Protein 2M35 (pdb70)

Secondary structure (DSSP, 8-state):
---TTT-TTTS-HHHHHHHHHHHHHHT-TTHHHHHHS-HHHHHHHHHHHTT-

Foldseek 3Di:
DDDVVPWVCVVDVVLQVLLVVLCVQVVHPVSSVQCRDDVVSVVVSCVRVVVD

CATH classification: 1.10.60.50

Radius of gyration: 10.36 Å; Cα contacts (8 Å, |Δi|>4): 61; chains: 1; bounding box: 28×26×18 Å

Solvent-accessible surface area: 4054 Å² total; per-residue (Å²): 193,114,100,82,113,76,59,31,8,70,73,67,158,146,25,68,59,12,0,125,36,0,8,124,162,50,60,61,121,104,72,83,63,42,0,29,95,70,60,156,60,17,115,125,3,52,75,85,16,188,145,199

Structure (mmCIF, N/CA/C/O backbone):
data_2M35
#
_entry.id   2M35
#
_cell.length_a   1.000
_cell.length_b   1.000
_cell.length_c   1.000
_cell.angle_alpha   90.00
_cell.angle_beta   90.00
_cell.angle_gamma   90.00
#
_symmetry.space_group_name_H-M   'P 1'
#
loop_
_atom_site.group_PDB
_atom_site.id
_atom_site.type_symbol
_atom_site.label_atom_id
_atom_site.label_alt_id
_atom_site.label_comp_id
_atom_site.label_asym_id
_atom_site.label_entity_id
_atom_site.label_seq_id
_atom_site.pdbx_PDB_ins_code
_atom_site.Cartn_x
_atom_site.Cartn_y
_atom_site.Cartn_z
_atom_site.occupancy
_atom_site.B_iso_or_equiv
_atom_site.auth_seq_id
_atom_site.auth_comp_id
_atom_site.auth_asym_id
_atom_site.auth_atom_id
_atom_site.pdbx_PDB_model_num
ATOM 1 N N . THR A 1 1 ? 0.580 -1.436 -0.656 1.00 54.03 1 THR A N 1
ATOM 2 C CA . THR A 1 1 ? 1.516 -1.716 -1.738 1.00 12.24 1 THR A CA 1
ATOM 3 C C . THR A 1 1 ? 2.855 -1.028 -1.497 1.00 30.41 1 THR A C 1
ATOM 4 O O . THR A 1 1 ? 2.921 0.194 -1.363 1.00 61.35 1 THR A O 1
ATOM 15 N N . ASP A 1 2 ? 3.920 -1.821 -1.443 1.00 50.42 2 ASP A N 1
ATOM 16 C CA . ASP A 1 2 ? 5.259 -1.288 -1.220 1.00 50.43 2 ASP A CA 1
ATOM 17 C C . ASP A 1 2 ? 6.060 -1.271 -2.518 1.00 42.14 2 ASP A C 1
ATOM 18 O O . ASP A 1 2 ? 5.637 -1.835 -3.528 1.00 2.41 2 ASP A O 1
ATOM 27 N N . ASP A 1 3 ? 7.218 -0.620 -2.485 1.00 31.45 3 ASP A N 1
ATOM 28 C CA . ASP A 1 3 ? 8.079 -0.530 -3.658 1.00 72.02 3 ASP A CA 1
ATOM 29 C C . ASP A 1 3 ? 9.472 -1.070 -3.353 1.00 24.22 3 ASP A C 1
ATOM 30 O O . ASP A 1 3 ? 9.773 -1.430 -2.215 1.00 73.22 3 ASP A O 1
ATOM 39 N N . GLU A 1 4 ? 10.318 -1.124 -4.377 1.00 22.20 4 GLU A N 1
ATOM 40 C CA . GLU A 1 4 ? 11.679 -1.623 -4.217 1.00 43.53 4 GLU A CA 1
ATOM 41 C C . GLU A 1 4 ? 12.466 -0.754 -3.240 1.00 14.41 4 GLU A C 1
ATOM 42 O O . GLU A 1 4 ? 13.504 -1.166 -2.723 1.00 33.14 4 GLU A O 1
ATOM 54 N N . SER A 1 5 ? 11.963 0.452 -2.993 1.00 22.13 5 SER A N 1
ATOM 55 C CA . SER A 1 5 ? 12.620 1.382 -2.081 1.00 61.52 5 SER A CA 1
ATOM 56 C C . SER A 1 5 ? 12.682 0.806 -0.670 1.00 24.23 5 SER A C 1
ATOM 57 O O . SER A 1 5 ? 13.454 1.271 0.169 1.00 64.23 5 SER A O 1
ATOM 65 N N . SER A 1 6 ? 11.863 -0.210 -0.415 1.00 3.41 6 SER A N 1
ATOM 66 C CA . SER A 1 6 ? 11.821 -0.848 0.896 1.00 45.53 6 SER A CA 1
ATOM 67 C C . SER A 1 6 ? 12.765 -2.045 0.947 1.00 5.04 6 SER A C 1
ATOM 68 O O . SER A 1 6 ? 13.702 -2.077 1.745 1.00 53.02 6 SER A O 1
ATOM 76 N N . ASN A 1 7 ? 12.511 -3.028 0.090 1.00 21.43 7 ASN A N 1
ATOM 77 C CA . ASN A 1 7 ? 13.337 -4.229 0.038 1.00 62.23 7 ASN A CA 1
ATOM 78 C C . ASN A 1 7 ? 13.025 -5.050 -1.210 1.00 33.24 7 ASN A C 1
ATOM 79 O O . ASN A 1 7 ? 11.934 -5.606 -1.344 1.00 24.11 7 ASN A O 1
ATOM 90 N N . LYS A 1 8 ? 13.989 -5.123 -2.120 1.00 44.34 8 LYS A N 1
ATOM 91 C CA . LYS A 1 8 ? 13.820 -5.877 -3.357 1.00 10.13 8 LYS A CA 1
ATOM 92 C C . LYS A 1 8 ? 13.496 -7.338 -3.063 1.00 25.34 8 LYS A C 1
ATOM 93 O O . LYS A 1 8 ? 12.901 -8.031 -3.888 1.00 33.20 8 LYS A O 1
ATOM 112 N N . CYS A 1 9 ? 13.891 -7.801 -1.881 1.00 44.31 9 CYS A N 1
ATOM 113 C CA . CYS A 1 9 ? 13.643 -9.179 -1.477 1.00 72.20 9 CYS A CA 1
ATOM 114 C C . CYS A 1 9 ? 12.170 -9.390 -1.138 1.00 51.42 9 CYS A C 1
ATOM 115 O O . CYS A 1 9 ? 11.676 -10.517 -1.143 1.00 2.23 9 CYS A O 1
ATOM 122 N N . ALA A 1 10 ? 11.474 -8.296 -0.845 1.00 71.02 10 ALA A N 1
ATOM 123 C CA . ALA A 1 10 ? 10.058 -8.360 -0.506 1.00 54.25 10 ALA A CA 1
ATOM 124 C C . ALA A 1 10 ? 9.188 -8.153 -1.742 1.00 32.41 10 ALA A C 1
ATOM 125 O O . ALA A 1 10 ? 7.974 -8.355 -1.700 1.00 70.35 10 ALA A O 1
ATOM 132 N N . LYS A 1 11 ? 9.816 -7.749 -2.841 1.00 33.21 11 LYS A N 1
ATOM 133 C CA . LYS A 1 11 ? 9.100 -7.516 -4.090 1.00 11.55 11 LYS A CA 1
ATOM 134 C C . LYS A 1 11 ? 8.796 -8.832 -4.797 1.00 72.20 11 LYS A C 1
ATOM 135 O O . LYS A 1 1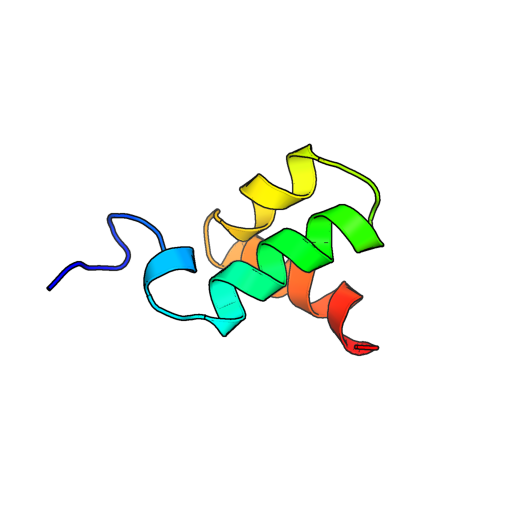1 ? 7.927 -8.896 -5.667 1.00 51.44 11 LYS A O 1
ATOM 154 N N . THR A 1 12 ? 9.516 -9.883 -4.417 1.00 71.20 12 THR A N 1
ATOM 155 C CA . THR A 1 12 ? 9.323 -11.198 -5.015 1.00 32.44 12 THR A CA 1
ATOM 156 C C . THR A 1 12 ? 9.914 -12.294 -4.135 1.00 64.03 12 THR A C 1
ATOM 157 O O . THR A 1 12 ? 10.876 -12.064 -3.402 1.00 21.45 12 THR A O 1
ATOM 168 N N . LYS A 1 13 ? 9.335 -13.487 -4.214 1.00 15.11 13 LYS A N 1
ATOM 169 C CA . LYS A 1 13 ? 9.805 -14.620 -3.427 1.00 22.43 13 LYS A CA 1
ATOM 170 C C . LYS A 1 13 ? 11.189 -15.066 -3.888 1.00 72.55 13 LYS A C 1
ATOM 171 O O . LYS A 1 13 ? 12.079 -15.306 -3.072 1.00 74.01 13 LYS A O 1
ATOM 190 N N . ARG A 1 14 ? 11.363 -15.175 -5.202 1.00 1.54 14 ARG A N 1
ATOM 191 C CA . ARG A 1 14 ? 12.639 -15.591 -5.771 1.00 73.42 14 ARG A CA 1
ATOM 192 C C . ARG A 1 14 ? 13.776 -14.711 -5.261 1.00 54.44 14 ARG A C 1
ATOM 193 O O . ARG A 1 14 ? 14.862 -15.200 -4.952 1.00 43.35 14 ARG A O 1
ATOM 214 N N . ARG A 1 15 ? 13.517 -13.410 -5.177 1.00 0.32 15 ARG A N 1
ATOM 215 C CA . ARG A 1 15 ? 14.519 -12.461 -4.706 1.00 52.35 15 ARG A CA 1
ATOM 216 C C . ARG A 1 15 ? 14.939 -12.779 -3.274 1.00 41.25 15 ARG A C 1
ATOM 217 O O . ARG A 1 15 ? 16.120 -12.716 -2.936 1.00 65.23 15 ARG A O 1
ATOM 238 N N . GLU A 1 16 ? 13.963 -13.119 -2.439 1.00 21.45 16 GLU A N 1
ATOM 239 C CA . GLU A 1 16 ? 14.233 -13.446 -1.043 1.00 53.31 16 GLU A CA 1
ATOM 240 C C . GLU A 1 16 ? 14.996 -14.762 -0.930 1.00 33.42 16 GLU A C 1
ATOM 241 O O . GLU A 1 16 ? 15.842 -14.928 -0.053 1.00 4.32 16 GLU A O 1
ATOM 253 N N . ASN A 1 17 ? 14.688 -15.697 -1.824 1.00 2.51 17 ASN A N 1
ATOM 254 C CA . ASN A 1 17 ? 15.344 -16.999 -1.824 1.00 74.43 17 ASN A CA 1
ATOM 255 C C . ASN A 1 17 ? 16.775 -16.888 -2.340 1.00 60.13 17 ASN A C 1
ATOM 256 O O . ASN A 1 17 ? 17.685 -17.538 -1.825 1.00 75.51 17 ASN A O 1
ATOM 267 N N . VAL A 1 18 ? 16.968 -16.059 -3.361 1.00 54.40 18 VAL A N 1
ATOM 268 C CA . VAL A 1 18 ? 18.288 -15.860 -3.946 1.00 62.12 18 VAL A CA 1
ATOM 269 C C . VAL A 1 18 ? 19.285 -15.372 -2.901 1.00 13.21 18 VAL A C 1
ATOM 270 O O . VAL A 1 18 ? 20.460 -15.739 -2.928 1.00 51.43 18 VAL A O 1
ATOM 283 N N . CYS A 1 19 ? 18.808 -14.542 -1.979 1.00 32.10 19 CYS A N 1
ATOM 284 C CA . CYS A 1 19 ? 19.656 -14.002 -0.923 1.00 72.41 19 CYS A CA 1
ATOM 285 C C . CYS A 1 19 ? 19.956 -15.065 0.130 1.00 12.02 19 CYS A C 1
ATOM 286 O O . CYS A 1 19 ? 21.087 -15.185 0.601 1.00 11.44 19 CYS A O 1
ATOM 293 N N . ARG A 1 20 ? 18.935 -15.834 0.494 1.00 11.04 20 ARG A N 1
ATOM 294 C CA . ARG A 1 20 ? 19.089 -16.886 1.492 1.00 15.22 20 ARG A CA 1
ATOM 295 C C . ARG A 1 20 ? 19.996 -17.998 0.975 1.00 42.24 20 ARG A C 1
ATOM 296 O O . ARG A 1 20 ? 20.902 -18.451 1.675 1.00 52.12 20 ARG A O 1
ATOM 317 N N . VAL A 1 21 ? 19.747 -18.434 -0.256 1.00 54.21 21 VAL A N 1
ATOM 318 C CA . VAL A 1 21 ? 20.541 -19.492 -0.868 1.00 60.11 21 VAL A CA 1
ATOM 319 C C . VAL A 1 21 ? 21.965 -19.022 -1.142 1.00 2.12 21 VAL A C 1
ATOM 320 O O . VAL A 1 21 ? 22.917 -19.797 -1.042 1.00 12.03 21 VAL A O 1
ATOM 333 N N . CYS A 1 22 ? 22.105 -17.747 -1.488 1.00 0.43 22 CYS A N 1
ATOM 334 C CA . CYS A 1 22 ? 23.413 -17.171 -1.776 1.00 50.04 22 CYS A CA 1
ATOM 335 C C . CYS A 1 22 ? 24.336 -17.283 -0.566 1.00 73.11 22 CYS A C 1
ATOM 336 O O . CYS A 1 22 ? 25.493 -17.683 -0.689 1.00 74.12 22 CYS A O 1
ATOM 343 N N . GLY A 1 23 ? 23.814 -16.927 0.604 1.00 41.10 23 GLY A N 1
ATOM 344 C CA . GLY A 1 23 ? 24.604 -16.995 1.820 1.00 51.44 23 GLY A CA 1
ATOM 345 C C . GLY A 1 23 ? 25.021 -18.411 2.162 1.00 63.24 23 GLY A C 1
ATOM 346 O O . GLY A 1 23 ? 26.141 -18.643 2.614 1.00 3.15 23 GLY A O 1
ATOM 350 N N . ASN A 1 24 ? 24.117 -19.361 1.946 1.00 21.20 24 ASN A N 1
ATOM 351 C CA . ASN A 1 24 ? 24.397 -20.763 2.237 1.00 51.31 24 ASN A CA 1
ATOM 352 C C . ASN A 1 24 ? 25.434 -21.323 1.268 1.00 3.45 24 ASN A C 1
ATOM 353 O O . ASN A 1 24 ? 26.379 -21.997 1.677 1.00 25.33 24 ASN A O 1
ATOM 364 N N . ARG A 1 25 ? 25.251 -21.037 -0.017 1.00 31.45 25 ARG A N 1
ATOM 365 C CA . ARG A 1 25 ? 26.170 -21.513 -1.043 1.00 42.34 25 ARG A CA 1
ATOM 366 C C . ARG A 1 25 ? 27.589 -21.020 -0.773 1.00 51.13 25 ARG A C 1
ATOM 367 O O . ARG A 1 25 ? 28.520 -21.815 -0.649 1.00 31.54 25 ARG A O 1
ATOM 388 N N . SER A 1 26 ? 27.746 -19.703 -0.685 1.00 14.01 26 SER A N 1
ATOM 389 C CA . SER A 1 26 ? 29.051 -19.104 -0.434 1.00 40.41 26 SER A CA 1
ATOM 390 C C . SER A 1 26 ? 29.534 -19.425 0.977 1.00 1.40 26 SER A C 1
ATOM 391 O O . SER A 1 26 ? 30.735 -19.464 1.240 1.00 23.21 26 SER A O 1
ATOM 399 N N . GLY A 1 27 ? 28.587 -19.653 1.882 1.00 25.43 27 GLY A N 1
ATOM 400 C CA . GLY A 1 27 ? 28.935 -19.968 3.256 1.00 50.22 27 GLY A CA 1
ATOM 401 C C . GLY A 1 27 ? 29.234 -18.729 4.076 1.00 3.13 27 GLY A C 1
ATOM 402 O O . GLY A 1 27 ? 30.060 -18.764 4.987 1.00 25.41 27 GLY A O 1
ATOM 406 N N . ASN A 1 28 ? 28.562 -17.629 3.752 1.00 72.42 28 ASN A N 1
ATOM 407 C CA . ASN A 1 28 ? 28.762 -16.373 4.464 1.00 10.24 28 ASN A CA 1
ATOM 408 C C . ASN A 1 28 ? 27.425 -15.741 4.839 1.00 32.14 28 ASN A C 1
ATOM 409 O O . ASN A 1 28 ? 26.635 -15.373 3.970 1.00 41.42 28 ASN A O 1
ATOM 420 N N . ASP A 1 29 ? 27.178 -15.619 6.139 1.00 4.10 29 ASP A N 1
ATOM 421 C CA . ASP A 1 29 ? 25.938 -15.030 6.630 1.00 32.10 29 ASP A CA 1
ATOM 422 C C . ASP A 1 29 ? 25.780 -13.598 6.128 1.00 30.22 29 ASP A C 1
ATOM 423 O O . ASP A 1 29 ? 24.673 -13.062 6.093 1.00 41.04 29 ASP A O 1
ATOM 432 N N . GLU A 1 30 ? 26.895 -12.985 5.743 1.00 72.34 30 GLU A N 1
ATOM 433 C CA . GLU A 1 30 ? 26.879 -11.615 5.245 1.00 42.22 30 GLU A CA 1
ATOM 434 C C . GLU A 1 30 ? 26.366 -11.563 3.808 1.00 24.45 30 GLU A C 1
ATOM 435 O O . GLU A 1 30 ? 25.659 -10.632 3.423 1.00 21.03 30 GLU A O 1
ATOM 447 N N . TYR A 1 31 ? 26.729 -12.570 3.021 1.00 15.01 31 TYR A N 1
ATOM 448 C CA . TYR A 1 31 ? 26.308 -12.639 1.627 1.00 43.14 31 TYR A CA 1
ATOM 449 C C . TYR A 1 31 ? 24.796 -12.480 1.505 1.00 72.21 31 TYR A C 1
ATOM 450 O O . TYR A 1 31 ? 24.291 -11.993 0.493 1.00 34.42 31 TYR A O 1
ATOM 468 N N . TYR A 1 32 ? 24.079 -12.894 2.544 1.00 71.23 32 TYR A N 1
ATOM 469 C CA . TYR A 1 32 ? 22.624 -12.800 2.554 1.00 31.42 32 TYR A CA 1
ATOM 470 C C . TYR A 1 32 ? 22.169 -11.366 2.305 1.00 53.24 32 TYR A C 1
ATOM 471 O O . TYR A 1 32 ? 21.297 -11.115 1.473 1.00 73.23 32 TYR A O 1
ATOM 489 N N . SER A 1 33 ? 22.767 -10.427 3.031 1.00 34.25 33 SER A N 1
ATOM 490 C CA . SER A 1 33 ? 22.422 -9.017 2.892 1.00 34.25 33 SER A CA 1
ATOM 491 C C . SER A 1 33 ? 22.928 -8.462 1.565 1.00 60.44 33 SER A C 1
ATOM 492 O O . SER A 1 33 ? 22.328 -7.555 0.990 1.00 12.32 33 SER A O 1
ATOM 500 N N . GLU A 1 34 ? 24.037 -9.016 1.084 1.00 40.34 34 GLU A N 1
ATOM 501 C CA . GLU A 1 34 ? 24.625 -8.576 -0.176 1.00 41.31 34 GLU A CA 1
ATOM 502 C C . GLU A 1 34 ? 23.597 -8.623 -1.302 1.00 54.35 34 GLU A C 1
ATOM 503 O O . GLU A 1 34 ? 23.383 -7.634 -2.005 1.00 73.30 34 GLU A O 1
ATOM 515 N N . CYS A 1 35 ? 22.963 -9.779 -1.469 1.00 13.31 35 CYS A N 1
ATOM 516 C CA . CYS A 1 35 ? 21.957 -9.957 -2.509 1.00 64.25 35 CYS A CA 1
ATOM 517 C C . CYS A 1 35 ? 20.842 -8.925 -2.371 1.00 43.44 35 CYS A C 1
ATOM 518 O O . CYS A 1 35 ? 20.293 -8.450 -3.366 1.00 63.45 35 CYS A O 1
ATOM 525 N N . CYS A 1 36 ? 20.513 -8.580 -1.131 1.00 74.30 36 CYS A N 1
ATOM 526 C CA . CYS A 1 36 ? 19.464 -7.605 -0.861 1.00 13.42 36 CYS A CA 1
ATOM 527 C C . CYS A 1 36 ? 19.887 -6.211 -1.316 1.00 53.04 36 CYS A C 1
ATOM 528 O O . CYS A 1 36 ? 19.067 -5.296 -1.387 1.00 44.42 36 CYS A O 1
ATOM 535 N N . GLU A 1 37 ? 21.171 -6.059 -1.624 1.00 61.40 37 GLU A N 1
ATOM 536 C CA . GLU A 1 37 ? 21.702 -4.778 -2.072 1.00 44.51 37 GLU A CA 1
ATOM 537 C C . GLU A 1 37 ? 21.316 -4.506 -3.523 1.00 52.41 37 GLU A C 1
ATOM 538 O O . GLU A 1 37 ? 20.574 -5.275 -4.134 1.00 20.13 37 GLU A O 1
ATOM 550 N N . SER A 1 38 ? 21.824 -3.405 -4.068 1.00 70.04 38 SER A N 1
ATOM 551 C CA . SER A 1 38 ? 21.529 -3.028 -5.446 1.00 21.22 38 SER A CA 1
ATOM 552 C C . SER A 1 38 ? 21.572 -4.246 -6.363 1.00 71.34 38 SER A C 1
ATOM 553 O O . SER A 1 38 ? 22.248 -5.233 -6.072 1.00 44.14 38 SER A O 1
ATOM 561 N N . ASP A 1 39 ? 20.845 -4.169 -7.472 1.00 71.35 39 ASP A N 1
ATOM 562 C CA . ASP A 1 39 ? 20.800 -5.264 -8.435 1.00 34.44 39 ASP A CA 1
ATOM 563 C C . ASP A 1 39 ? 22.207 -5.727 -8.798 1.00 41.22 39 ASP A C 1
ATOM 564 O O . ASP A 1 39 ? 22.416 -6.883 -9.167 1.00 33.05 39 ASP A O 1
ATOM 573 N N . TYR A 1 40 ? 23.169 -4.817 -8.693 1.00 52.42 40 TYR A N 1
ATOM 574 C CA . TYR A 1 40 ? 24.556 -5.130 -9.014 1.00 61.04 40 TYR A CA 1
ATOM 575 C C . TYR A 1 40 ? 25.001 -6.410 -8.314 1.00 64.45 40 TYR A C 1
ATOM 576 O O . TYR A 1 40 ? 25.679 -7.251 -8.906 1.00 4.31 40 TYR A O 1
ATOM 594 N N . ARG A 1 41 ? 24.614 -6.552 -7.051 1.00 4.51 41 ARG A N 1
ATOM 595 C CA . ARG A 1 41 ? 24.973 -7.728 -6.269 1.00 24.42 41 ARG A CA 1
ATOM 596 C C . ARG A 1 41 ? 23.979 -8.861 -6.504 1.00 33.42 41 ARG A C 1
ATOM 597 O O . ARG A 1 41 ? 24.361 -10.028 -6.595 1.00 65.15 41 ARG A O 1
ATOM 618 N N . TYR A 1 42 ? 22.701 -8.510 -6.600 1.00 4.24 42 TYR A N 1
ATOM 619 C CA . TYR A 1 42 ? 21.651 -9.497 -6.821 1.00 24.02 42 TYR A CA 1
ATOM 620 C C . TYR A 1 42 ? 21.984 -10.388 -8.014 1.00 31.14 42 TYR A C 1
ATOM 621 O O . TYR A 1 42 ? 21.830 -11.608 -7.954 1.00 60.50 42 TYR A O 1
ATOM 639 N N . HIS A 1 43 ? 22.442 -9.769 -9.097 1.00 54.22 43 HIS A N 1
ATOM 640 C CA . HIS A 1 43 ? 22.798 -10.505 -10.305 1.00 51.31 43 HIS A CA 1
ATOM 641 C C . HIS A 1 43 ? 24.057 -11.337 -10.083 1.00 30.24 43 HIS A C 1
ATOM 642 O O . HIS A 1 43 ? 24.219 -12.405 -10.673 1.00 72.30 43 HIS A O 1
ATOM 656 N N . ARG A 1 44 ? 24.946 -10.840 -9.228 1.00 73.54 44 ARG A N 1
ATOM 657 C CA . ARG A 1 44 ? 26.191 -11.538 -8.930 1.00 11.41 44 ARG A CA 1
ATOM 658 C C . ARG A 1 44 ? 25.921 -12.826 -8.159 1.00 21.34 44 ARG A C 1
ATOM 659 O O . ARG A 1 44 ? 26.611 -13.829 -8.343 1.00 63.24 44 ARG A O 1
ATOM 680 N N . CYS A 1 45 ? 24.913 -12.792 -7.293 1.00 43.23 45 CYS A N 1
ATOM 681 C CA . CYS A 1 45 ? 24.552 -13.955 -6.493 1.00 20.43 45 CYS A CA 1
ATOM 682 C C . CYS A 1 45 ? 23.931 -15.044 -7.364 1.00 1.50 45 CYS A C 1
ATOM 683 O O . CYS A 1 45 ? 24.143 -16.235 -7.134 1.00 43.11 45 CYS A O 1
ATOM 690 N N . LEU A 1 46 ? 23.164 -14.626 -8.365 1.00 34.04 46 LEU A N 1
ATOM 691 C CA . LEU A 1 46 ? 22.511 -15.564 -9.272 1.00 24.25 46 LEU A CA 1
ATOM 692 C C . LEU A 1 46 ? 23.539 -16.449 -9.971 1.00 55.53 46 LEU A C 1
ATOM 693 O O . LEU A 1 46 ? 23.263 -17.606 -10.288 1.00 53.35 46 LEU A O 1
ATOM 709 N N . ASP A 1 47 ? 24.724 -15.897 -10.207 1.00 13.21 47 ASP A N 1
ATOM 710 C CA . ASP A 1 47 ? 25.794 -16.636 -10.866 1.00 71.31 47 ASP A CA 1
ATOM 711 C C . ASP A 1 47 ? 26.080 -17.945 -10.136 1.00 1.32 47 ASP A C 1
ATOM 712 O O . ASP A 1 47 ? 26.288 -18.985 -10.762 1.00 1.12 47 ASP A O 1
ATOM 721 N N . LEU A 1 48 ? 26.090 -17.885 -8.809 1.00 22.43 48 LEU A N 1
ATOM 722 C CA . LEU A 1 48 ? 26.352 -19.066 -7.992 1.00 50.41 48 LEU A CA 1
ATOM 723 C C . LEU A 1 48 ? 25.143 -19.995 -7.975 1.00 71.32 48 LEU A C 1
ATOM 724 O O . LEU A 1 48 ? 25.287 -21.218 -7.938 1.00 32.14 48 LEU A O 1
ATOM 740 N N . LEU A 1 49 ? 23.952 -19.408 -8.005 1.00 75.45 49 LEU A N 1
ATOM 741 C CA . LEU A 1 49 ? 22.716 -20.184 -7.996 1.00 60.10 49 LEU A CA 1
ATOM 742 C C . LEU A 1 49 ? 22.431 -20.771 -9.375 1.00 23.33 49 LEU A C 1
ATOM 743 O O . LEU A 1 49 ? 21.459 -21.503 -9.560 1.00 31.44 49 LEU A O 1
ATOM 759 N N . ARG A 1 50 ? 23.287 -20.447 -10.339 1.00 12.14 50 ARG A N 1
ATOM 760 C CA . ARG A 1 50 ? 23.128 -20.943 -11.700 1.00 73.12 50 ARG A CA 1
ATOM 761 C C . ARG A 1 50 ? 22.972 -22.461 -11.711 1.00 62.00 50 ARG A C 1
ATOM 762 O O . ARG A 1 50 ? 22.250 -23.015 -12.538 1.00 53.24 50 ARG A O 1
ATOM 783 N N . ASN A 1 51 ? 23.656 -23.127 -10.786 1.00 62.35 51 ASN A N 1
ATOM 784 C CA . ASN A 1 51 ? 23.595 -24.581 -10.690 1.00 70.33 51 ASN A CA 1
ATOM 785 C C . ASN A 1 51 ? 22.574 -25.015 -9.643 1.00 12.31 51 ASN A C 1
ATOM 786 O O . ASN A 1 51 ? 22.746 -26.037 -8.978 1.00 0.50 51 ASN A O 1
ATOM 797 N N . PHE A 1 52 ? 21.510 -24.231 -9.502 1.00 10.01 52 PHE A N 1
ATOM 798 C CA . PHE A 1 52 ? 20.461 -24.533 -8.535 1.00 54.04 52 PHE A CA 1
ATOM 799 C C . PHE A 1 52 ? 19.986 -25.976 -8.681 1.00 10.10 52 PHE A C 1
ATOM 800 O O . PHE A 1 52 ? 20.215 -26.806 -7.802 1.00 72.13 52 PHE A O 1
ATOM 817 N N . THR A 1 1 ? 1.329 0.000 0.000 1.00 5.00 1 THR A N 2
ATOM 818 C CA . THR A 1 1 ? 2.094 0.000 -1.241 1.00 12.01 1 THR A CA 2
ATOM 819 C C . THR A 1 1 ? 3.541 -0.410 -0.995 1.00 62.52 1 THR A C 2
ATOM 820 O O . THR A 1 1 ? 4.309 0.327 -0.377 1.00 42.24 1 THR A O 2
ATOM 831 N N . ASP A 1 2 ? 3.907 -1.591 -1.483 1.00 3.32 2 ASP A N 2
ATOM 832 C CA . ASP A 1 2 ? 5.264 -2.099 -1.317 1.00 43.45 2 ASP A CA 2
ATOM 833 C C . ASP A 1 2 ? 6.089 -1.866 -2.580 1.00 31.53 2 ASP A C 2
ATOM 834 O O . ASP A 1 2 ? 5.799 -2.430 -3.635 1.00 21.50 2 ASP A O 2
ATOM 843 N N . ASP A 1 3 ? 7.116 -1.032 -2.464 1.00 23.43 3 ASP A N 2
ATOM 844 C CA . ASP A 1 3 ? 7.983 -0.725 -3.595 1.00 63.34 3 ASP A CA 2
ATOM 845 C C . ASP A 1 3 ? 9.408 -1.206 -3.335 1.00 14.21 3 ASP A C 2
ATOM 846 O O . ASP A 1 3 ? 9.762 -1.540 -2.205 1.00 64.53 3 ASP A O 2
ATOM 855 N N . GLU A 1 4 ? 10.218 -1.238 -4.388 1.00 50.23 4 GLU A N 2
ATOM 856 C CA . GLU A 1 4 ? 11.603 -1.679 -4.273 1.00 32.54 4 GLU A CA 2
ATOM 857 C C . GLU A 1 4 ? 12.386 -0.773 -3.327 1.00 72.02 4 GLU A C 2
ATOM 858 O O . GLU A 1 4 ? 13.453 -1.142 -2.838 1.00 23.50 4 GLU A O 2
ATOM 870 N N . SER A 1 5 ? 11.847 0.416 -3.075 1.00 63.23 5 SER A N 2
ATOM 871 C CA . SER A 1 5 ? 12.497 1.378 -2.192 1.00 72.53 5 SER A CA 2
ATOM 872 C C . SER A 1 5 ? 12.577 0.839 -0.767 1.00 63.43 5 SER A C 2
ATOM 873 O O . SER A 1 5 ? 13.323 1.357 0.063 1.00 2.42 5 SER A O 2
ATOM 881 N N . SER A 1 6 ? 11.803 -0.206 -0.492 1.00 22.31 6 SER A N 2
ATOM 882 C CA . SER A 1 6 ? 11.783 -0.814 0.833 1.00 31.53 6 SER A CA 2
ATOM 883 C C . SER A 1 6 ? 12.703 -2.030 0.887 1.00 4.03 6 SER A C 2
ATOM 884 O O . SER A 1 6 ? 13.652 -2.069 1.669 1.00 24.21 6 SER A O 2
ATOM 892 N N . ASN A 1 7 ? 12.415 -3.021 0.050 1.00 55.33 7 ASN A N 2
ATOM 893 C CA . ASN A 1 7 ? 13.215 -4.239 0.002 1.00 42.24 7 ASN A CA 2
ATOM 894 C C . ASN A 1 7 ? 12.875 -5.065 -1.235 1.00 51.12 7 ASN A C 2
ATOM 895 O O . ASN A 1 7 ? 11.758 -5.565 -1.374 1.00 4.12 7 ASN A O 2
ATOM 906 N N . LYS A 1 8 ? 13.845 -5.205 -2.132 1.00 4.32 8 LYS A N 2
ATOM 907 C CA . LYS A 1 8 ? 13.651 -5.971 -3.357 1.00 24.42 8 LYS A CA 2
ATOM 908 C C . LYS A 1 8 ? 13.361 -7.435 -3.042 1.00 63.51 8 LYS A C 2
ATOM 909 O O . LYS A 1 8 ? 12.739 -8.141 -3.837 1.00 45.33 8 LYS A O 2
ATOM 928 N N . CYS A 1 9 ? 13.814 -7.886 -1.877 1.00 62.51 9 CYS A N 2
ATOM 929 C CA . CYS A 1 9 ? 13.603 -9.266 -1.456 1.00 73.22 9 CYS A CA 2
ATOM 930 C C . CYS A 1 9 ? 12.121 -9.541 -1.216 1.00 51.35 9 CYS A C 2
ATOM 931 O O . CYS A 1 9 ? 11.660 -10.675 -1.345 1.00 44.41 9 CYS A O 2
ATOM 938 N N . ALA A 1 10 ? 11.380 -8.494 -0.868 1.00 32.14 10 ALA A N 2
ATOM 939 C CA . ALA A 1 10 ? 9.950 -8.621 -0.612 1.00 64.32 10 ALA A CA 2
ATOM 940 C C . ALA A 1 10 ? 9.142 -8.380 -1.883 1.00 2.04 10 ALA A C 2
ATOM 941 O O . ALA A 1 10 ? 7.947 -8.672 -1.936 1.00 2.23 10 ALA A O 2
ATOM 948 N N . LYS A 1 11 ? 9.801 -7.845 -2.905 1.00 1.44 11 LYS A N 2
ATOM 949 C CA . LYS A 1 11 ? 9.145 -7.564 -4.176 1.00 53.10 11 LYS A CA 2
ATOM 950 C C . LYS A 1 11 ? 8.854 -8.855 -4.935 1.00 12.32 11 LYS A C 2
ATOM 951 O O . LYS A 1 11 ? 8.009 -8.884 -5.830 1.00 60.35 11 LYS A O 2
ATOM 970 N N . THR A 1 12 ? 9.558 -9.922 -4.570 1.00 50.12 12 THR A N 2
ATOM 971 C CA . THR A 1 12 ? 9.375 -11.215 -5.216 1.00 60.51 12 THR A CA 2
ATOM 972 C C . THR A 1 12 ? 9.921 -12.345 -4.350 1.00 10.32 12 THR A C 2
ATOM 973 O O . THR A 1 12 ? 10.860 -12.151 -3.578 1.00 3.32 12 THR A O 2
ATOM 984 N N . LYS A 1 13 ? 9.327 -13.526 -4.483 1.00 4.04 13 LYS A N 2
ATOM 985 C CA . LYS A 1 13 ? 9.755 -14.689 -3.713 1.00 41.55 13 LYS A CA 2
ATOM 986 C C . LYS A 1 13 ? 11.149 -15.138 -4.138 1.00 25.54 13 LYS A C 2
ATOM 987 O O . LYS A 1 13 ? 12.008 -15.406 -3.297 1.00 31.33 13 LYS A O 2
ATOM 1006 N N . ARG A 1 14 ? 11.368 -15.218 -5.446 1.00 43.10 14 ARG A N 2
ATOM 1007 C CA . ARG A 1 14 ? 12.659 -15.635 -5.981 1.00 32.11 14 ARG A CA 2
ATOM 1008 C C . ARG A 1 14 ? 13.782 -14.758 -5.435 1.00 64.54 14 ARG A C 2
ATOM 1009 O O . ARG A 1 14 ? 14.872 -15.246 -5.133 1.00 13.45 14 ARG A O 2
ATOM 1030 N N . ARG A 1 15 ? 13.510 -13.464 -5.314 1.00 14.53 15 ARG A N 2
ATOM 1031 C CA . ARG A 1 15 ? 14.498 -12.519 -4.807 1.00 13.03 15 ARG A CA 2
ATOM 1032 C C . ARG A 1 15 ? 14.890 -12.860 -3.372 1.00 15.21 15 ARG A C 2
ATOM 1033 O O . ARG A 1 15 ? 16.069 -12.844 -3.020 1.00 54.15 15 ARG A O 2
ATOM 1054 N N . GLU A 1 16 ? 13.892 -13.167 -2.549 1.00 21.05 16 GLU A N 2
ATOM 1055 C CA . GLU A 1 16 ? 14.133 -13.510 -1.152 1.00 24.10 16 GLU A CA 2
ATOM 1056 C C . GLU A 1 16 ? 14.879 -14.837 -1.039 1.00 3.54 16 GLU A C 2
ATOM 1057 O O . GLU A 1 16 ? 15.710 -15.019 -0.150 1.00 31.52 16 GLU A O 2
ATOM 1069 N N . ASN A 1 17 ? 14.575 -15.759 -1.946 1.00 4.00 17 ASN A N 2
ATOM 1070 C CA . ASN A 1 17 ? 15.216 -17.069 -1.948 1.00 33.31 17 ASN A CA 2
ATOM 1071 C C . ASN A 1 17 ? 16.665 -16.966 -2.413 1.00 2.23 17 ASN A C 2
ATOM 1072 O O . ASN A 1 17 ? 17.554 -17.614 -1.860 1.00 34.23 17 ASN A O 2
ATOM 1083 N N . VAL A 1 18 ? 16.897 -16.145 -3.432 1.00 72.25 18 VAL A N 2
ATOM 1084 C CA . VAL A 1 18 ? 18.238 -15.955 -3.971 1.00 42.21 18 VAL A CA 2
ATOM 1085 C C . VAL A 1 18 ? 19.200 -15.469 -2.892 1.00 53.24 18 VAL A C 2
ATOM 1086 O O . VAL A 1 18 ? 20.373 -15.844 -2.876 1.00 15.31 18 VAL A O 2
ATOM 1099 N N . CYS A 1 19 ? 18.695 -14.632 -1.992 1.00 25.24 19 CYS A N 2
ATOM 1100 C CA . CYS A 1 19 ? 19.509 -14.094 -0.908 1.00 14.31 19 CYS A CA 2
ATOM 1101 C C . CYS A 1 19 ? 19.764 -15.154 0.159 1.00 32.13 19 CYS A C 2
ATOM 1102 O O . CYS A 1 19 ? 20.877 -15.280 0.670 1.00 32.11 19 CYS A O 2
ATOM 1109 N N . ARG A 1 20 ? 18.725 -15.914 0.491 1.00 61.24 20 ARG A N 2
ATOM 1110 C CA . ARG A 1 20 ? 18.836 -16.963 1.497 1.00 0.12 20 ARG A CA 2
ATOM 1111 C C . ARG A 1 20 ? 19.747 -18.087 1.013 1.00 60.21 20 ARG A C 2
ATOM 1112 O O . ARG A 1 20 ? 20.570 -18.603 1.769 1.00 34.54 20 ARG A O 2
ATOM 1133 N N . VAL A 1 21 ? 19.594 -18.462 -0.253 1.00 71.12 21 VAL A N 2
ATOM 1134 C CA . VAL A 1 21 ? 20.403 -19.524 -0.839 1.00 74.50 21 VAL A CA 2
ATOM 1135 C C . VAL A 1 21 ? 21.831 -19.053 -1.090 1.00 75.23 21 VAL A C 2
ATOM 1136 O O . VAL A 1 21 ? 22.780 -19.831 -0.991 1.00 34.53 21 VAL A O 2
ATOM 1149 N N . CYS A 1 22 ? 21.976 -17.773 -1.416 1.00 65.35 22 CYS A N 2
ATOM 1150 C CA . CYS A 1 22 ? 23.289 -17.196 -1.682 1.00 74.34 22 CYS A CA 2
ATOM 1151 C C . CYS A 1 22 ? 24.201 -17.337 -0.467 1.00 40.24 22 CYS A C 2
ATOM 1152 O O . CYS A 1 22 ? 25.349 -17.763 -0.586 1.00 1.32 22 CYS A O 2
ATOM 1159 N N . GLY A 1 23 ? 23.681 -16.975 0.702 1.00 73.33 23 GLY A N 2
ATOM 1160 C CA . GLY A 1 23 ? 24.461 -17.068 1.922 1.00 62.44 23 GLY A CA 2
ATOM 1161 C C . GLY A 1 23 ? 24.873 -18.492 2.239 1.00 31.23 23 GLY A C 2
ATOM 1162 O O . GLY A 1 23 ? 25.987 -18.735 2.701 1.00 41.30 23 GLY A O 2
ATOM 1166 N N . ASN A 1 24 ? 23.971 -19.436 1.993 1.00 74.52 24 ASN A N 2
ATOM 1167 C CA . ASN A 1 24 ? 24.245 -20.844 2.258 1.00 64.01 24 ASN A CA 2
ATOM 1168 C C . ASN A 1 24 ? 25.296 -21.384 1.292 1.00 33.53 24 ASN A C 2
ATOM 1169 O O . ASN A 1 24 ? 26.234 -22.069 1.700 1.00 44.03 24 ASN A O 2
ATOM 1180 N N . ARG A 1 25 ? 25.131 -21.072 0.011 1.00 15.42 25 ARG A N 2
ATOM 1181 C CA . ARG A 1 25 ? 26.064 -21.526 -1.013 1.00 34.03 25 ARG A CA 2
ATOM 1182 C C . ARG A 1 25 ? 27.476 -21.030 -0.720 1.00 4.54 25 ARG A C 2
ATOM 1183 O O . ARG A 1 25 ? 28.411 -21.822 -0.598 1.00 13.31 25 ARG A O 2
ATOM 1204 N N . SER A 1 26 ? 27.624 -19.713 -0.608 1.00 64.33 26 SER A N 2
ATOM 1205 C CA . SER A 1 26 ? 28.924 -19.111 -0.334 1.00 54.40 26 SER A CA 2
ATOM 1206 C C . SER A 1 26 ? 29.402 -19.466 1.071 1.00 54.24 26 SER A C 2
ATOM 1207 O O . SER A 1 26 ? 30.602 -19.523 1.334 1.00 11.33 26 SER A O 2
ATOM 1215 N N . GLY A 1 27 ? 28.451 -19.704 1.970 1.00 64.22 27 GLY A N 2
ATOM 1216 C CA . GLY A 1 27 ? 28.794 -20.051 3.337 1.00 51.32 27 GLY A CA 2
ATOM 1217 C C . GLY A 1 27 ? 29.085 -18.831 4.189 1.00 61.05 27 GLY A C 2
ATOM 1218 O O . GLY A 1 27 ? 29.908 -18.885 5.101 1.00 21.42 27 GLY A O 2
ATOM 1222 N N . ASN A 1 28 ? 28.409 -17.727 3.889 1.00 42.44 28 ASN A N 2
ATOM 1223 C CA . ASN A 1 28 ? 28.602 -16.487 4.632 1.00 34.04 28 ASN A CA 2
ATOM 1224 C C . ASN A 1 28 ? 27.260 -15.855 4.993 1.00 65.20 28 ASN A C 2
ATOM 1225 O O . ASN A 1 28 ? 26.491 -15.464 4.115 1.00 2.42 28 ASN A O 2
ATOM 1236 N N . ASP A 1 29 ? 26.988 -15.759 6.290 1.00 72.05 29 ASP A N 2
ATOM 1237 C CA . ASP A 1 29 ? 25.741 -15.173 6.767 1.00 34.31 29 ASP A CA 2
ATOM 1238 C C . ASP A 1 29 ? 25.592 -13.737 6.275 1.00 14.24 29 ASP A C 2
ATOM 1239 O O . ASP A 1 29 ? 24.484 -13.204 6.213 1.00 70.51 29 ASP A O 2
ATOM 1248 N N . GLU A 1 30 ? 26.715 -13.116 5.929 1.00 53.30 30 GLU A N 2
ATOM 1249 C CA . GLU A 1 30 ? 26.708 -11.740 5.445 1.00 61.20 30 GLU A CA 2
ATOM 1250 C C . GLU A 1 30 ? 26.239 -11.676 3.994 1.00 30.23 30 GLU A C 2
ATOM 1251 O O . GLU A 1 30 ? 25.536 -10.746 3.598 1.00 3.12 30 GLU A O 2
ATOM 1263 N N . TYR A 1 31 ? 26.633 -12.671 3.207 1.00 0.20 31 TYR A N 2
ATOM 1264 C CA . TYR A 1 31 ? 26.256 -12.727 1.800 1.00 42.24 31 TYR A CA 2
ATOM 1265 C C . TYR A 1 31 ? 24.747 -12.576 1.633 1.00 2.23 31 TYR A C 2
ATOM 1266 O O . TYR A 1 31 ? 24.270 -12.077 0.614 1.00 44.04 31 TYR A O 2
ATOM 1284 N N . TYR A 1 32 ? 24.001 -13.010 2.643 1.00 2.30 32 TYR A N 2
ATOM 1285 C CA . TYR A 1 32 ? 22.546 -12.925 2.610 1.00 71.14 32 TYR A CA 2
ATOM 1286 C C . TYR A 1 32 ? 22.089 -11.490 2.367 1.00 0.10 32 TYR A C 2
ATOM 1287 O O . TYR A 1 32 ? 21.238 -11.233 1.515 1.00 4.12 32 TYR A O 2
ATOM 1305 N N . SER A 1 33 ? 22.661 -10.558 3.122 1.00 5.14 33 SER A N 2
ATOM 1306 C CA . SER A 1 33 ? 22.312 -9.148 2.993 1.00 71.10 33 SER A CA 2
ATOM 1307 C C . SER A 1 33 ? 22.832 -8.578 1.677 1.00 74.24 33 SER A C 2
ATOM 1308 O O . SER A 1 33 ? 22.233 -7.669 1.103 1.00 1.10 33 SER A O 2
ATOM 1316 N N . GLU A 1 34 ? 23.950 -9.120 1.205 1.00 71.43 34 GLU A N 2
ATOM 1317 C CA . GLU A 1 34 ? 24.551 -8.665 -0.043 1.00 61.45 34 GLU A CA 2
ATOM 1318 C C . GLU A 1 34 ? 23.538 -8.711 -1.184 1.00 31.13 34 GLU A C 2
ATOM 1319 O O . GLU A 1 34 ? 23.335 -7.723 -1.890 1.00 5.44 34 GLU A O 2
ATOM 1331 N N . CYS A 1 35 ? 22.904 -9.866 -1.358 1.00 41.12 35 CYS A N 2
ATOM 1332 C CA . CYS A 1 35 ? 21.913 -10.043 -2.412 1.00 53.03 35 CYS A CA 2
ATOM 1333 C C . CYS A 1 35 ? 20.805 -9.000 -2.298 1.00 41.52 35 CYS A C 2
ATOM 1334 O O . CYS A 1 35 ? 20.322 -8.478 -3.304 1.00 31.23 35 CYS A O 2
ATOM 1341 N N . CYS A 1 36 ? 20.408 -8.699 -1.066 1.00 75.23 36 CYS A N 2
ATOM 1342 C CA . CYS A 1 36 ? 19.357 -7.719 -0.819 1.00 4.31 36 CYS A CA 2
ATOM 1343 C C . CYS A 1 36 ? 19.781 -6.334 -1.301 1.00 23.32 36 CYS A C 2
ATOM 1344 O O . CYS A 1 36 ? 18.943 -5.463 -1.530 1.00 2.25 36 CYS A O 2
ATOM 1351 N N . GLU A 1 37 ? 21.088 -6.141 -1.453 1.00 13.14 37 GLU A N 2
ATOM 1352 C CA . GLU A 1 37 ? 21.622 -4.862 -1.907 1.00 23.53 37 GLU A CA 2
ATOM 1353 C C . GLU A 1 37 ? 21.226 -4.591 -3.355 1.00 10.40 37 GLU A C 2
ATOM 1354 O O . GLU A 1 37 ? 20.482 -5.361 -3.961 1.00 73.22 37 GLU A O 2
ATOM 1366 N N . SER A 1 38 ? 21.728 -3.489 -3.903 1.00 5.20 38 SER A N 2
ATOM 1367 C CA . SER A 1 38 ? 21.424 -3.112 -5.278 1.00 40.23 38 SER A CA 2
ATOM 1368 C C . SER A 1 38 ? 21.474 -4.328 -6.199 1.00 3.43 38 SER A C 2
ATOM 1369 O O . SER A 1 38 ? 22.147 -5.316 -5.904 1.00 41.40 38 SER A O 2
ATOM 1377 N N . ASP A 1 39 ? 20.758 -4.247 -7.314 1.00 75.02 39 ASP A N 2
ATOM 1378 C CA . ASP A 1 39 ? 20.720 -5.339 -8.280 1.00 21.55 39 ASP A CA 2
ATOM 1379 C C . ASP A 1 39 ? 22.131 -5.788 -8.647 1.00 71.15 39 ASP A C 2
ATOM 1380 O O . ASP A 1 39 ? 22.348 -6.939 -9.027 1.00 70.03 39 ASP A O 2
ATOM 1389 N N . TYR A 1 40 ? 23.086 -4.872 -8.533 1.00 60.13 40 TYR A N 2
ATOM 1390 C CA . TYR A 1 40 ? 24.476 -5.172 -8.857 1.00 74.22 40 TYR A CA 2
ATOM 1391 C C . TYR A 1 40 ? 24.929 -6.457 -8.172 1.00 24.42 40 TYR A C 2
ATOM 1392 O O . TYR A 1 40 ? 25.603 -7.292 -8.776 1.00 41.03 40 TYR A O 2
ATOM 1410 N N . ARG A 1 41 ? 24.554 -6.609 -6.906 1.00 25.31 41 ARG A N 2
ATOM 1411 C CA . ARG A 1 41 ? 24.923 -7.792 -6.137 1.00 14.34 41 ARG A CA 2
ATOM 1412 C C . ARG A 1 41 ? 23.930 -8.926 -6.374 1.00 54.33 41 ARG A C 2
ATOM 1413 O O . ARG A 1 41 ? 24.310 -10.095 -6.432 1.00 72.43 41 ARG A O 2
ATOM 1434 N N . TYR A 1 42 ? 22.657 -8.571 -6.510 1.00 73.54 42 TYR A N 2
ATOM 1435 C CA . TYR A 1 42 ? 21.609 -9.559 -6.739 1.00 33.24 42 TYR A CA 2
ATOM 1436 C C . TYR A 1 42 ? 21.965 -10.472 -7.908 1.00 43.42 42 TYR A C 2
ATOM 1437 O O . TYR A 1 42 ? 21.846 -11.694 -7.816 1.00 45.21 42 TYR A O 2
ATOM 1455 N N . HIS A 1 43 ? 22.404 -9.868 -9.008 1.00 60.35 43 HIS A N 2
ATOM 1456 C CA . HIS A 1 43 ? 22.780 -10.625 -10.197 1.00 71.32 43 HIS A CA 2
ATOM 1457 C C . HIS A 1 43 ? 24.057 -11.423 -9.952 1.00 44.31 43 HIS A C 2
ATOM 1458 O O . HIS A 1 43 ? 24.254 -12.491 -10.531 1.00 62.21 43 HIS A O 2
ATOM 1472 N N . ARG A 1 44 ? 24.922 -10.896 -9.091 1.00 41.23 44 ARG A N 2
ATOM 1473 C CA . ARG A 1 44 ? 26.181 -11.558 -8.772 1.00 2.45 44 ARG A CA 2
ATOM 1474 C C . ARG A 1 44 ? 25.935 -12.847 -7.993 1.00 4.31 44 ARG A C 2
ATOM 1475 O O . ARG A 1 44 ? 26.680 -13.818 -8.129 1.00 33.23 44 ARG A O 2
ATOM 1496 N N . CYS A 1 45 ? 24.887 -12.848 -7.177 1.00 11.04 45 CYS A N 2
ATOM 1497 C CA . CYS A 1 45 ? 24.543 -14.016 -6.375 1.00 75.01 45 CYS A CA 2
ATOM 1498 C C . CYS A 1 45 ? 23.942 -15.115 -7.246 1.00 74.52 45 CYS A C 2
ATOM 1499 O O . CYS A 1 45 ? 24.134 -16.304 -6.986 1.00 11.01 45 CYS A O 2
ATOM 1506 N N . LEU A 1 46 ? 23.214 -14.711 -8.281 1.00 55.10 46 LEU A N 2
ATOM 1507 C CA . LEU A 1 46 ? 22.584 -15.661 -9.192 1.00 1.12 46 LEU A CA 2
ATOM 1508 C C . LEU A 1 46 ? 23.632 -16.518 -9.894 1.00 61.20 46 LEU A C 2
ATOM 1509 O O . LEU A 1 46 ? 23.383 -17.680 -10.217 1.00 43.11 46 LEU A O 2
ATOM 1525 N N . ASP A 1 47 ? 24.805 -15.938 -10.125 1.00 73.43 47 ASP A N 2
ATOM 1526 C CA . ASP A 1 47 ? 25.892 -16.650 -10.786 1.00 65.23 47 ASP A CA 2
ATOM 1527 C C . ASP A 1 47 ? 26.207 -17.956 -10.062 1.00 52.41 47 ASP A C 2
ATOM 1528 O O . ASP A 1 47 ? 26.483 -18.977 -10.693 1.00 3.12 47 ASP A O 2
ATOM 1537 N N . LEU A 1 48 ? 26.164 -17.915 -8.735 1.00 72.00 48 LEU A N 2
ATOM 1538 C CA . LEU A 1 48 ? 26.445 -19.095 -7.924 1.00 0.50 48 LEU A CA 2
ATOM 1539 C C . LEU A 1 48 ? 25.269 -20.065 -7.948 1.00 73.23 48 LEU A C 2
ATOM 1540 O O . LEU A 1 48 ? 25.455 -21.283 -7.951 1.00 54.11 48 LEU A O 2
ATOM 1556 N N . LEU A 1 49 ? 24.058 -19.519 -7.968 1.00 0.10 49 LEU A N 2
ATOM 1557 C CA . LEU A 1 49 ? 22.850 -20.336 -7.995 1.00 21.33 49 LEU A CA 2
ATOM 1558 C C . LEU A 1 49 ? 22.592 -20.881 -9.396 1.00 52.40 49 LEU A C 2
ATOM 1559 O O . LEU A 1 49 ? 21.637 -21.626 -9.617 1.00 24.21 49 LEU A O 2
ATOM 1575 N N . ARG A 1 50 ? 23.450 -20.505 -10.339 1.00 12.53 50 ARG A N 2
ATOM 1576 C CA . ARG A 1 50 ? 23.315 -20.956 -11.718 1.00 40.35 50 ARG A CA 2
ATOM 1577 C C . ARG A 1 50 ? 23.213 -22.477 -11.786 1.00 3.24 50 ARG A C 2
ATOM 1578 O O . ARG A 1 50 ? 22.415 -23.022 -12.546 1.00 60.22 50 ARG A O 2
ATOM 1599 N N . ASN A 1 51 ? 24.028 -23.155 -10.984 1.00 63.13 51 ASN A N 2
ATOM 1600 C CA . ASN A 1 51 ? 24.031 -24.613 -10.954 1.00 31.24 51 ASN A CA 2
ATOM 1601 C C . ASN A 1 51 ? 23.100 -25.136 -9.864 1.00 14.10 51 ASN A C 2
ATOM 1602 O O . ASN A 1 51 ? 23.192 -26.294 -9.457 1.00 33.14 51 ASN A O 2
ATOM 1613 N N . PHE A 1 52 ? 22.202 -24.274 -9.396 1.00 65.25 52 PHE A N 2
ATOM 1614 C CA . PHE A 1 52 ? 21.254 -24.648 -8.354 1.00 21.22 52 PHE A CA 2
ATOM 1615 C C . PHE A 1 52 ? 19.833 -24.710 -8.907 1.00 45.35 52 PHE A C 2
ATOM 1616 O O . PHE A 1 52 ? 19.539 -24.130 -9.952 1.00 34.01 52 PHE A O 2
ATOM 1633 N N . THR A 1 1 ? 4.514 5.931 -4.762 1.00 1.43 1 THR A N 3
ATOM 1634 C CA . THR A 1 1 ? 4.794 4.871 -3.802 1.00 71.43 1 THR A CA 3
ATOM 1635 C C . THR A 1 1 ? 5.712 3.813 -4.404 1.00 42.11 1 THR A C 3
ATOM 1636 O O . THR A 1 1 ? 5.568 3.443 -5.569 1.00 62.24 1 THR A O 3
ATOM 1647 N N . ASP A 1 2 ? 6.655 3.330 -3.603 1.00 3.11 2 ASP A N 3
ATOM 1648 C CA . ASP A 1 2 ? 7.597 2.313 -4.056 1.00 74.14 2 ASP A CA 3
ATOM 1649 C C . ASP A 1 2 ? 7.610 1.122 -3.104 1.00 30.53 2 ASP A C 3
ATOM 1650 O O . ASP A 1 2 ? 7.798 1.281 -1.898 1.00 23.45 2 ASP A O 3
ATOM 1659 N N . ASP A 1 3 ? 7.408 -0.071 -3.653 1.00 51.12 3 ASP A N 3
ATOM 1660 C CA . ASP A 1 3 ? 7.397 -1.290 -2.853 1.00 13.35 3 ASP A CA 3
ATOM 1661 C C . ASP A 1 3 ? 8.806 -1.853 -2.701 1.00 21.24 3 ASP A C 3
ATOM 1662 O O . ASP A 1 3 ? 9.203 -2.271 -1.614 1.00 22.43 3 ASP A O 3
ATOM 1671 N N . GLU A 1 4 ? 9.556 -1.861 -3.798 1.00 62.52 4 GLU A N 3
ATOM 1672 C CA . GLU A 1 4 ? 10.921 -2.376 -3.786 1.00 53.32 4 GLU A CA 3
ATOM 1673 C C . GLU A 1 4 ? 11.828 -1.491 -2.936 1.00 30.32 4 GLU A C 3
ATOM 1674 O O . GLU A 1 4 ? 12.885 -1.926 -2.479 1.00 44.32 4 GLU A O 3
ATOM 1686 N N . SER A 1 5 ? 11.407 -0.248 -2.728 1.00 14.10 5 SER A N 3
ATOM 1687 C CA . SER A 1 5 ? 12.182 0.700 -1.936 1.00 63.25 5 SER A CA 3
ATOM 1688 C C . SER A 1 5 ? 12.362 0.195 -0.508 1.00 1.51 5 SER A C 3
ATOM 1689 O O . SER A 1 5 ? 13.244 0.655 0.218 1.00 33.10 5 SER A O 3
ATOM 1697 N N . SER A 1 6 ? 11.519 -0.753 -0.111 1.00 43.14 6 SER A N 3
ATOM 1698 C CA . SER A 1 6 ? 11.581 -1.318 1.231 1.00 25.14 6 SER A CA 3
ATOM 1699 C C . SER A 1 6 ? 12.521 -2.519 1.272 1.00 21.42 6 SER A C 3
ATOM 1700 O O . SER A 1 6 ? 13.492 -2.536 2.027 1.00 44.11 6 SER A O 3
ATOM 1708 N N . ASN A 1 7 ? 12.223 -3.524 0.454 1.00 44.40 7 ASN A N 3
ATOM 1709 C CA . ASN A 1 7 ? 13.040 -4.730 0.396 1.00 24.21 7 ASN A CA 3
ATOM 1710 C C . ASN A 1 7 ? 12.679 -5.574 -0.822 1.00 73.24 7 ASN A C 3
ATOM 1711 O O . ASN A 1 7 ? 11.592 -6.150 -0.893 1.00 5.41 7 ASN A O 3
ATOM 1722 N N . LYS A 1 8 ? 13.597 -5.644 -1.780 1.00 73.14 8 LYS A N 3
ATOM 1723 C CA . LYS A 1 8 ? 13.377 -6.419 -2.996 1.00 42.30 8 LYS A CA 3
ATOM 1724 C C . LYS A 1 8 ? 13.144 -7.890 -2.669 1.00 24.21 8 LYS A C 3
ATOM 1725 O O . LYS A 1 8 ? 12.510 -8.615 -3.437 1.00 1.45 8 LYS A O 3
ATOM 1744 N N . CYS A 1 9 ? 13.660 -8.326 -1.524 1.00 41.04 9 CYS A N 3
ATOM 1745 C CA . CYS A 1 9 ? 13.508 -9.711 -1.095 1.00 11.34 9 CYS A CA 3
ATOM 1746 C C . CYS A 1 9 ? 12.047 -10.027 -0.785 1.00 44.21 9 CYS A C 3
ATOM 1747 O O . CYS A 1 9 ? 11.623 -11.180 -0.853 1.00 43.14 9 CYS A O 3
ATOM 1754 N N . ALA A 1 10 ? 11.284 -8.994 -0.445 1.00 14.22 10 ALA A N 3
ATOM 1755 C CA . ALA A 1 10 ? 9.871 -9.160 -0.127 1.00 72.42 10 ALA A CA 3
ATOM 1756 C C . ALA A 1 10 ? 9.003 -8.968 -1.366 1.00 61.13 10 ALA A C 3
ATOM 1757 O O . ALA A 1 10 ? 7.813 -9.283 -1.359 1.00 11.02 10 ALA A O 3
ATOM 1764 N N . LYS A 1 11 ? 9.606 -8.449 -2.430 1.00 41.53 11 LYS A N 3
ATOM 1765 C CA . LYS A 1 11 ? 8.889 -8.214 -3.678 1.00 63.22 11 LYS A CA 3
ATOM 1766 C C . LYS A 1 11 ? 8.594 -9.530 -4.391 1.00 41.13 11 LYS A C 3
ATOM 1767 O O . LYS A 1 11 ? 7.689 -9.609 -5.222 1.00 53.55 11 LYS A O 3
ATOM 1786 N N . THR A 1 12 ? 9.363 -10.563 -4.060 1.00 51.25 12 THR A N 3
ATOM 1787 C CA . THR A 1 12 ? 9.183 -11.875 -4.669 1.00 5.01 12 THR A CA 3
ATOM 1788 C C . THR A 1 12 ? 9.834 -12.966 -3.826 1.00 10.44 12 THR A C 3
ATOM 1789 O O . THR A 1 12 ? 10.802 -12.715 -3.108 1.00 24.44 12 THR A O 3
ATOM 1800 N N . LYS A 1 13 ? 9.297 -14.177 -3.917 1.00 74.31 13 LYS A N 3
ATOM 1801 C CA . LYS A 1 13 ? 9.826 -15.308 -3.164 1.00 74.32 13 LYS A CA 3
ATOM 1802 C C . LYS A 1 13 ? 11.217 -15.689 -3.659 1.00 42.45 13 LYS A C 3
ATOM 1803 O O . LYS A 1 13 ? 12.130 -15.912 -2.864 1.00 11.31 13 LYS A O 3
ATOM 1822 N N . ARG A 1 14 ? 11.372 -15.759 -4.977 1.00 65.15 14 ARG A N 3
ATOM 1823 C CA . ARG A 1 14 ? 12.653 -16.112 -5.578 1.00 42.11 14 ARG A CA 3
ATOM 1824 C C . ARG A 1 14 ? 13.761 -15.189 -5.078 1.00 31.53 14 ARG A C 3
ATOM 1825 O O . ARG A 1 14 ? 14.876 -15.634 -4.804 1.00 50.21 14 ARG A O 3
ATOM 1846 N N . ARG A 1 15 ? 13.446 -13.904 -4.961 1.00 54.32 15 ARG A N 3
ATOM 1847 C CA . ARG A 1 15 ? 14.414 -12.919 -4.496 1.00 3.44 15 ARG A CA 3
ATOM 1848 C C . ARG A 1 15 ? 14.882 -13.243 -3.080 1.00 23.20 15 ARG A C 3
ATOM 1849 O O . ARG A 1 15 ? 16.074 -13.176 -2.780 1.00 14.03 15 ARG A O 3
ATOM 1870 N N . GLU A 1 16 ? 13.936 -13.595 -2.215 1.00 53.42 16 GLU A N 3
ATOM 1871 C CA . GLU A 1 16 ? 14.252 -13.928 -0.831 1.00 50.13 16 GLU A CA 3
ATOM 1872 C C . GLU A 1 16 ? 15.072 -15.212 -0.755 1.00 23.41 16 GLU A C 3
ATOM 1873 O O . GLU A 1 16 ? 15.942 -15.355 0.103 1.00 64.51 16 GLU A O 3
ATOM 1885 N N . ASN A 1 17 ? 14.787 -16.144 -1.659 1.00 20.34 17 ASN A N 3
ATOM 1886 C CA . ASN A 1 17 ? 15.497 -17.418 -1.694 1.00 10.25 17 ASN A CA 3
ATOM 1887 C C . ASN A 1 17 ? 16.915 -17.236 -2.225 1.00 44.51 17 ASN A C 3
ATOM 1888 O O . ASN A 1 17 ? 17.861 -17.845 -1.725 1.00 34.40 17 ASN A O 3
ATOM 1899 N N . VAL A 1 18 ? 17.056 -16.391 -3.242 1.00 64.32 18 VAL A N 3
ATOM 1900 C CA . VAL A 1 18 ? 18.359 -16.127 -3.841 1.00 41.40 18 VAL A CA 3
ATOM 1901 C C . VAL A 1 18 ? 19.345 -15.602 -2.803 1.00 53.20 18 VAL A C 3
ATOM 1902 O O . VAL A 1 18 ? 20.535 -15.914 -2.847 1.00 61.13 18 VAL A O 3
ATOM 1915 N N . CYS A 1 19 ? 18.841 -14.803 -1.868 1.00 44.33 19 CYS A N 3
ATOM 1916 C CA . CYS A 1 19 ? 19.677 -14.233 -0.818 1.00 35.44 19 CYS A CA 3
ATOM 1917 C C . CYS A 1 19 ? 20.042 -15.291 0.220 1.00 60.23 19 CYS A C 3
ATOM 1918 O O . CYS A 1 19 ? 21.183 -15.360 0.676 1.00 45.41 19 CYS A O 3
ATOM 1925 N N . ARG A 1 20 ? 19.065 -16.114 0.587 1.00 2.13 20 ARG A N 3
ATOM 1926 C CA . ARG A 1 20 ? 19.283 -17.168 1.571 1.00 3.50 20 ARG A CA 3
ATOM 1927 C C . ARG A 1 20 ? 20.235 -18.229 1.028 1.00 24.34 20 ARG A C 3
ATOM 1928 O O . ARG A 1 20 ? 21.178 -18.638 1.706 1.00 3.44 20 ARG A O 3
ATOM 1949 N N . VAL A 1 21 ? 19.981 -18.673 -0.199 1.00 25.03 21 VAL A N 3
ATOM 1950 C CA . VAL A 1 21 ? 20.816 -19.687 -0.833 1.00 13.31 21 VAL A CA 3
ATOM 1951 C C . VAL A 1 21 ? 22.216 -19.151 -1.110 1.00 60.31 21 VAL A C 3
ATOM 1952 O O . VAL A 1 21 ? 23.202 -19.884 -1.022 1.00 34.22 21 VAL A O 3
ATOM 1965 N N . CYS A 1 22 ? 22.297 -17.868 -1.445 1.00 62.14 22 CYS A N 3
ATOM 1966 C CA . CYS A 1 22 ? 23.577 -17.233 -1.736 1.00 13.52 22 CYS A CA 3
ATOM 1967 C C . CYS A 1 22 ? 24.504 -17.298 -0.525 1.00 54.43 22 CYS A C 3
ATOM 1968 O O . CYS A 1 22 ? 25.698 -17.559 -0.658 1.00 44.44 22 CYS A O 3
ATOM 1975 N N . GLY A 1 23 ? 23.943 -17.058 0.656 1.00 33.33 23 GLY A N 3
ATOM 1976 C CA . GLY A 1 23 ? 24.732 -17.095 1.873 1.00 5.52 23 GLY A CA 3
ATOM 1977 C C . GLY A 1 23 ? 25.218 -18.491 2.208 1.00 45.23 23 GLY A C 3
ATOM 1978 O O . GLY A 1 23 ? 26.346 -18.670 2.665 1.00 3.41 23 GLY A O 3
ATOM 1982 N N . ASN A 1 24 ? 24.364 -19.483 1.980 1.00 22.34 24 ASN A N 3
ATOM 1983 C CA . ASN A 1 24 ? 24.712 -20.871 2.263 1.00 62.11 24 ASN A CA 3
ATOM 1984 C C . ASN A 1 24 ? 25.781 -21.372 1.296 1.00 52.32 24 ASN A C 3
ATOM 1985 O O . ASN A 1 24 ? 26.758 -21.999 1.705 1.00 74.52 24 ASN A O 3
ATOM 1996 N N . ARG A 1 25 ? 25.588 -21.089 0.012 1.00 40.14 25 ARG A N 3
ATOM 1997 C CA . ARG A 1 25 ? 26.534 -21.511 -1.014 1.00 5.40 25 ARG A CA 3
ATOM 1998 C C . ARG A 1 25 ? 27.906 -20.886 -0.778 1.00 4.32 25 ARG A C 3
ATOM 1999 O O . ARG A 1 25 ? 28.908 -21.591 -0.654 1.00 13.14 25 ARG A O 3
ATOM 2020 N N . SER A 1 26 ? 27.944 -19.558 -0.718 1.00 31.45 26 SER A N 3
ATOM 2021 C CA . SER A 1 26 ? 29.193 -18.838 -0.501 1.00 22.12 26 SER A CA 3
ATOM 2022 C C . SER A 1 26 ? 29.756 -19.131 0.887 1.00 74.42 26 SER A C 3
ATOM 2023 O O . SER A 1 26 ? 30.959 -19.023 1.117 1.00 42.32 26 SER A O 3
ATOM 2031 N N . GLY A 1 27 ? 28.874 -19.504 1.809 1.00 33.35 27 GLY A N 3
ATOM 2032 C CA . GLY A 1 27 ? 29.300 -19.808 3.163 1.00 13.42 27 GLY A CA 3
ATOM 2033 C C . GLY A 1 27 ? 29.574 -18.559 3.978 1.00 65.31 27 GLY A C 3
ATOM 2034 O O . GLY A 1 27 ? 30.443 -18.558 4.850 1.00 55.34 27 GLY A O 3
ATOM 2038 N N . ASN A 1 28 ? 28.834 -17.493 3.692 1.00 33.35 28 ASN A N 3
ATOM 2039 C CA . ASN A 1 28 ? 29.004 -16.232 4.404 1.00 13.41 28 ASN A CA 3
ATOM 2040 C C . ASN A 1 28 ? 27.654 -15.658 4.824 1.00 31.15 28 ASN A C 3
ATOM 2041 O O . ASN A 1 28 ? 26.822 -15.320 3.982 1.00 1.12 28 ASN A O 3
ATOM 2052 N N . ASP A 1 29 ? 27.444 -15.551 6.132 1.00 63.02 29 ASP A N 3
ATOM 2053 C CA . ASP A 1 29 ? 26.196 -15.017 6.665 1.00 44.31 29 ASP A CA 3
ATOM 2054 C C . ASP A 1 29 ? 25.956 -13.596 6.165 1.00 41.24 29 ASP A C 3
ATOM 2055 O O . ASP A 1 29 ? 24.823 -13.116 6.151 1.00 71.43 29 ASP A O 3
ATOM 2064 N N . GLU A 1 30 ? 27.030 -12.928 5.756 1.00 44.02 30 GLU A N 3
ATOM 2065 C CA . GLU A 1 30 ? 26.935 -11.561 5.257 1.00 63.12 30 GLU A CA 3
ATOM 2066 C C . GLU A 1 30 ? 26.395 -11.539 3.830 1.00 61.32 30 GLU A C 3
ATOM 2067 O O . GLU A 1 30 ? 25.631 -10.648 3.457 1.00 23.42 30 GLU A O 3
ATOM 2079 N N . TYR A 1 31 ? 26.798 -12.525 3.036 1.00 32.31 31 TYR A N 3
ATOM 2080 C CA . TYR A 1 31 ? 26.357 -12.619 1.649 1.00 4.53 31 TYR A CA 3
ATOM 2081 C C . TYR A 1 31 ? 24.837 -12.541 1.554 1.00 13.32 31 TYR A C 3
ATOM 2082 O O . TYR A 1 31 ? 24.289 -12.077 0.554 1.00 72.13 31 TYR A O 3
ATOM 2100 N N . TYR A 1 32 ? 24.161 -12.997 2.603 1.00 61.13 32 TYR A N 3
ATOM 2101 C CA . TYR A 1 32 ? 22.704 -12.982 2.638 1.00 15.45 32 TYR A CA 3
ATOM 2102 C C . TYR A 1 32 ? 22.168 -11.572 2.405 1.00 32.22 32 TYR A C 3
ATOM 2103 O O . TYR A 1 32 ? 21.270 -11.364 1.589 1.00 63.41 32 TYR A O 3
ATOM 2121 N N . SER A 1 33 ? 22.726 -10.607 3.128 1.00 1.24 33 SER A N 3
ATOM 2122 C CA . SER A 1 33 ? 22.304 -9.217 3.004 1.00 53.32 33 SER A CA 3
ATOM 2123 C C . SER A 1 33 ? 22.754 -8.630 1.670 1.00 42.53 33 SER A C 3
ATOM 2124 O O . SER A 1 33 ? 22.095 -7.754 1.111 1.00 13.43 33 SER A O 3
ATOM 2132 N N . GLU A 1 34 ? 23.882 -9.119 1.165 1.00 25.44 34 GLU A N 3
ATOM 2133 C CA . GLU A 1 34 ? 24.422 -8.643 -0.103 1.00 0.34 34 GLU A CA 3
ATOM 2134 C C . GLU A 1 34 ? 23.366 -8.709 -1.203 1.00 24.55 34 GLU A C 3
ATOM 2135 O O . GLU A 1 34 ? 23.088 -7.715 -1.873 1.00 44.04 34 GLU A O 3
ATOM 2147 N N . CYS A 1 35 ? 22.782 -9.889 -1.382 1.00 74.13 35 CYS A N 3
ATOM 2148 C CA . CYS A 1 35 ? 21.757 -10.088 -2.401 1.00 25.35 35 CYS A CA 3
ATOM 2149 C C . CYS A 1 35 ? 20.610 -9.098 -2.219 1.00 63.51 35 CYS A C 3
ATOM 2150 O O . CYS A 1 35 ? 20.036 -8.612 -3.193 1.00 54.32 35 CYS A O 3
ATOM 2157 N N . CYS A 1 36 ? 20.282 -8.805 -0.965 1.00 44.13 36 CYS A N 3
ATOM 2158 C CA . CYS A 1 36 ? 19.204 -7.874 -0.654 1.00 45.12 36 CYS A CA 3
ATOM 2159 C C . CYS A 1 36 ? 19.551 -6.464 -1.123 1.00 44.21 36 CYS A C 3
ATOM 2160 O O . CYS A 1 36 ? 18.676 -5.608 -1.249 1.00 31.40 36 CYS A O 3
ATOM 2167 N N . GLU A 1 37 ? 20.835 -6.230 -1.380 1.00 73.51 37 GLU A N 3
ATOM 2168 C CA . GLU A 1 37 ? 21.297 -4.924 -1.834 1.00 71.24 37 GLU A CA 3
ATOM 2169 C C . GLU A 1 37 ? 20.839 -4.653 -3.265 1.00 5.43 37 GLU A C 3
ATOM 2170 O O . GLU A 1 37 ? 20.109 -5.448 -3.856 1.00 13.44 37 GLU A O 3
ATOM 2182 N N . SER A 1 38 ? 21.275 -3.523 -3.815 1.00 33.45 38 SER A N 3
ATOM 2183 C CA . SER A 1 38 ? 20.907 -3.144 -5.174 1.00 1.44 38 SER A CA 3
ATOM 2184 C C . SER A 1 38 ? 20.980 -4.344 -6.112 1.00 23.42 38 SER A C 3
ATOM 2185 O O . SER A 1 38 ? 21.703 -5.307 -5.851 1.00 54.32 38 SER A O 3
ATOM 2193 N N . ASP A 1 39 ? 20.227 -4.280 -7.204 1.00 63.23 39 ASP A N 3
ATOM 2194 C CA . ASP A 1 39 ? 20.206 -5.361 -8.183 1.00 44.12 39 ASP A CA 3
ATOM 2195 C C . ASP A 1 39 ? 21.623 -5.749 -8.594 1.00 63.22 39 ASP A C 3
ATOM 2196 O O . ASP A 1 39 ? 21.876 -6.887 -8.991 1.00 34.23 39 ASP A O 3
ATOM 2205 N N . TYR A 1 40 ? 22.544 -4.796 -8.498 1.00 33.31 40 TYR A N 3
ATOM 2206 C CA . TYR A 1 40 ? 23.935 -5.037 -8.863 1.00 75.50 40 TYR A CA 3
ATOM 2207 C C . TYR A 1 40 ? 24.459 -6.308 -8.200 1.00 43.45 40 TYR A C 3
ATOM 2208 O O . TYR A 1 40 ? 25.151 -7.109 -8.829 1.00 53.14 40 TYR A O 3
ATOM 2226 N N . ARG A 1 41 ? 24.125 -6.484 -6.926 1.00 73.25 41 ARG A N 3
ATOM 2227 C CA . ARG A 1 41 ? 24.562 -7.656 -6.177 1.00 52.11 41 ARG A CA 3
ATOM 2228 C C . ARG A 1 41 ? 23.611 -8.829 -6.399 1.00 1.34 41 ARG A C 3
ATOM 2229 O O . ARG A 1 41 ? 24.040 -9.979 -6.493 1.00 73.04 41 ARG A O 3
ATOM 2250 N N . TYR A 1 42 ? 22.320 -8.529 -6.479 1.00 74.25 42 TYR A N 3
ATOM 2251 C CA . TYR A 1 42 ? 21.308 -9.559 -6.687 1.00 11.53 42 TYR A CA 3
ATOM 2252 C C . TYR A 1 42 ? 21.659 -10.434 -7.886 1.00 11.11 42 TYR A C 3
ATOM 2253 O O . TYR A 1 42 ? 21.579 -11.661 -7.818 1.00 45.14 42 TYR A O 3
ATOM 2271 N N . HIS A 1 43 ? 22.048 -9.794 -8.984 1.00 3.42 43 HIS A N 3
ATOM 2272 C CA . HIS A 1 43 ? 22.413 -10.513 -10.199 1.00 44.53 43 HIS A CA 3
ATOM 2273 C C . HIS A 1 43 ? 23.716 -11.283 -10.004 1.00 40.44 43 HIS A C 3
ATOM 2274 O O . HIS A 1 43 ? 23.915 -12.344 -10.596 1.00 44.31 43 HIS A O 3
ATOM 2288 N N . ARG A 1 44 ? 24.599 -10.741 -9.172 1.00 43.22 44 ARG A N 3
ATOM 2289 C CA . ARG A 1 44 ? 25.883 -11.376 -8.901 1.00 63.04 44 ARG A CA 3
ATOM 2290 C C . ARG A 1 44 ? 25.692 -12.687 -8.144 1.00 4.33 44 ARG A C 3
ATOM 2291 O O . ARG A 1 44 ? 26.423 -13.654 -8.361 1.00 10.13 44 ARG A O 3
ATOM 2312 N N . CYS A 1 45 ? 24.706 -12.711 -7.254 1.00 21.25 45 CYS A N 3
ATOM 2313 C CA . CYS A 1 45 ? 24.419 -13.902 -6.462 1.00 52.44 45 CYS A CA 3
ATOM 2314 C C . CYS A 1 45 ? 23.822 -15.003 -7.334 1.00 0.11 45 CYS A C 3
ATOM 2315 O O . CYS A 1 45 ? 24.061 -16.189 -7.105 1.00 21.41 45 CYS A O 3
ATOM 2322 N N . LEU A 1 46 ? 23.045 -14.602 -8.334 1.00 32.31 46 LEU A N 3
ATOM 2323 C CA . LEU A 1 46 ? 22.413 -15.554 -9.241 1.00 64.41 46 LEU A CA 3
ATOM 2324 C C . LEU A 1 46 ? 23.462 -16.380 -9.980 1.00 52.11 46 LEU A C 3
ATOM 2325 O O . LEU A 1 46 ? 23.230 -17.542 -10.313 1.00 74.10 46 LEU A O 3
ATOM 2341 N N . ASP A 1 47 ? 24.616 -15.772 -10.231 1.00 60.25 47 ASP A N 3
ATOM 2342 C CA . ASP A 1 47 ? 25.702 -16.452 -10.928 1.00 40.21 47 ASP A CA 3
ATOM 2343 C C . ASP A 1 47 ? 26.059 -17.761 -10.232 1.00 21.34 47 ASP A C 3
ATOM 2344 O O . ASP A 1 47 ? 26.305 -18.777 -10.884 1.00 0.22 47 ASP A O 3
ATOM 2353 N N . LEU A 1 48 ? 26.087 -17.731 -8.904 1.00 12.41 48 LEU A N 3
ATOM 2354 C CA . LEU A 1 48 ? 26.415 -18.915 -8.118 1.00 10.01 48 LEU A CA 3
ATOM 2355 C C . LEU A 1 48 ? 25.246 -19.894 -8.095 1.00 32.23 48 LEU A C 3
ATOM 2356 O O . LEU A 1 48 ? 25.441 -21.110 -8.084 1.00 73.52 48 LEU A O 3
ATOM 2372 N N . LEU A 1 49 ? 24.031 -19.357 -8.089 1.00 11.13 49 LEU A N 3
ATOM 2373 C CA . LEU A 1 49 ? 22.829 -20.183 -8.069 1.00 71.23 49 LEU A CA 3
ATOM 2374 C C . LEU A 1 49 ? 22.538 -20.754 -9.454 1.00 21.14 49 LEU A C 3
ATOM 2375 O O . LEU A 1 49 ? 21.594 -21.524 -9.633 1.00 25.34 49 LEU A O 3
ATOM 2391 N N . ARG A 1 50 ? 23.356 -20.373 -10.429 1.00 42.31 50 ARG A N 3
ATOM 2392 C CA . ARG A 1 50 ? 23.187 -20.847 -11.797 1.00 64.41 50 ARG A CA 3
ATOM 2393 C C . ARG A 1 50 ? 23.111 -22.371 -11.838 1.00 51.25 50 ARG A C 3
ATOM 2394 O O . ARG A 1 50 ? 22.390 -22.944 -12.654 1.00 43.14 50 ARG A O 3
ATOM 2415 N N . ASN A 1 51 ? 23.860 -23.020 -10.953 1.00 33.11 51 ASN A N 3
ATOM 2416 C CA . ASN A 1 51 ? 23.877 -24.477 -10.889 1.00 5.00 51 ASN A CA 3
ATOM 2417 C C . ASN A 1 51 ? 22.893 -24.988 -9.841 1.00 3.41 51 ASN A C 3
ATOM 2418 O O . ASN A 1 51 ? 23.116 -26.027 -9.219 1.00 55.31 51 ASN A O 3
ATOM 2429 N N . PHE A 1 52 ? 21.804 -24.250 -9.651 1.00 4.13 52 PHE A N 3
ATOM 2430 C CA . PHE A 1 52 ? 20.786 -24.627 -8.678 1.00 33.31 52 PHE A CA 3
ATOM 2431 C C . PHE A 1 52 ? 19.538 -25.160 -9.376 1.00 52.11 52 PHE A C 3
ATOM 2432 O O . PHE A 1 52 ? 19.173 -24.695 -10.455 1.00 72.33 52 PHE A O 3
ATOM 2449 N N . THR A 1 1 ? 3.178 1.591 -5.514 1.00 34.31 1 THR A N 4
ATOM 2450 C CA . THR A 1 1 ? 4.072 2.062 -6.564 1.00 31.22 1 THR A CA 4
ATOM 2451 C C . THR A 1 1 ? 5.520 2.077 -6.087 1.00 13.21 1 THR A C 4
ATOM 2452 O O . THR A 1 1 ? 6.449 1.988 -6.890 1.00 13.42 1 THR A O 4
ATOM 2463 N N . ASP A 1 2 ? 5.705 2.190 -4.776 1.00 74.22 2 ASP A N 4
ATOM 2464 C CA . ASP A 1 2 ? 7.041 2.215 -4.192 1.00 35.01 2 ASP A CA 4
ATOM 2465 C C . ASP A 1 2 ? 7.184 1.142 -3.117 1.00 52.01 2 ASP A C 4
ATOM 2466 O O . ASP A 1 2 ? 7.200 1.443 -1.923 1.00 42.35 2 ASP A O 4
ATOM 2475 N N . ASP A 1 3 ? 7.286 -0.110 -3.548 1.00 60.25 3 ASP A N 4
ATOM 2476 C CA . ASP A 1 3 ? 7.428 -1.229 -2.623 1.00 52.53 3 ASP A CA 4
ATOM 2477 C C . ASP A 1 3 ? 8.882 -1.683 -2.539 1.00 14.12 3 ASP A C 4
ATOM 2478 O O . ASP A 1 3 ? 9.374 -2.022 -1.463 1.00 51.51 3 ASP A O 4
ATOM 2487 N N . GLU A 1 4 ? 9.562 -1.688 -3.681 1.00 20.32 4 GLU A N 4
ATOM 2488 C CA . GLU A 1 4 ? 10.959 -2.103 -3.735 1.00 71.30 4 GLU A CA 4
ATOM 2489 C C . GLU A 1 4 ? 11.829 -1.198 -2.868 1.00 44.03 4 GLU A C 4
ATOM 2490 O O . GLU A 1 4 ? 12.949 -1.558 -2.506 1.00 3.24 4 GLU A O 4
ATOM 2502 N N . SER A 1 5 ? 11.306 -0.021 -2.541 1.00 1.13 5 SER A N 4
ATOM 2503 C CA . SER A 1 5 ? 12.036 0.939 -1.721 1.00 22.45 5 SER A CA 4
ATOM 2504 C C . SER A 1 5 ? 12.204 0.419 -0.296 1.00 63.30 5 SER A C 4
ATOM 2505 O O . SER A 1 5 ? 12.976 0.968 0.490 1.00 63.21 5 SER A O 4
ATOM 2513 N N . SER A 1 6 ? 11.475 -0.644 0.029 1.00 22.11 6 SER A N 4
ATOM 2514 C CA . SER A 1 6 ? 11.540 -1.237 1.360 1.00 74.12 6 SER A CA 4
ATOM 2515 C C . SER A 1 6 ? 12.474 -2.443 1.373 1.00 43.24 6 SER A C 4
ATOM 2516 O O . SER A 1 6 ? 13.460 -2.470 2.108 1.00 44.54 6 SER A O 4
ATOM 2524 N N . ASN A 1 7 ? 12.156 -3.439 0.553 1.00 73.32 7 ASN A N 4
ATOM 2525 C CA . ASN A 1 7 ? 12.966 -4.649 0.469 1.00 31.13 7 ASN A CA 4
ATOM 2526 C C . ASN A 1 7 ? 12.575 -5.483 -0.747 1.00 43.54 7 ASN A C 4
ATOM 2527 O O . ASN A 1 7 ? 11.455 -5.986 -0.836 1.00 10.51 7 ASN A O 4
ATOM 2538 N N . LYS A 1 8 ? 13.507 -5.625 -1.684 1.00 21.22 8 LYS A N 4
ATOM 2539 C CA . LYS A 1 8 ? 13.263 -6.399 -2.895 1.00 51.03 8 LYS A CA 4
ATOM 2540 C C . LYS A 1 8 ? 13.048 -7.873 -2.566 1.00 12.44 8 LYS A C 4
ATOM 2541 O O . LYS A 1 8 ? 12.395 -8.598 -3.316 1.00 62.54 8 LYS A O 4
ATOM 2560 N N . CYS A 1 9 ? 13.599 -8.309 -1.438 1.00 1.51 9 CYS A N 4
ATOM 2561 C CA . CYS A 1 9 ? 13.467 -9.695 -1.008 1.00 21.23 9 CYS A CA 4
ATOM 2562 C C . CYS A 1 9 ? 12.015 -10.026 -0.676 1.00 53.04 9 CYS A C 4
ATOM 2563 O O . CYS A 1 9 ? 11.605 -11.185 -0.724 1.00 21.40 9 CYS A O 4
ATOM 2570 N N . ALA A 1 10 ? 11.241 -8.999 -0.341 1.00 43.51 10 ALA A N 4
ATOM 2571 C CA . ALA A 1 10 ? 9.835 -9.179 -0.004 1.00 73.13 10 ALA A CA 4
ATOM 2572 C C . ALA A 1 10 ? 8.949 -9.009 -1.234 1.00 65.23 10 ALA A C 4
ATOM 2573 O O . ALA A 1 10 ? 7.770 -9.363 -1.217 1.00 43.04 10 ALA A O 4
ATOM 2580 N N . LYS A 1 11 ? 9.525 -8.465 -2.301 1.00 40.20 11 LYS A N 4
ATOM 2581 C CA . LYS A 1 11 ? 8.789 -8.248 -3.541 1.00 2.20 11 LYS A CA 4
ATOM 2582 C C . LYS A 1 11 ? 8.528 -9.569 -4.257 1.00 30.11 11 LYS A C 4
ATOM 2583 O O . LYS A 1 11 ? 7.611 -9.676 -5.072 1.00 15.54 11 LYS A O 4
ATOM 2602 N N . THR A 1 12 ? 9.340 -10.576 -3.947 1.00 55.41 12 THR A N 4
ATOM 2603 C CA . THR A 1 12 ? 9.196 -11.890 -4.560 1.00 51.24 12 THR A CA 4
ATOM 2604 C C . THR A 1 12 ? 9.897 -12.962 -3.734 1.00 40.21 12 THR A C 4
ATOM 2605 O O . THR A 1 12 ? 10.953 -12.718 -3.149 1.00 73.31 12 THR A O 4
ATOM 2616 N N . LYS A 1 13 ? 9.304 -14.150 -3.690 1.00 63.20 13 LYS A N 4
ATOM 2617 C CA . LYS A 1 13 ? 9.873 -15.262 -2.937 1.00 13.33 13 LYS A CA 4
ATOM 2618 C C . LYS A 1 13 ? 11.256 -15.627 -3.466 1.00 75.44 13 LYS A C 4
ATOM 2619 O O . LYS A 1 13 ? 12.197 -15.812 -2.695 1.00 42.41 13 LYS A O 4
ATOM 2638 N N . ARG A 1 14 ? 11.371 -15.729 -4.787 1.00 34.35 14 ARG A N 4
ATOM 2639 C CA . ARG A 1 14 ? 12.639 -16.072 -5.419 1.00 33.54 14 ARG A CA 4
ATOM 2640 C C . ARG A 1 14 ? 13.761 -15.172 -4.910 1.00 31.30 14 ARG A C 4
ATOM 2641 O O . ARG A 1 14 ? 14.875 -15.633 -4.661 1.00 62.03 14 ARG A O 4
ATOM 2662 N N . ARG A 1 15 ? 13.459 -13.887 -4.758 1.00 72.04 15 ARG A N 4
ATOM 2663 C CA . ARG A 1 15 ? 14.442 -12.922 -4.281 1.00 62.23 15 ARG A CA 4
ATOM 2664 C C . ARG A 1 15 ? 14.906 -13.271 -2.870 1.00 14.10 15 ARG A C 4
ATOM 2665 O O . ARG A 1 15 ? 16.103 -13.288 -2.587 1.00 11.45 15 ARG A O 4
ATOM 2686 N N . GLU A 1 16 ? 13.949 -13.548 -1.990 1.00 14.12 16 GLU A N 4
ATOM 2687 C CA . GLU A 1 16 ? 14.260 -13.895 -0.608 1.00 53.40 16 GLU A CA 4
ATOM 2688 C C . GLU A 1 16 ? 15.029 -15.210 -0.537 1.00 65.33 16 GLU A C 4
ATOM 2689 O O . GLU A 1 16 ? 15.881 -15.397 0.330 1.00 23.24 16 GLU A O 4
ATOM 2701 N N . ASN A 1 17 ? 14.722 -16.119 -1.457 1.00 31.21 17 ASN A N 4
ATOM 2702 C CA . ASN A 1 17 ? 15.383 -17.418 -1.499 1.00 24.31 17 ASN A CA 4
ATOM 2703 C C . ASN A 1 17 ? 16.806 -17.287 -2.034 1.00 22.22 17 ASN A C 4
ATOM 2704 O O . ASN A 1 17 ? 17.738 -17.894 -1.505 1.00 40.05 17 ASN A O 4
ATOM 2715 N N . VAL A 1 18 ? 16.966 -16.490 -3.086 1.00 21.25 18 VAL A N 4
ATOM 2716 C CA . VAL A 1 18 ? 18.275 -16.277 -3.692 1.00 20.45 18 VAL A CA 4
ATOM 2717 C C . VAL A 1 18 ? 19.269 -15.727 -2.674 1.00 73.54 18 VAL A C 4
ATOM 2718 O O . VAL A 1 18 ? 20.449 -16.076 -2.692 1.00 64.51 18 VAL A O 4
ATOM 2731 N N . CYS A 1 19 ? 18.783 -14.865 -1.787 1.00 70.45 19 CYS A N 4
ATOM 2732 C CA . CYS A 1 19 ? 19.627 -14.266 -0.761 1.00 44.13 19 CYS A CA 4
ATOM 2733 C C . CYS A 1 19 ? 19.998 -15.292 0.306 1.00 45.05 19 CYS A C 4
ATOM 2734 O O . CYS A 1 19 ? 21.147 -15.359 0.745 1.00 53.54 19 CYS A O 4
ATOM 2741 N N . ARG A 1 20 ? 19.019 -16.090 0.717 1.00 13.13 20 ARG A N 4
ATOM 2742 C CA . ARG A 1 20 ? 19.241 -17.112 1.733 1.00 45.11 20 ARG A CA 4
ATOM 2743 C C . ARG A 1 20 ? 20.164 -18.208 1.208 1.00 43.10 20 ARG A C 4
ATOM 2744 O O . ARG A 1 20 ? 21.045 -18.687 1.922 1.00 44.01 20 ARG A O 4
ATOM 2765 N N . VAL A 1 21 ? 19.955 -18.601 -0.045 1.00 3.24 21 VAL A N 4
ATOM 2766 C CA . VAL A 1 21 ? 20.768 -19.640 -0.666 1.00 2.42 21 VAL A CA 4
ATOM 2767 C C . VAL A 1 21 ? 22.156 -19.115 -1.016 1.00 62.22 21 VAL A C 4
ATOM 2768 O O . VAL A 1 21 ? 23.141 -19.853 -0.970 1.00 32.23 21 VAL A O 4
ATOM 2781 N N . CYS A 1 22 ? 22.228 -17.836 -1.367 1.00 10.51 22 CYS A N 4
ATOM 2782 C CA . CYS A 1 22 ? 23.495 -17.210 -1.726 1.00 22.44 22 CYS A CA 4
ATOM 2783 C C . CYS A 1 22 ? 24.488 -17.291 -0.570 1.00 21.14 22 CYS A C 4
ATOM 2784 O O . CYS A 1 22 ? 25.688 -17.464 -0.779 1.00 30.02 22 CYS A O 4
ATOM 2791 N N . GLY A 1 23 ? 23.978 -17.165 0.652 1.00 53.32 23 GLY A N 4
ATOM 2792 C CA . GLY A 1 23 ? 24.832 -17.226 1.823 1.00 64.11 23 GLY A CA 4
ATOM 2793 C C . GLY A 1 23 ? 25.327 -18.631 2.107 1.00 54.30 23 GLY A C 4
ATOM 2794 O O . GLY A 1 23 ? 26.473 -18.823 2.510 1.00 12.45 23 GLY A O 4
ATOM 2798 N N . ASN A 1 24 ? 24.459 -19.615 1.897 1.00 31.44 24 ASN A N 4
ATOM 2799 C CA . ASN A 1 24 ? 24.813 -21.010 2.136 1.00 41.11 24 ASN A CA 4
ATOM 2800 C C . ASN A 1 24 ? 25.834 -21.495 1.111 1.00 51.21 24 ASN A C 4
ATOM 2801 O O . ASN A 1 24 ? 26.825 -22.134 1.462 1.00 25.41 24 ASN A O 4
ATOM 2812 N N . ARG A 1 25 ? 25.584 -21.185 -0.157 1.00 71.31 25 ARG A N 4
ATOM 2813 C CA . ARG A 1 25 ? 26.480 -21.590 -1.233 1.00 44.23 25 ARG A CA 4
ATOM 2814 C C . ARG A 1 25 ? 27.878 -21.016 -1.021 1.00 42.22 25 ARG A C 4
ATOM 2815 O O . ARG A 1 25 ? 28.860 -21.755 -0.954 1.00 61.11 25 ARG A O 4
ATOM 2836 N N . SER A 1 26 ? 27.960 -19.693 -0.917 1.00 34.20 26 SER A N 4
ATOM 2837 C CA . SER A 1 26 ? 29.237 -19.019 -0.717 1.00 22.41 26 SER A CA 4
ATOM 2838 C C . SER A 1 26 ? 29.821 -19.356 0.652 1.00 74.20 26 SER A C 4
ATOM 2839 O O . SER A 1 26 ? 31.037 -19.369 0.835 1.00 41.11 26 SER A O 4
ATOM 2847 N N . GLY A 1 27 ? 28.942 -19.629 1.612 1.00 11.10 27 GLY A N 4
ATOM 2848 C CA . GLY A 1 27 ? 29.387 -19.962 2.952 1.00 23.14 27 GLY A CA 4
ATOM 2849 C C . GLY A 1 27 ? 29.674 -18.732 3.791 1.00 72.03 27 GLY A C 4
ATOM 2850 O O . GLY A 1 27 ? 30.554 -18.750 4.650 1.00 42.43 27 GLY A O 4
ATOM 2854 N N . ASN A 1 28 ? 28.929 -17.660 3.540 1.00 61.25 28 ASN A N 4
ATOM 2855 C CA . ASN A 1 28 ? 29.109 -16.415 4.276 1.00 4.45 28 ASN A CA 4
ATOM 2856 C C . ASN A 1 28 ? 27.765 -15.849 4.725 1.00 5.41 28 ASN A C 4
ATOM 2857 O O . ASN A 1 28 ? 26.923 -15.494 3.900 1.00 20.33 28 ASN A O 4
ATOM 2868 N N . ASP A 1 29 ? 27.573 -15.766 6.037 1.00 72.41 29 ASP A N 4
ATOM 2869 C CA . ASP A 1 29 ? 26.332 -15.242 6.596 1.00 3.01 29 ASP A CA 4
ATOM 2870 C C . ASP A 1 29 ? 26.091 -13.808 6.134 1.00 25.13 29 ASP A C 4
ATOM 2871 O O . ASP A 1 29 ? 24.962 -13.321 6.157 1.00 11.30 29 ASP A O 4
ATOM 2880 N N . GLU A 1 30 ? 27.161 -13.139 5.717 1.00 4.50 30 GLU A N 4
ATOM 2881 C CA . GLU A 1 30 ? 27.065 -11.760 5.252 1.00 45.20 30 GLU A CA 4
ATOM 2882 C C . GLU A 1 30 ? 26.496 -11.701 3.837 1.00 22.13 30 GLU A C 4
ATOM 2883 O O . GLU A 1 30 ? 25.735 -10.794 3.500 1.00 44.22 30 GLU A O 4
ATOM 2895 N N . TYR A 1 31 ? 26.871 -12.674 3.015 1.00 72.43 31 TYR A N 4
ATOM 2896 C CA . TYR A 1 31 ? 26.401 -12.733 1.636 1.00 52.23 31 TYR A CA 4
ATOM 2897 C C . TYR A 1 31 ? 24.880 -12.630 1.574 1.00 72.53 31 TYR A C 4
ATOM 2898 O O . TYR A 1 31 ? 24.319 -12.137 0.595 1.00 33.01 31 TYR A O 4
ATOM 2916 N N . TYR A 1 32 ? 24.219 -13.100 2.626 1.00 52.21 32 TYR A N 4
ATOM 2917 C CA . TYR A 1 32 ? 22.763 -13.064 2.692 1.00 14.41 32 TYR A CA 4
ATOM 2918 C C . TYR A 1 32 ? 22.244 -11.641 2.502 1.00 31.52 32 TYR A C 4
ATOM 2919 O O . TYR A 1 32 ? 21.356 -11.396 1.686 1.00 71.43 32 TYR A O 4
ATOM 2937 N N . SER A 1 33 ? 22.806 -10.707 3.263 1.00 73.24 33 SER A N 4
ATOM 2938 C CA . SER A 1 33 ? 22.399 -9.309 3.182 1.00 70.23 33 SER A CA 4
ATOM 2939 C C . SER A 1 33 ? 22.875 -8.680 1.876 1.00 1.41 33 SER A C 4
ATOM 2940 O O . SER A 1 33 ? 22.237 -7.772 1.344 1.00 71.10 33 SER A O 4
ATOM 2948 N N . GLU A 1 34 ? 24.001 -9.169 1.367 1.00 42.05 34 GLU A N 4
ATOM 2949 C CA . GLU A 1 34 ? 24.564 -8.654 0.124 1.00 53.22 34 GLU A CA 4
ATOM 2950 C C . GLU A 1 34 ? 23.541 -8.725 -1.007 1.00 25.40 34 GLU A C 4
ATOM 2951 O O . GLU A 1 34 ? 23.335 -7.754 -1.735 1.00 50.01 34 GLU A O 4
ATOM 2963 N N . CYS A 1 35 ? 22.905 -9.883 -1.148 1.00 74.04 35 CYS A N 4
ATOM 2964 C CA . CYS A 1 35 ? 21.905 -10.084 -2.190 1.00 54.00 35 CYS A CA 4
ATOM 2965 C C . CYS A 1 35 ? 20.766 -9.078 -2.052 1.00 14.10 35 CYS A C 4
ATOM 2966 O O . CYS A 1 35 ? 20.289 -8.523 -3.043 1.00 33.43 35 CYS A O 4
ATOM 2973 N N . CYS A 1 36 ? 20.334 -8.847 -0.817 1.00 3.24 36 CYS A N 4
ATOM 2974 C CA . CYS A 1 36 ? 19.252 -7.908 -0.547 1.00 72.30 36 CYS A CA 4
ATOM 2975 C C . CYS A 1 36 ? 19.613 -6.507 -1.032 1.00 71.34 36 CYS A C 4
ATOM 2976 O O . CYS A 1 36 ? 18.736 -5.681 -1.282 1.00 33.31 36 CYS A O 4
ATOM 2983 N N . GLU A 1 37 ? 20.910 -6.249 -1.164 1.00 3.43 37 GLU A N 4
ATOM 2984 C CA . GLU A 1 37 ? 21.387 -4.948 -1.619 1.00 11.25 37 GLU A CA 4
ATOM 2985 C C . GLU A 1 37 ? 20.927 -4.669 -3.046 1.00 54.54 37 GLU A C 4
ATOM 2986 O O . GLU A 1 37 ? 20.182 -5.453 -3.635 1.00 1.35 37 GLU A O 4
ATOM 2998 N N . SER A 1 38 ? 21.375 -3.545 -3.597 1.00 61.25 38 SER A N 4
ATOM 2999 C CA . SER A 1 38 ? 21.006 -3.159 -4.954 1.00 65.25 38 SER A CA 4
ATOM 3000 C C . SER A 1 38 ? 21.059 -4.360 -5.894 1.00 73.10 38 SER A C 4
ATOM 3001 O O . SER A 1 38 ? 21.772 -5.331 -5.639 1.00 55.02 38 SER A O 4
ATOM 3009 N N . ASP A 1 39 ? 20.299 -4.286 -6.981 1.00 34.11 39 ASP A N 4
ATOM 3010 C CA . ASP A 1 39 ? 20.258 -5.366 -7.960 1.00 51.24 39 ASP A CA 4
ATOM 3011 C C . ASP A 1 39 ? 21.665 -5.744 -8.411 1.00 24.43 39 ASP A C 4
ATOM 3012 O O . ASP A 1 39 ? 21.908 -6.872 -8.840 1.00 63.42 39 ASP A O 4
ATOM 3021 N N . TYR A 1 40 ? 22.588 -4.794 -8.311 1.00 24.44 40 TYR A N 4
ATOM 3022 C CA . TYR A 1 40 ? 23.971 -5.027 -8.711 1.00 0.01 40 TYR A CA 4
ATOM 3023 C C . TYR A 1 40 ? 24.509 -6.312 -8.089 1.00 64.03 40 TYR A C 4
ATOM 3024 O O . TYR A 1 40 ? 25.187 -7.099 -8.751 1.00 52.51 40 TYR A O 4
ATOM 3042 N N . ARG A 1 41 ? 24.202 -6.518 -6.813 1.00 1.02 41 ARG A N 4
ATOM 3043 C CA . ARG A 1 41 ? 24.655 -7.707 -6.100 1.00 54.42 41 ARG A CA 4
ATOM 3044 C C . ARG A 1 41 ? 23.699 -8.874 -6.328 1.00 71.02 41 ARG A C 4
ATOM 3045 O O . ARG A 1 41 ? 24.125 -10.021 -6.466 1.00 43.24 41 ARG A O 4
ATOM 3066 N N . TYR A 1 42 ? 22.405 -8.574 -6.366 1.00 24.13 42 TYR A N 4
ATOM 3067 C CA . TYR A 1 42 ? 21.389 -9.599 -6.574 1.00 10.52 42 TYR A CA 4
ATOM 3068 C C . TYR A 1 42 ? 21.709 -10.442 -7.804 1.00 25.00 42 TYR A C 4
ATOM 3069 O O . TYR A 1 42 ? 21.601 -11.668 -7.776 1.00 73.31 42 TYR A O 4
ATOM 3087 N N . HIS A 1 43 ? 22.106 -9.775 -8.884 1.00 21.45 43 HIS A N 4
ATOM 3088 C CA . HIS A 1 43 ? 22.444 -10.462 -10.125 1.00 24.51 43 HIS A CA 4
ATOM 3089 C C . HIS A 1 43 ? 23.738 -11.257 -9.971 1.00 73.10 43 HIS A C 4
ATOM 3090 O O . HIS A 1 43 ? 23.916 -12.299 -10.601 1.00 72.45 43 HIS A O 4
ATOM 3104 N N . ARG A 1 44 ? 24.637 -10.757 -9.130 1.00 21.31 44 ARG A N 4
ATOM 3105 C CA . ARG A 1 44 ? 25.915 -11.420 -8.895 1.00 55.52 44 ARG A CA 4
ATOM 3106 C C . ARG A 1 44 ? 25.713 -12.750 -8.176 1.00 20.02 44 ARG A C 4
ATOM 3107 O O . ARG A 1 44 ? 26.458 -13.706 -8.395 1.00 2.42 44 ARG A O 4
ATOM 3128 N N . CYS A 1 45 ? 24.701 -12.805 -7.316 1.00 43.40 45 CYS A N 4
ATOM 3129 C CA . CYS A 1 45 ? 24.401 -14.016 -6.563 1.00 64.41 45 CYS A CA 4
ATOM 3130 C C . CYS A 1 45 ? 23.826 -15.096 -7.476 1.00 4.40 45 CYS A C 4
ATOM 3131 O O . CYS A 1 45 ? 24.111 -16.282 -7.309 1.00 20.32 45 CYS A O 4
ATOM 3138 N N . LEU A 1 46 ? 23.016 -14.676 -8.441 1.00 43.24 46 LEU A N 4
ATOM 3139 C CA . LEU A 1 46 ? 22.401 -15.606 -9.382 1.00 53.40 46 LEU A CA 4
ATOM 3140 C C . LEU A 1 46 ? 23.462 -16.407 -10.129 1.00 41.43 46 LEU A C 4
ATOM 3141 O O . LEU A 1 46 ? 23.237 -17.558 -10.502 1.00 71.11 46 LEU A O 4
ATOM 3157 N N . ASP A 1 47 ? 24.619 -15.790 -10.343 1.00 24.42 47 ASP A N 4
ATOM 3158 C CA . ASP A 1 47 ? 25.718 -16.447 -11.043 1.00 35.04 47 ASP A CA 4
ATOM 3159 C C . ASP A 1 47 ? 26.059 -17.782 -10.388 1.00 15.25 47 ASP A C 4
ATOM 3160 O O . ASP A 1 47 ? 26.264 -18.786 -11.070 1.00 62.24 47 ASP A O 4
ATOM 3169 N N . LEU A 1 48 ? 26.118 -17.786 -9.060 1.00 50.54 48 LEU A N 4
ATOM 3170 C CA . LEU A 1 48 ? 26.435 -18.997 -8.312 1.00 43.11 48 LEU A CA 4
ATOM 3171 C C . LEU A 1 48 ? 25.242 -19.947 -8.282 1.00 41.41 48 LEU A C 4
ATOM 3172 O O . LEU A 1 48 ? 25.407 -21.167 -8.238 1.00 52.45 48 LEU A O 4
ATOM 3188 N N . LEU A 1 49 ? 24.041 -19.380 -8.308 1.00 11.02 49 LEU A N 4
ATOM 3189 C CA . LEU A 1 49 ? 22.819 -20.176 -8.286 1.00 33.21 49 LEU A CA 4
ATOM 3190 C C . LEU A 1 49 ? 22.525 -20.762 -9.664 1.00 4.54 49 LEU A C 4
ATOM 3191 O O . LEU A 1 49 ? 21.545 -21.483 -9.846 1.00 53.04 49 LEU A O 4
ATOM 3207 N N . ARG A 1 50 ? 23.383 -20.448 -10.629 1.00 40.50 50 ARG A N 4
ATOM 3208 C CA . ARG A 1 50 ? 23.216 -20.943 -11.990 1.00 24.20 50 ARG A CA 4
ATOM 3209 C C . ARG A 1 50 ? 23.104 -22.465 -12.004 1.00 44.15 50 ARG A C 4
ATOM 3210 O O . ARG A 1 50 ? 22.416 -23.038 -12.847 1.00 75.30 50 ARG A O 4
ATOM 3231 N N . ASN A 1 51 ? 23.787 -23.112 -11.066 1.00 24.31 51 ASN A N 4
ATOM 3232 C CA . ASN A 1 51 ? 23.766 -24.568 -10.971 1.00 55.54 51 ASN A CA 4
ATOM 3233 C C . ASN A 1 51 ? 22.377 -25.067 -10.584 1.00 10.34 51 ASN A C 4
ATOM 3234 O O . ASN A 1 51 ? 22.024 -26.217 -10.843 1.00 23.53 51 ASN A O 4
ATOM 3245 N N . PHE A 1 52 ? 21.592 -24.193 -9.961 1.00 45.25 52 PHE A N 4
ATOM 3246 C CA . PHE A 1 52 ? 20.242 -24.544 -9.537 1.00 63.33 52 PHE A CA 4
ATOM 3247 C C . PHE A 1 52 ? 19.404 -25.012 -10.723 1.00 51.35 52 PHE A C 4
ATOM 3248 O O . PHE A 1 52 ? 19.481 -24.443 -11.812 1.00 75.41 52 PHE A O 4
ATOM 3265 N N . THR A 1 1 ? 7.399 6.387 -6.015 1.00 22.32 1 THR A N 5
ATOM 3266 C CA . THR A 1 1 ? 6.973 4.994 -6.050 1.00 31.51 1 THR A CA 5
ATOM 3267 C C . THR A 1 1 ? 7.688 4.173 -4.983 1.00 33.24 1 THR A C 5
ATOM 3268 O O . THR A 1 1 ? 8.888 3.918 -5.082 1.00 41.31 1 THR A O 5
ATOM 3279 N N . ASP A 1 2 ? 6.943 3.761 -3.963 1.00 20.34 2 ASP A N 5
ATOM 3280 C CA . ASP A 1 2 ? 7.506 2.966 -2.877 1.00 11.42 2 ASP A CA 5
ATOM 3281 C C . ASP A 1 2 ? 7.093 1.503 -3.003 1.00 51.33 2 ASP A C 5
ATOM 3282 O O . ASP A 1 2 ? 5.962 1.137 -2.682 1.00 41.25 2 ASP A O 5
ATOM 3291 N N . ASP A 1 3 ? 8.016 0.672 -3.473 1.00 62.14 3 ASP A N 5
ATOM 3292 C CA . ASP A 1 3 ? 7.748 -0.752 -3.643 1.00 4.44 3 ASP A CA 5
ATOM 3293 C C . ASP A 1 3 ? 8.958 -1.585 -3.232 1.00 4.22 3 ASP A C 5
ATOM 3294 O O . ASP A 1 3 ? 8.973 -2.187 -2.159 1.00 4.33 3 ASP A O 5
ATOM 3303 N N . GLU A 1 4 ? 9.970 -1.615 -4.094 1.00 1.02 4 GLU A N 5
ATOM 3304 C CA . GLU A 1 4 ? 11.183 -2.376 -3.820 1.00 63.33 4 GLU A CA 5
ATOM 3305 C C . GLU A 1 4 ? 12.093 -1.621 -2.856 1.00 24.54 4 GLU A C 5
ATOM 3306 O O . GLU A 1 4 ? 12.955 -2.214 -2.206 1.00 32.01 4 GLU A O 5
ATOM 3318 N N . SER A 1 5 ? 11.896 -0.310 -2.769 1.00 11.13 5 SER A N 5
ATOM 3319 C CA . SER A 1 5 ? 12.701 0.528 -1.887 1.00 70.43 5 SER A CA 5
ATOM 3320 C C . SER A 1 5 ? 12.699 -0.022 -0.464 1.00 54.01 5 SER A C 5
ATOM 3321 O O . SER A 1 5 ? 13.617 0.235 0.314 1.00 64.22 5 SER A O 5
ATOM 3329 N N . SER A 1 6 ? 11.659 -0.780 -0.131 1.00 13.11 6 SER A N 5
ATOM 3330 C CA . SER A 1 6 ? 11.533 -1.363 1.200 1.00 62.44 6 SER A CA 5
ATOM 3331 C C . SER A 1 6 ? 12.351 -2.647 1.309 1.00 1.33 6 SER A C 5
ATOM 3332 O O . SER A 1 6 ? 13.265 -2.745 2.127 1.00 41.02 6 SER A O 5
ATOM 3340 N N . ASN A 1 7 ? 12.014 -3.628 0.479 1.00 63.31 7 ASN A N 5
ATOM 3341 C CA . ASN A 1 7 ? 12.716 -4.907 0.482 1.00 3.40 7 ASN A CA 5
ATOM 3342 C C . ASN A 1 7 ? 12.331 -5.742 -0.735 1.00 43.34 7 ASN A C 5
ATOM 3343 O O . ASN A 1 7 ? 11.214 -6.250 -0.825 1.00 73.52 7 ASN A O 5
ATOM 3354 N N . LYS A 1 8 ? 13.265 -5.879 -1.671 1.00 32.21 8 LYS A N 5
ATOM 3355 C CA . LYS A 1 8 ? 13.026 -6.654 -2.883 1.00 12.31 8 LYS A CA 5
ATOM 3356 C C . LYS A 1 8 ? 12.829 -8.130 -2.555 1.00 21.40 8 LYS A C 5
ATOM 3357 O O . LYS A 1 8 ? 12.193 -8.865 -3.311 1.00 63.41 8 LYS A O 5
ATOM 3376 N N . CYS A 1 9 ? 13.377 -8.558 -1.423 1.00 23.52 9 CYS A N 5
ATOM 3377 C CA . CYS A 1 9 ? 13.262 -9.947 -0.994 1.00 15.13 9 CYS A CA 5
ATOM 3378 C C . CYS A 1 9 ? 11.815 -10.292 -0.653 1.00 33.13 9 CYS A C 5
ATOM 3379 O O . CYS A 1 9 ? 11.411 -11.453 -0.719 1.00 14.53 9 CYS A O 5
ATOM 3386 N N . ALA A 1 10 ? 11.040 -9.276 -0.288 1.00 51.42 10 ALA A N 5
ATOM 3387 C CA . ALA A 1 10 ? 9.638 -9.470 0.061 1.00 62.53 10 ALA A CA 5
ATOM 3388 C C . ALA A 1 10 ? 8.741 -9.312 -1.162 1.00 71.41 10 ALA A C 5
ATOM 3389 O O . ALA A 1 10 ? 7.567 -9.681 -1.135 1.00 75.24 10 ALA A O 5
ATOM 3396 N N . LYS A 1 11 ? 9.301 -8.761 -2.234 1.00 32.24 11 LYS A N 5
ATOM 3397 C CA . LYS A 1 11 ? 8.552 -8.554 -3.468 1.00 22.24 11 LYS A CA 5
ATOM 3398 C C . LYS A 1 11 ? 8.310 -9.878 -4.185 1.00 73.14 11 LYS A C 5
ATOM 3399 O O . LYS A 1 11 ? 7.388 -9.999 -4.994 1.00 4.22 11 LYS A O 5
ATOM 3418 N N . THR A 1 12 ? 9.141 -10.871 -3.884 1.00 45.53 12 THR A N 5
ATOM 3419 C CA . THR A 1 12 ? 9.017 -12.185 -4.500 1.00 61.53 12 THR A CA 5
ATOM 3420 C C . THR A 1 12 ? 9.748 -13.246 -3.685 1.00 44.12 12 THR A C 5
ATOM 3421 O O . THR A 1 12 ? 10.785 -12.973 -3.079 1.00 15.13 12 THR A O 5
ATOM 3432 N N . LYS A 1 13 ? 9.203 -14.458 -3.675 1.00 45.30 13 LYS A N 5
ATOM 3433 C CA . LYS A 1 13 ? 9.805 -15.561 -2.936 1.00 32.31 13 LYS A CA 5
ATOM 3434 C C . LYS A 1 13 ? 11.188 -15.895 -3.486 1.00 75.43 13 LYS A C 5
ATOM 3435 O O . LYS A 1 13 ? 12.142 -16.071 -2.728 1.00 53.14 13 LYS A O 5
ATOM 3454 N N . ARG A 1 14 ? 11.288 -15.980 -4.809 1.00 24.43 14 ARG A N 5
ATOM 3455 C CA . ARG A 1 14 ? 12.555 -16.293 -5.460 1.00 32.11 14 ARG A CA 5
ATOM 3456 C C . ARG A 1 14 ? 13.662 -15.365 -4.969 1.00 22.22 14 ARG A C 5
ATOM 3457 O O . ARG A 1 14 ? 14.790 -15.799 -4.732 1.00 73.14 14 ARG A O 5
ATOM 3478 N N . ARG A 1 15 ? 13.332 -14.087 -4.818 1.00 44.44 15 ARG A N 5
ATOM 3479 C CA . ARG A 1 15 ? 14.299 -13.097 -4.357 1.00 61.45 15 ARG A CA 5
ATOM 3480 C C . ARG A 1 15 ? 14.795 -13.434 -2.954 1.00 74.32 15 ARG A C 5
ATOM 3481 O O . ARG A 1 15 ? 15.994 -13.392 -2.683 1.00 0.42 15 ARG A O 5
ATOM 3502 N N . GLU A 1 16 ? 13.862 -13.768 -2.067 1.00 64.32 16 GLU A N 5
ATOM 3503 C CA . GLU A 1 16 ? 14.205 -14.111 -0.692 1.00 3.21 16 GLU A CA 5
ATOM 3504 C C . GLU A 1 16 ? 15.004 -15.410 -0.638 1.00 32.13 16 GLU A C 5
ATOM 3505 O O . GLU A 1 16 ? 15.865 -15.586 0.223 1.00 43.03 16 GLU A O 5
ATOM 3517 N N . ASN A 1 17 ? 14.710 -16.318 -1.563 1.00 53.52 17 ASN A N 5
ATOM 3518 C CA . ASN A 1 17 ? 15.399 -17.602 -1.621 1.00 13.42 17 ASN A CA 5
ATOM 3519 C C . ASN A 1 17 ? 16.814 -17.435 -2.166 1.00 21.45 17 ASN A C 5
ATOM 3520 O O . ASN A 1 17 ? 17.757 -18.055 -1.673 1.00 2.31 17 ASN A O 5
ATOM 3531 N N . VAL A 1 18 ? 16.955 -16.594 -3.185 1.00 61.32 18 VAL A N 5
ATOM 3532 C CA . VAL A 1 18 ? 18.255 -16.345 -3.796 1.00 41.32 18 VAL A CA 5
ATOM 3533 C C . VAL A 1 18 ? 19.256 -15.830 -2.768 1.00 11.51 18 VAL A C 5
ATOM 3534 O O . VAL A 1 18 ? 20.440 -16.165 -2.815 1.00 34.52 18 VAL A O 5
ATOM 3547 N N . CYS A 1 19 ? 18.773 -15.012 -1.838 1.00 52.15 19 CYS A N 5
ATOM 3548 C CA . CYS A 1 19 ? 19.624 -14.449 -0.797 1.00 70.22 19 CYS A CA 5
ATOM 3549 C C . CYS A 1 19 ? 19.998 -15.511 0.233 1.00 74.31 19 CYS A C 5
ATOM 3550 O O . CYS A 1 19 ? 21.145 -15.587 0.674 1.00 54.23 19 CYS A O 5
ATOM 3557 N N . ARG A 1 20 ? 19.021 -16.330 0.612 1.00 43.44 20 ARG A N 5
ATOM 3558 C CA . ARG A 1 20 ? 19.247 -17.387 1.590 1.00 12.41 20 ARG A CA 5
ATOM 3559 C C . ARG A 1 20 ? 20.177 -18.458 1.028 1.00 2.25 20 ARG A C 5
ATOM 3560 O O . ARG A 1 20 ? 21.038 -18.981 1.737 1.00 53.04 20 ARG A O 5
ATOM 3581 N N . VAL A 1 21 ? 19.998 -18.780 -0.249 1.00 11.33 21 VAL A N 5
ATOM 3582 C CA . VAL A 1 21 ? 20.821 -19.788 -0.906 1.00 1.21 21 VAL A CA 5
ATOM 3583 C C . VAL A 1 21 ? 22.208 -19.241 -1.227 1.00 33.33 21 VAL A C 5
ATOM 3584 O O . VAL A 1 21 ? 23.197 -19.974 -1.204 1.00 33.43 21 VAL A O 5
ATOM 3597 N N . CYS A 1 22 ? 22.273 -17.948 -1.525 1.00 63.24 22 CYS A N 5
ATOM 3598 C CA . CYS A 1 22 ? 23.538 -17.301 -1.851 1.00 65.32 22 CYS A CA 5
ATOM 3599 C C . CYS A 1 22 ? 24.518 -17.404 -0.686 1.00 20.24 22 CYS A C 5
ATOM 3600 O O . CYS A 1 22 ? 25.672 -17.793 -0.863 1.00 34.11 22 CYS A O 5
ATOM 3607 N N . GLY A 1 23 ? 24.049 -17.053 0.508 1.00 55.43 23 GLY A N 5
ATOM 3608 C CA . GLY A 1 23 ? 24.895 -17.112 1.685 1.00 61.41 23 GLY A CA 5
ATOM 3609 C C . GLY A 1 23 ? 25.399 -18.514 1.966 1.00 33.23 23 GLY A C 5
ATOM 3610 O O . GLY A 1 23 ? 26.546 -18.699 2.370 1.00 32.23 23 GLY A O 5
ATOM 3614 N N . ASN A 1 24 ? 24.538 -19.504 1.754 1.00 72.31 24 ASN A N 5
ATOM 3615 C CA . ASN A 1 24 ? 24.901 -20.897 1.990 1.00 43.13 24 ASN A CA 5
ATOM 3616 C C . ASN A 1 24 ? 25.926 -21.373 0.964 1.00 10.33 24 ASN A C 5
ATOM 3617 O O . ASN A 1 24 ? 26.921 -22.007 1.315 1.00 70.55 24 ASN A O 5
ATOM 3628 N N . ARG A 1 25 ? 25.675 -21.061 -0.303 1.00 44.11 25 ARG A N 5
ATOM 3629 C CA . ARG A 1 25 ? 26.575 -21.457 -1.380 1.00 3.14 25 ARG A CA 5
ATOM 3630 C C . ARG A 1 25 ? 27.970 -20.877 -1.163 1.00 50.34 25 ARG A C 5
ATOM 3631 O O . ARG A 1 25 ? 28.956 -21.611 -1.098 1.00 75.32 25 ARG A O 5
ATOM 3652 N N . SER A 1 26 ? 28.045 -19.554 -1.054 1.00 34.14 26 SER A N 5
ATOM 3653 C CA . SER A 1 26 ? 29.319 -18.875 -0.849 1.00 54.32 26 SER A CA 5
ATOM 3654 C C . SER A 1 26 ? 29.908 -19.223 0.514 1.00 34.53 26 SER A C 5
ATOM 3655 O O . SER A 1 26 ? 31.125 -19.279 0.681 1.00 2.33 26 SER A O 5
ATOM 3663 N N . GLY A 1 27 ? 29.033 -19.458 1.488 1.00 74.14 27 GLY A N 5
ATOM 3664 C CA . GLY A 1 27 ? 29.484 -19.798 2.824 1.00 34.44 27 GLY A CA 5
ATOM 3665 C C . GLY A 1 27 ? 29.727 -18.574 3.683 1.00 1.55 27 GLY A C 5
ATOM 3666 O O . GLY A 1 27 ? 30.604 -18.577 4.546 1.00 1.22 27 GLY A O 5
ATOM 3670 N N . ASN A 1 28 ? 28.950 -17.522 3.446 1.00 34.00 28 ASN A N 5
ATOM 3671 C CA . ASN A 1 28 ? 29.087 -16.283 4.204 1.00 71.44 28 ASN A CA 5
ATOM 3672 C C . ASN A 1 28 ? 27.722 -15.759 4.641 1.00 44.04 28 ASN A C 5
ATOM 3673 O O . ASN A 1 28 ? 26.884 -15.412 3.809 1.00 72.12 28 ASN A O 5
ATOM 3684 N N . ASP A 1 29 ? 27.508 -15.704 5.950 1.00 0.34 29 ASP A N 5
ATOM 3685 C CA . ASP A 1 29 ? 26.246 -15.220 6.499 1.00 63.01 29 ASP A CA 5
ATOM 3686 C C . ASP A 1 29 ? 25.975 -13.786 6.055 1.00 2.23 29 ASP A C 5
ATOM 3687 O O . ASP A 1 29 ? 24.834 -13.326 6.074 1.00 70.11 29 ASP A O 5
ATOM 3696 N N . GLU A 1 30 ? 27.032 -13.085 5.658 1.00 5.42 30 GLU A N 5
ATOM 3697 C CA . GLU A 1 30 ? 26.908 -11.702 5.212 1.00 15.00 30 GLU A CA 5
ATOM 3698 C C . GLU A 1 30 ? 26.347 -11.636 3.794 1.00 24.41 30 GLU A C 5
ATOM 3699 O O . GLU A 1 30 ? 25.567 -10.743 3.464 1.00 44.21 30 GLU A O 5
ATOM 3711 N N . TYR A 1 31 ? 26.751 -12.588 2.960 1.00 24.23 31 TYR A N 5
ATOM 3712 C CA . TYR A 1 31 ? 26.293 -12.638 1.577 1.00 1.31 31 TYR A CA 5
ATOM 3713 C C . TYR A 1 31 ? 24.770 -12.575 1.505 1.00 24.41 31 TYR A C 5
ATOM 3714 O O . TYR A 1 31 ? 24.203 -12.083 0.530 1.00 42.04 31 TYR A O 5
ATOM 3732 N N . TYR A 1 32 ? 24.115 -13.078 2.545 1.00 12.24 32 TYR A N 5
ATOM 3733 C CA . TYR A 1 32 ? 22.658 -13.082 2.601 1.00 12.31 32 TYR A CA 5
ATOM 3734 C C . TYR A 1 32 ? 22.102 -11.672 2.425 1.00 40.14 32 TYR A C 5
ATOM 3735 O O . TYR A 1 32 ? 21.190 -11.447 1.629 1.00 62.13 32 TYR A O 5
ATOM 3753 N N . SER A 1 33 ? 22.659 -10.725 3.173 1.00 63.21 33 SER A N 5
ATOM 3754 C CA . SER A 1 33 ? 22.218 -9.337 3.103 1.00 65.03 33 SER A CA 5
ATOM 3755 C C . SER A 1 33 ? 22.639 -8.700 1.782 1.00 52.23 33 SER A C 5
ATOM 3756 O O . SER A 1 33 ? 21.959 -7.814 1.264 1.00 3.04 33 SER A O 5
ATOM 3764 N N . GLU A 1 34 ? 23.764 -9.158 1.242 1.00 21.24 34 GLU A N 5
ATOM 3765 C CA . GLU A 1 34 ? 24.276 -8.632 -0.018 1.00 31.42 34 GLU A CA 5
ATOM 3766 C C . GLU A 1 34 ? 23.224 -8.737 -1.118 1.00 52.22 34 GLU A C 5
ATOM 3767 O O . GLU A 1 34 ? 22.926 -7.758 -1.804 1.00 4.15 34 GLU A O 5
ATOM 3779 N N . CYS A 1 35 ? 22.664 -9.931 -1.282 1.00 42.21 35 CYS A N 5
ATOM 3780 C CA . CYS A 1 35 ? 21.646 -10.166 -2.299 1.00 2.31 35 CYS A CA 5
ATOM 3781 C C . CYS A 1 35 ? 20.461 -9.224 -2.109 1.00 54.25 35 CYS A C 5
ATOM 3782 O O . CYS A 1 35 ? 19.868 -8.751 -3.080 1.00 1.33 35 CYS A O 5
ATOM 3789 N N . CYS A 1 36 ? 20.120 -8.956 -0.853 1.00 40.34 36 CYS A N 5
ATOM 3790 C CA . CYS A 1 36 ? 19.006 -8.071 -0.535 1.00 31.12 36 CYS A CA 5
ATOM 3791 C C . CYS A 1 36 ? 19.301 -6.642 -0.981 1.00 62.02 36 CYS A C 5
ATOM 3792 O O . CYS A 1 36 ? 18.400 -5.808 -1.061 1.00 1.25 36 CYS A O 5
ATOM 3799 N N . GLU A 1 37 ? 20.569 -6.369 -1.272 1.00 3.45 37 GLU A N 5
ATOM 3800 C CA . GLU A 1 37 ? 20.983 -5.041 -1.709 1.00 51.43 37 GLU A CA 5
ATOM 3801 C C . GLU A 1 37 ? 20.509 -4.765 -3.134 1.00 22.25 37 GLU A C 5
ATOM 3802 O O . GLU A 1 37 ? 19.792 -5.570 -3.727 1.0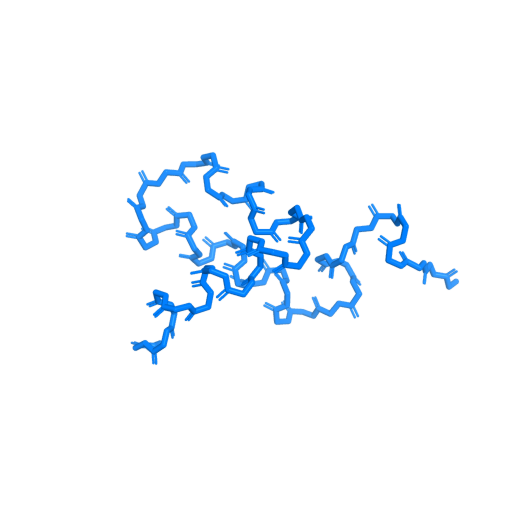0 71.41 37 GLU A O 5
ATOM 3814 N N . SER A 1 38 ? 20.916 -3.621 -3.675 1.00 74.53 38 SER A N 5
ATOM 3815 C CA . SER A 1 38 ? 20.530 -3.237 -5.028 1.00 12.31 38 SER A CA 5
ATOM 3816 C C . SER A 1 38 ? 20.608 -4.430 -5.975 1.00 71.13 38 SER A C 5
ATOM 3817 O O . SER A 1 38 ? 21.362 -5.375 -5.740 1.00 55.14 38 SER A O 5
ATOM 3825 N N . ASP A 1 39 ? 19.824 -4.379 -7.046 1.00 71.14 39 ASP A N 5
ATOM 3826 C CA . ASP A 1 39 ? 19.804 -5.455 -8.031 1.00 51.41 39 ASP A CA 5
ATOM 3827 C C . ASP A 1 39 ? 21.219 -5.814 -8.472 1.00 43.02 39 ASP A C 5
ATOM 3828 O O . ASP A 1 39 ? 21.483 -6.942 -8.891 1.00 15.45 39 ASP A O 5
ATOM 3837 N N . TYR A 1 40 ? 22.126 -4.848 -8.377 1.00 22.13 40 TYR A N 5
ATOM 3838 C CA . TYR A 1 40 ? 23.514 -5.062 -8.769 1.00 42.51 40 TYR A CA 5
ATOM 3839 C C . TYR A 1 40 ? 24.069 -6.334 -8.137 1.00 64.44 40 TYR A C 5
ATOM 3840 O O . TYR A 1 40 ? 24.655 -7.175 -8.820 1.00 73.21 40 TYR A O 5
ATOM 3858 N N . ARG A 1 41 ? 23.880 -6.469 -6.829 1.00 5.32 41 ARG A N 5
ATOM 3859 C CA . ARG A 1 41 ? 24.362 -7.638 -6.103 1.00 42.03 41 ARG A CA 5
ATOM 3860 C C . ARG A 1 41 ? 23.453 -8.840 -6.344 1.00 1.41 41 ARG A C 5
ATOM 3861 O O . ARG A 1 41 ? 23.924 -9.968 -6.486 1.00 32.54 41 ARG A O 5
ATOM 3882 N N . TYR A 1 42 ? 22.149 -8.589 -6.388 1.00 44.11 42 TYR A N 5
ATOM 3883 C CA . TYR A 1 42 ? 21.174 -9.650 -6.608 1.00 61.13 42 TYR A CA 5
ATOM 3884 C C . TYR A 1 42 ? 21.531 -10.471 -7.844 1.00 5.22 42 TYR A C 5
ATOM 3885 O O . TYR A 1 42 ? 21.442 -11.699 -7.835 1.00 51.12 42 TYR A O 5
ATOM 3903 N N . HIS A 1 43 ? 21.938 -9.783 -8.906 1.00 51.40 43 HIS A N 5
ATOM 3904 C CA . HIS A 1 43 ? 22.311 -10.446 -10.150 1.00 72.41 43 HIS A CA 5
ATOM 3905 C C . HIS A 1 43 ? 23.621 -11.211 -9.987 1.00 0.25 43 HIS A C 5
ATOM 3906 O O . HIS A 1 43 ? 23.809 -12.273 -10.579 1.00 61.33 43 HIS A O 5
ATOM 3920 N N . ARG A 1 44 ? 24.524 -10.663 -9.180 1.00 14.54 44 ARG A N 5
ATOM 3921 C CA . ARG A 1 44 ? 25.817 -11.292 -8.940 1.00 54.20 44 ARG A CA 5
ATOM 3922 C C . ARG A 1 44 ? 25.647 -12.622 -8.212 1.00 23.02 44 ARG A C 5
ATOM 3923 O O . ARG A 1 44 ? 26.420 -13.558 -8.419 1.00 31.30 44 ARG A O 5
ATOM 3944 N N . CYS A 1 45 ? 24.632 -12.698 -7.358 1.00 21.11 45 CYS A N 5
ATOM 3945 C CA . CYS A 1 45 ? 24.361 -13.912 -6.598 1.00 31.23 45 CYS A CA 5
ATOM 3946 C C . CYS A 1 45 ? 23.808 -15.009 -7.503 1.00 64.04 45 CYS A C 5
ATOM 3947 O O . CYS A 1 45 ? 24.126 -16.187 -7.335 1.00 63.23 45 CYS A O 5
ATOM 3954 N N . LEU A 1 46 ? 22.980 -14.614 -8.464 1.00 11.14 46 LEU A N 5
ATOM 3955 C CA . LEU A 1 46 ? 22.383 -15.563 -9.397 1.00 54.41 46 LEU A CA 5
ATOM 3956 C C . LEU A 1 46 ? 23.460 -16.340 -10.147 1.00 35.43 46 LEU A C 5
ATOM 3957 O O . LEU A 1 46 ? 23.263 -17.501 -10.507 1.00 65.13 46 LEU A O 5
ATOM 3973 N N . ASP A 1 47 ? 24.597 -15.694 -10.376 1.00 22.01 47 ASP A N 5
ATOM 3974 C CA . ASP A 1 47 ? 25.707 -16.326 -11.080 1.00 2.04 47 ASP A CA 5
ATOM 3975 C C . ASP A 1 47 ? 26.101 -17.638 -10.407 1.00 55.34 47 ASP A C 5
ATOM 3976 O O . ASP A 1 47 ? 26.378 -18.633 -11.078 1.00 52.23 47 ASP A O 5
ATOM 3985 N N . LEU A 1 48 ? 26.124 -17.632 -9.079 1.00 73.12 48 LEU A N 5
ATOM 3986 C CA . LEU A 1 48 ? 26.484 -18.821 -8.315 1.00 62.42 48 LEU A CA 5
ATOM 3987 C C . LEU A 1 48 ? 25.341 -19.831 -8.308 1.00 20.20 48 LEU A C 5
ATOM 3988 O O . LEU A 1 48 ? 25.568 -21.042 -8.314 1.00 13.13 48 LEU A O 5
ATOM 4004 N N . LEU A 1 49 ? 24.112 -19.326 -8.297 1.00 45.15 49 LEU A N 5
ATOM 4005 C CA . LEU A 1 49 ? 22.932 -20.184 -8.292 1.00 45.30 49 LEU A CA 5
ATOM 4006 C C . LEU A 1 49 ? 22.662 -20.746 -9.684 1.00 15.12 49 LEU A C 5
ATOM 4007 O O . LEU A 1 49 ? 21.742 -21.542 -9.874 1.00 54.44 49 LEU A O 5
ATOM 4023 N N . ARG A 1 50 ? 23.470 -20.328 -10.653 1.00 32.43 50 ARG A N 5
ATOM 4024 C CA . ARG A 1 50 ? 23.318 -20.791 -12.027 1.00 31.12 50 ARG A CA 5
ATOM 4025 C C . ARG A 1 50 ? 23.310 -22.316 -12.089 1.00 40.34 50 ARG A C 5
ATOM 4026 O O . ARG A 1 50 ? 22.528 -22.912 -12.828 1.00 34.21 50 ARG A O 5
ATOM 4047 N N . ASN A 1 51 ? 24.187 -22.939 -11.309 1.00 70.44 51 ASN A N 5
ATOM 4048 C CA . ASN A 1 51 ? 24.282 -24.394 -11.277 1.00 72.30 51 ASN A CA 5
ATOM 4049 C C . ASN A 1 51 ? 23.397 -24.973 -10.177 1.00 51.20 51 ASN A C 5
ATOM 4050 O O . ASN A 1 51 ? 23.538 -26.136 -9.799 1.00 62.01 51 ASN A O 5
ATOM 4061 N N . PHE A 1 52 ? 22.484 -24.153 -9.667 1.00 53.24 52 PHE A N 5
ATOM 4062 C CA . PHE A 1 52 ? 21.575 -24.582 -8.610 1.00 65.34 52 PHE A CA 5
ATOM 4063 C C . PHE A 1 52 ? 20.141 -24.664 -9.125 1.00 44.34 52 PHE A C 5
ATOM 4064 O O . PHE A 1 52 ? 19.771 -23.967 -10.070 1.00 34.44 52 PHE A O 5
ATOM 4081 N N . THR A 1 1 ? 4.672 2.043 2.156 1.00 41.25 1 THR A N 6
ATOM 4082 C CA . THR A 1 1 ? 5.046 1.727 0.783 1.00 54.33 1 THR A CA 6
ATOM 4083 C C . THR A 1 1 ? 5.500 0.278 0.656 1.00 21.22 1 THR A C 6
ATOM 4084 O O . THR A 1 1 ? 6.194 -0.244 1.530 1.00 53.34 1 THR A O 6
ATOM 4095 N N . ASP A 1 2 ? 5.106 -0.368 -0.436 1.00 11.31 2 ASP A N 6
ATOM 4096 C CA . ASP A 1 2 ? 5.475 -1.758 -0.677 1.00 53.35 2 ASP A CA 6
ATOM 4097 C C . ASP A 1 2 ? 6.206 -1.902 -2.008 1.00 72.55 2 ASP A C 6
ATOM 4098 O O . ASP A 1 2 ? 6.159 -2.957 -2.643 1.00 13.35 2 ASP A O 6
ATOM 4107 N N . ASP A 1 3 ? 6.880 -0.837 -2.426 1.00 50.21 3 ASP A N 6
ATOM 4108 C CA . ASP A 1 3 ? 7.621 -0.845 -3.682 1.00 3.21 3 ASP A CA 6
ATOM 4109 C C . ASP A 1 3 ? 9.046 -1.348 -3.469 1.00 35.10 3 ASP A C 6
ATOM 4110 O O . ASP A 1 3 ? 9.438 -1.671 -2.349 1.00 22.15 3 ASP A O 6
ATOM 4119 N N . GLU A 1 4 ? 9.813 -1.413 -4.552 1.00 42.44 4 GLU A N 6
ATOM 4120 C CA . GLU A 1 4 ? 11.193 -1.879 -4.483 1.00 42.33 4 GLU A CA 6
ATOM 4121 C C . GLU A 1 4 ? 12.024 -0.984 -3.568 1.00 23.41 4 GLU A C 6
ATOM 4122 O O . GLU A 1 4 ? 13.090 -1.381 -3.096 1.00 12.43 4 GLU A O 6
ATOM 4134 N N . SER A 1 5 ? 11.529 0.224 -3.322 1.00 40.44 5 SER A N 6
ATOM 4135 C CA . SER A 1 5 ? 12.227 1.177 -2.468 1.00 1.45 5 SER A CA 6
ATOM 4136 C C . SER A 1 5 ? 12.316 0.659 -1.035 1.00 55.13 5 SER A C 6
ATOM 4137 O O . SER A 1 5 ? 13.092 1.168 -0.226 1.00 75.53 5 SER A O 6
ATOM 4145 N N . SER A 1 6 ? 11.514 -0.356 -0.730 1.00 22.43 6 SER A N 6
ATOM 4146 C CA . SER A 1 6 ? 11.498 -0.942 0.606 1.00 60.24 6 SER A CA 6
ATOM 4147 C C . SER A 1 6 ? 12.414 -2.161 0.675 1.00 15.33 6 SER A C 6
ATOM 4148 O O . SER A 1 6 ? 13.365 -2.192 1.455 1.00 51.14 6 SER A O 6
ATOM 4156 N N . ASN A 1 7 ? 12.118 -3.163 -0.146 1.00 52.10 7 ASN A N 6
ATOM 4157 C CA . ASN A 1 7 ? 12.913 -4.385 -0.178 1.00 41.11 7 ASN A CA 6
ATOM 4158 C C . ASN A 1 7 ? 12.567 -5.228 -1.402 1.00 13.42 7 ASN A C 6
ATOM 4159 O O . ASN A 1 7 ? 11.469 -5.775 -1.502 1.00 34.41 7 ASN A O 6
ATOM 4170 N N . LYS A 1 8 ? 13.511 -5.328 -2.331 1.00 41.41 8 LYS A N 6
ATOM 4171 C CA . LYS A 1 8 ? 13.308 -6.105 -3.548 1.00 45.41 8 LYS A CA 6
ATOM 4172 C C . LYS A 1 8 ? 13.090 -7.579 -3.223 1.00 4.35 8 LYS A C 6
ATOM 4173 O O . LYS A 1 8 ? 12.473 -8.311 -3.996 1.00 64.34 8 LYS A O 6
ATOM 4192 N N . CYS A 1 9 ? 13.599 -8.007 -2.072 1.00 62.43 9 CYS A N 6
ATOM 4193 C CA . CYS A 1 9 ? 13.460 -9.394 -1.643 1.00 54.32 9 CYS A CA 6
ATOM 4194 C C . CYS A 1 9 ? 11.991 -9.752 -1.432 1.00 25.41 9 CYS A C 6
ATOM 4195 O O . CYS A 1 9 ? 11.592 -10.903 -1.607 1.00 33.13 9 CYS A O 6
ATOM 4202 N N . ALA A 1 10 ? 11.194 -8.759 -1.055 1.00 54.42 10 ALA A N 6
ATOM 4203 C CA . ALA A 1 10 ? 9.770 -8.968 -0.822 1.00 60.23 10 ALA A CA 6
ATOM 4204 C C . ALA A 1 10 ? 8.967 -8.749 -2.100 1.00 13.23 10 ALA A C 6
ATOM 4205 O O . ALA A 1 10 ? 7.805 -9.146 -2.191 1.00 51.00 10 ALA A O 6
ATOM 4212 N N . LYS A 1 11 ? 9.592 -8.113 -3.085 1.00 23.42 11 LYS A N 6
ATOM 4213 C CA . LYS A 1 11 ? 8.937 -7.841 -4.358 1.00 74.03 11 LYS A CA 6
ATOM 4214 C C . LYS A 1 11 ? 8.778 -9.121 -5.173 1.00 43.44 11 LYS A C 6
ATOM 4215 O O . LYS A 1 11 ? 8.021 -9.162 -6.144 1.00 12.14 11 LYS A O 6
ATOM 4234 N N . THR A 1 12 ? 9.497 -10.165 -4.773 1.00 11.12 12 THR A N 6
ATOM 4235 C CA . THR A 1 12 ? 9.436 -11.446 -5.466 1.00 11.43 12 THR A CA 6
ATOM 4236 C C . THR A 1 12 ? 9.942 -12.576 -4.577 1.00 33.20 12 THR A C 6
ATOM 4237 O O . THR A 1 12 ? 10.834 -12.380 -3.752 1.00 44.21 12 THR A O 6
ATOM 4248 N N . LYS A 1 13 ? 9.366 -13.761 -4.750 1.00 64.33 13 LYS A N 6
ATOM 4249 C CA . LYS A 1 13 ? 9.760 -14.925 -3.966 1.00 31.54 13 LYS A CA 6
ATOM 4250 C C . LYS A 1 13 ? 11.180 -15.361 -4.312 1.00 40.34 13 LYS A C 6
ATOM 4251 O O . LYS A 1 13 ? 12.001 -15.595 -3.426 1.00 4.12 13 LYS A O 6
ATOM 4270 N N . ARG A 1 14 ? 11.462 -15.466 -5.607 1.00 5.42 14 ARG A N 6
ATOM 4271 C CA . ARG A 1 14 ? 12.784 -15.872 -6.070 1.00 34.40 14 ARG A CA 6
ATOM 4272 C C . ARG A 1 14 ? 13.863 -14.949 -5.513 1.00 41.21 14 ARG A C 6
ATOM 4273 O O . ARG A 1 14 ? 14.954 -15.396 -5.158 1.00 50.14 14 ARG A O 6
ATOM 4294 N N . ARG A 1 15 ? 13.551 -13.659 -5.440 1.00 61.01 15 ARG A N 6
ATOM 4295 C CA . ARG A 1 15 ? 14.495 -12.672 -4.928 1.00 73.54 15 ARG A CA 6
ATOM 4296 C C . ARG A 1 15 ? 14.867 -12.976 -3.480 1.00 33.10 15 ARG A C 6
ATOM 4297 O O . ARG A 1 15 ? 16.036 -12.912 -3.104 1.00 24.14 15 ARG A O 6
ATOM 4318 N N . GLU A 1 16 ? 13.863 -13.306 -2.673 1.00 52.02 16 GLU A N 6
ATOM 4319 C CA . GLU A 1 16 ? 14.085 -13.618 -1.266 1.00 44.23 16 GLU A CA 6
ATOM 4320 C C . GLU A 1 16 ? 14.880 -14.912 -1.115 1.00 2.41 16 GLU A C 6
ATOM 4321 O O . GLU A 1 16 ? 15.737 -15.027 -0.240 1.00 31.24 16 GLU A O 6
ATOM 4333 N N . ASN A 1 17 ? 14.589 -15.882 -1.975 1.00 34.45 17 ASN A N 6
ATOM 4334 C CA . ASN A 1 17 ? 15.275 -17.169 -1.936 1.00 53.24 17 ASN A CA 6
ATOM 4335 C C . ASN A 1 17 ? 16.718 -17.030 -2.411 1.00 10.21 17 ASN A C 6
ATOM 4336 O O . ASN A 1 17 ? 17.630 -17.633 -1.845 1.00 72.44 17 ASN A O 6
ATOM 4347 N N . VAL A 1 18 ? 16.918 -16.229 -3.453 1.00 60.53 18 VAL A N 6
ATOM 4348 C CA . VAL A 1 18 ? 18.250 -16.009 -4.003 1.00 61.25 18 VAL A CA 6
ATOM 4349 C C . VAL A 1 18 ? 19.199 -15.464 -2.943 1.00 5.53 18 VAL A C 6
ATOM 4350 O O . VAL A 1 18 ? 20.394 -15.762 -2.951 1.00 2.54 18 VAL A O 6
ATOM 4363 N N . CYS A 1 19 ? 18.660 -14.663 -2.030 1.00 3.33 19 CYS A N 6
ATOM 4364 C CA . CYS A 1 19 ? 19.458 -14.074 -0.961 1.00 23.32 19 CYS A CA 6
ATOM 4365 C C . CYS A 1 19 ? 19.808 -15.119 0.095 1.00 64.12 19 CYS A C 6
ATOM 4366 O O . CYS A 1 19 ? 20.942 -15.180 0.571 1.00 42.23 19 CYS A O 6
ATOM 4373 N N . ARG A 1 20 ? 18.827 -15.940 0.456 1.00 41.44 20 ARG A N 6
ATOM 4374 C CA . ARG A 1 20 ? 19.031 -16.981 1.455 1.00 32.21 20 ARG A CA 6
ATOM 4375 C C . ARG A 1 20 ? 19.966 -18.066 0.928 1.00 51.54 20 ARG A C 6
ATOM 4376 O O . ARG A 1 20 ? 20.879 -18.507 1.626 1.00 13.41 20 ARG A O 6
ATOM 4397 N N . VAL A 1 21 ? 19.731 -18.491 -0.310 1.00 25.44 21 VAL A N 6
ATOM 4398 C CA . VAL A 1 21 ? 20.553 -19.523 -0.931 1.00 75.53 21 VAL A CA 6
ATOM 4399 C C . VAL A 1 21 ? 21.966 -19.017 -1.193 1.00 64.14 21 VAL A C 6
ATOM 4400 O O . VAL A 1 21 ? 22.936 -19.769 -1.090 1.00 41.14 21 VAL A O 6
ATOM 4413 N N . CYS A 1 22 ? 22.077 -17.737 -1.533 1.00 21.14 22 CYS A N 6
ATOM 4414 C CA . CYS A 1 22 ? 23.372 -17.128 -1.810 1.00 23.21 22 CYS A CA 6
ATOM 4415 C C . CYS A 1 22 ? 24.286 -17.213 -0.590 1.00 74.13 22 CYS A C 6
ATOM 4416 O O . CYS A 1 22 ? 25.473 -17.510 -0.711 1.00 5.35 22 CYS A O 6
ATOM 4423 N N . GLY A 1 23 ? 23.721 -16.950 0.585 1.00 70.44 23 GLY A N 6
ATOM 4424 C CA . GLY A 1 23 ? 24.498 -17.002 1.809 1.00 30.51 23 GLY A CA 6
ATOM 4425 C C . GLY A 1 23 ? 24.972 -18.405 2.136 1.00 13.31 23 GLY A C 6
ATOM 4426 O O . GLY A 1 23 ? 26.106 -18.598 2.572 1.00 53.01 23 GLY A O 6
ATOM 4430 N N . ASN A 1 24 ? 24.100 -19.386 1.927 1.00 61.03 24 ASN A N 6
ATOM 4431 C CA . ASN A 1 24 ? 24.435 -20.778 2.204 1.00 20.04 24 ASN A CA 6
ATOM 4432 C C . ASN A 1 24 ? 25.477 -21.294 1.217 1.00 70.33 24 ASN A C 6
ATOM 4433 O O . ASN A 1 24 ? 26.452 -21.936 1.607 1.00 64.12 24 ASN A O 6
ATOM 4444 N N . ARG A 1 25 ? 25.263 -21.009 -0.064 1.00 2.14 25 ARG A N 6
ATOM 4445 C CA . ARG A 1 25 ? 26.183 -21.445 -1.107 1.00 40.44 25 ARG A CA 6
ATOM 4446 C C . ARG A 1 25 ? 27.585 -20.894 -0.861 1.00 53.03 25 ARG A C 6
ATOM 4447 O O . ARG A 1 25 ? 28.550 -21.651 -0.754 1.00 53.42 25 ARG A O 6
ATOM 4468 N N . SER A 1 26 ? 27.689 -19.572 -0.774 1.00 15.25 26 SER A N 6
ATOM 4469 C CA . SER A 1 26 ? 28.972 -18.919 -0.545 1.00 24.34 26 SER A CA 6
ATOM 4470 C C . SER A 1 26 ? 29.511 -19.253 0.843 1.00 3.53 26 SER A C 6
ATOM 4471 O O . SER A 1 26 ? 30.721 -19.340 1.047 1.00 3.23 26 SER A O 6
ATOM 4479 N N . GLY A 1 27 ? 28.602 -19.438 1.796 1.00 50.23 27 GLY A N 6
ATOM 4480 C CA . GLY A 1 27 ? 29.004 -19.759 3.153 1.00 71.14 27 GLY A CA 6
ATOM 4481 C C . GLY A 1 27 ? 29.276 -18.522 3.985 1.00 15.12 27 GLY A C 6
ATOM 4482 O O . GLY A 1 27 ? 30.130 -18.537 4.870 1.00 14.35 27 GLY A O 6
ATOM 4486 N N . ASN A 1 28 ? 28.548 -17.447 3.700 1.00 51.13 28 ASN A N 6
ATOM 4487 C CA . ASN A 1 28 ? 28.716 -16.194 4.428 1.00 65.53 28 ASN A CA 6
ATOM 4488 C C . ASN A 1 28 ? 27.364 -15.605 4.816 1.00 1.05 28 ASN A C 6
ATOM 4489 O O . ASN A 1 28 ? 26.559 -15.250 3.955 1.00 23.00 28 ASN A O 6
ATOM 4500 N N . ASP A 1 29 ? 27.122 -15.503 6.119 1.00 73.34 29 ASP A N 6
ATOM 4501 C CA . ASP A 1 29 ? 25.868 -14.955 6.622 1.00 33.24 29 ASP A CA 6
ATOM 4502 C C . ASP A 1 29 ? 25.655 -13.531 6.118 1.00 63.42 29 ASP A C 6
ATOM 4503 O O . ASP A 1 29 ? 24.528 -13.039 6.078 1.00 4.24 29 ASP A O 6
ATOM 4512 N N . GLU A 1 30 ? 26.746 -12.876 5.734 1.00 4.11 30 GLU A N 6
ATOM 4513 C CA . GLU A 1 30 ? 26.679 -11.508 5.234 1.00 14.20 30 GLU A CA 6
ATOM 4514 C C . GLU A 1 30 ? 26.174 -11.479 3.794 1.00 35.23 30 GLU A C 6
ATOM 4515 O O . GLU A 1 30 ? 25.429 -10.580 3.404 1.00 12.31 30 GLU A O 6
ATOM 4527 N N . TYR A 1 31 ? 26.585 -12.469 3.010 1.00 75.12 31 TYR A N 6
ATOM 4528 C CA . TYR A 1 31 ? 26.177 -12.557 1.613 1.00 51.34 31 TYR A CA 6
ATOM 4529 C C . TYR A 1 31 ? 24.660 -12.459 1.480 1.00 2.15 31 TYR A C 6
ATOM 4530 O O . TYR A 1 31 ? 24.143 -11.992 0.465 1.00 32.33 31 TYR A O 6
ATOM 4548 N N . TYR A 1 32 ? 23.953 -12.902 2.514 1.00 3.32 32 TYR A N 6
ATOM 4549 C CA . TYR A 1 32 ? 22.496 -12.867 2.515 1.00 53.44 32 TYR A CA 6
ATOM 4550 C C . TYR A 1 32 ? 21.985 -11.452 2.260 1.00 52.24 32 TYR A C 6
ATOM 4551 O O . TYR A 1 32 ? 21.121 -11.235 1.409 1.00 25.33 32 TYR A O 6
ATOM 4569 N N . SER A 1 33 ? 22.526 -10.492 3.003 1.00 55.53 33 SER A N 6
ATOM 4570 C CA . SER A 1 33 ? 22.123 -9.097 2.861 1.00 64.14 33 SER A CA 6
ATOM 4571 C C . SER A 1 33 ? 22.633 -8.516 1.545 1.00 4.13 33 SER A C 6
ATOM 4572 O O . SER A 1 33 ? 22.009 -7.630 0.963 1.00 0.21 33 SER A O 6
ATOM 4580 N N . GLU A 1 34 ? 23.773 -9.022 1.084 1.00 33.41 34 GLU A N 6
ATOM 4581 C CA . GLU A 1 34 ? 24.367 -8.553 -0.162 1.00 25.12 34 GLU A CA 6
ATOM 4582 C C . GLU A 1 34 ? 23.358 -8.618 -1.305 1.00 24.03 34 GLU A C 6
ATOM 4583 O O . GLU A 1 34 ? 23.149 -7.638 -2.020 1.00 43.30 34 GLU A O 6
ATOM 4595 N N . CYS A 1 35 ? 22.736 -9.780 -1.471 1.00 34.01 35 CYS A N 6
ATOM 4596 C CA . CYS A 1 35 ? 21.749 -9.975 -2.526 1.00 62.45 35 CYS A CA 6
ATOM 4597 C C . CYS A 1 35 ? 20.626 -8.948 -2.419 1.00 5.41 35 CYS A C 6
ATOM 4598 O O . CYS A 1 35 ? 20.130 -8.446 -3.428 1.00 32.10 35 CYS A O 6
ATOM 4605 N N . CYS A 1 36 ? 20.231 -8.638 -1.189 1.00 22.04 36 CYS A N 6
ATOM 4606 C CA . CYS A 1 36 ? 19.168 -7.671 -0.947 1.00 54.42 36 CYS A CA 6
ATOM 4607 C C . CYS A 1 36 ? 19.583 -6.278 -1.414 1.00 33.24 36 CYS A C 6
ATOM 4608 O O . CYS A 1 36 ? 18.745 -5.392 -1.574 1.00 13.43 36 CYS A O 6
ATOM 4615 N N . GLU A 1 37 ? 20.882 -6.095 -1.630 1.00 34.23 37 GLU A N 6
ATOM 4616 C CA . GLU A 1 37 ? 21.407 -4.811 -2.077 1.00 43.21 37 GLU A CA 6
ATOM 4617 C C . GLU A 1 37 ? 21.047 -4.555 -3.538 1.00 3.42 37 GLU A C 6
ATOM 4618 O O . GLU A 1 37 ? 20.326 -5.337 -4.157 1.00 13.43 37 GLU A O 6
ATOM 4630 N N . SER A 1 38 ? 21.555 -3.453 -4.082 1.00 21.31 38 SER A N 6
ATOM 4631 C CA . SER A 1 38 ? 21.284 -3.091 -5.468 1.00 42.40 38 SER A CA 6
ATOM 4632 C C . SER A 1 38 ? 21.363 -4.315 -6.375 1.00 42.32 38 SER A C 6
ATOM 4633 O O . SER A 1 38 ? 22.038 -5.294 -6.057 1.00 74.40 38 SER A O 6
ATOM 4641 N N . ASP A 1 39 ? 20.669 -4.251 -7.506 1.00 44.42 39 ASP A N 6
ATOM 4642 C CA . ASP A 1 39 ? 20.661 -5.353 -8.461 1.00 53.54 39 ASP A CA 6
ATOM 4643 C C . ASP A 1 39 ? 22.083 -5.791 -8.798 1.00 55.01 39 ASP A C 6
ATOM 4644 O O . ASP A 1 39 ? 22.319 -6.946 -9.153 1.00 41.25 39 ASP A O 6
ATOM 4653 N N . TYR A 1 40 ? 23.025 -4.862 -8.685 1.00 51.20 40 TYR A N 6
ATOM 4654 C CA . TYR A 1 40 ? 24.423 -5.151 -8.981 1.00 20.21 40 TYR A CA 6
ATOM 4655 C C . TYR A 1 40 ? 24.881 -6.417 -8.263 1.00 1.12 40 TYR A C 6
ATOM 4656 O O . TYR A 1 40 ? 25.592 -7.245 -8.833 1.00 52.20 40 TYR A O 6
ATOM 4674 N N . ARG A 1 41 ? 24.468 -6.560 -7.008 1.00 11.32 41 ARG A N 6
ATOM 4675 C CA . ARG A 1 41 ? 24.835 -7.723 -6.210 1.00 64.52 41 ARG A CA 6
ATOM 4676 C C . ARG A 1 41 ? 23.872 -8.880 -6.461 1.00 25.42 41 ARG A C 6
ATOM 4677 O O . ARG A 1 41 ? 24.287 -10.035 -6.561 1.00 73.54 41 ARG A O 6
ATOM 4698 N N . TYR A 1 42 ? 22.587 -8.562 -6.560 1.00 13.01 42 TYR A N 6
ATOM 4699 C CA . TYR A 1 42 ? 21.565 -9.575 -6.796 1.00 15.44 42 TYR A CA 6
ATOM 4700 C C . TYR A 1 42 ? 21.923 -10.441 -7.999 1.00 23.10 42 TYR A C 6
ATOM 4701 O O . TYR A 1 42 ? 21.809 -11.666 -7.953 1.00 24.42 42 TYR A O 6
ATOM 4719 N N . HIS A 1 43 ? 22.358 -9.795 -9.076 1.00 63.23 43 HIS A N 6
ATOM 4720 C CA . HIS A 1 43 ? 22.736 -10.506 -10.293 1.00 53.51 43 HIS A CA 6
ATOM 4721 C C . HIS A 1 43 ? 23.997 -11.335 -10.069 1.00 54.11 43 HIS A C 6
ATOM 4722 O O . HIS A 1 43 ? 24.189 -12.373 -10.703 1.00 2.42 43 HIS A O 6
ATOM 4736 N N . ARG A 1 44 ? 24.852 -10.870 -9.165 1.00 1.34 44 ARG A N 6
ATOM 4737 C CA . ARG A 1 44 ? 26.095 -11.567 -8.859 1.00 21.41 44 ARG A CA 6
ATOM 4738 C C . ARG A 1 44 ? 25.818 -12.871 -8.115 1.00 3.41 44 ARG A C 6
ATOM 4739 O O . ARG A 1 44 ? 26.558 -13.845 -8.251 1.00 64.34 44 ARG A O 6
ATOM 4760 N N . CYS A 1 45 ? 24.748 -12.880 -7.327 1.00 62.32 45 CYS A N 6
ATOM 4761 C CA . CYS A 1 45 ? 24.373 -14.062 -6.560 1.00 62.13 45 CYS A CA 6
ATOM 4762 C C . CYS A 1 45 ? 23.768 -15.130 -7.467 1.00 44.25 45 CYS A C 6
ATOM 4763 O O . CYS A 1 45 ? 23.987 -16.326 -7.269 1.00 44.42 45 CYS A O 6
ATOM 4770 N N . LEU A 1 46 ? 23.007 -14.690 -8.463 1.00 51.11 46 LEU A N 6
ATOM 4771 C CA . LEU A 1 46 ? 22.370 -15.607 -9.402 1.00 11.10 46 LEU A CA 6
ATOM 4772 C C . LEU A 1 46 ? 23.409 -16.473 -10.106 1.00 71.45 46 LEU A C 6
ATOM 4773 O O . LEU A 1 46 ? 23.139 -17.623 -10.456 1.00 42.32 46 LEU A O 6
ATOM 4789 N N . ASP A 1 47 ? 24.597 -15.916 -10.310 1.00 3.45 47 ASP A N 6
ATOM 4790 C CA . ASP A 1 47 ? 25.679 -16.638 -10.969 1.00 75.42 47 ASP A CA 6
ATOM 4791 C C . ASP A 1 47 ? 25.957 -17.962 -10.264 1.00 1.13 47 ASP A C 6
ATOM 4792 O O . ASP A 1 47 ? 26.161 -18.991 -10.909 1.00 74.12 47 ASP A O 6
ATOM 4801 N N . LEU A 1 48 ? 25.966 -17.928 -8.936 1.00 20.03 48 LEU A N 6
ATOM 4802 C CA . LEU A 1 48 ? 26.221 -19.125 -8.142 1.00 11.15 48 LEU A CA 6
ATOM 4803 C C . LEU A 1 48 ? 25.005 -20.046 -8.139 1.00 62.14 48 LEU A C 6
ATOM 4804 O O . LEU A 1 48 ? 25.140 -21.270 -8.110 1.00 63.10 48 LEU A O 6
ATOM 4820 N N . LEU A 1 49 ? 23.818 -19.451 -8.173 1.00 2.41 49 LEU A N 6
ATOM 4821 C CA . LEU A 1 49 ? 22.577 -20.218 -8.177 1.00 43.53 49 LEU A CA 6
ATOM 4822 C C . LEU A 1 49 ? 22.302 -20.800 -9.560 1.00 21.11 49 LEU A C 6
ATOM 4823 O O . LEU A 1 49 ? 21.340 -21.544 -9.750 1.00 61.44 49 LEU A O 6
ATOM 4839 N N . ARG A 1 50 ? 23.154 -20.458 -10.521 1.00 1.02 50 ARG A N 6
ATOM 4840 C CA . ARG A 1 50 ? 23.003 -20.948 -11.886 1.00 3.14 50 ARG A CA 6
ATOM 4841 C C . ARG A 1 50 ? 22.912 -22.471 -11.910 1.00 11.14 50 ARG A C 6
ATOM 4842 O O . ARG A 1 50 ? 22.145 -23.044 -12.682 1.00 21.31 50 ARG A O 6
ATOM 4863 N N . ASN A 1 51 ? 23.700 -23.119 -11.058 1.00 62.34 51 ASN A N 6
ATOM 4864 C CA . ASN A 1 51 ? 23.709 -24.576 -10.983 1.00 1.33 51 ASN A CA 6
ATOM 4865 C C . ASN A 1 51 ? 22.820 -25.067 -9.844 1.00 41.32 51 ASN A C 6
ATOM 4866 O O . ASN A 1 51 ? 22.847 -26.244 -9.485 1.00 11.04 51 ASN A O 6
ATOM 4877 N N . PHE A 1 52 ? 22.033 -24.156 -9.281 1.00 34.40 52 PHE A N 6
ATOM 4878 C CA . PHE A 1 52 ? 21.135 -24.496 -8.183 1.00 23.12 52 PHE A CA 6
ATOM 4879 C C . PHE A 1 52 ? 19.682 -24.496 -8.648 1.00 61.42 52 PHE A C 6
ATOM 4880 O O . PHE A 1 52 ? 19.120 -23.447 -8.960 1.00 62.34 52 PHE A O 6
ATOM 4897 N N . THR A 1 1 ? 1.656 1.135 -0.656 1.00 24.04 1 THR A N 7
ATOM 4898 C CA . THR A 1 1 ? 2.164 0.004 -1.422 1.00 30.13 1 THR A CA 7
ATOM 4899 C C . THR A 1 1 ? 3.627 -0.271 -1.093 1.00 33.25 1 THR A C 7
ATOM 4900 O O . THR A 1 1 ? 4.323 0.588 -0.551 1.00 61.40 1 THR A O 7
ATOM 4911 N N . ASP A 1 2 ? 4.087 -1.473 -1.423 1.00 52.32 2 ASP A N 7
ATOM 4912 C CA . ASP A 1 2 ? 5.469 -1.860 -1.164 1.00 75.31 2 ASP A CA 7
ATOM 4913 C C . ASP A 1 2 ? 6.293 -1.825 -2.447 1.00 74.04 2 ASP A C 7
ATOM 4914 O O . ASP A 1 2 ? 6.131 -2.674 -3.324 1.00 53.23 2 ASP A O 7
ATOM 4923 N N . ASP A 1 3 ? 7.175 -0.838 -2.551 1.00 2.45 3 ASP A N 7
ATOM 4924 C CA . ASP A 1 3 ? 8.025 -0.691 -3.727 1.00 31.33 3 ASP A CA 7
ATOM 4925 C C . ASP A 1 3 ? 9.450 -1.146 -3.427 1.00 41.24 3 ASP A C 7
ATOM 4926 O O . ASP A 1 3 ? 9.781 -1.470 -2.288 1.00 2.15 3 ASP A O 7
ATOM 4935 N N . GLU A 1 4 ? 10.288 -1.167 -4.459 1.00 70.52 4 GLU A N 7
ATOM 4936 C CA . GLU A 1 4 ? 11.677 -1.584 -4.306 1.00 31.41 4 GLU A CA 7
ATOM 4937 C C . GLU A 1 4 ? 12.427 -0.643 -3.367 1.00 71.35 4 GLU A C 7
ATOM 4938 O O . GLU A 1 4 ? 13.499 -0.977 -2.863 1.00 70.10 4 GLU A O 7
ATOM 4950 N N . SER A 1 5 ? 11.855 0.535 -3.139 1.00 21.41 5 SER A N 7
ATOM 4951 C CA . SER A 1 5 ? 12.471 1.526 -2.265 1.00 52.51 5 SER A CA 7
ATOM 4952 C C . SER A 1 5 ? 12.564 1.006 -0.834 1.00 4.21 5 SER A C 7
ATOM 4953 O O . SER A 1 5 ? 13.297 1.553 -0.010 1.00 10.04 5 SER A O 7
ATOM 4961 N N . SER A 1 6 ? 11.817 -0.054 -0.546 1.00 74.45 6 SER A N 7
ATOM 4962 C CA . SER A 1 6 ? 11.811 -0.648 0.786 1.00 42.53 6 SER A CA 7
ATOM 4963 C C . SER A 1 6 ? 12.720 -1.872 0.839 1.00 52.11 6 SER A C 7
ATOM 4964 O O . SER A 1 6 ? 13.681 -1.912 1.605 1.00 2.13 6 SER A O 7
ATOM 4972 N N . ASN A 1 7 ? 12.407 -2.869 0.018 1.00 71.30 7 ASN A N 7
ATOM 4973 C CA . ASN A 1 7 ? 13.194 -4.096 -0.029 1.00 61.10 7 ASN A CA 7
ATOM 4974 C C . ASN A 1 7 ? 12.822 -4.935 -1.248 1.00 0.21 7 ASN A C 7
ATOM 4975 O O . ASN A 1 7 ? 11.691 -5.405 -1.370 1.00 72.13 7 ASN A O 7
ATOM 4986 N N . LYS A 1 8 ? 13.782 -5.119 -2.148 1.00 0.01 8 LYS A N 7
ATOM 4987 C CA . LYS A 1 8 ? 13.558 -5.902 -3.357 1.00 71.31 8 LYS A CA 7
ATOM 4988 C C . LYS A 1 8 ? 13.279 -7.363 -3.016 1.00 4.45 8 LYS A C 7
ATOM 4989 O O . LYS A 1 8 ? 12.636 -8.079 -3.783 1.00 41.45 8 LYS A O 7
ATOM 5008 N N . CYS A 1 9 ? 13.766 -7.798 -1.858 1.00 64.14 9 CYS A N 7
ATOM 5009 C CA . CYS A 1 9 ? 13.569 -9.173 -1.414 1.00 44.41 9 CYS A CA 7
ATOM 5010 C C . CYS A 1 9 ? 12.093 -9.452 -1.147 1.00 1.52 9 CYS A C 7
ATOM 5011 O O . CYS A 1 9 ? 11.644 -10.595 -1.218 1.00 23.15 9 CYS A O 7
ATOM 5018 N N . ALA A 1 10 ? 11.344 -8.398 -0.840 1.00 13.21 10 ALA A N 7
ATOM 5019 C CA . ALA A 1 10 ? 9.918 -8.528 -0.564 1.00 63.34 10 ALA A CA 7
ATOM 5020 C C . ALA A 1 10 ? 9.094 -8.324 -1.831 1.00 35.04 10 ALA A C 7
ATOM 5021 O O . ALA A 1 10 ? 7.904 -8.641 -1.867 1.00 43.35 10 ALA A O 7
ATOM 5028 N N . LYS A 1 11 ? 9.732 -7.792 -2.867 1.00 72.15 11 LYS A N 7
ATOM 5029 C CA . LYS A 1 11 ? 9.058 -7.545 -4.137 1.00 20.52 11 LYS A CA 7
ATOM 5030 C C . LYS A 1 11 ? 8.789 -8.854 -4.873 1.00 15.00 11 LYS A C 7
ATOM 5031 O O . LYS A 1 11 ? 7.917 -8.923 -5.741 1.00 4.41 11 LYS A O 7
ATOM 5050 N N . THR A 1 12 ? 9.541 -9.892 -4.520 1.00 75.14 12 THR A N 7
ATOM 5051 C CA . THR A 1 12 ? 9.382 -11.198 -5.147 1.00 65.31 12 THR A CA 7
ATOM 5052 C C . THR A 1 12 ? 9.989 -12.299 -4.284 1.00 74.13 12 THR A C 7
ATOM 5053 O O . THR A 1 12 ? 11.042 -12.115 -3.674 1.00 12.03 12 THR A O 7
ATOM 5064 N N . LYS A 1 13 ? 9.318 -13.445 -4.238 1.00 72.10 13 LYS A N 7
ATOM 5065 C CA . LYS A 1 13 ? 9.791 -14.578 -3.451 1.00 52.14 13 LYS A CA 7
ATOM 5066 C C . LYS A 1 13 ? 11.182 -15.011 -3.903 1.00 10.11 13 LYS A C 7
ATOM 5067 O O . LYS A 1 13 ? 12.073 -15.226 -3.081 1.00 13.13 13 LYS A O 7
ATOM 5086 N N . ARG A 1 14 ? 11.362 -15.135 -5.214 1.00 34.42 14 ARG A N 7
ATOM 5087 C CA . ARG A 1 14 ? 12.645 -15.542 -5.774 1.00 33.21 14 ARG A CA 7
ATOM 5088 C C . ARG A 1 14 ? 13.773 -14.664 -5.241 1.00 63.23 14 ARG A C 7
ATOM 5089 O O . ARG A 1 14 ? 14.865 -15.151 -4.946 1.00 50.30 14 ARG A O 7
ATOM 5110 N N . ARG A 1 15 ? 13.502 -13.369 -5.122 1.00 2.40 15 ARG A N 7
ATOM 5111 C CA . ARG A 1 15 ? 14.495 -12.423 -4.627 1.00 10.31 15 ARG A CA 7
ATOM 5112 C C . ARG A 1 15 ? 14.912 -12.769 -3.201 1.00 22.14 15 ARG A C 7
ATOM 5113 O O . ARG A 1 15 ? 16.100 -12.803 -2.883 1.00 4.53 15 ARG A O 7
ATOM 5134 N N . GLU A 1 16 ? 13.926 -13.025 -2.347 1.00 20.33 16 GLU A N 7
ATOM 5135 C CA . GLU A 1 16 ? 14.192 -13.368 -0.954 1.00 52.44 16 GLU A CA 7
ATOM 5136 C C . GLU A 1 16 ? 14.907 -14.712 -0.851 1.00 52.35 16 GLU A C 7
ATOM 5137 O O . GLU A 1 16 ? 15.740 -14.917 0.030 1.00 70.41 16 GLU A O 7
ATOM 5149 N N . ASN A 1 17 ? 14.574 -15.624 -1.759 1.00 54.42 17 ASN A N 7
ATOM 5150 C CA . ASN A 1 17 ? 15.182 -16.949 -1.771 1.00 5.25 17 ASN A CA 7
ATOM 5151 C C . ASN A 1 17 ? 16.625 -16.880 -2.261 1.00 64.33 17 ASN A C 7
ATOM 5152 O O . ASN A 1 17 ? 17.511 -17.535 -1.711 1.00 44.53 17 ASN A O 7
ATOM 5163 N N . VAL A 1 18 ? 16.854 -16.083 -3.300 1.00 43.00 18 VAL A N 7
ATOM 5164 C CA . VAL A 1 18 ? 18.189 -15.927 -3.864 1.00 45.05 18 VAL A CA 7
ATOM 5165 C C . VAL A 1 18 ? 19.178 -15.438 -2.811 1.00 54.05 18 VAL A C 7
ATOM 5166 O O . VAL A 1 18 ? 20.331 -15.868 -2.779 1.00 32.41 18 VAL A O 7
ATOM 5179 N N . CYS A 1 19 ? 18.718 -14.536 -1.951 1.00 1.04 19 CYS A N 7
ATOM 5180 C CA . CYS A 1 19 ? 19.561 -13.987 -0.895 1.00 34.10 19 CYS A CA 7
ATOM 5181 C C . CYS A 1 19 ? 19.870 -15.046 0.160 1.00 52.32 19 CYS A C 7
ATOM 5182 O O . CYS A 1 19 ? 21.010 -15.178 0.606 1.00 73.14 19 CYS A O 7
ATOM 5189 N N . ARG A 1 20 ? 18.847 -15.797 0.554 1.00 53.21 20 ARG A N 7
ATOM 5190 C CA . ARG A 1 20 ? 19.008 -16.843 1.556 1.00 4.14 20 ARG A CA 7
ATOM 5191 C C . ARG A 1 20 ? 19.934 -17.944 1.049 1.00 63.25 20 ARG A C 7
ATOM 5192 O O . ARG A 1 20 ? 20.897 -18.319 1.719 1.00 53.13 20 ARG A O 7
ATOM 5213 N N . VAL A 1 21 ? 19.636 -18.460 -0.140 1.00 3.40 21 VAL A N 7
ATOM 5214 C CA . VAL A 1 21 ? 20.442 -19.517 -0.738 1.00 73.53 21 VAL A CA 7
ATOM 5215 C C . VAL A 1 21 ? 21.865 -19.041 -1.004 1.00 3.04 21 VAL A C 7
ATOM 5216 O O . VAL A 1 21 ? 22.821 -19.807 -0.881 1.00 24.32 21 VAL A O 7
ATOM 5229 N N . CYS A 1 22 ? 22.000 -17.770 -1.368 1.00 32.13 22 CYS A N 7
ATOM 5230 C CA . CYS A 1 22 ? 23.307 -17.189 -1.651 1.00 33.43 22 CYS A CA 7
ATOM 5231 C C . CYS A 1 22 ? 24.236 -17.328 -0.448 1.00 34.11 22 CYS A C 7
ATOM 5232 O O . CYS A 1 22 ? 25.362 -17.806 -0.572 1.00 62.41 22 CYS A O 7
ATOM 5239 N N . GLY A 1 23 ? 23.753 -16.906 0.717 1.00 4.11 23 GLY A N 7
ATOM 5240 C CA . GLY A 1 23 ? 24.553 -16.991 1.925 1.00 34.45 23 GLY A CA 7
ATOM 5241 C C . GLY A 1 23 ? 24.929 -18.418 2.272 1.00 63.23 23 GLY A C 7
ATOM 5242 O O . GLY A 1 23 ? 26.033 -18.677 2.748 1.00 24.42 23 GLY A O 7
ATOM 5246 N N . ASN A 1 24 ? 24.008 -19.346 2.033 1.00 23.31 24 ASN A N 7
ATOM 5247 C CA . ASN A 1 24 ? 24.249 -20.755 2.325 1.00 12.32 24 ASN A CA 7
ATOM 5248 C C . ASN A 1 24 ? 25.295 -21.336 1.378 1.00 14.34 24 ASN A C 7
ATOM 5249 O O . ASN A 1 24 ? 26.214 -22.034 1.806 1.00 43.41 24 ASN A O 7
ATOM 5260 N N . ARG A 1 25 ? 25.147 -21.042 0.091 1.00 62.14 25 ARG A N 7
ATOM 5261 C CA . ARG A 1 25 ? 26.078 -21.536 -0.917 1.00 2.40 25 ARG A CA 7
ATOM 5262 C C . ARG A 1 25 ? 27.495 -21.045 -0.635 1.00 1.33 25 ARG A C 7
ATOM 5263 O O . ARG A 1 25 ? 28.421 -21.842 -0.488 1.00 23.11 25 ARG A O 7
ATOM 5284 N N . SER A 1 26 ? 27.656 -19.727 -0.561 1.00 32.32 26 SER A N 7
ATOM 5285 C CA . SER A 1 26 ? 28.960 -19.130 -0.301 1.00 2.33 26 SER A CA 7
ATOM 5286 C C . SER A 1 26 ? 29.433 -19.452 1.114 1.00 62.24 26 SER A C 7
ATOM 5287 O O . SER A 1 26 ? 30.632 -19.478 1.388 1.00 20.35 26 SER A O 7
ATOM 5295 N N . GLY A 1 27 ? 28.480 -19.697 2.008 1.00 24.41 27 GLY A N 7
ATOM 5296 C CA . GLY A 1 27 ? 28.818 -20.015 3.383 1.00 1.24 27 GLY A CA 7
ATOM 5297 C C . GLY A 1 27 ? 29.112 -18.778 4.209 1.00 53.34 27 GLY A C 7
ATOM 5298 O O . GLY A 1 27 ? 29.931 -18.815 5.125 1.00 21.23 27 GLY A O 7
ATOM 5302 N N . ASN A 1 28 ? 28.442 -17.677 3.881 1.00 32.35 28 ASN A N 7
ATOM 5303 C CA . ASN A 1 28 ? 28.637 -16.422 4.598 1.00 21.21 28 ASN A CA 7
ATOM 5304 C C . ASN A 1 28 ? 27.297 -15.785 4.954 1.00 43.23 28 ASN A C 7
ATOM 5305 O O . ASN A 1 28 ? 26.521 -15.414 4.073 1.00 62.32 28 ASN A O 7
ATOM 5316 N N . ASP A 1 29 ? 27.033 -15.660 6.250 1.00 45.24 29 ASP A N 7
ATOM 5317 C CA . ASP A 1 29 ? 25.789 -15.066 6.723 1.00 55.44 29 ASP A CA 7
ATOM 5318 C C . ASP A 1 29 ? 25.638 -13.637 6.208 1.00 23.33 29 ASP A C 7
ATOM 5319 O O . ASP A 1 29 ? 24.532 -13.101 6.152 1.00 61.50 29 ASP A O 7
ATOM 5328 N N . GLU A 1 30 ? 26.759 -13.027 5.835 1.00 10.04 30 GLU A N 7
ATOM 5329 C CA . GLU A 1 30 ? 26.751 -11.660 5.328 1.00 70.02 30 GLU A CA 7
ATOM 5330 C C . GLU 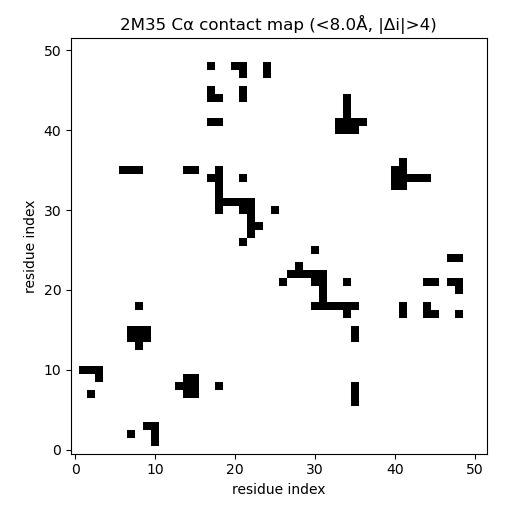A 1 30 ? 26.254 -11.618 3.886 1.00 61.25 30 GLU A C 7
ATOM 5331 O O . GLU A 1 30 ? 25.552 -10.689 3.486 1.00 44.30 30 GLU A O 7
ATOM 5343 N N . TYR A 1 31 ? 26.624 -12.631 3.109 1.00 13.23 31 TYR A N 7
ATOM 5344 C CA . TYR A 1 31 ? 26.219 -12.709 1.711 1.00 72.12 31 TYR A CA 7
ATOM 5345 C C . TYR A 1 31 ? 24.709 -12.544 1.571 1.00 54.13 31 TYR A C 7
ATOM 5346 O O . TYR A 1 31 ? 24.218 -12.058 0.552 1.00 53.43 31 TYR A O 7
ATOM 5364 N N . TYR A 1 32 ? 23.978 -12.952 2.602 1.00 14.10 32 TYR A N 7
ATOM 5365 C CA . TYR A 1 32 ? 22.523 -12.852 2.595 1.00 0.40 32 TYR A CA 7
ATOM 5366 C C . TYR A 1 32 ? 22.077 -11.416 2.337 1.00 42.42 32 TYR A C 7
ATOM 5367 O O . TYR A 1 32 ? 21.231 -11.161 1.480 1.00 32.00 32 TYR A O 7
ATOM 5385 N N . SER A 1 33 ? 22.654 -10.480 3.084 1.00 22.34 33 SER A N 7
ATOM 5386 C CA . SER A 1 33 ? 22.315 -9.069 2.940 1.00 63.40 33 SER A CA 7
ATOM 5387 C C . SER A 1 33 ? 22.837 -8.518 1.617 1.00 62.04 33 SER A C 7
ATOM 5388 O O . SER A 1 33 ? 22.245 -7.610 1.034 1.00 2.03 33 SER A O 7
ATOM 5396 N N . GLU A 1 34 ? 23.950 -9.075 1.149 1.00 41.44 34 GLU A N 7
ATOM 5397 C CA . GLU A 1 34 ? 24.553 -8.638 -0.105 1.00 73.14 34 GLU A CA 7
ATOM 5398 C C . GLU A 1 34 ? 23.532 -8.668 -1.239 1.00 73.42 34 GLU A C 7
ATOM 5399 O O . GLU A 1 34 ? 23.314 -7.666 -1.921 1.00 31.22 34 GLU A O 7
ATOM 5411 N N . CYS A 1 35 ? 22.909 -9.826 -1.436 1.00 13.54 35 CYS A N 7
ATOM 5412 C CA . CYS A 1 35 ? 21.912 -9.989 -2.486 1.00 55.04 35 CYS A CA 7
ATOM 5413 C C . CYS A 1 35 ? 20.815 -8.934 -2.365 1.00 65.20 35 CYS A C 7
ATOM 5414 O O . CYS A 1 35 ? 20.349 -8.389 -3.366 1.00 24.00 35 CYS A O 7
ATOM 5421 N N . CYS A 1 36 ? 20.408 -8.651 -1.132 1.00 65.12 36 CYS A N 7
ATOM 5422 C CA . CYS A 1 36 ? 19.368 -7.662 -0.878 1.00 33.50 36 CYS A CA 7
ATOM 5423 C C . CYS A 1 36 ? 19.791 -6.286 -1.382 1.00 12.53 36 CYS A C 7
ATOM 5424 O O . CYS A 1 36 ? 18.950 -5.440 -1.684 1.00 40.51 36 CYS A O 7
ATOM 5431 N N . GLU A 1 37 ? 21.100 -6.070 -1.469 1.00 13.22 37 GLU A N 7
ATOM 5432 C CA . GLU A 1 37 ? 21.634 -4.796 -1.935 1.00 52.43 37 GLU A CA 7
ATOM 5433 C C . GLU A 1 37 ? 21.220 -4.529 -3.380 1.00 4.53 37 GLU A C 7
ATOM 5434 O O . GLU A 1 37 ? 20.470 -5.301 -3.975 1.00 33.42 37 GLU A O 7
ATOM 5446 N N . SER A 1 38 ? 21.716 -3.428 -3.937 1.00 32.11 38 SER A N 7
ATOM 5447 C CA . SER A 1 38 ? 21.395 -3.056 -5.310 1.00 2.42 38 SER A CA 7
ATOM 5448 C C . SER A 1 38 ? 21.440 -4.273 -6.228 1.00 24.42 38 SER A C 7
ATOM 5449 O O . SER A 1 38 ? 22.116 -5.260 -5.935 1.00 61.14 38 SER A O 7
ATOM 5457 N N . ASP A 1 39 ? 20.716 -4.196 -7.339 1.00 4.22 39 ASP A N 7
ATOM 5458 C CA . ASP A 1 39 ? 20.674 -5.290 -8.302 1.00 35.45 39 ASP A CA 7
ATOM 5459 C C . ASP A 1 39 ? 22.082 -5.738 -8.679 1.00 4.23 39 ASP A C 7
ATOM 5460 O O . ASP A 1 39 ? 22.299 -6.891 -9.052 1.00 4.21 39 ASP A O 7
ATOM 5469 N N . TYR A 1 40 ? 23.036 -4.818 -8.580 1.00 33.22 40 TYR A N 7
ATOM 5470 C CA . TYR A 1 40 ? 24.423 -5.117 -8.914 1.00 3.30 40 TYR A CA 7
ATOM 5471 C C . TYR A 1 40 ? 24.887 -6.395 -8.222 1.00 4.31 40 TYR A C 7
ATOM 5472 O O . TYR A 1 40 ? 25.563 -7.229 -8.824 1.00 22.53 40 TYR A O 7
ATOM 5490 N N . ARG A 1 41 ? 24.519 -6.540 -6.953 1.00 72.14 41 ARG A N 7
ATOM 5491 C CA . ARG A 1 41 ? 24.897 -7.715 -6.178 1.00 30.32 41 ARG A CA 7
ATOM 5492 C C . ARG A 1 41 ? 23.910 -8.857 -6.403 1.00 55.55 41 ARG A C 7
ATOM 5493 O O . ARG A 1 41 ? 24.298 -10.023 -6.468 1.00 73.23 41 ARG A O 7
ATOM 5514 N N . TYR A 1 42 ? 22.632 -8.512 -6.522 1.00 2.32 42 TYR A N 7
ATOM 5515 C CA . TYR A 1 42 ? 21.589 -9.507 -6.737 1.00 73.11 42 TYR A CA 7
ATOM 5516 C C . TYR A 1 42 ? 21.937 -10.416 -7.912 1.00 31.12 42 TYR A C 7
ATOM 5517 O O . TYR A 1 42 ? 21.825 -11.639 -7.820 1.00 62.11 42 TYR A O 7
ATOM 5535 N N . HIS A 1 43 ? 22.361 -9.809 -9.016 1.00 35.20 43 HIS A N 7
ATOM 5536 C CA . HIS A 1 43 ? 22.727 -10.563 -10.210 1.00 1.31 43 HIS A CA 7
ATOM 5537 C C . HIS A 1 43 ? 23.999 -11.372 -9.973 1.00 13.24 43 HIS A C 7
ATOM 5538 O O . HIS A 1 43 ? 24.180 -12.444 -10.549 1.00 62.23 43 HIS A O 7
ATOM 5552 N N . ARG A 1 44 ? 24.876 -10.850 -9.121 1.00 72.31 44 ARG A N 7
ATOM 5553 C CA . ARG A 1 44 ? 26.131 -11.523 -8.810 1.00 21.25 44 ARG A CA 7
ATOM 5554 C C . ARG A 1 44 ? 25.878 -12.817 -8.042 1.00 21.34 44 ARG A C 7
ATOM 5555 O O . ARG A 1 44 ? 26.594 -13.804 -8.214 1.00 23.13 44 ARG A O 7
ATOM 5576 N N . CYS A 1 45 ? 24.855 -12.806 -7.193 1.00 43.44 45 CYS A N 7
ATOM 5577 C CA . CYS A 1 45 ? 24.508 -13.977 -6.398 1.00 15.31 45 CYS A CA 7
ATOM 5578 C C . CYS A 1 45 ? 23.910 -15.073 -7.276 1.00 3.22 45 CYS A C 7
ATOM 5579 O O . CYS A 1 45 ? 24.133 -16.261 -7.041 1.00 73.55 45 CYS A O 7
ATOM 5586 N N . LEU A 1 46 ? 23.152 -14.665 -8.287 1.00 74.11 46 LEU A N 7
ATOM 5587 C CA . LEU A 1 46 ? 22.522 -15.612 -9.201 1.00 50.33 46 LEU A CA 7
ATOM 5588 C C . LEU A 1 46 ? 23.569 -16.475 -9.898 1.00 42.51 46 LEU A C 7
ATOM 5589 O O . LEU A 1 46 ? 23.316 -17.635 -10.223 1.00 12.30 46 LEU A O 7
ATOM 5605 N N . ASP A 1 47 ? 24.746 -15.901 -10.123 1.00 22.13 47 ASP A N 7
ATOM 5606 C CA . ASP A 1 47 ? 25.834 -16.619 -10.778 1.00 13.41 47 ASP A CA 7
ATOM 5607 C C . ASP A 1 47 ? 26.136 -17.927 -10.054 1.00 13.35 47 ASP A C 7
ATOM 5608 O O . ASP A 1 47 ? 26.372 -18.958 -10.684 1.00 40.05 47 ASP A O 7
ATOM 5617 N N . LEU A 1 48 ? 26.127 -17.877 -8.726 1.00 64.41 48 LEU A N 7
ATOM 5618 C CA . LEU A 1 48 ? 26.402 -19.059 -7.915 1.00 15.51 48 LEU A CA 7
ATOM 5619 C C . LEU A 1 48 ? 25.203 -20.001 -7.903 1.00 74.55 48 LEU A C 7
ATOM 5620 O O . LEU A 1 48 ? 25.360 -21.223 -7.863 1.00 51.51 48 LEU A O 7
ATOM 5636 N N . LEU A 1 49 ? 24.005 -19.428 -7.941 1.00 41.23 49 LEU A N 7
ATOM 5637 C CA . LEU A 1 49 ? 22.778 -20.217 -7.938 1.00 22.03 49 LEU A CA 7
ATOM 5638 C C . LEU A 1 49 ? 22.506 -20.806 -9.318 1.00 55.01 49 LEU A C 7
ATOM 5639 O O . LEU A 1 49 ? 21.539 -21.544 -9.509 1.00 20.20 49 LEU A O 7
ATOM 5655 N N . ARG A 1 50 ? 23.365 -20.476 -10.277 1.00 12.02 50 ARG A N 7
ATOM 5656 C CA . ARG A 1 50 ? 23.217 -20.973 -11.639 1.00 61.03 50 ARG A CA 7
ATOM 5657 C C . ARG A 1 50 ? 23.126 -22.496 -11.656 1.00 24.14 50 ARG A C 7
ATOM 5658 O O . ARG A 1 50 ? 22.337 -23.073 -12.402 1.00 54.30 50 ARG A O 7
ATOM 5679 N N . ASN A 1 51 ? 23.941 -23.141 -10.827 1.00 64.22 51 ASN A N 7
ATOM 5680 C CA . ASN A 1 51 ? 23.954 -24.597 -10.747 1.00 70.42 51 ASN A CA 7
ATOM 5681 C C . ASN A 1 51 ? 22.969 -25.093 -9.692 1.00 45.32 51 ASN A C 7
ATOM 5682 O O . ASN A 1 51 ? 22.988 -26.263 -9.311 1.00 61.43 51 ASN A O 7
ATOM 5693 N N . PHE A 1 52 ? 22.110 -24.194 -9.224 1.00 40.44 52 PHE A N 7
ATOM 5694 C CA . PHE A 1 52 ? 21.118 -24.539 -8.213 1.00 53.41 52 PHE A CA 7
ATOM 5695 C C . PHE A 1 52 ? 19.703 -24.377 -8.762 1.00 21.02 52 PHE A C 7
ATOM 5696 O O . PHE A 1 52 ? 19.238 -23.260 -8.987 1.00 23.30 52 PHE A O 7
ATOM 5713 N N . THR A 1 1 ? 1.042 0.103 0.320 1.00 75.22 1 THR A N 8
ATOM 5714 C CA . THR A 1 1 ? 1.821 0.342 -0.888 1.00 73.55 1 THR A CA 8
ATOM 5715 C C . THR A 1 1 ? 3.274 -0.076 -0.697 1.00 21.31 1 THR A C 8
ATOM 5716 O O . THR A 1 1 ? 4.005 0.527 0.089 1.00 41.23 1 THR A O 8
ATOM 5727 N N . ASP A 1 2 ? 3.687 -1.111 -1.420 1.00 23.43 2 ASP A N 8
ATOM 5728 C CA . ASP A 1 2 ? 5.055 -1.609 -1.330 1.00 62.05 2 ASP A CA 8
ATOM 5729 C C . ASP A 1 2 ? 5.814 -1.348 -2.628 1.00 1.02 2 ASP A C 8
ATOM 5730 O O . ASP A 1 2 ? 5.275 -1.526 -3.720 1.00 43.13 2 ASP A O 8
ATOM 5739 N N . ASP A 1 3 ? 7.067 -0.924 -2.499 1.00 75.34 3 ASP A N 8
ATOM 5740 C CA . ASP A 1 3 ? 7.900 -0.638 -3.661 1.00 70.44 3 ASP A CA 8
ATOM 5741 C C . ASP A 1 3 ? 9.334 -1.105 -3.430 1.00 73.50 3 ASP A C 8
ATOM 5742 O O . ASP A 1 3 ? 9.717 -1.427 -2.306 1.00 63.51 3 ASP A O 8
ATOM 5751 N N . GLU A 1 4 ? 10.120 -1.140 -4.502 1.00 33.34 4 GLU A N 8
ATOM 5752 C CA . GLU A 1 4 ? 11.510 -1.570 -4.414 1.00 63.14 4 GLU A CA 8
ATOM 5753 C C . GLU A 1 4 ? 12.308 -0.648 -3.497 1.00 23.01 4 GLU A C 8
ATOM 5754 O O . GLU A 1 4 ? 13.390 -1.004 -3.029 1.00 35.50 4 GLU A O 8
ATOM 5766 N N . SER A 1 5 ? 11.767 0.539 -3.245 1.00 12.40 5 SER A N 8
ATOM 5767 C CA . SER A 1 5 ? 12.429 1.515 -2.387 1.00 43.25 5 SER A CA 8
ATOM 5768 C C . SER A 1 5 ? 12.532 0.999 -0.955 1.00 53.14 5 SER A C 8
ATOM 5769 O O . SER A 1 5 ? 13.282 1.538 -0.142 1.00 21.21 5 SER A O 8
ATOM 5777 N N . SER A 1 6 ? 11.771 -0.049 -0.655 1.00 1.20 6 SER A N 8
ATOM 5778 C CA . SER A 1 6 ? 11.772 -0.637 0.679 1.00 2.45 6 SER A CA 8
ATOM 5779 C C . SER A 1 6 ? 12.689 -1.855 0.736 1.00 73.14 6 SER A C 8
ATOM 5780 O O . SER A 1 6 ? 13.650 -1.887 1.502 1.00 21.33 6 SER A O 8
ATOM 5788 N N . ASN A 1 7 ? 12.382 -2.856 -0.083 1.00 63.31 7 ASN A N 8
ATOM 5789 C CA . ASN A 1 7 ? 13.177 -4.078 -0.127 1.00 63.22 7 ASN A CA 8
ATOM 5790 C C . ASN A 1 7 ? 12.815 -4.919 -1.347 1.00 71.24 7 ASN A C 8
ATOM 5791 O O . ASN A 1 7 ? 11.692 -5.410 -1.466 1.00 50.01 7 ASN A O 8
ATOM 5802 N N . LYS A 1 8 ? 13.774 -5.082 -2.253 1.00 32.34 8 LYS A N 8
ATOM 5803 C CA . LYS A 1 8 ? 13.558 -5.865 -3.464 1.00 23.24 8 LYS A CA 8
ATOM 5804 C C . LYS A 1 8 ? 13.280 -7.326 -3.125 1.00 23.23 8 LYS A C 8
ATOM 5805 O O . LYS A 1 8 ? 12.644 -8.043 -3.898 1.00 24.43 8 LYS A O 8
ATOM 5824 N N . CYS A 1 9 ? 13.759 -7.761 -1.964 1.00 23.10 9 CYS A N 8
ATOM 5825 C CA . CYS A 1 9 ? 13.562 -9.136 -1.522 1.00 32.14 9 CYS A CA 8
ATOM 5826 C C . CYS A 1 9 ? 12.083 -9.422 -1.279 1.00 33.14 9 CYS A C 8
ATOM 5827 O O . CYS A 1 9 ? 11.635 -10.563 -1.387 1.00 73.11 9 CYS A O 8
ATOM 5834 N N . ALA A 1 10 ? 11.330 -8.377 -0.950 1.00 30.44 10 ALA A N 8
ATOM 5835 C CA . ALA A 1 10 ? 9.902 -8.515 -0.694 1.00 33.44 10 ALA A CA 8
ATOM 5836 C C . ALA A 1 10 ? 9.091 -8.288 -1.965 1.00 45.32 10 ALA A C 8
ATOM 5837 O O . ALA A 1 10 ? 7.902 -8.601 -2.021 1.00 22.32 10 ALA A O 8
ATOM 5844 N N . LYS A 1 11 ? 9.742 -7.739 -2.986 1.00 24.54 11 LYS A N 8
ATOM 5845 C CA . LYS A 1 11 ? 9.083 -7.470 -4.258 1.00 3.31 11 LYS A CA 8
ATOM 5846 C C . LYS A 1 11 ? 8.820 -8.765 -5.020 1.00 1.33 11 LYS A C 8
ATOM 5847 O O . LYS A 1 11 ? 8.009 -8.799 -5.946 1.00 31.23 11 LYS A O 8
ATOM 5866 N N . THR A 1 12 ? 9.510 -9.830 -4.623 1.00 40.15 12 THR A N 8
ATOM 5867 C CA . THR A 1 12 ? 9.351 -11.127 -5.268 1.00 74.15 12 THR A CA 8
ATOM 5868 C C . THR A 1 12 ? 9.870 -12.251 -4.379 1.00 42.22 12 THR A C 8
ATOM 5869 O O . THR A 1 12 ? 10.792 -12.054 -3.587 1.00 62.43 12 THR A O 8
ATOM 5880 N N . LYS A 1 13 ? 9.273 -13.430 -4.515 1.00 25.32 13 LYS A N 8
ATOM 5881 C CA . LYS A 1 13 ? 9.677 -14.588 -3.725 1.00 51.31 13 LYS A CA 8
ATOM 5882 C C . LYS A 1 13 ? 11.077 -15.050 -4.114 1.00 64.30 13 LYS A C 8
ATOM 5883 O O . LYS A 1 13 ? 11.936 -15.251 -3.255 1.00 0.42 13 LYS A O 8
ATOM 5902 N N . ARG A 1 14 ? 11.301 -15.217 -5.413 1.00 42.34 14 ARG A N 8
ATOM 5903 C CA . ARG A 1 14 ? 12.598 -15.655 -5.915 1.00 72.34 14 ARG A CA 8
ATOM 5904 C C . ARG A 1 14 ? 13.715 -14.754 -5.397 1.00 54.35 14 ARG A C 8
ATOM 5905 O O . ARG A 1 14 ? 14.814 -15.220 -5.098 1.00 72.10 14 ARG A O 8
ATOM 5926 N N . ARG A 1 15 ? 13.425 -13.461 -5.295 1.00 52.32 15 ARG A N 8
ATOM 5927 C CA . ARG A 1 15 ? 14.405 -12.494 -4.815 1.00 53.34 15 ARG A CA 8
ATOM 5928 C C . ARG A 1 15 ? 14.827 -12.812 -3.384 1.00 64.43 15 ARG A C 8
ATOM 5929 O O . ARG A 1 15 ? 16.017 -12.846 -3.072 1.00 20.31 15 ARG A O 8
ATOM 5950 N N . GLU A 1 16 ? 13.844 -13.045 -2.520 1.00 43.41 16 GLU A N 8
ATOM 5951 C CA . GLU A 1 16 ? 14.115 -13.359 -1.122 1.00 44.02 16 GLU A CA 8
ATOM 5952 C C . GLU A 1 16 ? 14.841 -14.696 -0.996 1.00 14.30 16 GLU A C 8
ATOM 5953 O O . GLU A 1 16 ? 15.693 -14.872 -0.126 1.00 52.43 16 GLU A O 8
ATOM 5965 N N . ASN A 1 17 ? 14.495 -15.635 -1.871 1.00 12.24 17 ASN A N 8
ATOM 5966 C CA . ASN A 1 17 ? 15.111 -16.956 -1.857 1.00 24.31 17 ASN A CA 8
ATOM 5967 C C . ASN A 1 17 ? 16.556 -16.888 -2.344 1.00 54.22 17 ASN A C 8
ATOM 5968 O O . ASN A 1 17 ? 17.445 -17.521 -1.775 1.00 51.11 17 ASN A O 8
ATOM 5979 N N . VAL A 1 18 ? 16.782 -16.114 -3.401 1.00 74.33 18 VAL A N 8
ATOM 5980 C CA . VAL A 1 18 ? 18.118 -15.961 -3.965 1.00 34.02 18 VAL A CA 8
ATOM 5981 C C . VAL A 1 18 ? 19.099 -15.442 -2.920 1.00 34.15 18 VAL A C 8
ATOM 5982 O O . VAL A 1 18 ? 20.273 -15.812 -2.916 1.00 60.42 18 VAL A O 8
ATOM 5995 N N . CYS A 1 19 ? 18.609 -14.582 -2.032 1.00 64.43 19 CYS A N 8
ATOM 5996 C CA . CYS A 1 19 ? 19.442 -14.011 -0.981 1.00 31.34 19 CYS A CA 8
ATOM 5997 C C . CYS A 1 19 ? 19.725 -15.042 0.109 1.00 44.24 19 CYS A C 8
ATOM 5998 O O . CYS A 1 19 ? 20.854 -15.160 0.587 1.00 74.32 19 CYS A O 8
ATOM 6005 N N . ARG A 1 20 ? 18.694 -15.785 0.495 1.00 15.24 20 ARG A N 8
ATOM 6006 C CA . ARG A 1 20 ? 18.831 -16.804 1.528 1.00 31.43 20 ARG A CA 8
ATOM 6007 C C . ARG A 1 20 ? 19.718 -17.949 1.048 1.00 71.23 20 ARG A C 8
ATOM 6008 O O . ARG A 1 20 ? 20.568 -18.443 1.788 1.00 3.24 20 ARG A O 8
ATOM 6029 N N . VAL A 1 21 ? 19.513 -18.367 -0.197 1.00 61.25 21 VAL A N 8
ATOM 6030 C CA . VAL A 1 21 ? 20.294 -19.453 -0.778 1.00 21.14 21 VAL A CA 8
ATOM 6031 C C . VAL A 1 21 ? 21.724 -19.009 -1.065 1.00 20.23 21 VAL A C 8
ATOM 6032 O O . VAL A 1 21 ? 22.664 -19.797 -0.957 1.00 21.24 21 VAL A O 8
ATOM 6045 N N . CYS A 1 22 ? 21.882 -17.742 -1.431 1.00 11.30 22 CYS A N 8
ATOM 6046 C CA . CYS A 1 22 ? 23.197 -17.191 -1.734 1.00 42.11 22 CYS A CA 8
ATOM 6047 C C . CYS A 1 22 ? 24.119 -17.285 -0.522 1.00 20.23 22 CYS A C 8
ATOM 6048 O O . CYS A 1 22 ? 25.230 -17.806 -0.612 1.00 41.43 22 CYS A O 8
ATOM 6055 N N . GLY A 1 23 ? 23.648 -16.778 0.614 1.00 44.33 23 GLY A N 8
ATOM 6056 C CA . GLY A 1 23 ? 24.442 -16.815 1.828 1.00 43.40 23 GLY A CA 8
ATOM 6057 C C . GLY A 1 23 ? 24.847 -18.224 2.213 1.00 3.44 23 GLY A C 8
ATOM 6058 O O . GLY A 1 23 ? 25.970 -18.453 2.662 1.00 75.11 23 GLY A O 8
ATOM 6062 N N . ASN A 1 24 ? 23.930 -19.170 2.040 1.00 41.33 24 ASN A N 8
ATOM 6063 C CA . ASN A 1 24 ? 24.197 -20.564 2.375 1.00 41.31 24 ASN A CA 8
ATOM 6064 C C . ASN A 1 24 ? 25.216 -21.169 1.414 1.00 3.42 24 ASN A C 8
ATOM 6065 O O . ASN A 1 24 ? 26.159 -21.839 1.835 1.00 62.22 24 ASN A O 8
ATOM 6076 N N . ARG A 1 25 ? 25.020 -20.926 0.122 1.00 20.23 25 ARG A N 8
ATOM 6077 C CA . ARG A 1 25 ? 25.921 -21.447 -0.898 1.00 63.24 25 ARG A CA 8
ATOM 6078 C C . ARG A 1 25 ? 27.359 -21.015 -0.626 1.00 21.01 25 ARG A C 8
ATOM 6079 O O . ARG A 1 25 ? 28.258 -21.849 -0.514 1.00 13.34 25 ARG A O 8
ATOM 6100 N N . SER A 1 26 ? 27.569 -19.707 -0.521 1.00 54.44 26 SER A N 8
ATOM 6101 C CA . SER A 1 26 ? 28.898 -19.163 -0.267 1.00 34.24 26 SER A CA 8
ATOM 6102 C C . SER A 1 26 ? 29.360 -19.499 1.148 1.00 13.01 26 SER A C 8
ATOM 6103 O O . SER A 1 26 ? 30.557 -19.553 1.426 1.00 51.12 26 SER A O 8
ATOM 6111 N N . GLY A 1 27 ? 28.399 -19.724 2.040 1.00 65.10 27 GLY A N 8
ATOM 6112 C CA . GLY A 1 27 ? 28.727 -20.052 3.415 1.00 15.34 27 GLY A CA 8
ATOM 6113 C C . GLY A 1 27 ? 29.003 -18.820 4.255 1.00 61.13 27 GLY A C 8
ATOM 6114 O O . GLY A 1 27 ? 29.666 -18.901 5.288 1.00 42.04 27 GLY A O 8
ATOM 6118 N N . ASN A 1 28 ? 28.495 -17.676 3.809 1.00 53.20 28 ASN A N 8
ATOM 6119 C CA . ASN A 1 28 ? 28.693 -16.421 4.525 1.00 33.04 28 ASN A CA 8
ATOM 6120 C C . ASN A 1 28 ? 27.354 -15.780 4.880 1.00 44.24 28 ASN A C 8
ATOM 6121 O O . ASN A 1 28 ? 26.577 -15.414 3.998 1.00 40.21 28 ASN A O 8
ATOM 6132 N N . ASP A 1 29 ? 27.093 -15.647 6.175 1.00 0.42 29 ASP A N 8
ATOM 6133 C CA . ASP A 1 29 ? 25.850 -15.048 6.647 1.00 73.01 29 ASP A CA 8
ATOM 6134 C C . ASP A 1 29 ? 25.698 -13.624 6.121 1.00 61.35 29 ASP A C 8
ATOM 6135 O O . ASP A 1 29 ? 24.591 -13.092 6.054 1.00 33.13 29 ASP A O 8
ATOM 6144 N N . GLU A 1 30 ? 26.819 -13.014 5.749 1.00 51.33 30 GLU A N 8
ATOM 6145 C CA . GLU A 1 30 ? 26.810 -11.651 5.230 1.00 13.23 30 GLU A CA 8
ATOM 6146 C C . GLU A 1 30 ? 26.329 -11.623 3.782 1.00 0.32 30 GLU A C 8
ATOM 6147 O O . GLU A 1 30 ? 25.624 -10.702 3.369 1.00 73.24 30 GLU A O 8
ATOM 6159 N N . TYR A 1 31 ? 26.716 -12.637 3.017 1.00 64.00 31 TYR A N 8
ATOM 6160 C CA . TYR A 1 31 ? 26.328 -12.728 1.614 1.00 22.05 31 TYR A CA 8
ATOM 6161 C C . TYR A 1 31 ? 24.819 -12.574 1.456 1.00 52.42 31 TYR A C 8
ATOM 6162 O O . TYR A 1 31 ? 24.337 -12.092 0.430 1.00 11.44 31 TYR A O 8
ATOM 6180 N N . TYR A 1 32 ? 24.078 -12.986 2.479 1.00 40.45 32 TYR A N 8
ATOM 6181 C CA . TYR A 1 32 ? 22.623 -12.895 2.454 1.00 70.53 32 TYR A CA 8
ATOM 6182 C C . TYR A 1 32 ? 22.170 -11.461 2.200 1.00 3.24 32 TYR A C 8
ATOM 6183 O O . TYR A 1 32 ? 21.349 -11.203 1.320 1.00 30.24 32 TYR A O 8
ATOM 6201 N N . SER A 1 33 ? 22.713 -10.530 2.978 1.00 1.25 33 SER A N 8
ATOM 6202 C CA . SER A 1 33 ? 22.364 -9.121 2.842 1.00 51.40 33 SER A CA 8
ATOM 6203 C C . SER A 1 33 ? 22.878 -8.559 1.520 1.00 63.10 33 SER A C 8
ATOM 6204 O O . SER A 1 33 ? 22.279 -7.651 0.945 1.00 62.34 33 SER A O 8
ATOM 6212 N N . GLU A 1 34 ? 23.993 -9.107 1.045 1.00 12.32 34 GLU A N 8
ATOM 6213 C CA . GLU A 1 34 ? 24.589 -8.660 -0.208 1.00 53.14 34 GLU A CA 8
ATOM 6214 C C . GLU A 1 34 ? 23.569 -8.708 -1.343 1.00 23.10 34 GLU A C 8
ATOM 6215 O O . GLU A 1 34 ? 23.401 -7.739 -2.083 1.00 51.52 34 GLU A O 8
ATOM 6227 N N . CYS A 1 35 ? 22.892 -9.844 -1.474 1.00 11.31 35 CYS A N 8
ATOM 6228 C CA . CYS A 1 35 ? 21.890 -10.021 -2.518 1.00 13.13 35 CYS A CA 8
ATOM 6229 C C . CYS A 1 35 ? 20.806 -8.951 -2.419 1.00 20.14 35 CYS A C 8
ATOM 6230 O O . CYS A 1 35 ? 20.374 -8.394 -3.428 1.00 40.21 35 CYS A O 8
ATOM 6237 N N . CYS A 1 36 ? 20.371 -8.669 -1.195 1.00 61.01 36 CYS A N 8
ATOM 6238 C CA . CYS A 1 36 ? 19.338 -7.667 -0.962 1.00 43.12 36 CYS A CA 8
ATOM 6239 C C . CYS A 1 36 ? 19.777 -6.302 -1.484 1.00 44.22 36 CYS A C 8
ATOM 6240 O O . CYS A 1 36 ? 18.946 -5.451 -1.801 1.00 24.25 36 CYS A O 8
ATOM 6247 N N . GLU A 1 37 ? 21.089 -6.101 -1.571 1.00 73.41 37 GLU A N 8
ATOM 6248 C CA . GLU A 1 37 ? 21.638 -4.840 -2.054 1.00 14.30 37 GLU A CA 8
ATOM 6249 C C . GLU A 1 37 ? 21.209 -4.576 -3.495 1.00 1.14 37 GLU A C 8
ATOM 6250 O O . GLU A 1 37 ? 20.424 -5.331 -4.068 1.00 64.23 37 GLU A O 8
ATOM 6262 N N . SER A 1 38 ? 21.730 -3.498 -4.073 1.00 32.32 38 SER A N 8
ATOM 6263 C CA . SER A 1 38 ? 21.398 -3.131 -5.445 1.00 25.43 38 SER A CA 8
ATOM 6264 C C . SER A 1 38 ? 21.372 -4.363 -6.345 1.00 41.31 38 SER A C 8
ATOM 6265 O O . SER A 1 38 ? 22.035 -5.362 -6.068 1.00 63.31 38 SER A O 8
ATOM 6273 N N . ASP A 1 39 ? 20.601 -4.282 -7.424 1.00 30.42 39 ASP A N 8
ATOM 6274 C CA . ASP A 1 39 ? 20.488 -5.389 -8.367 1.00 13.11 39 ASP A CA 8
ATOM 6275 C C . ASP A 1 39 ? 21.867 -5.887 -8.789 1.00 14.32 39 ASP A C 8
ATOM 6276 O O . ASP A 1 39 ? 22.030 -7.047 -9.166 1.00 61.22 39 ASP A O 8
ATOM 6285 N N . TYR A 1 40 ? 22.855 -5.002 -8.723 1.00 52.53 40 TYR A N 8
ATOM 6286 C CA . TYR A 1 40 ? 24.219 -5.350 -9.102 1.00 1.31 40 TYR A CA 8
ATOM 6287 C C . TYR A 1 40 ? 24.659 -6.644 -8.425 1.00 32.30 40 TYR A C 8
ATOM 6288 O O . TYR A 1 40 ? 25.167 -7.557 -9.076 1.00 43.14 40 TYR A O 8
ATOM 6306 N N . ARG A 1 41 ? 24.458 -6.716 -7.113 1.00 61.12 41 ARG A N 8
ATOM 6307 C CA . ARG A 1 41 ? 24.834 -7.898 -6.346 1.00 53.23 41 ARG A CA 8
ATOM 6308 C C . ARG A 1 41 ? 23.824 -9.023 -6.552 1.00 60.13 41 ARG A C 8
ATOM 6309 O O . ARG A 1 41 ? 24.192 -10.196 -6.623 1.00 1.03 41 ARG A O 8
ATOM 6330 N N . TYR A 1 42 ? 22.550 -8.658 -6.648 1.00 5.15 42 TYR A N 8
ATOM 6331 C CA . TYR A 1 42 ? 21.487 -9.637 -6.842 1.00 43.53 42 TYR A CA 8
ATOM 6332 C C . TYR A 1 42 ? 21.801 -10.554 -8.020 1.00 32.52 42 TYR A C 8
ATOM 6333 O O . TYR A 1 42 ? 21.631 -11.771 -7.936 1.00 63.40 42 TYR A O 8
ATOM 6351 N N . HIS A 1 43 ? 22.260 -9.962 -9.118 1.00 30.13 43 HIS A N 8
ATOM 6352 C CA . HIS A 1 43 ? 22.599 -10.725 -10.313 1.00 62.44 43 HIS A CA 8
ATOM 6353 C C . HIS A 1 43 ? 23.858 -11.557 -10.088 1.00 21.31 43 HIS A C 8
ATOM 6354 O O . HIS A 1 43 ? 23.978 -12.671 -10.599 1.00 52.33 43 HIS A O 8
ATOM 6368 N N . ARG A 1 44 ? 24.794 -11.009 -9.320 1.00 42.02 44 ARG A N 8
ATOM 6369 C CA . ARG A 1 44 ? 26.045 -11.700 -9.029 1.00 53.31 44 ARG A CA 8
ATOM 6370 C C . ARG A 1 44 ? 25.790 -12.967 -8.218 1.00 51.20 44 ARG A C 8
ATOM 6371 O O . ARG A 1 44 ? 26.501 -13.962 -8.361 1.00 73.03 44 ARG A O 8
ATOM 6392 N N . CYS A 1 45 ? 24.771 -12.923 -7.366 1.00 4.44 45 CYS A N 8
ATOM 6393 C CA . CYS A 1 45 ? 24.422 -14.065 -6.531 1.00 24.55 45 CYS A CA 8
ATOM 6394 C C . CYS A 1 45 ? 23.817 -15.187 -7.369 1.00 73.22 45 CYS A C 8
ATOM 6395 O O . CYS A 1 45 ? 24.054 -16.368 -7.111 1.00 63.13 45 CYS A O 8
ATOM 6402 N N . LEU A 1 46 ? 23.034 -14.810 -8.374 1.00 33.21 46 LEU A N 8
ATOM 6403 C CA . LEU A 1 46 ? 22.393 -15.784 -9.252 1.00 5.32 46 LEU A CA 8
ATOM 6404 C C . LEU A 1 46 ? 23.432 -16.668 -9.934 1.00 25.24 46 LEU A C 8
ATOM 6405 O O . LEU A 1 46 ? 23.176 -17.839 -10.217 1.00 2.44 46 LEU A O 8
ATOM 6421 N N . ASP A 1 47 ? 24.606 -16.102 -10.192 1.00 53.45 47 ASP A N 8
ATOM 6422 C CA . ASP A 1 47 ? 25.685 -16.839 -10.838 1.00 23.41 47 ASP A CA 8
ATOM 6423 C C . ASP A 1 47 ? 26.001 -18.121 -10.073 1.00 2.33 47 ASP A C 8
ATOM 6424 O O . ASP A 1 47 ? 26.236 -19.172 -10.670 1.00 51.25 47 ASP A O 8
ATOM 6433 N N . LEU A 1 48 ? 26.006 -18.026 -8.748 1.00 24.24 48 LEU A N 8
ATOM 6434 C CA . LEU A 1 48 ? 26.295 -19.178 -7.900 1.00 14.44 48 LEU A CA 8
ATOM 6435 C C . LEU A 1 48 ? 25.105 -20.131 -7.853 1.00 61.34 48 LEU A C 8
ATOM 6436 O O . LEU A 1 48 ? 25.274 -21.350 -7.789 1.00 45.35 48 LEU A O 8
ATOM 6452 N N . LEU A 1 49 ? 23.902 -19.570 -7.888 1.00 53.33 49 LEU A N 8
ATOM 6453 C CA . LEU A 1 49 ? 22.683 -20.370 -7.853 1.00 34.12 49 LEU A CA 8
ATOM 6454 C C . LEU A 1 49 ? 22.404 -20.998 -9.215 1.00 33.04 49 LEU A C 8
ATOM 6455 O O . LEU A 1 49 ? 21.453 -21.764 -9.373 1.00 30.00 49 LEU A O 8
ATOM 6471 N N . ARG A 1 50 ? 23.240 -20.670 -10.194 1.00 72.11 50 ARG A N 8
ATOM 6472 C CA . ARG A 1 50 ? 23.084 -21.203 -11.542 1.00 52.33 50 ARG A CA 8
ATOM 6473 C C . ARG A 1 50 ? 22.987 -22.725 -11.517 1.00 60.44 50 ARG A C 8
ATOM 6474 O O . ARG A 1 50 ? 22.205 -23.319 -12.258 1.00 71.51 50 ARG A O 8
ATOM 6495 N N . ASN A 1 51 ? 23.788 -23.350 -10.660 1.00 60.23 51 ASN A N 8
ATOM 6496 C CA . ASN A 1 51 ? 23.793 -24.804 -10.540 1.00 4.44 51 ASN A CA 8
ATOM 6497 C C . ASN A 1 51 ? 22.880 -25.259 -9.405 1.00 45.42 51 ASN A C 8
ATOM 6498 O O . ASN A 1 51 ? 23.095 -26.312 -8.806 1.00 23.34 51 ASN A O 8
ATOM 6509 N N . PHE A 1 52 ? 21.860 -24.457 -9.116 1.00 64.33 52 PHE A N 8
ATOM 6510 C CA . PHE A 1 52 ? 20.914 -24.777 -8.054 1.00 2.03 52 PHE A CA 8
ATOM 6511 C C . PHE A 1 52 ? 19.479 -24.716 -8.567 1.00 54.31 52 PHE A C 8
ATOM 6512 O O . PHE A 1 52 ? 19.205 -24.109 -9.602 1.00 70.20 52 PHE A O 8
ATOM 6529 N N . THR A 1 1 ? 3.792 3.798 -5.040 1.00 73.31 1 THR A N 9
ATOM 6530 C CA . THR A 1 1 ? 4.935 4.039 -5.912 1.00 34.43 1 THR A CA 9
ATOM 6531 C C . THR A 1 1 ? 6.197 3.392 -5.354 1.00 4.21 1 THR A C 9
ATOM 6532 O O . THR A 1 1 ? 7.109 3.040 -6.103 1.00 74.50 1 THR A O 9
ATOM 6543 N N . ASP A 1 2 ? 6.245 3.239 -4.035 1.00 50.22 2 ASP A N 9
ATOM 6544 C CA . ASP A 1 2 ? 7.396 2.633 -3.377 1.00 24.02 2 ASP A CA 9
ATOM 6545 C C . ASP A 1 2 ? 7.092 1.197 -2.963 1.00 34.25 2 ASP A C 9
ATOM 6546 O O . ASP A 1 2 ? 6.184 0.949 -2.168 1.00 61.44 2 ASP A O 9
ATOM 6555 N N . ASP A 1 3 ? 7.855 0.255 -3.506 1.00 53.23 3 ASP A N 9
ATOM 6556 C CA . ASP A 1 3 ? 7.666 -1.157 -3.193 1.00 44.34 3 ASP A CA 9
ATOM 6557 C C . ASP A 1 3 ? 9.003 -1.832 -2.902 1.00 42.34 3 ASP A C 9
ATOM 6558 O O . ASP A 1 3 ? 9.186 -2.437 -1.847 1.00 22.21 3 ASP A O 9
ATOM 6567 N N . GLU A 1 4 ? 9.933 -1.723 -3.846 1.00 60.43 4 GLU A N 9
ATOM 6568 C CA . GLU A 1 4 ? 11.252 -2.325 -3.691 1.00 30.51 4 GLU A CA 9
ATOM 6569 C C . GLU A 1 4 ? 12.104 -1.524 -2.710 1.00 73.24 4 GLU A C 9
ATOM 6570 O O . GLU A 1 4 ? 13.063 -2.042 -2.138 1.00 52.31 4 GLU A O 9
ATOM 6582 N N . SER A 1 5 ? 11.746 -0.258 -2.523 1.00 0.13 5 SER A N 9
ATOM 6583 C CA . SER A 1 5 ? 12.479 0.617 -1.615 1.00 62.03 5 SER A CA 9
ATOM 6584 C C . SER A 1 5 ? 12.499 0.041 -0.203 1.00 23.32 5 SER A C 9
ATOM 6585 O O . SER A 1 5 ? 13.361 0.383 0.607 1.00 63.43 5 SER A O 9
ATOM 6593 N N . SER A 1 6 ? 11.543 -0.836 0.085 1.00 31.24 6 SER A N 9
ATOM 6594 C CA . SER A 1 6 ? 11.447 -1.458 1.401 1.00 62.11 6 SER A CA 9
ATOM 6595 C C . SER A 1 6 ? 12.309 -2.715 1.471 1.00 33.24 6 SER A C 9
ATOM 6596 O O . SER A 1 6 ? 13.238 -2.800 2.273 1.00 41.30 6 SER A O 9
ATOM 6604 N N . ASN A 1 7 ? 11.992 -3.690 0.626 1.00 71.34 7 ASN A N 9
ATOM 6605 C CA . ASN A 1 7 ? 12.736 -4.944 0.591 1.00 31.24 7 ASN A CA 9
ATOM 6606 C C . ASN A 1 7 ? 12.364 -5.764 -0.641 1.00 5.32 7 ASN A C 9
ATOM 6607 O O . ASN A 1 7 ? 11.256 -6.290 -0.739 1.00 53.35 7 ASN A O 9
ATOM 6618 N N . LYS A 1 8 ? 13.300 -5.868 -1.579 1.00 33.42 8 LYS A N 9
ATOM 6619 C CA . LYS A 1 8 ? 13.073 -6.625 -2.804 1.00 64.04 8 LYS A CA 9
ATOM 6620 C C . LYS A 1 8 ? 12.899 -8.110 -2.503 1.00 31.02 8 LYS A C 9
ATOM 6621 O O . LYS A 1 8 ? 12.273 -8.841 -3.271 1.00 52.33 8 LYS A O 9
ATOM 6640 N N . CYS A 1 9 ? 13.455 -8.550 -1.379 1.00 71.21 9 CYS A N 9
ATOM 6641 C CA . CYS A 1 9 ? 13.360 -9.948 -0.975 1.00 2.32 9 CYS A CA 9
ATOM 6642 C C . CYS A 1 9 ? 11.920 -10.319 -0.634 1.00 53.03 9 CYS A C 9
ATOM 6643 O O . CYS A 1 9 ? 11.548 -11.492 -0.660 1.00 14.30 9 CYS A O 9
ATOM 6650 N N . ALA A 1 10 ? 11.114 -9.311 -0.316 1.00 22.00 10 ALA A N 9
ATOM 6651 C CA . ALA A 1 10 ? 9.715 -9.531 0.027 1.00 13.32 10 ALA A CA 9
ATOM 6652 C C . ALA A 1 10 ? 8.823 -9.414 -1.204 1.00 53.21 10 ALA A C 9
ATOM 6653 O O . ALA A 1 10 ? 7.660 -9.817 -1.182 1.00 34.12 10 ALA A O 9
ATOM 6660 N N . LYS A 1 11 ? 9.374 -8.859 -2.278 1.00 2.31 11 LYS A N 9
ATOM 6661 C CA . LYS A 1 11 ? 8.629 -8.689 -3.520 1.00 5.41 11 LYS A CA 9
ATOM 6662 C C . LYS A 1 11 ? 8.418 -10.029 -4.216 1.00 23.54 11 LYS A C 9
ATOM 6663 O O . LYS A 1 11 ? 7.504 -10.184 -5.026 1.00 51.51 11 LYS A O 9
ATOM 6682 N N . THR A 1 12 ? 9.269 -10.999 -3.893 1.00 41.03 12 THR A N 9
ATOM 6683 C CA . THR A 1 12 ? 9.175 -12.327 -4.487 1.00 3.31 12 THR A CA 9
ATOM 6684 C C . THR A 1 12 ? 9.921 -13.358 -3.648 1.00 3.10 12 THR A C 9
ATOM 6685 O O . THR A 1 12 ? 10.963 -13.061 -3.062 1.00 72.31 12 THR A O 9
ATOM 6696 N N . LYS A 1 13 ? 9.383 -14.571 -3.594 1.00 72.42 13 LYS A N 9
ATOM 6697 C CA . LYS A 1 13 ? 9.998 -15.649 -2.828 1.00 41.14 13 LYS A CA 9
ATOM 6698 C C . LYS A 1 13 ? 11.390 -15.970 -3.363 1.00 71.53 13 LYS A C 9
ATOM 6699 O O . LYS A 1 13 ? 12.342 -16.114 -2.596 1.00 41.41 13 LYS A O 9
ATOM 6718 N N . ARG A 1 14 ? 11.501 -16.081 -4.683 1.00 33.30 14 ARG A N 9
ATOM 6719 C CA . ARG A 1 14 ? 12.776 -16.386 -5.320 1.00 5.43 14 ARG A CA 9
ATOM 6720 C C . ARG A 1 14 ? 13.866 -15.431 -4.838 1.00 74.44 14 ARG A C 9
ATOM 6721 O O . ARG A 1 14 ? 15.001 -15.841 -4.597 1.00 43.15 14 ARG A O 9
ATOM 6742 N N . ARG A 1 15 ? 13.511 -14.158 -4.701 1.00 41.12 15 ARG A N 9
ATOM 6743 C CA . ARG A 1 15 ? 14.458 -13.145 -4.251 1.00 23.45 15 ARG A CA 9
ATOM 6744 C C . ARG A 1 15 ? 14.955 -13.455 -2.841 1.00 50.52 15 ARG A C 9
ATOM 6745 O O . ARG A 1 15 ? 16.153 -13.391 -2.568 1.00 30.23 15 ARG A O 9
ATOM 6766 N N . GLU A 1 16 ? 14.025 -13.788 -1.951 1.00 62.25 16 GLU A N 9
ATOM 6767 C CA . GLU A 1 16 ? 14.369 -14.105 -0.570 1.00 64.45 16 GLU A CA 9
ATOM 6768 C C . GLU A 1 16 ? 15.183 -15.394 -0.495 1.00 31.32 16 GLU A C 9
ATOM 6769 O O . GLU A 1 16 ? 16.053 -15.542 0.362 1.00 32.04 16 GLU A O 9
ATOM 6781 N N . ASN A 1 17 ? 14.892 -16.325 -1.398 1.00 50.44 17 ASN A N 9
ATOM 6782 C CA . ASN A 1 17 ? 15.595 -17.602 -1.434 1.00 1.21 17 ASN A CA 9
ATOM 6783 C C . ASN A 1 17 ? 17.010 -17.429 -1.978 1.00 51.01 17 ASN A C 9
ATOM 6784 O O . ASN A 1 17 ? 17.959 -18.029 -1.473 1.00 13.13 17 ASN A O 9
ATOM 6795 N N . VAL A 1 18 ? 17.144 -16.604 -3.012 1.00 32.12 18 VAL A N 9
ATOM 6796 C CA . VAL A 1 18 ? 18.442 -16.350 -3.624 1.00 65.31 18 VAL A CA 9
ATOM 6797 C C . VAL A 1 18 ? 19.434 -15.803 -2.603 1.00 53.03 18 VAL A C 9
ATOM 6798 O O . VAL A 1 18 ? 20.624 -16.115 -2.648 1.00 41.24 18 VAL A O 9
ATOM 6811 N N . CYS A 1 19 ? 18.935 -14.985 -1.682 1.00 62.04 19 CYS A N 9
ATOM 6812 C CA . CYS A 1 19 ? 19.776 -14.393 -0.649 1.00 30.11 19 CYS A CA 9
ATOM 6813 C C . CYS A 1 19 ? 20.159 -15.432 0.401 1.00 4.33 19 CYS A C 9
ATOM 6814 O O . CYS A 1 19 ? 21.287 -15.442 0.896 1.00 72.40 19 CYS A O 9
ATOM 6821 N N . ARG A 1 20 ? 19.214 -16.303 0.736 1.00 32.43 20 ARG A N 9
ATOM 6822 C CA . ARG A 1 20 ? 19.452 -17.345 1.728 1.00 73.31 20 ARG A CA 9
ATOM 6823 C C . ARG A 1 20 ? 20.403 -18.407 1.184 1.00 42.24 20 ARG A C 9
ATOM 6824 O O . ARG A 1 20 ? 21.292 -18.881 1.892 1.00 53.04 20 ARG A O 9
ATOM 6845 N N . VAL A 1 21 ? 20.210 -18.776 -0.079 1.00 2.22 21 VAL A N 9
ATOM 6846 C CA . VAL A 1 21 ? 21.051 -19.781 -0.719 1.00 0.54 21 VAL A CA 9
ATOM 6847 C C . VAL A 1 21 ? 22.429 -19.216 -1.047 1.00 74.11 21 VAL A C 9
ATOM 6848 O O . VAL A 1 21 ? 23.430 -19.932 -1.012 1.00 73.21 21 VAL A O 9
ATOM 6861 N N . CYS A 1 22 ? 22.473 -17.927 -1.366 1.00 51.11 22 CYS A N 9
ATOM 6862 C CA . CYS A 1 22 ? 23.727 -17.264 -1.701 1.00 65.23 22 CYS A CA 9
ATOM 6863 C C . CYS A 1 22 ? 24.706 -17.330 -0.532 1.00 43.44 22 CYS A C 9
ATOM 6864 O O . CYS A 1 22 ? 25.892 -17.602 -0.716 1.00 51.12 22 CYS A O 9
ATOM 6871 N N . GLY A 1 23 ? 24.200 -17.078 0.671 1.00 2.32 23 GLY A N 9
ATOM 6872 C CA . GLY A 1 23 ? 25.043 -17.113 1.852 1.00 14.13 23 GLY A CA 9
ATOM 6873 C C . GLY A 1 23 ? 25.554 -18.507 2.158 1.00 3.41 23 GLY A C 9
ATOM 6874 O O . GLY A 1 23 ? 26.699 -18.677 2.574 1.00 3.04 23 GLY A O 9
ATOM 6878 N N . ASN A 1 24 ? 24.703 -19.506 1.953 1.00 71.23 24 ASN A N 9
ATOM 6879 C CA . ASN A 1 24 ? 25.075 -20.892 2.212 1.00 72.45 24 ASN A CA 9
ATOM 6880 C C . ASN A 1 24 ? 26.113 -21.375 1.202 1.00 14.35 24 ASN A C 9
ATOM 6881 O O . ASN A 1 24 ? 27.107 -22.001 1.570 1.00 13.23 24 ASN A O 9
ATOM 6892 N N . ARG A 1 25 ? 25.874 -21.078 -0.071 1.00 21.11 25 ARG A N 9
ATOM 6893 C CA . ARG A 1 25 ? 26.787 -21.482 -1.133 1.00 44.33 25 ARG A CA 9
ATOM 6894 C C . ARG A 1 25 ? 28.164 -20.853 -0.935 1.00 74.11 25 ARG A C 9
ATOM 6895 O O . ARG A 1 25 ? 29.171 -21.555 -0.845 1.00 74.20 25 ARG A O 9
ATOM 6916 N N . SER A 1 26 ? 28.198 -19.526 -0.869 1.00 23.02 26 SER A N 9
ATOM 6917 C CA . SER A 1 26 ? 29.451 -18.802 -0.686 1.00 30.31 26 SER A CA 9
ATOM 6918 C C . SER A 1 26 ? 30.051 -19.094 0.686 1.00 2.52 26 SER A C 9
ATOM 6919 O O . SER A 1 26 ? 31.268 -19.052 0.866 1.00 74.34 26 SER A O 9
ATOM 6927 N N . GLY A 1 27 ? 29.187 -19.388 1.653 1.00 61.31 27 GLY A N 9
ATOM 6928 C CA . GLY A 1 27 ? 29.649 -19.682 2.997 1.00 63.02 27 GLY A CA 9
ATOM 6929 C C . GLY A 1 27 ? 29.897 -18.428 3.812 1.00 61.23 27 GLY A C 9
ATOM 6930 O O . GLY A 1 27 ? 30.780 -18.401 4.668 1.00 50.10 27 GLY A O 9
ATOM 6934 N N . ASN A 1 28 ? 29.117 -17.386 3.544 1.00 73.22 28 ASN A N 9
ATOM 6935 C CA . ASN A 1 28 ? 29.258 -16.122 4.257 1.00 34.24 28 ASN A CA 9
ATOM 6936 C C . ASN A 1 28 ? 27.899 -15.603 4.718 1.00 31.21 28 ASN A C 9
ATOM 6937 O O . ASN A 1 28 ? 27.031 -15.294 3.901 1.00 64.20 28 ASN A O 9
ATOM 6948 N N . ASP A 1 29 ? 27.722 -15.510 6.031 1.00 12.43 29 ASP A N 9
ATOM 6949 C CA . ASP A 1 29 ? 26.470 -15.026 6.602 1.00 74.45 29 ASP A CA 9
ATOM 6950 C C . ASP A 1 29 ? 26.172 -13.605 6.134 1.00 5.01 29 ASP A C 9
ATOM 6951 O O . ASP A 1 29 ? 25.025 -13.162 6.157 1.00 51.32 29 ASP A O 9
ATOM 6960 N N . GLU A 1 30 ? 27.215 -12.896 5.712 1.00 31.10 30 GLU A N 9
ATOM 6961 C CA . GLU A 1 30 ? 27.065 -11.524 5.241 1.00 34.14 30 GLU A CA 9
ATOM 6962 C C . GLU A 1 30 ? 26.487 -11.494 3.829 1.00 5.40 30 GLU A C 9
ATOM 6963 O O . GLU A 1 30 ? 25.692 -10.617 3.491 1.00 74.22 30 GLU A O 9
ATOM 6975 N N . TYR A 1 31 ? 26.895 -12.456 3.009 1.00 11.11 31 TYR A N 9
ATOM 6976 C CA . TYR A 1 31 ? 26.422 -12.538 1.632 1.00 35.45 31 TYR A CA 9
ATOM 6977 C C . TYR A 1 31 ? 24.897 -12.497 1.577 1.00 24.21 31 TYR A C 9
ATOM 6978 O O . TYR A 1 31 ? 24.313 -12.031 0.599 1.00 73.32 31 TYR A O 9
ATOM 6996 N N . TYR A 1 32 ? 24.260 -12.987 2.635 1.00 64.45 32 TYR A N 9
ATOM 6997 C CA . TYR A 1 32 ? 22.804 -13.009 2.707 1.00 23.03 32 TYR A CA 9
ATOM 6998 C C . TYR A 1 32 ? 22.228 -11.610 2.512 1.00 42.11 32 TYR A C 9
ATOM 6999 O O . TYR A 1 32 ? 21.312 -11.409 1.715 1.00 61.45 32 TYR A O 9
ATOM 7017 N N . SER A 1 33 ? 22.773 -10.645 3.246 1.00 50.01 33 SER A N 9
ATOM 7018 C CA . SER A 1 33 ? 22.312 -9.264 3.157 1.00 64.31 33 SER A CA 9
ATOM 7019 C C . SER A 1 33 ? 22.729 -8.637 1.830 1.00 20.10 33 SER A C 9
ATOM 7020 O O . SER A 1 33 ? 22.039 -7.768 1.299 1.00 52.20 33 SER A O 9
ATOM 7028 N N . GLU A 1 34 ? 23.863 -9.085 1.301 1.00 63.40 34 GLU A N 9
ATOM 7029 C CA . GLU A 1 34 ? 24.373 -8.568 0.037 1.00 53.54 34 GLU A CA 9
ATOM 7030 C C . GLU A 1 34 ? 23.324 -8.694 -1.065 1.00 65.01 34 GLU A C 9
ATOM 7031 O O . GLU A 1 34 ? 23.017 -7.725 -1.760 1.00 2.23 34 GLU A O 9
ATOM 7043 N N . CYS A 1 35 ? 22.779 -9.896 -1.219 1.00 42.15 35 CYS A N 9
ATOM 7044 C CA . CYS A 1 35 ? 21.766 -10.152 -2.236 1.00 43.34 35 CYS A CA 9
ATOM 7045 C C . CYS A 1 35 ? 20.573 -9.217 -2.063 1.00 12.24 35 CYS A C 9
ATOM 7046 O O . CYS A 1 35 ? 19.975 -8.766 -3.041 1.00 25.14 35 CYS A O 9
ATOM 7053 N N . CYS A 1 36 ? 20.231 -8.929 -0.811 1.00 71.22 36 CYS A N 9
ATOM 7054 C CA . CYS A 1 36 ? 19.109 -8.049 -0.507 1.00 45.34 36 CYS A CA 9
ATOM 7055 C C . CYS A 1 36 ? 19.401 -6.621 -0.960 1.00 52.15 36 CYS A C 9
ATOM 7056 O O . CYS A 1 36 ? 18.500 -5.786 -1.029 1.00 51.52 36 CYS A O 9
ATOM 7063 N N . GLU A 1 37 ? 20.665 -6.350 -1.268 1.00 43.14 37 GLU A N 9
ATOM 7064 C CA . GLU A 1 37 ? 21.075 -5.023 -1.714 1.00 72.32 37 GLU A CA 9
ATOM 7065 C C . GLU A 1 37 ? 20.622 -4.767 -3.149 1.00 34.53 37 GLU A C 9
ATOM 7066 O O . GLU A 1 37 ? 19.927 -5.589 -3.748 1.00 5.15 37 GLU A O 9
ATOM 7078 N N . SER A 1 38 ? 21.019 -3.622 -3.693 1.00 42.03 38 SER A N 9
ATOM 7079 C CA . SER A 1 38 ? 20.651 -3.255 -5.056 1.00 11.24 38 SER A CA 9
ATOM 7080 C C . SER A 1 38 ? 20.771 -4.453 -5.992 1.00 51.15 38 SER A C 9
ATOM 7081 O O . SER A 1 38 ? 21.531 -5.386 -5.731 1.00 13.30 38 SER A O 9
ATOM 7089 N N . ASP A 1 39 ? 20.016 -4.420 -7.085 1.00 15.34 39 ASP A N 9
ATOM 7090 C CA . ASP A 1 39 ? 20.037 -5.502 -8.062 1.00 52.43 39 ASP A CA 9
ATOM 7091 C C . ASP A 1 39 ? 21.468 -5.834 -8.474 1.00 14.11 39 ASP A C 9
ATOM 7092 O O . ASP A 1 39 ? 21.764 -6.960 -8.873 1.00 73.50 39 ASP A O 9
ATOM 7101 N N . TYR A 1 40 ? 22.350 -4.846 -8.375 1.00 65.53 40 TYR A N 9
ATOM 7102 C CA . TYR A 1 40 ? 23.750 -5.033 -8.741 1.00 13.13 40 TYR A CA 9
ATOM 7103 C C . TYR A 1 40 ? 24.323 -6.283 -8.081 1.00 60.53 40 TYR A C 9
ATOM 7104 O O . TYR A 1 40 ? 25.049 -7.053 -8.710 1.00 63.14 40 TYR A O 9
ATOM 7122 N N . ARG A 1 41 ? 23.990 -6.479 -6.810 1.00 23.25 41 ARG A N 9
ATOM 7123 C CA . ARG A 1 41 ? 24.472 -7.635 -6.063 1.00 73.42 41 ARG A CA 9
ATOM 7124 C C . ARG A 1 41 ? 23.569 -8.844 -6.292 1.00 31.24 41 ARG A C 9
ATOM 7125 O O . ARG A 1 41 ? 24.045 -9.973 -6.415 1.00 1.04 41 ARG A O 9
ATOM 7146 N N . TYR A 1 42 ? 22.264 -8.600 -6.347 1.00 5.34 42 TYR A N 9
ATOM 7147 C CA . TYR A 1 42 ? 21.295 -9.668 -6.557 1.00 72.11 42 TYR A CA 9
ATOM 7148 C C . TYR A 1 42 ? 21.664 -10.507 -7.777 1.00 4.31 42 TYR A C 9
ATOM 7149 O O . TYR A 1 42 ? 21.625 -11.737 -7.734 1.00 44.23 42 TYR A O 9
ATOM 7167 N N . HIS A 1 43 ? 22.024 -9.832 -8.864 1.00 50.41 43 HIS A N 9
ATOM 7168 C CA . HIS A 1 43 ? 22.402 -10.513 -10.097 1.00 24.21 43 HIS A CA 9
ATOM 7169 C C . HIS A 1 43 ? 23.732 -11.243 -9.928 1.00 74.01 43 HIS A C 9
ATOM 7170 O O . HIS A 1 43 ? 23.973 -12.268 -10.566 1.00 44.32 43 HIS A O 9
ATOM 7184 N N . ARG A 1 44 ? 24.590 -10.708 -9.066 1.00 14.12 44 ARG A N 9
ATOM 7185 C CA . ARG A 1 44 ? 25.895 -11.307 -8.815 1.00 72.31 44 ARG A CA 9
ATOM 7186 C C . ARG A 1 44 ? 25.750 -12.641 -8.088 1.00 71.24 44 ARG A C 9
ATOM 7187 O O . ARG A 1 44 ? 26.545 -13.560 -8.290 1.00 55.03 44 ARG A O 9
ATOM 7208 N N . CYS A 1 45 ? 24.731 -12.740 -7.242 1.00 33.14 45 CYS A N 9
ATOM 7209 C CA . CYS A 1 45 ? 24.481 -13.960 -6.484 1.00 22.24 45 CYS A CA 9
ATOM 7210 C C . CYS A 1 45 ? 23.930 -15.059 -7.388 1.00 24.24 45 CYS A C 9
ATOM 7211 O O . CYS A 1 45 ? 24.245 -16.237 -7.214 1.00 20.42 45 CYS A O 9
ATOM 7218 N N . LEU A 1 46 ? 23.107 -14.666 -8.353 1.00 40.20 46 LEU A N 9
ATOM 7219 C CA . LEU A 1 46 ? 22.512 -15.617 -9.286 1.00 12.34 46 LEU A CA 9
ATOM 7220 C C . LEU A 1 46 ? 23.590 -16.381 -10.046 1.00 65.32 46 LEU A C 9
ATOM 7221 O O . LEU A 1 46 ? 23.402 -17.542 -10.411 1.00 24.11 46 LEU A O 9
ATOM 7237 N N . ASP A 1 47 ? 24.721 -15.724 -10.280 1.00 52.21 47 ASP A N 9
ATOM 7238 C CA . ASP A 1 47 ? 25.832 -16.343 -10.994 1.00 54.53 47 ASP A CA 9
ATOM 7239 C C . ASP A 1 47 ? 26.233 -17.660 -10.338 1.00 41.11 47 ASP A C 9
ATOM 7240 O O . ASP A 1 47 ? 26.458 -18.662 -11.019 1.00 3.53 47 ASP A O 9
ATOM 7249 N N . LEU A 1 48 ? 26.322 -17.652 -9.013 1.00 11.33 48 LEU A N 9
ATOM 7250 C CA . LEU A 1 48 ? 26.697 -18.846 -8.264 1.00 5.13 48 LEU A CA 9
ATOM 7251 C C . LEU A 1 48 ? 25.539 -19.836 -8.201 1.00 61.33 48 LEU A C 9
ATOM 7252 O O . LEU A 1 48 ? 25.747 -21.049 -8.146 1.00 64.11 48 LEU A O 9
ATOM 7268 N N . LEU A 1 49 ? 24.318 -19.312 -8.213 1.00 25.44 49 LEU A N 9
ATOM 7269 C CA . LEU A 1 49 ? 23.126 -20.151 -8.160 1.00 14.52 49 LEU A CA 9
ATOM 7270 C C . LEU A 1 49 ? 22.819 -20.749 -9.529 1.00 43.20 49 LEU A C 9
ATOM 7271 O O . LEU A 1 49 ? 21.833 -21.466 -9.697 1.00 63.43 49 LEU A O 9
ATOM 7287 N N . ARG A 1 50 ? 23.672 -20.450 -10.504 1.00 30.13 50 ARG A N 9
ATOM 7288 C CA . ARG A 1 50 ? 23.493 -20.959 -11.858 1.00 60.20 50 ARG A CA 9
ATOM 7289 C C . ARG A 1 50 ? 23.441 -22.484 -11.863 1.00 62.21 50 ARG A C 9
ATOM 7290 O O . ARG A 1 50 ? 22.913 -23.094 -12.792 1.00 13.13 50 ARG A O 9
ATOM 7311 N N . ASN A 1 51 ? 23.994 -23.093 -10.819 1.00 63.54 51 ASN A N 9
ATOM 7312 C CA . ASN A 1 51 ? 24.012 -24.547 -10.704 1.00 62.21 51 ASN A CA 9
ATOM 7313 C C . ASN A 1 51 ? 22.667 -25.070 -10.210 1.00 72.32 51 ASN A C 9
ATOM 7314 O O . ASN A 1 51 ? 22.473 -26.277 -10.065 1.00 23.53 51 ASN A O 9
ATOM 7325 N N . PHE A 1 52 ? 21.739 -24.153 -9.955 1.00 24.44 52 PHE A N 9
ATOM 7326 C CA . PHE A 1 52 ? 20.412 -24.521 -9.477 1.00 33.53 52 PHE A CA 9
ATOM 7327 C C . PHE A 1 52 ? 19.670 -25.354 -10.518 1.00 63.33 52 PHE A C 9
ATOM 7328 O O . PHE A 1 52 ? 20.203 -25.644 -11.589 1.00 21.12 52 PHE A O 9
ATOM 7345 N N . THR A 1 1 ? 5.930 -0.172 -7.414 1.00 35.25 1 THR A N 10
ATOM 7346 C CA . THR A 1 1 ? 6.798 0.961 -7.706 1.00 53.30 1 THR A CA 10
ATOM 7347 C C . THR A 1 1 ? 7.220 1.675 -6.427 1.00 24.51 1 THR A C 10
ATOM 7348 O O . THR A 1 1 ? 8.265 2.325 -6.384 1.00 20.34 1 THR A O 10
ATOM 7359 N N . ASP A 1 2 ? 6.403 1.548 -5.387 1.00 44.21 2 ASP A N 10
ATOM 7360 C CA . ASP A 1 2 ? 6.694 2.180 -4.105 1.00 61.21 2 ASP A CA 10
ATOM 7361 C C . ASP A 1 2 ? 6.803 1.136 -2.998 1.00 14.45 2 ASP A C 10
ATOM 7362 O O . ASP A 1 2 ? 6.431 1.392 -1.852 1.00 74.31 2 ASP A O 10
ATOM 7371 N N . ASP A 1 3 ? 7.313 -0.039 -3.347 1.00 42.02 3 ASP A N 10
ATOM 7372 C CA . ASP A 1 3 ? 7.471 -1.122 -2.383 1.00 13.52 3 ASP A CA 10
ATOM 7373 C C . ASP A 1 3 ? 8.930 -1.556 -2.288 1.00 32.53 3 ASP A C 10
ATOM 7374 O O . ASP A 1 3 ? 9.407 -1.931 -1.217 1.00 14.21 3 ASP A O 10
ATOM 7383 N N . GLU A 1 4 ? 9.632 -1.505 -3.415 1.00 62.02 4 GLU A N 10
ATOM 7384 C CA . GLU A 1 4 ? 11.036 -1.896 -3.458 1.00 44.21 4 GLU A CA 10
ATOM 7385 C C . GLU A 1 4 ? 11.874 -1.016 -2.535 1.00 24.23 4 GLU A C 10
ATOM 7386 O O . GLU A 1 4 ? 12.992 -1.375 -2.164 1.00 20.02 4 GLU A O 10
ATOM 7398 N N . SER A 1 5 ? 11.326 0.138 -2.168 1.00 61.30 5 SER A N 10
ATOM 7399 C CA . SER A 1 5 ? 12.024 1.071 -1.292 1.00 11.42 5 SER A CA 10
ATOM 7400 C C . SER A 1 5 ? 12.186 0.486 0.108 1.00 74.44 5 SER A C 10
ATOM 7401 O O . SER A 1 5 ? 12.943 1.006 0.927 1.00 62.24 5 SER A O 10
ATOM 7409 N N . SER A 1 6 ? 11.467 -0.601 0.374 1.00 4.43 6 SER A N 10
ATOM 7410 C CA . SER A 1 6 ? 11.527 -1.256 1.675 1.00 23.24 6 SER A CA 10
ATOM 7411 C C . SER A 1 6 ? 12.479 -2.448 1.640 1.00 3.10 6 SER A C 10
ATOM 7412 O O . SER A 1 6 ? 13.464 -2.492 2.376 1.00 13.34 6 SER A O 10
ATOM 7420 N N . ASN A 1 7 ? 12.177 -3.413 0.778 1.00 62.13 7 ASN A N 10
ATOM 7421 C CA . ASN A 1 7 ? 13.005 -4.607 0.646 1.00 40.44 7 ASN A CA 10
ATOM 7422 C C . ASN A 1 7 ? 12.629 -5.394 -0.606 1.00 52.31 7 ASN A C 10
ATOM 7423 O O . ASN A 1 7 ? 11.515 -5.905 -0.720 1.00 54.13 7 ASN A O 10
ATOM 7434 N N . LYS A 1 8 ? 13.566 -5.488 -1.543 1.00 41.41 8 LYS A N 10
ATOM 7435 C CA . LYS A 1 8 ? 13.336 -6.214 -2.786 1.00 53.44 8 LYS A CA 10
ATOM 7436 C C . LYS A 1 8 ? 13.111 -7.698 -2.516 1.00 41.11 8 LYS A C 10
ATOM 7437 O O . LYS A 1 8 ? 12.470 -8.393 -3.305 1.00 63.11 8 LYS A O 10
ATOM 7456 N N . CYS A 1 9 ? 13.641 -8.177 -1.396 1.00 20.51 9 CYS A N 10
ATOM 7457 C CA . CYS A 1 9 ? 13.498 -9.579 -1.020 1.00 52.14 9 CYS A CA 10
ATOM 7458 C C . CYS A 1 9 ? 12.038 -9.919 -0.735 1.00 72.11 9 CYS A C 10
ATOM 7459 O O . CYS A 1 9 ? 11.624 -11.072 -0.853 1.00 21.12 9 CYS A O 10
ATOM 7466 N N . ALA A 1 10 ? 11.263 -8.907 -0.360 1.00 14.02 10 ALA A N 10
ATOM 7467 C CA . ALA A 1 10 ? 9.849 -9.098 -0.060 1.00 40.20 10 ALA A CA 10
ATOM 7468 C C . ALA A 1 10 ? 8.989 -8.859 -1.296 1.00 54.41 10 ALA A C 10
ATOM 7469 O O . ALA A 1 10 ? 7.807 -9.204 -1.319 1.00 50.23 10 ALA A O 10
ATOM 7476 N N . LYS A 1 11 ? 9.588 -8.265 -2.323 1.00 11.14 11 LYS A N 10
ATOM 7477 C CA . LYS A 1 11 ? 8.877 -7.979 -3.563 1.00 64.54 11 LYS A CA 10
ATOM 7478 C C . LYS A 1 11 ? 8.623 -9.260 -4.352 1.00 34.34 11 LYS A C 10
ATOM 7479 O O . LYS A 1 11 ? 7.772 -9.296 -5.241 1.00 53.01 11 LYS A O 10
ATOM 7498 N N . THR A 1 12 ? 9.365 -10.312 -4.019 1.00 34.22 12 THR A N 10
ATOM 7499 C CA . THR A 1 12 ? 9.219 -11.595 -4.695 1.00 52.00 12 THR A CA 10
ATOM 7500 C C . THR A 1 12 ? 9.813 -12.726 -3.863 1.00 44.43 12 THR A C 10
ATOM 7501 O O . THR A 1 12 ? 10.757 -12.519 -3.100 1.00 65.34 12 THR A O 10
ATOM 7512 N N . LYS A 1 13 ? 9.256 -13.922 -4.015 1.00 72.03 13 LYS A N 10
ATOM 7513 C CA . LYS A 1 13 ? 9.732 -15.088 -3.280 1.00 12.41 13 LYS A CA 10
ATOM 7514 C C . LYS A 1 13 ? 11.133 -15.483 -3.735 1.00 31.21 13 LYS A C 10
ATOM 7515 O O . LYS A 1 13 ? 12.020 -15.716 -2.913 1.00 51.35 13 LYS A O 10
ATOM 7534 N N . ARG A 1 14 ? 11.325 -15.556 -5.048 1.00 21.21 14 ARG A N 10
ATOM 7535 C CA . ARG A 1 14 ? 12.619 -15.923 -5.611 1.00 73.24 14 ARG A CA 10
ATOM 7536 C C . ARG A 1 14 ? 13.720 -15.007 -5.087 1.00 0.42 14 ARG A C 10
ATOM 7537 O O . ARG A 1 14 ? 14.838 -15.450 -4.825 1.00 21.32 14 ARG A O 10
ATOM 7558 N N . ARG A 1 15 ? 13.396 -13.727 -4.937 1.00 11.53 15 ARG A N 10
ATOM 7559 C CA . ARG A 1 15 ? 14.358 -12.747 -4.445 1.00 72.44 15 ARG A CA 10
ATOM 7560 C C . ARG A 1 15 ? 14.825 -13.104 -3.037 1.00 40.51 15 ARG A C 10
ATOM 7561 O O . ARG A 1 15 ? 16.018 -13.062 -2.740 1.00 65.44 15 ARG A O 10
ATOM 7582 N N . GLU A 1 16 ? 13.875 -13.452 -2.175 1.00 25.25 16 GLU A N 10
ATOM 7583 C CA . GLU A 1 16 ? 14.191 -13.814 -0.798 1.00 14.15 16 GLU A CA 10
ATOM 7584 C C . GLU A 1 16 ? 14.971 -15.124 -0.744 1.00 72.32 16 GLU A C 10
ATOM 7585 O O . GLU A 1 16 ? 15.855 -15.299 0.093 1.00 42.41 16 GLU A O 10
ATOM 7597 N N . ASN A 1 17 ? 14.635 -16.043 -1.644 1.00 61.01 17 ASN A N 10
ATOM 7598 C CA . ASN A 1 17 ? 15.303 -17.338 -1.699 1.00 72.55 17 ASN A CA 10
ATOM 7599 C C . ASN A 1 17 ? 16.727 -17.194 -2.228 1.00 74.52 17 ASN A C 10
ATOM 7600 O O . ASN A 1 17 ? 17.655 -17.827 -1.724 1.00 13.00 17 ASN A O 10
ATOM 7611 N N . VAL A 1 18 ? 16.892 -16.357 -3.247 1.00 72.35 18 VAL A N 10
ATOM 7612 C CA . VAL A 1 18 ? 18.202 -16.128 -3.844 1.00 63.21 18 VAL A CA 10
ATOM 7613 C C . VAL A 1 18 ? 19.199 -15.627 -2.805 1.00 21.40 18 VAL A C 10
ATOM 7614 O O . VAL A 1 18 ? 20.384 -15.961 -2.853 1.00 55.15 18 VAL A O 10
ATOM 7627 N N . CYS A 1 19 ? 18.712 -14.825 -1.865 1.00 1.24 19 CYS A N 10
ATOM 7628 C CA . CYS A 1 19 ? 19.559 -14.277 -0.812 1.00 43.13 19 CYS A CA 10
ATOM 7629 C C . CYS A 1 19 ? 19.905 -15.346 0.220 1.00 34.31 19 CYS A C 10
ATOM 7630 O O . CYS A 1 19 ? 21.046 -15.443 0.670 1.00 23.24 19 CYS A O 10
ATOM 7637 N N . ARG A 1 20 ? 18.910 -16.147 0.590 1.00 43.30 20 ARG A N 10
ATOM 7638 C CA . ARG A 1 20 ? 19.108 -17.208 1.569 1.00 21.34 20 ARG A CA 10
ATOM 7639 C C . ARG A 1 20 ? 20.023 -18.296 1.015 1.00 61.22 20 ARG A C 10
ATOM 7640 O O . ARG A 1 20 ? 20.924 -18.775 1.704 1.00 72.43 20 ARG A O 10
ATOM 7661 N N . VAL A 1 21 ? 19.785 -18.682 -0.235 1.00 22.02 21 VAL A N 10
ATOM 7662 C CA . VAL A 1 21 ? 20.588 -19.713 -0.883 1.00 13.34 21 VAL A CA 10
ATOM 7663 C C . VAL A 1 21 ? 21.994 -19.206 -1.183 1.00 71.33 21 VAL A C 10
ATOM 7664 O O . VAL A 1 21 ? 22.963 -19.964 -1.130 1.00 41.13 21 VAL A O 10
ATOM 7677 N N . CYS A 1 22 ? 22.098 -17.920 -1.499 1.00 5.20 22 CYS A N 10
ATOM 7678 C CA . CYS A 1 22 ? 23.386 -17.310 -1.809 1.00 20.15 22 CYS A CA 10
ATOM 7679 C C . CYS A 1 22 ? 24.344 -17.433 -0.627 1.00 41.12 22 CYS A C 10
ATOM 7680 O O . CYS A 1 22 ? 25.501 -17.820 -0.790 1.00 14.32 22 CYS A O 10
ATOM 7687 N N . GLY A 1 23 ? 23.853 -17.101 0.563 1.00 2.41 23 GLY A N 10
ATOM 7688 C CA . GLY A 1 23 ? 24.678 -17.180 1.754 1.00 21.44 23 GLY A CA 10
ATOM 7689 C C . GLY A 1 23 ? 25.158 -18.591 2.034 1.00 40.22 23 GLY A C 10
ATOM 7690 O O . GLY A 1 23 ? 26.304 -18.796 2.430 1.00 22.34 23 GLY A O 10
ATOM 7694 N N . ASN A 1 24 ? 24.278 -19.565 1.828 1.00 20.40 24 ASN A N 10
ATOM 7695 C CA . ASN A 1 24 ? 24.618 -20.964 2.063 1.00 72.12 24 ASN A CA 10
ATOM 7696 C C . ASN A 1 24 ? 25.628 -21.459 1.032 1.00 2.23 24 ASN A C 10
ATOM 7697 O O . ASN A 1 24 ? 26.613 -22.112 1.377 1.00 33.44 24 ASN A O 10
ATOM 7708 N N . ARG A 1 25 ? 25.377 -21.142 -0.234 1.00 3.12 25 ARG A N 10
ATOM 7709 C CA . ARG A 1 25 ? 26.264 -21.554 -1.315 1.00 23.42 25 ARG A CA 10
ATOM 7710 C C . ARG A 1 25 ? 27.679 -21.030 -1.087 1.00 22.50 25 ARG A C 10
ATOM 7711 O O . ARG A 1 25 ? 28.636 -21.803 -1.032 1.00 4.53 25 ARG A O 10
ATOM 7732 N N . SER A 1 26 ? 27.803 -19.714 -0.956 1.00 42.40 26 SER A N 10
ATOM 7733 C CA . SER A 1 26 ? 29.101 -19.086 -0.739 1.00 3.24 26 SER A CA 10
ATOM 7734 C C . SER A 1 26 ? 29.653 -19.442 0.638 1.00 23.23 26 SER A C 10
ATOM 7735 O O . SER A 1 26 ? 30.866 -19.475 0.844 1.00 13.01 26 SER A O 10
ATOM 7743 N N . GLY A 1 27 ? 28.752 -19.709 1.579 1.00 5.34 27 GLY A N 10
ATOM 7744 C CA . GLY A 1 27 ? 29.167 -20.059 2.925 1.00 21.03 27 GLY A CA 10
ATOM 7745 C C . GLY A 1 27 ? 29.472 -18.840 3.774 1.00 74.42 27 GLY A C 10
ATOM 7746 O O . GLY A 1 27 ? 30.336 -18.885 4.648 1.00 34.14 27 GLY A O 10
ATOM 7750 N N . ASN A 1 28 ? 28.761 -17.748 3.514 1.00 51.31 28 ASN A N 10
ATOM 7751 C CA . ASN A 1 28 ? 28.962 -16.510 4.259 1.00 35.33 28 ASN A CA 10
ATOM 7752 C C . ASN A 1 28 ? 27.626 -15.920 4.703 1.00 44.13 28 ASN A C 10
ATOM 7753 O O . ASN A 1 28 ? 26.798 -15.540 3.875 1.00 44.14 28 ASN A O 10
ATOM 7764 N N . ASP A 1 29 ? 27.425 -15.846 6.014 1.00 40.44 29 ASP A N 10
ATOM 7765 C CA . ASP A 1 29 ? 26.192 -15.300 6.568 1.00 55.10 29 ASP A CA 10
ATOM 7766 C C . ASP A 1 29 ? 25.976 -13.863 6.103 1.00 75.35 29 ASP A C 10
ATOM 7767 O O . ASP A 1 29 ? 24.851 -13.363 6.104 1.00 62.30 29 ASP A O 10
ATOM 7776 N N . GLU A 1 30 ? 27.061 -13.205 5.706 1.00 34.41 30 GLU A N 10
ATOM 7777 C CA . GLU A 1 30 ? 26.989 -11.826 5.240 1.00 12.41 30 GLU A CA 10
ATOM 7778 C C . GLU A 1 30 ? 26.442 -11.760 3.817 1.00 44.32 30 GLU A C 10
ATOM 7779 O O . GLU A 1 30 ? 25.691 -10.848 3.470 1.00 3.32 30 GLU A O 10
ATOM 7791 N N . TYR A 1 31 ? 26.826 -12.732 2.997 1.00 75.00 31 TYR A N 10
ATOM 7792 C CA . TYR A 1 31 ? 26.377 -12.784 1.610 1.00 2.35 31 TYR A CA 10
ATOM 7793 C C . TYR A 1 31 ? 24.858 -12.677 1.525 1.00 73.31 31 TYR A C 10
ATOM 7794 O O . TYR A 1 31 ? 24.313 -12.180 0.539 1.00 43.21 31 TYR A O 10
ATOM 7812 N N . TYR A 1 32 ? 24.179 -13.148 2.565 1.00 0.33 32 TYR A N 10
ATOM 7813 C CA . TYR A 1 32 ? 22.722 -13.108 2.609 1.00 41.13 32 TYR A CA 10
ATOM 7814 C C . TYR A 1 32 ? 22.210 -11.684 2.413 1.00 70.25 32 TYR A C 10
ATOM 7815 O O . TYR A 1 32 ? 21.315 -11.440 1.603 1.00 64.41 32 TYR A O 10
ATOM 7833 N N . SER A 1 33 ? 22.785 -10.747 3.160 1.00 71.33 33 SER A N 10
ATOM 7834 C CA . SER A 1 33 ? 22.386 -9.348 3.072 1.00 53.44 33 SER A CA 10
ATOM 7835 C C . SER A 1 33 ? 22.834 -8.737 1.747 1.00 30.21 33 SER A C 10
ATOM 7836 O O . SER A 1 33 ? 22.184 -7.838 1.215 1.00 1.00 33 SER A O 10
ATOM 7844 N N . GLU A 1 34 ? 23.949 -9.234 1.221 1.00 5.33 34 GLU A N 10
ATOM 7845 C CA . GLU A 1 34 ? 24.485 -8.737 -0.040 1.00 45.25 34 GLU A CA 10
ATOM 7846 C C . GLU A 1 34 ? 23.426 -8.782 -1.137 1.00 73.54 34 GLU A C 10
ATOM 7847 O O . GLU A 1 34 ? 23.156 -7.779 -1.798 1.00 51.01 34 GLU A O 10
ATOM 7859 N N . CYS A 1 35 ? 22.828 -9.954 -1.326 1.00 62.32 35 CYS A N 10
ATOM 7860 C CA . CYS A 1 35 ? 21.799 -10.133 -2.343 1.00 32.42 35 CYS A CA 10
ATOM 7861 C C . CYS A 1 35 ? 20.668 -9.126 -2.156 1.00 2.34 35 CYS A C 10
ATOM 7862 O O . CYS A 1 35 ? 20.129 -8.593 -3.126 1.00 63.02 35 CYS A O 10
ATOM 7869 N N . CYS A 1 36 ? 20.314 -8.869 -0.901 1.00 0.31 36 CYS A N 10
ATOM 7870 C CA . CYS A 1 36 ? 19.248 -7.926 -0.585 1.00 1.24 36 CYS A CA 10
ATOM 7871 C C . CYS A 1 36 ? 19.611 -6.518 -1.050 1.00 21.53 36 CYS A C 10
ATOM 7872 O O . CYS A 1 36 ? 18.737 -5.675 -1.248 1.00 60.52 36 CYS A O 10
ATOM 7879 N N . GLU A 1 37 ? 20.906 -6.274 -1.221 1.00 44.55 37 GLU A N 10
ATOM 7880 C CA . GLU A 1 37 ? 21.384 -4.968 -1.663 1.00 24.53 37 GLU A CA 10
ATOM 7881 C C . GLU A 1 37 ? 20.917 -4.670 -3.084 1.00 54.21 37 GLU A C 10
ATOM 7882 O O . GLU A 1 37 ? 20.168 -5.445 -3.678 1.00 70.35 37 GLU A O 10
ATOM 7894 N N . SER A 1 38 ? 21.363 -3.540 -3.623 1.00 2.54 38 SER A N 10
ATOM 7895 C CA . SER A 1 38 ? 20.987 -3.135 -4.972 1.00 64.12 38 SER A CA 10
ATOM 7896 C C . SER A 1 38 ? 21.030 -4.324 -5.927 1.00 62.04 38 SER A C 10
ATOM 7897 O O . SER A 1 38 ? 21.746 -5.298 -5.692 1.00 40.34 38 SER A O 10
ATOM 7905 N N . ASP A 1 39 ? 20.259 -4.237 -7.005 1.00 54.22 39 ASP A N 10
ATOM 7906 C CA . ASP A 1 39 ? 20.208 -5.304 -7.998 1.00 30.03 39 ASP A CA 10
ATOM 7907 C C . ASP A 1 39 ? 21.613 -5.701 -8.440 1.00 73.54 39 ASP A C 10
ATOM 7908 O O . ASP A 1 39 ? 21.846 -6.837 -8.856 1.00 14.12 39 ASP A O 10
ATOM 7917 N N . TYR A 1 40 ? 22.545 -4.759 -8.350 1.00 34.32 40 TYR A N 10
ATOM 7918 C CA . TYR A 1 40 ? 23.926 -5.010 -8.744 1.00 53.13 40 TYR A CA 10
ATOM 7919 C C . TYR A 1 40 ? 24.450 -6.294 -8.108 1.00 54.21 40 TYR A C 10
ATOM 7920 O O . TYR A 1 40 ? 25.129 -7.089 -8.758 1.00 32.25 40 TYR A O 10
ATOM 7938 N N . ARG A 1 41 ? 24.128 -6.489 -6.833 1.00 41.44 41 ARG A N 10
ATOM 7939 C CA . ARG A 1 41 ? 24.566 -7.675 -6.108 1.00 11.12 41 ARG A CA 10
ATOM 7940 C C . ARG A 1 41 ? 23.604 -8.837 -6.336 1.00 22.43 41 ARG A C 10
ATOM 7941 O O . ARG A 1 41 ? 24.024 -9.988 -6.463 1.00 10.10 41 ARG A O 10
ATOM 7962 N N . TYR A 1 42 ? 22.313 -8.529 -6.386 1.00 21.14 42 TYR A N 10
ATOM 7963 C CA . TYR A 1 42 ? 21.292 -9.548 -6.595 1.00 75.11 42 TYR A CA 10
ATOM 7964 C C . TYR A 1 42 ? 21.616 -10.401 -7.818 1.00 34.34 42 TYR A C 10
ATOM 7965 O O . TYR A 1 42 ? 21.534 -11.629 -7.772 1.00 24.23 42 TYR A O 10
ATOM 7983 N N . HIS A 1 43 ? 21.984 -9.741 -8.911 1.00 21.10 43 HIS A N 10
ATOM 7984 C CA . HIS A 1 43 ? 22.322 -10.438 -10.147 1.00 44.31 43 HIS A CA 10
ATOM 7985 C C . HIS A 1 43 ? 23.620 -11.225 -9.989 1.00 74.23 43 HIS A C 10
ATOM 7986 O O . HIS A 1 43 ? 23.802 -12.270 -10.614 1.00 22.42 43 HIS A O 10
ATOM 8000 N N . ARG A 1 44 ? 24.517 -10.716 -9.152 1.00 21.22 44 ARG A N 10
ATOM 8001 C CA . ARG A 1 44 ? 25.798 -11.371 -8.914 1.00 12.00 44 ARG A CA 10
ATOM 8002 C C . ARG A 1 44 ? 25.604 -12.693 -8.177 1.00 40.01 44 ARG A C 10
ATOM 8003 O O . ARG A 1 44 ? 26.310 -13.669 -8.434 1.00 51.31 44 ARG A O 10
ATOM 8024 N N . CYS A 1 45 ? 24.643 -12.718 -7.260 1.00 1.44 45 CYS A N 10
ATOM 8025 C CA . CYS A 1 45 ? 24.356 -13.918 -6.484 1.00 62.31 45 CYS A CA 10
ATOM 8026 C C . CYS A 1 45 ? 23.744 -15.002 -7.367 1.00 32.35 45 CYS A C 10
ATOM 8027 O O . CYS A 1 45 ? 24.009 -16.191 -7.183 1.00 62.13 45 CYS A O 10
ATOM 8034 N N . LEU A 1 46 ? 22.924 -14.584 -8.324 1.00 74.11 46 LEU A N 10
ATOM 8035 C CA . LEU A 1 46 ? 22.273 -15.519 -9.236 1.00 50.52 46 LEU A CA 10
ATOM 8036 C C . LEU A 1 46 ? 23.305 -16.343 -9.999 1.00 41.20 46 LEU A C 10
ATOM 8037 O O . LEU A 1 46 ? 23.061 -17.500 -10.340 1.00 74.15 46 LEU A O 10
ATOM 8053 N N . ASP A 1 47 ? 24.459 -15.740 -10.261 1.00 44.20 47 ASP A N 10
ATOM 8054 C CA . ASP A 1 47 ? 25.531 -16.419 -10.980 1.00 52.05 47 ASP A CA 10
ATOM 8055 C C . ASP A 1 47 ? 25.895 -17.734 -10.299 1.00 35.33 47 ASP A C 10
ATOM 8056 O O . ASP A 1 47 ? 26.131 -18.745 -10.962 1.00 31.12 47 ASP A O 10
ATOM 8065 N N . LEU A 1 48 ? 25.939 -17.714 -8.971 1.00 72.02 48 LEU A N 10
ATOM 8066 C CA . LEU A 1 48 ? 26.275 -18.905 -8.199 1.00 11.14 48 LEU A CA 10
ATOM 8067 C C . LEU A 1 48 ? 25.106 -19.884 -8.170 1.00 55.25 48 LEU A C 10
ATOM 8068 O O . LEU A 1 48 ? 25.300 -21.100 -8.180 1.00 73.22 48 LEU A O 10
ATOM 8084 N N . LEU A 1 49 ? 23.891 -19.346 -8.138 1.00 3.03 49 LEU A N 10
ATOM 8085 C CA . LEU A 1 49 ? 22.689 -20.172 -8.111 1.00 1.12 49 LEU A CA 10
ATOM 8086 C C . LEU A 1 49 ? 22.380 -20.730 -9.497 1.00 5.44 49 LEU A C 10
ATOM 8087 O O . LEU A 1 49 ? 21.443 -21.508 -9.668 1.00 75.33 49 LEU A O 10
ATOM 8103 N N . ARG A 1 50 ? 23.177 -20.327 -10.482 1.00 31.45 50 ARG A N 10
ATOM 8104 C CA . ARG A 1 50 ? 22.989 -20.788 -11.852 1.00 44.31 50 ARG A CA 10
ATOM 8105 C C . ARG A 1 50 ? 22.925 -22.311 -11.910 1.00 31.11 50 ARG A C 10
ATOM 8106 O O . ARG A 1 50 ? 22.130 -22.881 -12.657 1.00 2.45 50 ARG A O 10
ATOM 8127 N N . ASN A 1 51 ? 23.768 -22.964 -11.117 1.00 33.54 51 ASN A N 10
ATOM 8128 C CA . ASN A 1 51 ? 23.807 -24.422 -11.078 1.00 42.23 51 ASN A CA 10
ATOM 8129 C C . ASN A 1 51 ? 22.948 -24.960 -9.938 1.00 3.42 51 ASN A C 10
ATOM 8130 O O . ASN A 1 51 ? 23.215 -26.034 -9.399 1.00 11.13 51 ASN A O 10
ATOM 8141 N N . PHE A 1 52 ? 21.916 -24.205 -9.576 1.00 32.44 52 PHE A N 10
ATOM 8142 C CA . PHE A 1 52 ? 21.017 -24.605 -8.499 1.00 62.51 52 PHE A CA 10
ATOM 8143 C C . PHE A 1 52 ? 19.562 -24.545 -8.954 1.00 41.43 52 PHE A C 10
ATOM 8144 O O . PHE A 1 52 ? 19.271 -24.153 -10.084 1.00 1.54 52 PHE A O 10
ATOM 8161 N N . THR A 1 1 ? 2.131 1.179 -0.074 1.00 35.23 1 THR A N 11
ATOM 8162 C CA . THR A 1 1 ? 3.045 1.397 -1.187 1.00 52.44 1 THR A CA 11
ATOM 8163 C C . THR A 1 1 ? 4.220 0.428 -1.132 1.00 42.31 1 THR A C 11
ATOM 8164 O O . THR A 1 1 ? 5.353 0.826 -0.859 1.00 12.21 1 THR A O 11
ATOM 8175 N N . ASP A 1 2 ? 3.944 -0.845 -1.394 1.00 2.53 2 ASP A N 11
ATOM 8176 C CA . ASP A 1 2 ? 4.980 -1.871 -1.375 1.00 40.14 2 ASP A CA 11
ATOM 8177 C C . ASP A 1 2 ? 5.852 -1.785 -2.624 1.00 42.11 2 ASP A C 11
ATOM 8178 O O . ASP A 1 2 ? 5.571 -2.429 -3.635 1.00 42.32 2 ASP A O 11
ATOM 8187 N N . ASP A 1 3 ? 6.910 -0.985 -2.546 1.00 61.35 3 ASP A N 11
ATOM 8188 C CA . ASP A 1 3 ? 7.824 -0.815 -3.670 1.00 53.33 3 ASP A CA 11
ATOM 8189 C C . ASP A 1 3 ? 9.165 -1.484 -3.387 1.00 11.14 3 ASP A C 11
ATOM 8190 O O . ASP A 1 3 ? 9.358 -2.085 -2.331 1.00 34.44 3 ASP A O 11
ATOM 8199 N N . GLU A 1 4 ? 10.088 -1.375 -4.337 1.00 73.23 4 GLU A N 11
ATOM 8200 C CA . GLU A 1 4 ? 11.410 -1.972 -4.189 1.00 50.13 4 GLU A CA 11
ATOM 8201 C C . GLU A 1 4 ? 12.292 -1.122 -3.279 1.00 52.32 4 GLU A C 11
ATOM 8202 O O . GLU A 1 4 ? 13.275 -1.607 -2.720 1.00 43.03 4 GLU A O 11
ATOM 8214 N N . SER A 1 5 ? 11.932 0.150 -3.136 1.00 61.13 5 SER A N 11
ATOM 8215 C CA . SER A 1 5 ? 12.692 1.070 -2.298 1.00 63.41 5 SER A CA 11
ATOM 8216 C C . SER A 1 5 ? 12.802 0.540 -0.871 1.00 52.24 5 SER A C 11
ATOM 8217 O O . SER A 1 5 ? 13.711 0.909 -0.129 1.00 4.33 5 SER A O 11
ATOM 8225 N N . SER A 1 6 ? 11.868 -0.327 -0.496 1.00 34.35 6 SER A N 11
ATOM 8226 C CA . SER A 1 6 ? 11.856 -0.906 0.843 1.00 14.41 6 SER A CA 11
ATOM 8227 C C . SER A 1 6 ? 12.748 -2.141 0.909 1.00 21.21 6 SER A C 11
ATOM 8228 O O . SER A 1 6 ? 13.705 -2.189 1.681 1.00 14.32 6 SER A O 11
ATOM 8236 N N . ASN A 1 7 ? 12.427 -3.140 0.093 1.00 52.32 7 ASN A N 11
ATOM 8237 C CA . ASN A 1 7 ? 13.198 -4.377 0.058 1.00 44.20 7 ASN A CA 11
ATOM 8238 C C . ASN A 1 7 ? 12.826 -5.216 -1.160 1.00 71.14 7 ASN A C 11
ATOM 8239 O O . ASN A 1 7 ? 11.729 -5.771 -1.234 1.00 65.34 7 ASN A O 11
ATOM 8250 N N . LYS A 1 8 ? 13.746 -5.305 -2.115 1.00 4.05 8 LYS A N 11
ATOM 8251 C CA . LYS A 1 8 ? 13.517 -6.078 -3.330 1.00 4.34 8 LYS A CA 11
ATOM 8252 C C . LYS A 1 8 ? 13.263 -7.545 -3.001 1.00 72.33 8 LYS A C 11
ATOM 8253 O O . LYS A 1 8 ? 12.628 -8.264 -3.774 1.00 41.11 8 LYS A O 11
ATOM 8272 N N . CYS A 1 9 ? 13.760 -7.984 -1.850 1.00 23.30 9 CYS A N 11
ATOM 8273 C CA . CYS A 1 9 ? 13.586 -9.366 -1.418 1.00 41.23 9 CYS A CA 11
ATOM 8274 C C . CYS A 1 9 ? 12.118 -9.664 -1.129 1.00 72.30 9 CYS A C 11
ATOM 8275 O O . CYS A 1 9 ? 11.678 -10.810 -1.215 1.00 22.51 9 CYS A O 11
ATOM 8282 N N . ALA A 1 10 ? 11.365 -8.624 -0.786 1.00 73.33 10 ALA A N 11
ATOM 8283 C CA . ALA A 1 10 ? 9.946 -8.774 -0.487 1.00 21.13 10 ALA A CA 11
ATOM 8284 C C . ALA A 1 10 ? 9.097 -8.585 -1.739 1.00 45.45 10 ALA A C 11
ATOM 8285 O O . ALA A 1 10 ? 7.899 -8.867 -1.739 1.00 1.31 10 ALA A O 11
ATOM 8292 N N . LYS A 1 11 ? 9.726 -8.104 -2.807 1.00 70.30 11 LYS A N 11
ATOM 8293 C CA . LYS A 1 11 ? 9.030 -7.877 -4.068 1.00 35.13 11 LYS A CA 11
ATOM 8294 C C . LYS A 1 11 ? 8.707 -9.199 -4.757 1.00 45.13 11 LYS A C 11
ATOM 8295 O O . LYS A 1 11 ? 7.801 -9.274 -5.588 1.00 2.21 11 LYS A O 11
ATOM 8314 N N . THR A 1 12 ? 9.454 -10.241 -4.407 1.00 65.51 12 THR A N 11
ATOM 8315 C CA . THR A 1 12 ? 9.248 -11.560 -4.992 1.00 23.41 12 THR A CA 11
ATOM 8316 C C . THR A 1 12 ? 9.878 -12.649 -4.130 1.00 13.42 12 THR A C 11
ATOM 8317 O O . THR A 1 12 ? 10.822 -12.394 -3.382 1.00 20.42 12 THR A O 11
ATOM 8328 N N . LYS A 1 13 ? 9.350 -13.863 -4.239 1.00 55.11 13 LYS A N 11
ATOM 8329 C CA . LYS A 1 13 ? 9.861 -14.992 -3.471 1.00 75.11 13 LYS A CA 11
ATOM 8330 C C . LYS A 1 13 ? 11.271 -15.361 -3.920 1.00 31.45 13 LYS A C 11
ATOM 8331 O O . LYS A 1 13 ? 12.172 -15.522 -3.096 1.00 41.42 13 LYS A O 11
ATOM 8350 N N . ARG A 1 14 ? 11.455 -15.493 -5.229 1.00 61.51 14 ARG A N 11
ATOM 8351 C CA . ARG A 1 14 ? 12.756 -15.843 -5.786 1.00 61.42 14 ARG A CA 11
ATOM 8352 C C . ARG A 1 14 ? 13.844 -14.918 -5.250 1.00 1.15 14 ARG A C 11
ATOM 8353 O O . ARG A 1 14 ? 14.928 -15.368 -4.879 1.00 5.10 14 ARG A O 11
ATOM 8374 N N . ARG A 1 15 ? 13.547 -13.623 -5.212 1.00 34.25 15 ARG A N 11
ATOM 8375 C CA . ARG A 1 15 ? 14.500 -12.634 -4.722 1.00 74.31 15 ARG A CA 11
ATOM 8376 C C . ARG A 1 15 ? 14.916 -12.944 -3.287 1.00 62.43 15 ARG A C 11
ATOM 8377 O O . ARG A 1 15 ? 16.096 -12.874 -2.945 1.00 61.41 15 ARG A O 11
ATOM 8398 N N . GLU A 1 16 ? 13.939 -13.286 -2.453 1.00 71.34 16 GLU A N 11
ATOM 8399 C CA . GLU A 1 16 ? 14.205 -13.605 -1.056 1.00 30.43 16 GLU A CA 11
ATOM 8400 C C . GLU A 1 16 ? 14.957 -14.927 -0.933 1.00 64.31 16 GLU A C 11
ATOM 8401 O O . GLU A 1 16 ? 15.784 -15.102 -0.039 1.00 62.32 16 GLU A O 11
ATOM 8413 N N . ASN A 1 17 ? 14.663 -15.855 -1.838 1.00 61.02 17 ASN A N 11
ATOM 8414 C CA . ASN A 1 17 ? 15.310 -17.162 -1.831 1.00 44.15 17 ASN A CA 11
ATOM 8415 C C . ASN A 1 17 ? 16.748 -17.059 -2.331 1.00 23.41 17 ASN A C 11
ATOM 8416 O O . ASN A 1 17 ? 17.643 -17.737 -1.824 1.00 73.04 17 ASN A O 11
ATOM 8427 N N . VAL A 1 18 ? 16.963 -16.207 -3.328 1.00 5.33 18 VAL A N 11
ATOM 8428 C CA . VAL A 1 18 ? 18.293 -16.013 -3.895 1.00 74.50 18 VAL A CA 11
ATOM 8429 C C . VAL A 1 18 ? 19.275 -15.522 -2.838 1.00 22.10 18 VAL A C 11
ATOM 8430 O O . VAL A 1 18 ? 20.446 -15.905 -2.836 1.00 75.15 18 VAL A O 11
ATOM 8443 N N . CYS A 1 19 ? 18.792 -14.672 -1.939 1.00 11.43 19 CYS A N 11
ATOM 8444 C CA . CYS A 1 19 ? 19.627 -14.127 -0.875 1.00 15.41 19 CYS A CA 11
ATOM 8445 C C . CYS A 1 19 ? 19.896 -15.178 0.198 1.00 52.01 19 CYS A C 11
ATOM 8446 O O . CYS A 1 19 ? 21.015 -15.297 0.698 1.00 74.34 19 CYS A O 11
ATOM 8453 N N . ARG A 1 20 ? 18.863 -15.938 0.546 1.00 13.23 20 ARG A N 11
ATOM 8454 C CA . ARG A 1 20 ? 18.987 -16.978 1.560 1.00 60.41 20 ARG A CA 11
ATOM 8455 C C . ARG A 1 20 ? 19.879 -18.114 1.067 1.00 40.13 20 ARG A C 11
ATOM 8456 O O . ARG A 1 20 ? 20.709 -18.634 1.812 1.00 4.12 20 ARG A O 11
ATOM 8477 N N . VAL A 1 21 ? 19.701 -18.494 -0.194 1.00 71.45 21 VAL A N 11
ATOM 8478 C CA . VAL A 1 21 ? 20.489 -19.568 -0.788 1.00 5.32 21 VAL A CA 11
ATOM 8479 C C . VAL A 1 21 ? 21.918 -19.112 -1.064 1.00 30.24 21 VAL A C 11
ATOM 8480 O O . VAL A 1 21 ? 22.861 -19.899 -0.972 1.00 51.03 21 VAL A O 11
ATOM 8493 N N . CYS A 1 22 ? 22.071 -17.836 -1.401 1.00 65.23 22 CYS A N 11
ATOM 8494 C CA . CYS A 1 22 ? 23.385 -17.274 -1.691 1.00 0.02 22 CYS A CA 11
ATOM 8495 C C . CYS A 1 22 ? 24.297 -17.367 -0.471 1.00 64.11 22 CYS A C 11
ATOM 8496 O O . CYS A 1 22 ? 25.480 -17.685 -0.590 1.00 72.50 22 CYS A O 11
ATOM 8503 N N . GLY A 1 23 ? 23.738 -17.087 0.702 1.00 3.13 23 GLY A N 11
ATOM 8504 C CA . GLY A 1 23 ? 24.515 -17.145 1.927 1.00 40.32 23 GLY A CA 11
ATOM 8505 C C . GLY A 1 23 ? 24.962 -18.553 2.264 1.00 34.41 23 GLY A C 11
ATOM 8506 O O . GLY A 1 23 ? 26.082 -18.762 2.727 1.00 20.13 23 GLY A O 11
ATOM 8510 N N . ASN A 1 24 ? 24.082 -19.523 2.033 1.00 41.31 24 ASN A N 11
ATOM 8511 C CA . ASN A 1 24 ? 24.391 -20.919 2.318 1.00 63.23 24 ASN A CA 11
ATOM 8512 C C . ASN A 1 24 ? 25.447 -21.450 1.352 1.00 33.45 24 ASN A C 11
ATOM 8513 O O . ASN A 1 24 ? 26.405 -22.105 1.763 1.00 0.04 24 ASN A O 11
ATOM 8524 N N . ARG A 1 25 ? 25.264 -21.164 0.068 1.00 54.52 25 ARG A N 11
ATOM 8525 C CA . ARG A 1 25 ? 26.199 -21.613 -0.956 1.00 42.42 25 ARG A CA 11
ATOM 8526 C C . ARG A 1 25 ? 27.601 -21.073 -0.686 1.00 72.13 25 ARG A C 11
ATOM 8527 O O . ARG A 1 25 ? 28.557 -21.838 -0.559 1.00 1.43 25 ARG A O 11
ATOM 8548 N N . SER A 1 26 ? 27.714 -19.752 -0.601 1.00 44.51 26 SER A N 11
ATOM 8549 C CA . SER A 1 26 ? 28.999 -19.109 -0.351 1.00 24.32 26 SER A CA 11
ATOM 8550 C C . SER A 1 26 ? 29.510 -19.442 1.048 1.00 70.43 26 SER A C 11
ATOM 8551 O O . SER A 1 26 ? 30.716 -19.533 1.276 1.00 54.35 26 SER A O 11
ATOM 8559 N N . GLY A 1 27 ? 28.582 -19.624 1.982 1.00 33.22 27 GLY A N 11
ATOM 8560 C CA . GLY A 1 27 ? 28.956 -19.945 3.347 1.00 30.11 27 GLY A CA 11
ATOM 8561 C C . GLY A 1 27 ? 29.242 -18.709 4.176 1.00 43.42 27 GLY A C 11
ATOM 8562 O O . GLY A 1 27 ? 30.081 -18.737 5.076 1.00 53.14 27 GLY A O 11
ATOM 8566 N N . ASN A 1 28 ? 28.545 -17.619 3.871 1.00 72.13 28 ASN A N 11
ATOM 8567 C CA . ASN A 1 28 ? 28.730 -16.366 4.593 1.00 43.31 28 ASN A CA 11
ATOM 8568 C C . ASN A 1 28 ? 27.386 -15.744 4.958 1.00 74.03 28 ASN A C 11
ATOM 8569 O O . ASN A 1 28 ? 26.603 -15.375 4.082 1.00 34.51 28 ASN A O 11
ATOM 8580 N N . ASP A 1 29 ? 27.125 -15.630 6.255 1.00 24.34 29 ASP A N 11
ATOM 8581 C CA . ASP A 1 29 ? 25.876 -15.052 6.737 1.00 44.31 29 ASP A CA 11
ATOM 8582 C C . ASP A 1 29 ? 25.709 -13.622 6.231 1.00 23.21 29 ASP A C 11
ATOM 8583 O O . ASP A 1 29 ? 24.597 -13.097 6.184 1.00 65.13 29 ASP A O 11
ATOM 8592 N N . GLU A 1 30 ? 26.822 -12.999 5.856 1.00 53.34 30 GLU A N 11
ATOM 8593 C CA . GLU A 1 30 ? 26.797 -11.629 5.355 1.00 24.24 30 GLU A CA 11
ATOM 8594 C C . GLU A 1 30 ? 26.298 -11.585 3.914 1.00 64.20 30 GLU A C 11
ATOM 8595 O O . GLU A 1 30 ? 25.583 -10.663 3.521 1.00 24.10 30 GLU A O 11
ATOM 8607 N N . TYR A 1 31 ? 26.681 -12.588 3.131 1.00 1.31 31 TYR A N 11
ATOM 8608 C CA . TYR A 1 31 ? 26.276 -12.663 1.732 1.00 12.15 31 TYR A CA 11
ATOM 8609 C C . TYR A 1 31 ? 24.763 -12.520 1.595 1.00 21.42 31 TYR A C 11
ATOM 8610 O O . TYR A 1 31 ? 24.263 -12.036 0.579 1.00 22.54 31 TYR A O 11
ATOM 8628 N N . TYR A 1 32 ? 24.040 -12.945 2.625 1.00 12.24 32 TYR A N 11
ATOM 8629 C CA . TYR A 1 32 ? 22.584 -12.867 2.621 1.00 52.02 32 TYR A CA 11
ATOM 8630 C C . TYR A 1 32 ? 22.116 -11.437 2.370 1.00 15.22 32 TYR A C 11
ATOM 8631 O O . TYR A 1 32 ? 21.249 -11.194 1.531 1.00 51.54 32 TYR A O 11
ATOM 8649 N N . SER A 1 33 ? 22.696 -10.494 3.105 1.00 44.41 33 SER A N 11
ATOM 8650 C CA . SER A 1 33 ? 22.338 -9.087 2.966 1.00 75.11 33 SER A CA 11
ATOM 8651 C C . SER A 1 33 ? 22.844 -8.526 1.641 1.00 53.34 33 SER A C 11
ATOM 8652 O O . SER A 1 33 ? 22.236 -7.624 1.065 1.00 43.05 33 SER A O 11
ATOM 8660 N N . GLU A 1 34 ? 23.961 -9.067 1.164 1.00 54.30 34 GLU A N 11
ATOM 8661 C CA . GLU A 1 34 ? 24.549 -8.619 -0.093 1.00 23.32 34 GLU A CA 11
ATOM 8662 C C . GLU A 1 34 ? 23.529 -8.687 -1.226 1.00 4.01 34 GLU A C 11
ATOM 8663 O O . GLU A 1 34 ? 23.303 -7.704 -1.933 1.00 23.25 34 GLU A O 11
ATOM 8675 N N . CYS A 1 35 ? 22.917 -9.854 -1.394 1.00 33.15 35 CYS A N 11
ATOM 8676 C CA . CYS A 1 35 ? 21.922 -10.053 -2.440 1.00 53.44 35 CYS A CA 11
ATOM 8677 C C . CYS A 1 35 ? 20.787 -9.040 -2.312 1.00 5.31 35 CYS A C 11
ATOM 8678 O O . CYS A 1 35 ? 20.235 -8.579 -3.311 1.00 45.15 35 CYS A O 11
ATOM 8685 N N . CYS A 1 36 ? 20.445 -8.697 -1.074 1.00 70.35 36 CYS A N 11
ATOM 8686 C CA . CYS A 1 36 ? 19.377 -7.740 -0.813 1.00 42.33 36 CYS A CA 11
ATOM 8687 C C . CYS A 1 36 ? 19.776 -6.341 -1.276 1.00 34.11 36 CYS A C 11
ATOM 8688 O O . CYS A 1 36 ? 18.938 -5.445 -1.366 1.00 55.23 36 CYS A O 11
ATOM 8695 N N . GLU A 1 37 ? 21.060 -6.164 -1.567 1.00 45.15 37 GLU A N 11
ATOM 8696 C CA . GLU A 1 37 ? 21.570 -4.875 -2.020 1.00 54.41 37 GLU A CA 11
ATOM 8697 C C . GLU A 1 37 ? 21.171 -4.611 -3.469 1.00 52.52 37 GLU A C 11
ATOM 8698 O O . GLU A 1 37 ? 20.441 -5.394 -4.076 1.00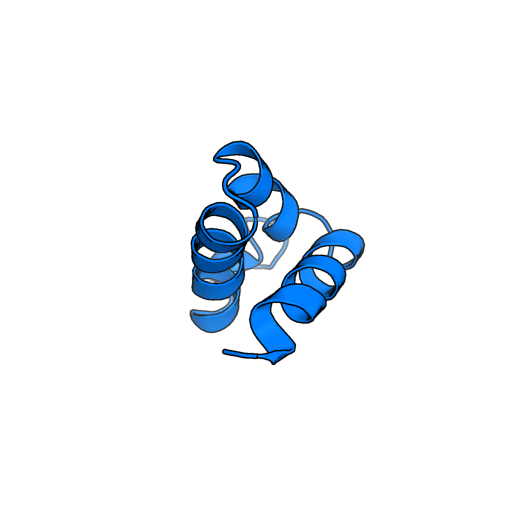 71.31 37 GLU A O 11
ATOM 8710 N N . SER A 1 38 ? 21.655 -3.501 -4.017 1.00 40.42 38 SER A N 11
ATOM 8711 C CA . SER A 1 38 ? 21.346 -3.130 -5.393 1.00 42.23 38 SER A CA 11
ATOM 8712 C C . SER A 1 38 ? 21.413 -4.346 -6.312 1.00 24.23 38 SER A C 11
ATOM 8713 O O . SER A 1 38 ? 22.107 -5.321 -6.020 1.00 14.23 38 SER A O 11
ATOM 8721 N N . ASP A 1 39 ? 20.688 -4.281 -7.423 1.00 21.22 39 ASP A N 11
ATOM 8722 C CA . ASP A 1 39 ? 20.665 -5.376 -8.386 1.00 30.01 39 ASP A CA 11
ATOM 8723 C C . ASP A 1 39 ? 22.082 -5.813 -8.746 1.00 55.44 39 ASP A C 11
ATOM 8724 O O . ASP A 1 39 ? 22.312 -6.965 -9.115 1.00 1.34 39 ASP A O 11
ATOM 8733 N N . TYR A 1 40 ? 23.026 -4.885 -8.639 1.00 41.12 40 TYR A N 11
ATOM 8734 C CA . TYR A 1 40 ? 24.420 -5.173 -8.957 1.00 53.23 40 TYR A CA 11
ATOM 8735 C C . TYR A 1 40 ? 24.888 -6.444 -8.255 1.00 14.54 40 TYR A C 11
ATOM 8736 O O . TYR A 1 40 ? 25.582 -7.272 -8.844 1.00 34.32 40 TYR A O 11
ATOM 8754 N N . ARG A 1 41 ? 24.502 -6.590 -6.991 1.00 53.53 41 ARG A N 11
ATOM 8755 C CA . ARG A 1 41 ? 24.881 -7.758 -6.207 1.00 23.23 41 ARG A CA 11
ATOM 8756 C C . ARG A 1 41 ? 23.909 -8.910 -6.442 1.00 34.22 41 ARG A C 11
ATOM 8757 O O . ARG A 1 41 ? 24.313 -10.070 -6.527 1.00 1.02 41 ARG A O 11
ATOM 8778 N N . TYR A 1 42 ? 22.626 -8.582 -6.545 1.00 74.33 42 TYR A N 11
ATOM 8779 C CA . TYR A 1 42 ? 21.595 -9.589 -6.767 1.00 71.45 42 TYR A CA 11
ATOM 8780 C C . TYR A 1 42 ? 21.950 -10.479 -7.955 1.00 34.20 42 TYR A C 11
ATOM 8781 O O . TYR A 1 42 ? 21.823 -11.702 -7.889 1.00 60.41 42 TYR A O 11
ATOM 8799 N N . HIS A 1 43 ? 22.395 -9.856 -9.041 1.00 3.50 43 HIS A N 11
ATOM 8800 C CA . HIS A 1 43 ? 22.770 -10.590 -10.244 1.00 43.44 43 HIS A CA 11
ATOM 8801 C C . HIS A 1 43 ? 24.045 -11.396 -10.014 1.00 12.02 43 HIS A C 11
ATOM 8802 O O . HIS A 1 43 ? 24.237 -12.455 -10.611 1.00 31.42 43 HIS A O 11
ATOM 8816 N N . ARG A 1 44 ? 24.912 -10.887 -9.145 1.00 44.14 44 ARG A N 11
ATOM 8817 C CA . ARG A 1 44 ? 26.169 -11.559 -8.838 1.00 2.21 44 ARG A CA 11
ATOM 8818 C C . ARG A 1 44 ? 25.919 -12.865 -8.090 1.00 74.11 44 ARG A C 11
ATOM 8819 O O . ARG A 1 44 ? 26.637 -13.848 -8.277 1.00 11.40 44 ARG A O 11
ATOM 8840 N N . CYS A 1 45 ? 24.895 -12.869 -7.242 1.00 43.54 45 CYS A N 11
ATOM 8841 C CA . CYS A 1 45 ? 24.550 -14.052 -6.465 1.00 74.52 45 CYS A CA 11
ATOM 8842 C C . CYS A 1 45 ? 23.955 -15.136 -7.360 1.00 63.21 45 CYS A C 11
ATOM 8843 O O . CYS A 1 45 ? 24.187 -16.327 -7.149 1.00 31.50 45 CYS A O 11
ATOM 8850 N N . LEU A 1 46 ? 23.189 -14.715 -8.360 1.00 35.22 46 LEU A N 11
ATOM 8851 C CA . LEU A 1 46 ? 22.561 -15.649 -9.288 1.00 54.02 46 LEU A CA 11
ATOM 8852 C C . LEU A 1 46 ? 23.609 -16.503 -9.994 1.00 51.11 46 LEU A C 11
ATOM 8853 O O . LEU A 1 46 ? 23.356 -17.659 -10.334 1.00 2.12 46 LEU A O 11
ATOM 8869 N N . ASP A 1 47 ? 24.786 -15.927 -10.210 1.00 2.53 47 ASP A N 11
ATOM 8870 C CA . ASP A 1 47 ? 25.875 -16.636 -10.872 1.00 52.41 47 ASP A CA 11
ATOM 8871 C C . ASP A 1 47 ? 26.177 -17.952 -10.162 1.00 44.34 47 ASP A C 11
ATOM 8872 O O . ASP A 1 47 ? 26.400 -18.979 -10.805 1.00 13.03 47 ASP A O 11
ATOM 8881 N N . LEU A 1 48 ? 26.185 -17.913 -8.835 1.00 24.54 48 LEU A N 11
ATOM 8882 C CA . LEU A 1 48 ? 26.462 -19.103 -8.037 1.00 10.04 48 LEU A CA 11
ATOM 8883 C C . LEU A 1 48 ? 25.258 -20.039 -8.019 1.00 72.13 48 LEU A C 11
ATOM 8884 O O . LEU A 1 48 ? 25.408 -21.261 -7.975 1.00 42.12 48 LEU A O 11
ATOM 8900 N N . LEU A 1 49 ? 24.063 -19.459 -8.056 1.00 44.23 49 LEU A N 11
ATOM 8901 C CA . LEU A 1 49 ? 22.832 -20.241 -8.047 1.00 61.03 49 LEU A CA 11
ATOM 8902 C C . LEU A 1 49 ? 22.555 -20.837 -9.424 1.00 4.12 49 LEU A C 11
ATOM 8903 O O . LEU A 1 49 ? 21.591 -21.580 -9.607 1.00 62.10 49 LEU A O 11
ATOM 8919 N N . ARG A 1 50 ? 23.409 -20.507 -10.388 1.00 33.40 50 ARG A N 11
ATOM 8920 C CA . ARG A 1 50 ? 23.257 -21.011 -11.748 1.00 13.23 50 ARG A CA 11
ATOM 8921 C C . ARG A 1 50 ? 23.173 -22.534 -11.757 1.00 64.43 50 ARG A C 11
ATOM 8922 O O . ARG A 1 50 ? 22.386 -23.118 -12.501 1.00 63.00 50 ARG A O 11
ATOM 8943 N N . ASN A 1 51 ? 23.991 -23.172 -10.926 1.00 45.21 51 ASN A N 11
ATOM 8944 C CA . ASN A 1 51 ? 24.011 -24.628 -10.840 1.00 1.44 51 ASN A CA 11
ATOM 8945 C C . ASN A 1 51 ? 23.035 -25.123 -9.776 1.00 42.55 51 ASN A C 11
ATOM 8946 O O . ASN A 1 51 ? 23.066 -26.290 -9.386 1.00 13.44 51 ASN A O 11
ATOM 8957 N N . PHE A 1 52 ? 22.170 -24.227 -9.313 1.00 34.11 52 PHE A N 11
ATOM 8958 C CA . PHE A 1 52 ? 21.184 -24.572 -8.295 1.00 23.13 52 PHE A CA 11
ATOM 8959 C C . PHE A 1 52 ? 19.782 -24.629 -8.892 1.00 55.14 52 PHE A C 11
ATOM 8960 O O . PHE A 1 52 ? 19.207 -25.706 -9.051 1.00 45.51 52 PHE A O 11
ATOM 8977 N N . THR A 1 1 ? 6.598 2.035 -7.044 1.00 20.34 1 THR A N 12
ATOM 8978 C CA . THR A 1 1 ? 7.798 2.853 -6.928 1.00 3.23 1 THR A CA 12
ATOM 8979 C C . THR A 1 1 ? 8.361 2.806 -5.512 1.00 1.42 1 THR A C 12
ATOM 8980 O O . THR A 1 1 ? 9.563 2.975 -5.305 1.00 40.14 1 THR A O 12
ATOM 8991 N N . ASP A 1 2 ? 7.486 2.576 -4.540 1.00 34.34 2 ASP A N 12
ATOM 8992 C CA . ASP A 1 2 ? 7.896 2.505 -3.142 1.00 60.21 2 ASP A CA 12
ATOM 8993 C C . ASP A 1 2 ? 7.705 1.095 -2.590 1.00 50.45 2 ASP A C 12
ATOM 8994 O O . ASP A 1 2 ? 7.563 0.905 -1.382 1.00 62.25 2 ASP A O 12
ATOM 9003 N N . ASP A 1 3 ? 7.701 0.112 -3.483 1.00 63.23 3 ASP A N 12
ATOM 9004 C CA . ASP A 1 3 ? 7.528 -1.281 -3.086 1.00 55.42 3 ASP A CA 12
ATOM 9005 C C . ASP A 1 3 ? 8.877 -1.952 -2.853 1.00 5.31 3 ASP A C 12
ATOM 9006 O O . ASP A 1 3 ? 9.105 -2.563 -1.809 1.00 51.52 3 ASP A O 12
ATOM 9015 N N . GLU A 1 4 ? 9.768 -1.834 -3.832 1.00 44.05 4 GLU A N 12
ATOM 9016 C CA . GLU A 1 4 ? 11.095 -2.431 -3.734 1.00 31.45 4 GLU A CA 12
ATOM 9017 C C . GLU A 1 4 ? 12.012 -1.578 -2.862 1.00 62.20 4 GLU A C 12
ATOM 9018 O O . GLU A 1 4 ? 13.010 -2.065 -2.330 1.00 51.12 4 GLU A O 12
ATOM 9030 N N . SER A 1 5 ? 11.667 -0.302 -2.721 1.00 74.53 5 SER A N 12
ATOM 9031 C CA . SER A 1 5 ? 12.460 0.620 -1.918 1.00 44.44 5 SER A CA 12
ATOM 9032 C C . SER A 1 5 ? 12.593 0.117 -0.484 1.00 53.22 5 SER A C 12
ATOM 9033 O O . SER A 1 5 ? 13.515 0.499 0.237 1.00 72.34 5 SER A O 12
ATOM 9041 N N . SER A 1 6 ? 11.664 -0.742 -0.077 1.00 51.01 6 SER A N 12
ATOM 9042 C CA . SER A 1 6 ? 11.673 -1.295 1.272 1.00 62.41 6 SER A CA 12
ATOM 90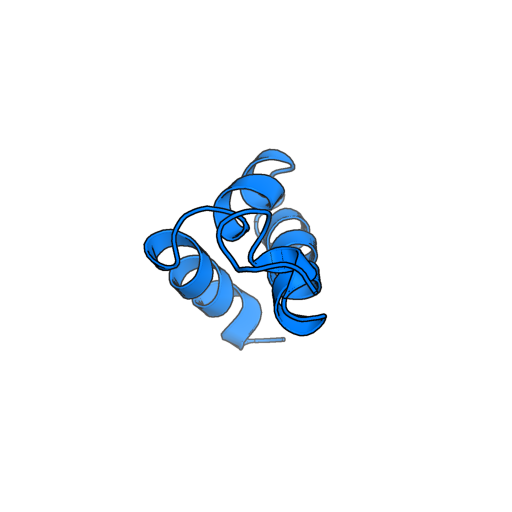43 C C . SER A 1 6 ? 12.572 -2.526 1.348 1.00 32.00 6 SER A C 12
ATOM 9044 O O . SER A 1 6 ? 13.529 -2.562 2.120 1.00 32.22 6 SER A O 12
ATOM 9052 N N . ASN A 1 7 ? 12.255 -3.533 0.540 1.00 4.13 7 ASN A N 12
ATOM 9053 C CA . ASN A 1 7 ? 13.033 -4.766 0.516 1.00 61.44 7 ASN A CA 12
ATOM 9054 C C . ASN A 1 7 ? 12.664 -5.618 -0.695 1.00 41.03 7 ASN A C 12
ATOM 9055 O O . ASN A 1 7 ? 11.576 -6.191 -0.758 1.00 10.43 7 ASN A O 12
ATOM 9066 N N . LYS A 1 8 ? 13.578 -5.698 -1.656 1.00 43.43 8 LYS A N 12
ATOM 9067 C CA . LYS A 1 8 ? 13.352 -6.480 -2.865 1.00 72.35 8 LYS A CA 12
ATOM 9068 C C . LYS A 1 8 ? 13.105 -7.947 -2.526 1.00 41.21 8 LYS A C 12
ATOM 9069 O O . LYS A 1 8 ? 12.454 -8.668 -3.282 1.00 33.40 8 LYS A O 12
ATOM 9088 N N . CYS A 1 9 ? 13.628 -8.381 -1.384 1.00 61.35 9 CYS A N 12
ATOM 9089 C CA . CYS A 1 9 ? 13.464 -9.761 -0.944 1.00 21.31 9 CYS A CA 12
ATOM 9090 C C . CYS A 1 9 ? 12.001 -10.062 -0.630 1.00 42.14 9 CYS A C 12
ATOM 9091 O O . CYS A 1 9 ? 11.564 -11.210 -0.702 1.00 12.15 9 CYS A O 12
ATOM 9098 N N . ALA A 1 10 ? 11.250 -9.022 -0.284 1.00 3.34 10 ALA A N 12
ATOM 9099 C CA . ALA A 1 10 ? 9.837 -9.173 0.038 1.00 31.44 10 ALA A CA 12
ATOM 9100 C C . ALA A 1 10 ? 8.970 -9.007 -1.205 1.00 14.12 10 ALA A C 12
ATOM 9101 O O . ALA A 1 10 ? 7.770 -9.282 -1.179 1.00 71.33 10 ALA A O 12
ATOM 9108 N N . LYS A 1 11 ? 9.584 -8.554 -2.292 1.00 53.34 11 LYS A N 12
ATOM 9109 C CA . LYS A 1 11 ? 8.869 -8.350 -3.547 1.00 34.43 11 LYS A CA 12
ATOM 9110 C C . LYS A 1 11 ? 8.545 -9.685 -4.211 1.00 13.12 11 LYS A C 12
ATOM 9111 O O . LYS A 1 11 ? 7.623 -9.780 -5.022 1.00 50.50 11 LYS A O 12
ATOM 9130 N N . THR A 1 12 ? 9.308 -10.716 -3.861 1.00 13.24 12 THR A N 12
ATOM 9131 C CA . THR A 1 12 ? 9.102 -12.045 -4.422 1.00 54.32 12 THR A CA 12
ATOM 9132 C C . THR A 1 12 ? 9.779 -13.112 -3.571 1.00 22.50 12 THR A C 12
ATOM 9133 O O . THR A 1 12 ? 10.735 -12.831 -2.847 1.00 54.23 12 THR A O 12
ATOM 9144 N N . LYS A 1 13 ? 9.280 -14.340 -3.662 1.00 74.32 13 LYS A N 12
ATOM 9145 C CA . LYS A 1 13 ? 9.838 -15.452 -2.902 1.00 74.40 13 LYS A CA 12
ATOM 9146 C C . LYS A 1 13 ? 11.247 -15.785 -3.380 1.00 24.00 13 LYS A C 12
ATOM 9147 O O . LYS A 1 13 ? 12.171 -15.915 -2.576 1.00 73.32 13 LYS A O 12
ATOM 9166 N N . ARG A 1 14 ? 11.406 -15.920 -4.693 1.00 11.24 14 ARG A N 12
ATOM 9167 C CA . ARG A 1 14 ? 12.703 -16.237 -5.277 1.00 5.12 14 ARG A CA 12
ATOM 9168 C C . ARG A 1 14 ? 13.776 -15.274 -4.775 1.00 54.00 14 ARG A C 12
ATOM 9169 O O . ARG A 1 14 ? 14.889 -15.685 -4.448 1.00 11.14 14 ARG A O 12
ATOM 9190 N N . ARG A 1 15 ? 13.432 -13.991 -4.718 1.00 71.41 15 ARG A N 12
ATOM 9191 C CA . ARG A 1 15 ? 14.365 -12.970 -4.258 1.00 60.12 15 ARG A CA 12
ATOM 9192 C C . ARG A 1 15 ? 14.825 -13.257 -2.832 1.00 0.42 15 ARG A C 12
ATOM 9193 O O . ARG A 1 15 ? 16.009 -13.139 -2.516 1.00 75.13 15 ARG A O 12
ATOM 9214 N N . GLU A 1 16 ? 13.881 -13.632 -1.975 1.00 35.30 16 GLU A N 12
ATOM 9215 C CA . GLU A 1 16 ? 14.190 -13.934 -0.582 1.00 53.03 16 GLU A CA 12
ATOM 9216 C C . GLU A 1 16 ? 14.985 -15.231 -0.470 1.00 64.32 16 GLU A C 12
ATOM 9217 O O . GLU A 1 16 ? 15.844 -15.372 0.399 1.00 4.41 16 GLU A O 12
ATOM 9229 N N . ASN A 1 17 ? 14.692 -16.177 -1.357 1.00 32.13 17 ASN A N 12
ATOM 9230 C CA . ASN A 1 17 ? 15.378 -17.464 -1.357 1.00 45.33 17 ASN A CA 12
ATOM 9231 C C . ASN A 1 17 ? 16.801 -17.321 -1.890 1.00 51.01 17 ASN A C 12
ATOM 9232 O O . ASN A 1 17 ? 17.730 -17.956 -1.390 1.00 14.53 17 ASN A O 12
ATOM 9243 N N . VAL A 1 18 ? 16.964 -16.482 -2.909 1.00 21.53 18 VAL A N 12
ATOM 9244 C CA . VAL A 1 18 ? 18.273 -16.254 -3.509 1.00 21.41 18 VAL A CA 12
ATOM 9245 C C . VAL A 1 18 ? 19.258 -15.701 -2.485 1.00 40.54 18 VAL A C 12
ATOM 9246 O O . VAL A 1 18 ? 20.439 -16.048 -2.493 1.00 23.01 18 VAL A O 12
ATOM 9259 N N . CYS A 1 19 ? 18.764 -14.837 -1.605 1.00 2.15 19 CYS A N 12
ATOM 9260 C CA . CYS A 1 19 ? 19.600 -14.234 -0.573 1.00 53.33 19 CYS A CA 12
ATOM 9261 C C . CYS A 1 19 ? 19.965 -15.257 0.498 1.00 23.01 19 CYS A C 12
ATOM 9262 O O . CYS A 1 19 ? 21.087 -15.266 1.005 1.00 21.22 19 CYS A O 12
ATOM 9269 N N . ARG A 1 20 ? 19.011 -16.117 0.837 1.00 34.20 20 ARG A N 12
ATOM 9270 C CA . ARG A 1 20 ? 19.231 -17.144 1.848 1.00 3.03 20 ARG A CA 12
ATOM 9271 C C . ARG A 1 20 ? 20.153 -18.239 1.319 1.00 35.20 20 ARG A C 12
ATOM 9272 O O . ARG A 1 20 ? 21.012 -18.745 2.041 1.00 12.02 20 ARG A O 12
ATOM 9293 N N . VAL A 1 21 ? 19.967 -18.601 0.054 1.00 72.44 21 VAL A N 12
ATOM 9294 C CA . VAL A 1 21 ? 20.781 -19.636 -0.573 1.00 0.11 21 VAL A CA 12
ATOM 9295 C C . VAL A 1 21 ? 22.168 -19.108 -0.922 1.00 53.52 21 VAL A C 12
ATOM 9296 O O . VAL A 1 21 ? 23.153 -19.845 -0.883 1.00 3.34 21 VAL A O 12
ATOM 9309 N N . CYS A 1 22 ? 22.237 -17.825 -1.264 1.00 65.41 22 CYS A N 12
ATOM 9310 C CA . CYS A 1 22 ? 23.503 -17.196 -1.621 1.00 23.33 22 CYS A CA 12
ATOM 9311 C C . CYS A 1 22 ? 24.501 -17.290 -0.470 1.00 32.33 22 CYS A C 12
ATOM 9312 O O . CYS A 1 22 ? 25.662 -17.645 -0.668 1.00 0.10 22 CYS A O 12
ATOM 9319 N N . GLY A 1 23 ? 24.038 -16.970 0.735 1.00 40.10 23 GLY A N 12
ATOM 9320 C CA . GLY A 1 23 ? 24.902 -17.025 1.900 1.00 14.40 23 GLY A CA 12
ATOM 9321 C C . GLY A 1 23 ? 25.382 -18.431 2.200 1.00 10.41 23 GLY A C 12
ATOM 9322 O O . GLY A 1 23 ? 26.523 -18.628 2.616 1.00 72.33 23 GLY A O 12
ATOM 9326 N N . ASN A 1 24 ? 24.508 -19.410 1.991 1.00 63.14 24 ASN A N 12
ATOM 9327 C CA . ASN A 1 24 ? 24.849 -20.805 2.244 1.00 62.31 24 ASN A CA 12
ATOM 9328 C C . ASN A 1 24 ? 25.876 -21.307 1.233 1.00 50.41 24 ASN A C 12
ATOM 9329 O O . ASN A 1 24 ? 26.859 -21.950 1.599 1.00 65.31 24 ASN A O 12
ATOM 9340 N N . ARG A 1 25 ? 25.640 -21.006 -0.040 1.00 62.31 25 ARG A N 12
ATOM 9341 C CA . ARG A 1 25 ? 26.544 -21.427 -1.104 1.00 52.32 25 ARG A CA 12
ATOM 9342 C C . ARG A 1 25 ? 27.934 -20.832 -0.903 1.00 45.43 25 ARG A C 12
ATOM 9343 O O . ARG A 1 25 ? 28.925 -21.558 -0.818 1.00 12.34 25 ARG A O 12
ATOM 9364 N N . SER A 1 26 ? 28.000 -19.506 -0.829 1.00 64.15 26 SER A N 12
ATOM 9365 C CA . SER A 1 26 ? 29.270 -18.813 -0.643 1.00 73.11 26 SER A CA 12
ATOM 9366 C C . SER A 1 26 ? 29.864 -19.128 0.726 1.00 5.32 26 SER A C 12
ATOM 9367 O O . SER A 1 26 ? 31.082 -19.113 0.905 1.00 14.11 26 SER A O 12
ATOM 9375 N N . GLY A 1 27 ? 28.995 -19.413 1.691 1.00 50.40 27 GLY A N 12
ATOM 9376 C CA . GLY A 1 27 ? 29.452 -19.727 3.032 1.00 13.32 27 GLY A CA 12
ATOM 9377 C C . GLY A 1 27 ? 29.729 -18.485 3.856 1.00 13.10 27 GLY A C 12
ATOM 9378 O O . GLY A 1 27 ? 30.615 -18.483 4.709 1.00 33.14 27 GLY A O 12
ATOM 9382 N N . ASN A 1 28 ? 28.970 -17.425 3.599 1.00 54.40 28 ASN A N 12
ATOM 9383 C CA . ASN A 1 28 ? 29.140 -16.169 4.322 1.00 34.51 28 ASN A CA 12
ATOM 9384 C C . ASN A 1 28 ? 27.791 -15.609 4.763 1.00 11.12 28 ASN A C 12
ATOM 9385 O O . ASN A 1 28 ? 26.948 -15.267 3.934 1.00 72.23 28 ASN A O 12
ATOM 9396 N N . ASP A 1 29 ? 27.595 -15.517 6.074 1.00 71.01 29 ASP A N 12
ATOM 9397 C CA . ASP A 1 29 ? 26.350 -14.996 6.626 1.00 33.31 29 ASP A CA 12
ATOM 9398 C C . ASP A 1 29 ? 26.096 -13.571 6.145 1.00 73.33 29 ASP A C 12
ATOM 9399 O O . ASP A 1 29 ? 24.962 -13.094 6.162 1.00 51.33 29 ASP A O 12
ATOM 9408 N N . GLU A 1 30 ? 27.159 -12.898 5.717 1.00 3.12 30 GLU A N 12
ATOM 9409 C CA . GLU A 1 30 ? 27.051 -11.527 5.233 1.00 14.32 30 GLU A CA 12
ATOM 9410 C C . GLU A 1 30 ? 26.456 -11.491 3.828 1.00 34.24 30 GLU A C 12
ATOM 9411 O O . GLU A 1 30 ? 25.683 -10.593 3.492 1.00 21.23 30 GLU A O 12
ATOM 9423 N N . TYR A 1 31 ? 26.821 -12.474 3.013 1.00 42.44 31 TYR A N 12
ATOM 9424 C CA . TYR A 1 31 ? 26.327 -12.554 1.643 1.00 13.13 31 TYR A CA 12
ATOM 9425 C C . TYR A 1 31 ? 24.804 -12.464 1.608 1.00 41.12 31 TYR A C 12
ATOM 9426 O O . TYR A 1 31 ? 24.222 -11.986 0.634 1.00 74.10 31 TYR A O 12
ATOM 9444 N N . TYR A 1 32 ? 24.166 -12.926 2.677 1.00 31.20 32 TYR A N 12
ATOM 9445 C CA . TYR A 1 32 ? 22.711 -12.900 2.769 1.00 30.32 32 TYR A CA 12
ATOM 9446 C C . TYR A 1 32 ? 22.178 -11.485 2.572 1.00 13.41 32 TYR A C 12
ATOM 9447 O O . TYR A 1 32 ? 21.260 -11.259 1.784 1.00 74.23 32 TYR A O 12
ATOM 9465 N N . SER A 1 33 ? 22.761 -10.534 3.294 1.00 2.45 33 SER A N 12
ATOM 9466 C CA . SER A 1 33 ? 22.344 -9.139 3.203 1.00 71.44 33 SER A CA 12
ATOM 9467 C C . SER A 1 33 ? 22.764 -8.533 1.867 1.00 70.51 33 SER A C 12
ATOM 9468 O O . SER A 1 33 ? 22.095 -7.647 1.338 1.00 14.42 33 SER A O 12
ATOM 9476 N N . GLU A 1 34 ? 23.878 -9.020 1.328 1.00 55.23 34 GLU A N 12
ATOM 9477 C CA . GLU A 1 34 ? 24.388 -8.526 0.054 1.00 12.31 34 GLU A CA 12
ATOM 9478 C C . GLU A 1 34 ? 23.323 -8.627 -1.035 1.00 3.04 34 GLU A C 12
ATOM 9479 O O . GLU A 1 34 ? 23.023 -7.648 -1.718 1.00 51.21 34 GLU A O 12
ATOM 9491 N N . CYS A 1 35 ? 22.756 -9.819 -1.190 1.00 44.45 35 CYS A N 12
ATOM 9492 C CA . CYS A 1 35 ? 21.726 -10.050 -2.196 1.00 24.42 35 CYS A CA 12
ATOM 9493 C C . CYS A 1 35 ? 20.557 -9.089 -2.008 1.00 14.33 35 CYS A C 12
ATOM 9494 O O . CYS A 1 35 ? 19.946 -8.639 -2.978 1.00 1.21 35 CYS A O 12
ATOM 9501 N N . CYS A 1 36 ? 20.250 -8.777 -0.753 1.00 33.41 36 CYS A N 12
ATOM 9502 C CA . CYS A 1 36 ? 19.154 -7.870 -0.436 1.00 11.33 36 CYS A CA 12
ATOM 9503 C C . CYS A 1 36 ? 19.475 -6.449 -0.891 1.00 60.11 36 CYS A C 12
ATOM 9504 O O . CYS A 1 36 ? 18.596 -5.589 -0.939 1.00 64.11 36 CYS A O 12
ATOM 9511 N N . GLU A 1 37 ? 20.740 -6.212 -1.224 1.00 70.24 37 GLU A N 12
ATOM 9512 C CA . GLU A 1 37 ? 21.177 -4.896 -1.675 1.00 53.03 37 GLU A CA 12
ATOM 9513 C C . GLU A 1 37 ? 20.713 -4.629 -3.104 1.00 40.14 37 GLU A C 12
ATOM 9514 O O . GLU A 1 37 ? 19.994 -5.434 -3.696 1.00 32.14 37 GLU A O 12
ATOM 9526 N N . SER A 1 38 ? 21.130 -3.492 -3.653 1.00 31.22 38 SER A N 12
ATOM 9527 C CA . SER A 1 38 ? 20.754 -3.116 -5.011 1.00 4.24 38 SER A CA 12
ATOM 9528 C C . SER A 1 38 ? 20.841 -4.315 -5.950 1.00 51.43 38 SER A C 12
ATOM 9529 O O . SER A 1 38 ? 21.578 -5.267 -5.694 1.00 1.43 38 SER A O 12
ATOM 9537 N N . ASP A 1 39 ? 20.082 -4.260 -7.039 1.00 63.35 39 ASP A N 12
ATOM 9538 C CA . ASP A 1 39 ? 20.073 -5.340 -8.019 1.00 73.33 39 ASP A CA 12
ATOM 9539 C C . ASP A 1 39 ? 21.493 -5.709 -8.436 1.00 3.41 39 ASP A C 12
ATOM 9540 O O . ASP A 1 39 ? 21.760 -6.843 -8.834 1.00 51.21 39 ASP A O 12
ATOM 9549 N N . TYR A 1 40 ? 22.401 -4.743 -8.342 1.00 73.14 40 TYR A N 12
ATOM 9550 C CA . TYR A 1 40 ? 23.793 -4.965 -8.713 1.00 4.41 40 TYR A CA 12
ATOM 9551 C C . TYR A 1 40 ? 24.338 -6.228 -8.054 1.00 60.31 40 TYR A C 12
ATOM 9552 O O . TYR A 1 40 ? 25.045 -7.015 -8.684 1.00 74.24 40 TYR A O 12
ATOM 9570 N N . ARG A 1 41 ? 24.003 -6.416 -6.782 1.00 2.43 41 ARG A N 12
ATOM 9571 C CA . ARG A 1 41 ? 24.458 -7.583 -6.036 1.00 3.32 41 ARG A CA 12
ATOM 9572 C C . ARG A 1 41 ? 23.525 -8.769 -6.260 1.00 64.14 41 ARG A C 12
ATOM 9573 O O . ARG A 1 41 ? 23.973 -9.910 -6.379 1.00 31.00 41 ARG A O 12
ATOM 9594 N N . TYR A 1 42 ? 22.228 -8.492 -6.317 1.00 54.11 42 TYR A N 12
ATOM 9595 C CA . TYR A 1 42 ? 21.231 -9.536 -6.524 1.00 63.22 42 TYR A CA 12
ATOM 9596 C C . TYR A 1 42 ? 21.579 -10.387 -7.742 1.00 21.12 42 TYR A C 12
ATOM 9597 O O . TYR A 1 42 ? 21.514 -11.616 -7.694 1.00 42.02 42 TYR A O 12
ATOM 9615 N N . HIS A 1 43 ? 21.949 -9.724 -8.833 1.00 25.12 43 HIS A N 12
ATOM 9616 C CA . HIS A 1 43 ? 22.309 -10.418 -10.064 1.00 65.30 43 HIS A CA 12
ATOM 9617 C C . HIS A 1 43 ? 23.620 -11.181 -9.894 1.00 72.23 43 HIS A C 12
ATOM 9618 O O . HIS A 1 43 ? 23.831 -12.218 -10.524 1.00 5.05 43 HIS A O 12
ATOM 9632 N N . ARG A 1 44 ? 24.496 -10.661 -9.041 1.00 52.42 44 ARG A N 12
ATOM 9633 C CA . ARG A 1 44 ? 25.786 -11.292 -8.791 1.00 10.33 44 ARG A CA 12
ATOM 9634 C C . ARG A 1 44 ? 25.609 -12.621 -8.063 1.00 12.04 44 ARG A C 12
ATOM 9635 O O . ARG A 1 44 ? 26.365 -13.568 -8.283 1.00 53.42 44 ARG A O 12
ATOM 9656 N N . CYS A 1 45 ? 24.606 -12.684 -7.194 1.00 35.54 45 CYS A N 12
ATOM 9657 C CA . CYS A 1 45 ? 24.329 -13.896 -6.432 1.00 33.23 45 CYS A CA 12
ATOM 9658 C C . CYS A 1 45 ? 23.738 -14.980 -7.329 1.00 64.12 45 CYS A C 12
ATOM 9659 O O . CYS A 1 45 ? 24.012 -16.168 -7.150 1.00 2.53 45 CYS A O 12
ATOM 9666 N N . LEU A 1 46 ? 22.928 -14.563 -8.295 1.00 74.34 46 LEU A N 12
ATOM 9667 C CA . LEU A 1 46 ? 22.298 -15.498 -9.222 1.00 42.22 46 LEU A CA 12
ATOM 9668 C C . LEU A 1 46 ? 23.349 -16.300 -9.984 1.00 55.31 46 LEU A C 12
ATOM 9669 O O . LEU A 1 46 ? 23.121 -17.455 -10.344 1.00 41.35 46 LEU A O 12
ATOM 9685 N N . ASP A 1 47 ? 24.499 -15.680 -10.224 1.00 31.31 47 ASP A N 12
ATOM 9686 C CA . ASP A 1 47 ? 25.586 -16.337 -10.940 1.00 23.40 47 ASP A CA 12
ATOM 9687 C C . ASP A 1 47 ? 25.953 -17.661 -10.276 1.00 35.01 47 ASP A C 12
ATOM 9688 O O . ASP A 1 47 ? 26.176 -18.666 -10.952 1.00 22.10 47 ASP A O 12
ATOM 9697 N N . LEU A 1 48 ? 26.013 -17.654 -8.949 1.00 22.31 48 LEU A N 12
ATOM 9698 C CA . LEU A 1 48 ? 26.354 -18.854 -8.193 1.00 34.45 48 LEU A CA 12
ATOM 9699 C C . LEU A 1 48 ? 25.179 -19.827 -8.157 1.00 63.34 48 LEU A C 12
ATOM 9700 O O . LEU A 1 48 ? 25.368 -21.044 -8.145 1.00 32.51 48 LEU A O 12
ATOM 9716 N N . LEU A 1 49 ? 23.967 -19.283 -8.144 1.00 25.33 49 LEU A N 12
ATOM 9717 C CA . LEU A 1 49 ? 22.761 -20.103 -8.113 1.00 22.13 49 LEU A CA 12
ATOM 9718 C C . LEU A 1 49 ? 22.457 -20.677 -9.493 1.00 22.12 49 LEU A C 12
ATOM 9719 O O . LEU A 1 49 ? 21.509 -21.444 -9.662 1.00 21.01 49 LEU A O 12
ATOM 9735 N N . ARG A 1 50 ? 23.269 -20.302 -10.476 1.00 22.21 50 ARG A N 12
ATOM 9736 C CA . ARG A 1 50 ? 23.088 -20.781 -11.841 1.00 53.51 50 ARG A CA 12
ATOM 9737 C C . ARG A 1 50 ? 22.963 -22.301 -11.872 1.00 54.14 50 ARG A C 12
ATOM 9738 O O . ARG A 1 50 ? 22.219 -22.856 -12.680 1.00 15.23 50 ARG A O 12
ATOM 9759 N N . ASN A 1 51 ? 23.697 -22.968 -10.988 1.00 32.21 51 ASN A N 12
ATOM 9760 C CA . ASN A 1 51 ? 23.669 -24.425 -10.915 1.00 11.40 51 ASN A CA 12
ATOM 9761 C C . ASN A 1 51 ? 23.005 -24.892 -9.623 1.00 54.15 51 ASN A C 12
ATOM 9762 O O . ASN A 1 51 ? 23.165 -26.041 -9.211 1.00 13.22 51 ASN A O 12
ATOM 9773 N N . PHE A 1 52 ? 22.258 -23.994 -8.990 1.00 0.41 52 PHE A N 12
ATOM 9774 C CA . PHE A 1 52 ? 21.569 -24.313 -7.745 1.00 22.11 52 PHE A CA 12
ATOM 9775 C C . PHE A 1 52 ? 20.672 -25.535 -7.918 1.00 53.01 52 PHE A C 12
ATOM 9776 O O . PHE A 1 52 ? 20.355 -25.931 -9.039 1.00 43.53 52 PHE A O 12
ATOM 9793 N N . THR A 1 1 ? 1.575 -2.206 -0.423 1.00 33.43 1 THR A N 13
ATOM 9794 C CA . THR A 1 1 ? 2.224 -1.063 -1.052 1.00 21.40 1 THR A CA 13
ATOM 9795 C C . THR A 1 1 ? 3.683 -0.954 -0.622 1.00 74.53 1 THR A C 13
ATOM 9796 O O . THR A 1 1 ? 4.044 -0.078 0.163 1.00 24.33 1 THR A O 13
ATOM 9807 N N . ASP A 1 2 ? 4.516 -1.849 -1.142 1.00 40.34 2 ASP A N 13
ATOM 9808 C CA . ASP A 1 2 ? 5.937 -1.852 -0.814 1.00 12.44 2 ASP A CA 13
ATOM 9809 C C . ASP A 1 2 ? 6.786 -1.992 -2.073 1.00 52.42 2 ASP A C 13
ATOM 9810 O O . ASP A 1 2 ? 7.083 -3.102 -2.513 1.00 73.44 2 ASP A O 13
ATOM 9819 N N . ASP A 1 3 ? 7.172 -0.858 -2.649 1.00 21.51 3 ASP A N 13
ATOM 9820 C CA . ASP A 1 3 ? 7.987 -0.854 -3.858 1.00 60.33 3 ASP A CA 13
ATOM 9821 C C . ASP A 1 3 ? 9.417 -1.287 -3.551 1.00 44.22 3 ASP A C 13
ATOM 9822 O O . ASP A 1 3 ? 9.752 -1.586 -2.406 1.00 24.33 3 ASP A O 13
ATOM 9831 N N . GLU A 1 4 ? 10.255 -1.318 -4.583 1.00 4.42 4 GLU A N 13
ATOM 9832 C CA . GLU A 1 4 ? 11.649 -1.716 -4.422 1.00 50.43 4 GLU A CA 13
ATOM 9833 C C . GLU A 1 4 ? 12.385 -0.756 -3.491 1.00 70.42 4 GLU A C 13
ATOM 9834 O O . GLU A 1 4 ? 13.456 -1.075 -2.974 1.00 73.24 4 GLU A O 13
ATOM 9846 N N . SER A 1 5 ? 11.803 0.420 -3.283 1.00 14.13 5 SER A N 13
ATOM 9847 C CA . SER A 1 5 ? 12.404 1.428 -2.418 1.00 3.22 5 SER A CA 13
ATOM 9848 C C . SER A 1 5 ? 12.509 0.921 -0.983 1.00 30.51 5 SER A C 13
ATOM 9849 O O . SER A 1 5 ? 13.245 1.477 -0.168 1.00 64.51 5 SER A O 13
ATOM 9857 N N . SER A 1 6 ? 11.766 -0.140 -0.681 1.00 43.24 6 SER A N 13
ATOM 9858 C CA . SER A 1 6 ? 11.772 -0.721 0.656 1.00 75.52 6 SER A CA 13
ATOM 9859 C C . SER A 1 6 ? 12.691 -1.937 0.716 1.00 65.12 6 SER A C 13
ATOM 9860 O O . SER A 1 6 ? 13.653 -1.964 1.482 1.00 1.04 6 SER A O 13
ATOM 9868 N N . ASN A 1 7 ? 12.388 -2.942 -0.100 1.00 12.14 7 ASN A N 13
ATOM 9869 C CA . ASN A 1 7 ? 13.186 -4.162 -0.140 1.00 3.42 7 ASN A CA 13
ATOM 9870 C C . ASN A 1 7 ? 12.827 -5.007 -1.358 1.00 22.01 7 ASN A C 13
ATOM 9871 O O . ASN A 1 7 ? 11.703 -5.494 -1.480 1.00 40.03 7 ASN A O 13
ATOM 9882 N N . LYS A 1 8 ? 13.790 -5.178 -2.257 1.00 63.12 8 LYS A N 13
ATOM 9883 C CA . LYS A 1 8 ? 13.578 -5.966 -3.466 1.00 2.04 8 LYS A CA 13
ATOM 9884 C C . LYS A 1 8 ? 13.301 -7.426 -3.122 1.00 14.24 8 LYS A C 13
ATOM 9885 O O . LYS A 1 8 ? 12.667 -8.147 -3.893 1.00 50.52 8 LYS A O 13
ATOM 9904 N N . CYS A 1 9 ? 13.778 -7.856 -1.958 1.00 55.22 9 CYS A N 13
ATOM 9905 C CA . CYS A 1 9 ? 13.580 -9.229 -1.511 1.00 21.21 9 CYS A CA 13
ATOM 9906 C C . CYS A 1 9 ? 12.103 -9.509 -1.249 1.00 60.12 9 CYS A C 13
ATOM 9907 O O . CYS A 1 9 ? 11.657 -10.654 -1.314 1.00 73.04 9 CYS A O 13
ATOM 9914 N N . ALA A 1 10 ? 11.350 -8.455 -0.953 1.00 42.31 10 ALA A N 13
ATOM 9915 C CA . ALA A 1 10 ? 9.924 -8.586 -0.684 1.00 33.11 10 ALA A CA 13
ATOM 9916 C C . ALA A 1 10 ? 9.106 -8.408 -1.959 1.00 32.43 10 ALA A C 13
ATOM 9917 O O . ALA A 1 10 ? 7.915 -8.719 -1.993 1.00 52.41 10 ALA A O 13
ATOM 9924 N N . LYS A 1 11 ? 9.752 -7.907 -3.006 1.00 1.45 11 LYS A N 13
ATOM 9925 C CA . LYS A 1 11 ? 9.086 -7.688 -4.284 1.00 14.43 11 LYS A CA 13
ATOM 9926 C C . LYS A 1 11 ? 8.813 -9.012 -4.989 1.00 35.31 11 LYS A C 13
ATOM 9927 O O . LYS A 1 11 ? 7.933 -9.102 -5.846 1.00 51.13 11 LYS A O 13
ATOM 9946 N N . THR A 1 12 ? 9.571 -10.041 -4.622 1.00 1.52 12 THR A N 13
ATOM 9947 C CA . THR A 1 12 ? 9.411 -11.360 -5.219 1.00 34.32 12 THR A CA 13
ATOM 9948 C C . THR A 1 12 ? 10.034 -12.440 -4.341 1.00 73.15 12 THR A C 13
ATOM 9949 O O . THR A 1 12 ? 11.092 -12.237 -3.747 1.00 24.34 12 THR A O 13
ATOM 9960 N N . LYS A 1 13 ? 9.371 -13.589 -4.265 1.00 70.23 13 LYS A N 13
ATOM 9961 C CA . LYS A 1 13 ? 9.860 -14.703 -3.462 1.00 23.30 13 LYS A CA 13
ATOM 9962 C C . LYS A 1 13 ? 11.248 -15.138 -3.923 1.00 32.23 13 LYS A C 13
ATOM 9963 O O . LYS A 1 13 ? 12.148 -15.339 -3.107 1.00 61.34 13 LYS A O 13
ATOM 9982 N N . ARG A 1 14 ? 11.414 -15.280 -5.234 1.00 14.03 14 ARG A N 13
ATOM 9983 C CA . ARG A 1 14 ? 12.692 -15.691 -5.802 1.00 52.52 14 ARG A CA 13
ATOM 9984 C C . ARG A 1 14 ? 13.826 -14.813 -5.281 1.00 12.32 14 ARG A C 13
ATOM 9985 O O . ARG A 1 14 ? 14.909 -15.304 -4.964 1.00 21.20 14 ARG A O 13
ATOM 10006 N N . ARG A 1 15 ? 13.569 -13.512 -5.195 1.00 55.42 15 ARG A N 13
ATOM 10007 C CA . ARG A 1 15 ? 14.568 -12.565 -4.714 1.00 72.32 15 ARG A CA 13
ATOM 10008 C C . ARG A 1 15 ? 14.968 -12.881 -3.276 1.00 33.01 15 ARG A C 13
ATOM 10009 O O . ARG A 1 15 ? 16.152 -12.904 -2.942 1.00 52.11 15 ARG A O 13
ATOM 10030 N N . GLU A 1 16 ? 13.971 -13.123 -2.430 1.00 24.04 16 GLU A N 13
ATOM 10031 C CA . GLU A 1 16 ? 14.220 -13.436 -1.027 1.00 42.22 16 GLU A CA 13
ATOM 10032 C C . GLU A 1 16 ? 14.932 -14.779 -0.887 1.00 53.52 16 GLU A C 13
ATOM 10033 O O . GLU A 1 16 ? 15.742 -14.972 0.018 1.00 40.01 16 GLU A O 13
ATOM 10045 N N . ASN A 1 17 ? 14.621 -15.703 -1.790 1.00 62.03 17 ASN A N 13
ATOM 10046 C CA . ASN A 1 17 ? 15.229 -17.028 -1.767 1.00 64.45 17 ASN A CA 13
ATOM 10047 C C . ASN A 1 17 ? 16.675 -16.972 -2.251 1.00 4.35 17 ASN A C 13
ATOM 10048 O O . ASN A 1 17 ? 17.558 -17.611 -1.678 1.00 2.42 17 ASN A O 13
ATOM 10059 N N . VAL A 1 18 ? 16.911 -16.202 -3.308 1.00 54.42 18 VAL A N 13
ATOM 10060 C CA . VAL A 1 18 ? 18.249 -16.059 -3.868 1.00 23.51 18 VAL A CA 13
ATOM 10061 C C . VAL A 1 18 ? 19.230 -15.540 -2.822 1.00 71.43 18 VAL A C 13
ATOM 10062 O O . VAL A 1 18 ? 20.398 -15.930 -2.803 1.00 32.24 18 VAL A O 13
ATOM 10075 N N . CYS A 1 19 ? 18.747 -14.659 -1.953 1.00 45.52 19 CYS A N 13
ATOM 10076 C CA . CYS A 1 19 ? 19.580 -14.085 -0.903 1.00 44.32 19 CYS A CA 13
ATOM 10077 C C . CYS A 1 19 ? 19.842 -15.104 0.201 1.00 24.44 19 CYS A C 13
ATOM 10078 O O . CYS A 1 19 ? 20.958 -15.210 0.711 1.00 0.32 19 CYS A O 13
ATOM 10085 N N . ARG A 1 20 ? 18.807 -15.853 0.566 1.00 74.24 20 ARG A N 13
ATOM 10086 C CA . ARG A 1 20 ? 18.924 -16.864 1.610 1.00 41.30 20 ARG A CA 13
ATOM 10087 C C . ARG A 1 20 ? 19.801 -18.024 1.148 1.00 51.13 20 ARG A C 13
ATOM 10088 O O . ARG A 1 20 ? 20.542 -18.609 1.938 1.00 51.02 20 ARG A O 13
ATOM 10109 N N . VAL A 1 21 ? 19.711 -18.352 -0.137 1.00 53.33 21 VAL A N 13
ATOM 10110 C CA . VAL A 1 21 ? 20.496 -19.441 -0.705 1.00 73.23 21 VAL A CA 13
ATOM 10111 C C . VAL A 1 21 ? 21.951 -19.029 -0.895 1.00 42.00 21 VAL A C 13
ATOM 10112 O O . VAL A 1 21 ? 22.862 -19.848 -0.765 1.00 52.33 21 VAL A O 13
ATOM 10125 N N . CYS A 1 22 ? 22.164 -17.754 -1.203 1.00 11.14 22 CYS A N 13
ATOM 10126 C CA . CYS A 1 22 ? 23.509 -17.231 -1.411 1.00 32.15 22 CYS A CA 13
ATOM 10127 C C . CYS A 1 22 ? 24.398 -17.523 -0.205 1.00 42.42 22 CYS A C 13
ATOM 10128 O O . CYS A 1 22 ? 25.514 -18.021 -0.349 1.00 53.15 22 CYS A O 13
ATOM 10135 N N . GLY A 1 23 ? 23.895 -17.208 0.985 1.00 51.13 23 GLY A N 13
ATOM 10136 C CA . GLY A 1 23 ? 24.656 -17.443 2.198 1.00 60.13 23 GLY A CA 13
ATOM 10137 C C . GLY A 1 23 ? 24.904 -18.917 2.450 1.00 30.01 23 GLY A C 13
ATOM 10138 O O . GLY A 1 23 ? 25.954 -19.297 2.966 1.00 61.00 23 GLY A O 13
ATOM 10142 N N . ASN A 1 24 ? 23.934 -19.749 2.087 1.00 74.42 24 ASN A N 13
ATOM 10143 C CA . ASN A 1 24 ? 24.051 -21.190 2.279 1.00 72.30 24 ASN A CA 13
ATOM 10144 C C . ASN A 1 24 ? 25.092 -21.782 1.334 1.00 71.32 24 ASN A C 13
ATOM 10145 O O . ASN A 1 24 ? 25.844 -22.683 1.707 1.00 15.14 24 ASN A O 13
ATOM 10156 N N . ARG A 1 25 ? 25.130 -21.269 0.108 1.00 21.53 25 ARG A N 13
ATOM 10157 C CA . ARG A 1 25 ? 26.078 -21.747 -0.891 1.00 22.43 25 ARG A CA 13
ATOM 10158 C C . ARG A 1 2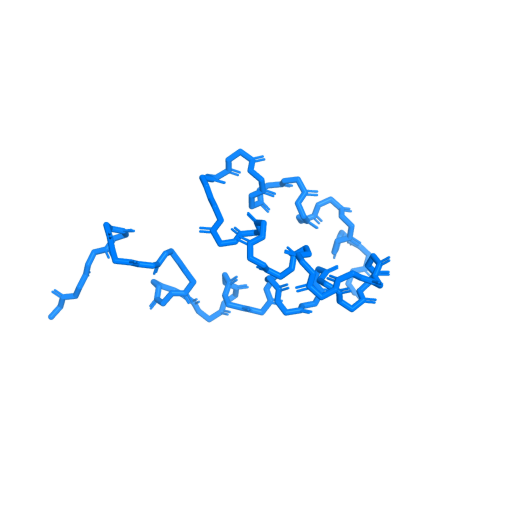5 ? 27.467 -21.166 -0.644 1.00 42.21 25 ARG A C 13
ATOM 10159 O O . ARG A 1 25 ? 28.439 -21.903 -0.475 1.00 15.34 25 ARG A O 13
ATOM 10180 N N . SER A 1 26 ? 27.553 -19.839 -0.626 1.00 61.51 26 SER A N 13
ATOM 10181 C CA . SER A 1 26 ? 28.824 -19.159 -0.405 1.00 15.33 26 SER A CA 13
ATOM 10182 C C . SER A 1 26 ? 29.345 -19.426 1.004 1.00 71.21 26 SER A C 13
ATOM 10183 O O . SER A 1 26 ? 30.544 -19.335 1.262 1.00 43.41 26 SER A O 13
ATOM 10191 N N . GLY A 1 27 ? 28.433 -19.758 1.913 1.00 51.40 27 GLY A N 13
ATOM 10192 C CA . GLY A 1 27 ? 28.819 -20.033 3.285 1.00 74.44 27 GLY A CA 13
ATOM 10193 C C . GLY A 1 27 ? 29.152 -18.773 4.057 1.00 5.15 27 GLY A C 13
ATOM 10194 O O . GLY A 1 27 ? 30.005 -18.788 4.944 1.00 31.34 27 GLY A O 13
ATOM 10198 N N . ASN A 1 28 ? 28.480 -17.678 3.719 1.00 11.43 28 ASN A N 13
ATOM 10199 C CA . ASN A 1 28 ? 28.712 -16.402 4.387 1.00 54.33 28 ASN A CA 13
ATOM 10200 C C . ASN A 1 28 ? 27.396 -15.782 4.847 1.00 52.31 28 ASN A C 13
ATOM 10201 O O . ASN A 1 28 ? 26.532 -15.457 4.032 1.00 71.41 28 ASN A O 13
ATOM 10212 N N . ASP A 1 29 ? 27.251 -15.619 6.157 1.00 22.54 29 ASP A N 13
ATOM 10213 C CA . ASP A 1 29 ? 26.042 -15.037 6.727 1.00 53.42 29 ASP A CA 13
ATOM 10214 C C . ASP A 1 29 ? 25.836 -13.611 6.223 1.00 21.51 29 ASP A C 13
ATOM 10215 O O . ASP A 1 29 ? 24.711 -13.116 6.178 1.00 12.23 29 ASP A O 13
ATOM 10224 N N . GLU A 1 30 ? 26.931 -12.959 5.846 1.00 1.53 30 GLU A N 13
ATOM 10225 C CA . GLU A 1 30 ? 26.870 -11.590 5.348 1.00 52.42 30 GLU A CA 13
ATOM 10226 C C . GLU A 1 30 ? 26.370 -11.557 3.906 1.00 22.33 30 GLU A C 13
ATOM 10227 O O . GLU A 1 30 ? 25.650 -10.642 3.508 1.00 40.42 30 GLU A O 13
ATOM 10239 N N . TYR A 1 31 ? 26.758 -12.563 3.129 1.00 2.55 31 TYR A N 13
ATOM 10240 C CA . TYR A 1 31 ? 26.353 -12.649 1.732 1.00 40.45 31 TYR A CA 13
ATOM 10241 C C . TYR A 1 31 ? 24.840 -12.514 1.594 1.00 54.13 31 TYR A C 13
ATOM 10242 O O . TYR A 1 31 ? 24.337 -12.038 0.575 1.00 4.55 31 TYR A O 13
ATOM 10260 N N . TYR A 1 32 ? 24.118 -12.937 2.626 1.00 4.51 32 TYR A N 13
ATOM 10261 C CA . TYR A 1 32 ? 22.662 -12.866 2.621 1.00 1.52 32 TYR A CA 13
ATOM 10262 C C . TYR A 1 32 ? 22.187 -11.436 2.378 1.00 61.31 32 TYR A C 13
ATOM 10263 O O . TYR A 1 32 ? 21.335 -11.190 1.524 1.00 31.25 32 TYR A O 13
ATOM 10281 N N . SER A 1 33 ? 22.746 -10.497 3.135 1.00 70.15 33 SER A N 13
ATOM 10282 C CA . SER A 1 33 ? 22.378 -9.092 3.005 1.00 45.14 33 SER A CA 13
ATOM 10283 C C . SER A 1 33 ? 22.912 -8.509 1.699 1.00 21.35 33 SER A C 13
ATOM 10284 O O . SER A 1 33 ? 22.311 -7.605 1.120 1.00 22.31 33 SER A O 13
ATOM 10292 N N . GLU A 1 34 ? 24.045 -9.035 1.244 1.00 40.34 34 GLU A N 13
ATOM 10293 C CA . GLU A 1 34 ? 24.660 -8.566 0.007 1.00 25.25 34 GLU A CA 13
ATOM 10294 C C . GLU A 1 34 ? 23.675 -8.646 -1.155 1.00 63.21 34 GLU A C 13
ATOM 10295 O O . GLU A 1 34 ? 23.504 -7.685 -1.906 1.00 63.42 34 GLU A O 13
ATOM 10307 N N . CYS A 1 35 ? 23.030 -9.799 -1.298 1.00 12.13 35 CYS A N 13
ATOM 10308 C CA . CYS A 1 35 ? 22.062 -10.007 -2.368 1.00 44.13 35 CYS A CA 13
ATOM 10309 C C . CYS A 1 35 ? 20.943 -8.972 -2.298 1.00 73.42 35 CYS A C 13
ATOM 10310 O O . CYS A 1 35 ? 20.518 -8.431 -3.319 1.00 50.32 35 CYS A O 13
ATOM 10317 N N . CYS A 1 36 ? 20.469 -8.703 -1.086 1.00 50.24 36 CYS A N 13
ATOM 10318 C CA . CYS A 1 36 ? 19.399 -7.734 -0.881 1.00 70.12 36 CYS A CA 13
ATOM 10319 C C . CYS A 1 36 ? 19.805 -6.357 -1.399 1.00 21.21 36 CYS A C 13
ATOM 10320 O O . CYS A 1 36 ? 18.955 -5.542 -1.754 1.00 12.31 36 CYS A O 13
ATOM 10327 N N . GLU A 1 37 ? 21.110 -6.107 -1.439 1.00 21.24 37 GLU A N 13
ATOM 10328 C CA . GLU A 1 37 ? 21.628 -4.829 -1.912 1.00 63.24 37 GLU A CA 13
ATOM 10329 C C . GLU A 1 37 ? 21.218 -4.579 -3.361 1.00 11.13 37 GLU A C 13
ATOM 10330 O O . GLU A 1 37 ? 20.475 -5.363 -3.951 1.00 63.30 37 GLU A O 13
ATOM 10342 N N . SER A 1 38 ? 21.706 -3.480 -3.927 1.00 4.15 38 SER A N 13
ATOM 10343 C CA . SER A 1 38 ? 21.388 -3.123 -5.304 1.00 15.21 38 SER A CA 13
ATOM 10344 C C . SER A 1 38 ? 21.436 -4.350 -6.209 1.00 21.45 38 SER A C 13
ATOM 10345 O O . SER A 1 38 ? 22.129 -5.325 -5.915 1.00 11.34 38 SER A O 13
ATOM 10353 N N . ASP A 1 39 ? 20.695 -4.295 -7.310 1.00 23.32 39 ASP A N 13
ATOM 10354 C CA . ASP A 1 39 ? 20.653 -5.401 -8.259 1.00 65.43 39 ASP A CA 13
ATOM 10355 C C . ASP A 1 39 ? 22.062 -5.824 -8.664 1.00 24.04 39 ASP A C 13
ATOM 10356 O O . ASP A 1 39 ? 22.290 -6.969 -9.055 1.00 33.11 39 ASP A O 13
ATOM 10365 N N . TYR A 1 40 ? 23.004 -4.892 -8.568 1.00 23.34 40 TYR A N 13
ATOM 10366 C CA . TYR A 1 40 ? 24.390 -5.167 -8.927 1.00 25.03 40 TYR A CA 13
ATOM 10367 C C . TYR A 1 40 ? 24.884 -6.445 -8.255 1.00 43.21 40 TYR A C 13
ATOM 10368 O O . TYR A 1 40 ? 25.555 -7.267 -8.878 1.00 65.43 40 TYR A O 13
ATOM 10386 N N . ARG A 1 41 ? 24.546 -6.604 -6.980 1.00 2.33 41 ARG A N 13
ATOM 10387 C CA . ARG A 1 41 ? 24.955 -7.780 -6.222 1.00 32.21 41 ARG A CA 13
ATOM 10388 C C . ARG A 1 41 ? 23.977 -8.932 -6.436 1.00 52.41 41 ARG A C 13
ATOM 10389 O O . ARG A 1 41 ? 24.376 -10.094 -6.504 1.00 21.43 41 ARG A O 13
ATOM 10410 N N . TYR A 1 42 ? 22.695 -8.600 -6.541 1.00 72.05 42 TYR A N 13
ATOM 10411 C CA . TYR A 1 42 ? 21.659 -9.606 -6.745 1.00 23.20 42 TYR A CA 13
ATOM 10412 C C . TYR A 1 42 ? 22.004 -10.512 -7.923 1.00 60.21 42 TYR A C 13
ATOM 10413 O O . TYR A 1 42 ? 21.879 -11.734 -7.839 1.00 72.41 42 TYR A O 13
ATOM 10431 N N . HIS A 1 43 ? 22.440 -9.903 -9.022 1.00 32.54 43 HIS A N 13
ATOM 10432 C CA . HIS A 1 43 ? 22.805 -10.654 -10.218 1.00 35.01 43 HIS A CA 13
ATOM 10433 C C . HIS A 1 43 ? 24.067 -11.476 -9.979 1.00 63.43 43 HIS A C 13
ATOM 10434 O O . HIS A 1 43 ? 24.207 -12.583 -10.501 1.00 13.22 43 HIS A O 13
ATOM 10448 N N . ARG A 1 44 ? 24.984 -10.928 -9.189 1.00 44.22 44 ARG A N 13
ATOM 10449 C CA . ARG A 1 44 ? 26.236 -11.610 -8.884 1.00 2.24 44 ARG A CA 13
ATOM 10450 C C . ARG A 1 44 ? 25.978 -12.900 -8.111 1.00 11.12 44 ARG A C 13
ATOM 10451 O O . ARG A 1 44 ? 26.745 -13.858 -8.207 1.00 71.34 44 ARG A O 13
ATOM 10472 N N . CYS A 1 45 ? 24.893 -12.917 -7.344 1.00 1.35 45 CYS A N 13
ATOM 10473 C CA . CYS A 1 45 ? 24.533 -14.087 -6.553 1.00 22.51 45 CYS A CA 13
ATOM 10474 C C . CYS A 1 45 ? 23.938 -15.179 -7.438 1.00 25.44 45 CYS A C 13
ATOM 10475 O O . CYS A 1 45 ? 24.166 -16.369 -7.212 1.00 52.13 45 CYS A O 13
ATOM 10482 N N . LEU A 1 46 ? 23.176 -14.767 -8.445 1.00 23.35 46 LEU A N 13
ATOM 10483 C CA . LEU A 1 46 ? 22.549 -15.710 -9.364 1.00 54.44 46 LEU A CA 13
ATOM 10484 C C . LEU A 1 46 ? 23.597 -16.573 -10.059 1.00 51.54 46 LEU A C 13
ATOM 10485 O O . LEU A 1 46 ? 23.342 -17.731 -10.390 1.00 52.43 46 LEU A O 13
ATOM 10501 N N . ASP A 1 47 ? 24.777 -16.002 -10.276 1.00 13.45 47 ASP A N 13
ATOM 10502 C CA . ASP A 1 47 ? 25.865 -16.720 -10.928 1.00 44.51 47 ASP A CA 13
ATOM 10503 C C . ASP A 1 47 ? 26.160 -18.032 -10.208 1.00 10.54 47 ASP A C 13
ATOM 10504 O O . ASP A 1 47 ? 26.392 -19.062 -10.842 1.00 1.25 47 ASP A O 13
ATOM 10513 N N . LEU A 1 48 ? 26.150 -17.987 -8.880 1.00 10.50 48 LEU A N 13
ATOM 10514 C CA . LEU A 1 48 ? 26.417 -19.172 -8.072 1.00 41.43 48 LEU A CA 13
ATOM 10515 C C . LEU A 1 48 ? 25.218 -20.114 -8.076 1.00 30.45 48 LEU A C 13
ATOM 10516 O O . LEU A 1 48 ? 25.375 -21.336 -8.046 1.00 12.24 48 LEU A O 13
ATOM 10532 N N . LEU A 1 49 ? 24.021 -19.540 -8.114 1.00 72.11 49 LEU A N 13
ATOM 10533 C CA . LEU A 1 49 ? 22.794 -20.329 -8.124 1.00 33.11 49 LEU A CA 13
ATOM 10534 C C . LEU A 1 49 ? 22.529 -20.907 -9.510 1.00 51.15 49 LEU A C 13
ATOM 10535 O O . LEU A 1 49 ? 21.562 -21.642 -9.713 1.00 41.53 49 LEU A O 13
ATOM 10551 N N . ARG A 1 50 ? 23.395 -20.572 -10.461 1.00 2.51 50 ARG A N 13
ATOM 10552 C CA . ARG A 1 50 ? 23.255 -21.058 -11.828 1.00 44.22 50 ARG A CA 13
ATOM 10553 C C . ARG A 1 50 ? 23.119 -22.577 -11.853 1.00 74.44 50 ARG A C 13
ATOM 10554 O O . ARG A 1 50 ? 22.313 -23.125 -12.604 1.00 71.44 50 ARG A O 13
ATOM 10575 N N . ASN A 1 51 ? 23.912 -23.252 -11.028 1.00 2.45 51 ASN A N 13
ATOM 10576 C CA . ASN A 1 51 ? 23.880 -24.708 -10.956 1.00 4.11 51 ASN A CA 13
ATOM 10577 C C . ASN A 1 51 ? 22.981 -25.177 -9.816 1.00 61.13 51 ASN A C 13
ATOM 10578 O O . ASN A 1 51 ? 22.985 -26.353 -9.451 1.00 44.05 51 ASN A O 13
ATOM 10589 N N . PHE A 1 52 ? 22.210 -24.250 -9.258 1.00 41.32 52 PHE A N 13
ATOM 10590 C CA . PHE A 1 52 ? 21.305 -24.568 -8.160 1.00 3.53 52 PHE A CA 13
ATOM 10591 C C . PHE A 1 52 ? 20.054 -25.275 -8.673 1.00 24.03 52 PHE A C 13
ATOM 10592 O O . PHE A 1 52 ? 19.523 -24.930 -9.727 1.00 51.52 52 PHE A O 13
ATOM 10609 N N . THR A 1 1 ? 11.674 -0.470 -8.982 1.00 44.55 1 THR A N 14
ATOM 10610 C CA . THR A 1 1 ? 11.125 0.822 -8.589 1.00 75.42 1 THR A CA 14
ATOM 10611 C C . THR A 1 1 ? 9.664 0.693 -8.173 1.00 13.22 1 THR A C 14
ATOM 10612 O O . THR A 1 1 ? 8.841 1.553 -8.487 1.00 51.34 1 THR A O 14
ATOM 10623 N N . ASP A 1 2 ? 9.348 -0.385 -7.464 1.00 2.35 2 ASP A N 14
ATOM 10624 C CA . ASP A 1 2 ? 7.986 -0.625 -7.002 1.00 53.42 2 ASP A CA 14
ATOM 10625 C C . ASP A 1 2 ? 7.966 -0.953 -5.513 1.00 24.14 2 ASP A C 14
ATOM 10626 O O . ASP A 1 2 ? 7.855 -2.116 -5.125 1.00 23.33 2 ASP A O 14
ATOM 10635 N N . ASP A 1 3 ? 8.076 0.079 -4.683 1.00 62.41 3 ASP A N 14
ATOM 10636 C CA . ASP A 1 3 ? 8.071 -0.100 -3.236 1.00 23.03 3 ASP A CA 14
ATOM 10637 C C . ASP A 1 3 ? 9.286 -0.905 -2.783 1.00 50.45 3 ASP A C 14
ATOM 10638 O O . ASP A 1 3 ? 9.344 -1.371 -1.646 1.00 61.35 3 ASP A O 14
ATOM 10647 N N . GLU A 1 4 ? 10.253 -1.063 -3.682 1.00 53.11 4 GLU A N 14
ATOM 10648 C CA . GLU A 1 4 ? 11.465 -1.813 -3.375 1.00 11.00 4 GLU A CA 14
ATOM 10649 C C . GLU A 1 4 ? 12.301 -1.089 -2.323 1.00 71.14 4 GLU A C 14
ATOM 10650 O O . GLU A 1 4 ? 13.193 -1.677 -1.712 1.00 42.41 4 GLU A O 14
ATOM 10662 N N . SER A 1 5 ? 12.005 0.191 -2.119 1.00 62.41 5 SER A N 14
ATOM 10663 C CA . SER A 1 5 ? 12.732 0.997 -1.145 1.00 73.02 5 SER A CA 14
ATOM 10664 C C . SER A 1 5 ? 12.676 0.358 0.239 1.00 61.41 5 SER A C 14
ATOM 10665 O O . SER A 1 5 ? 13.516 0.632 1.096 1.00 63.13 5 SER A O 14
ATOM 10673 N N . SER A 1 6 ? 11.680 -0.496 0.450 1.00 73.53 6 SER A N 14
ATOM 10674 C CA . SER A 1 6 ? 11.511 -1.173 1.731 1.00 53.25 6 SER A CA 14
ATOM 10675 C C . SER A 1 6 ? 12.333 -2.457 1.779 1.00 30.03 6 SER A C 14
ATOM 10676 O O . SER A 1 6 ? 13.232 -2.600 2.606 1.00 5.23 6 SER A O 14
ATOM 10684 N N . ASN A 1 7 ? 12.016 -3.389 0.886 1.00 25.13 7 ASN A N 14
ATOM 10685 C CA . ASN A 1 7 ? 12.725 -4.663 0.827 1.00 52.41 7 ASN A CA 14
ATOM 10686 C C . ASN A 1 7 ? 12.334 -5.445 -0.423 1.00 52.23 7 ASN A C 14
ATOM 10687 O O . ASN A 1 7 ? 11.205 -5.922 -0.543 1.00 42.12 7 ASN A O 14
ATOM 10698 N N . LYS A 1 8 ? 13.275 -5.573 -1.353 1.00 12.04 8 LYS A N 14
ATOM 10699 C CA . LYS A 1 8 ? 13.031 -6.299 -2.594 1.00 3.44 8 LYS A CA 14
ATOM 10700 C C . LYS A 1 8 ? 12.812 -7.783 -2.322 1.00 31.43 8 LYS A C 14
ATOM 10701 O O . LYS A 1 8 ? 12.169 -8.480 -3.107 1.00 61.54 8 LYS A O 14
ATOM 10720 N N . CYS A 1 9 ? 13.348 -8.261 -1.204 1.00 24.11 9 CYS A N 14
ATOM 10721 C CA . CYS A 1 9 ? 13.211 -9.663 -0.827 1.00 53.32 9 CYS A CA 14
ATOM 10722 C C . CYS A 1 9 ? 11.767 -9.986 -0.454 1.00 31.31 9 CYS A C 14
ATOM 10723 O O . CYS A 1 9 ? 11.327 -11.130 -0.568 1.00 0.03 9 CYS A O 14
ATOM 10730 N N . ALA A 1 10 ? 11.035 -8.971 -0.008 1.00 40.41 10 ALA A N 14
ATOM 10731 C CA . ALA A 1 10 ? 9.641 -9.146 0.380 1.00 51.23 10 ALA A CA 14
ATOM 10732 C C . ALA A 1 10 ? 8.714 -8.992 -0.821 1.00 74.01 10 ALA A C 14
ATOM 10733 O O . ALA A 1 10 ? 7.538 -9.352 -0.761 1.00 71.41 10 ALA A O 14
ATOM 10740 N N . LYS A 1 11 ? 9.249 -8.454 -1.911 1.00 44.24 11 LYS A N 14
ATOM 10741 C CA . LYS A 1 11 ? 8.471 -8.252 -3.128 1.00 32.35 11 LYS A CA 14
ATOM 10742 C C . LYS A 1 11 ? 8.198 -9.581 -3.826 1.00 2.15 11 LYS A C 14
ATOM 10743 O O . LYS A 1 11 ? 7.253 -9.702 -4.606 1.00 20.34 11 LYS A O 14
ATOM 10762 N N . THR A 1 12 ? 9.031 -10.577 -3.539 1.00 44.44 12 THR A N 14
ATOM 10763 C CA . THR A 1 12 ? 8.880 -11.896 -4.139 1.00 60.21 12 THR A CA 14
ATOM 10764 C C . THR A 1 12 ? 9.625 -12.955 -3.334 1.00 13.21 12 THR A C 14
ATOM 10765 O O . THR A 1 12 ? 10.662 -12.676 -2.731 1.00 74.33 12 THR A O 14
ATOM 10776 N N . LYS A 1 13 ? 9.090 -14.171 -3.328 1.00 23.31 13 LYS A N 14
ATOM 10777 C CA . LYS A 1 13 ? 9.705 -15.274 -2.598 1.00 51.12 13 LYS A CA 14
ATOM 10778 C C . LYS A 1 13 ? 11.071 -15.618 -3.182 1.00 61.54 13 LYS A C 14
ATOM 10779 O O . LYS A 1 13 ? 12.043 -15.797 -2.449 1.00 23.15 13 LYS A O 14
ATOM 10798 N N . ARG A 1 14 ? 11.138 -15.709 -4.507 1.00 13.33 14 ARG A N 14
ATOM 10799 C CA . ARG A 1 14 ? 12.385 -16.031 -5.189 1.00 21.42 14 ARG A CA 14
ATOM 10800 C C . ARG A 1 14 ? 13.513 -15.117 -4.720 1.00 24.42 14 ARG A C 14
ATOM 10801 O O . ARG A 1 14 ? 14.632 -15.570 -4.478 1.00 24.13 14 ARG A O 14
ATOM 10822 N N . ARG A 1 15 ? 13.211 -13.829 -4.595 1.00 21.35 15 ARG A N 14
ATOM 10823 C CA . ARG A 1 15 ? 14.200 -12.852 -4.157 1.00 11.45 15 ARG A CA 14
ATOM 10824 C C . ARG A 1 15 ? 14.719 -13.190 -2.762 1.00 60.53 15 ARG A C 14
ATOM 10825 O O . ARG A 1 15 ? 15.924 -13.160 -2.514 1.00 52.33 15 ARG A O 14
ATOM 10846 N N . GLU A 1 16 ? 13.801 -13.513 -1.857 1.00 12.14 16 GLU A N 14
ATOM 10847 C CA . GLU A 1 16 ? 14.167 -13.856 -0.487 1.00 53.04 16 GLU A CA 14
ATOM 10848 C C . GLU A 1 16 ? 14.951 -15.165 -0.445 1.00 54.44 16 GLU A C 14
ATOM 10849 O O . GLU A 1 16 ? 15.834 -15.345 0.392 1.00 14.40 16 GLU A O 14
ATOM 10861 N N . ASN A 1 17 ? 14.620 -16.075 -1.355 1.00 72.22 17 ASN A N 14
ATOM 10862 C CA . ASN A 1 17 ? 15.291 -17.368 -1.422 1.00 64.00 17 ASN A CA 14
ATOM 10863 C C . ASN A 1 17 ? 16.692 -17.224 -2.010 1.00 11.22 17 ASN A C 14
ATOM 10864 O O . ASN A 1 17 ? 17.640 -17.855 -1.544 1.00 65.30 17 ASN A O 14
ATOM 10875 N N . VAL A 1 18 ? 16.814 -16.387 -3.036 1.00 31.52 18 VAL A N 14
ATOM 10876 C CA . VAL A 1 18 ? 18.098 -16.158 -3.687 1.00 23.33 18 VAL A CA 14
ATOM 10877 C C . VAL A 1 18 ? 19.139 -15.661 -2.689 1.00 53.25 18 VAL A C 14
ATOM 10878 O O . VAL A 1 18 ? 20.320 -15.993 -2.790 1.00 60.50 18 VAL A O 14
ATOM 10891 N N . CYS A 1 19 ? 18.692 -14.862 -1.726 1.00 42.01 19 CYS A N 14
ATOM 10892 C CA . CY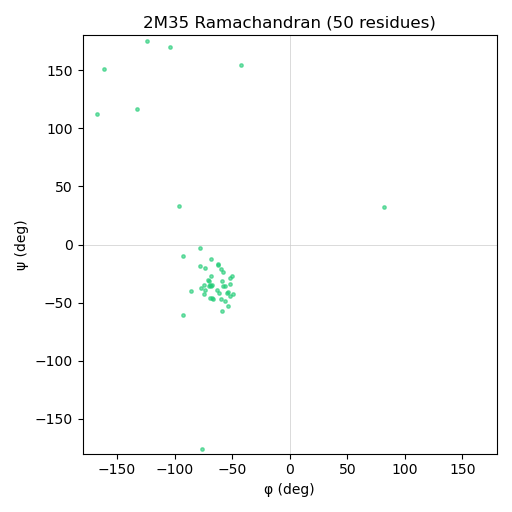S A 1 19 ? 19.584 -14.318 -0.709 1.00 54.50 19 CYS A CA 14
ATOM 10893 C C . CYS A 1 19 ? 19.979 -15.392 0.300 1.00 73.23 19 CYS A C 14
ATOM 10894 O O . CYS A 1 19 ? 21.140 -15.487 0.698 1.00 34.14 19 CYS A O 14
ATOM 10901 N N . ARG A 1 20 ? 19.005 -16.199 0.708 1.00 71.31 20 ARG A N 14
ATOM 10902 C CA . ARG A 1 20 ? 19.250 -17.267 1.670 1.00 2.54 20 ARG A CA 14
ATOM 10903 C C . ARG A 1 20 ? 20.155 -18.340 1.073 1.00 75.53 20 ARG A C 14
ATOM 10904 O O . ARG A 1 20 ? 21.048 -18.858 1.743 1.00 43.12 20 ARG A O 14
ATOM 10925 N N . VAL A 1 21 ? 19.915 -18.671 -0.192 1.00 64.34 21 VAL A N 14
ATOM 10926 C CA . VAL A 1 21 ? 20.708 -19.683 -0.881 1.00 1.01 21 VAL A CA 14
ATOM 10927 C C . VAL A 1 21 ? 22.098 -19.156 -1.219 1.00 51.33 21 VAL A C 14
ATOM 10928 O O . VAL A 1 21 ? 23.075 -19.905 -1.218 1.00 5.42 21 VAL A O 14
ATOM 10941 N N . CYS A 1 22 ? 22.179 -17.861 -1.509 1.00 24.42 22 CYS A N 14
ATOM 10942 C CA . CYS A 1 22 ? 23.449 -17.232 -1.849 1.00 45.14 22 CYS A CA 14
ATOM 10943 C C . CYS A 1 22 ? 24.436 -17.335 -0.690 1.00 11.13 22 CYS A C 14
ATOM 10944 O O . CYS A 1 22 ? 25.605 -17.664 -0.883 1.00 64.10 22 CYS A O 14
ATOM 10951 N N . GLY A 1 23 ? 23.954 -17.051 0.517 1.00 44.13 23 GLY A N 14
ATOM 10952 C CA . GLY A 1 23 ? 24.806 -17.117 1.690 1.00 61.31 23 GLY A CA 14
ATOM 10953 C C . GLY A 1 23 ? 25.294 -18.524 1.973 1.00 30.22 23 GLY A C 14
ATOM 10954 O O . GLY A 1 23 ? 26.436 -18.721 2.386 1.00 42.24 23 GLY A O 14
ATOM 10958 N N . ASN A 1 24 ? 24.425 -19.506 1.753 1.00 2.31 24 ASN A N 14
ATOM 10959 C CA . ASN A 1 24 ? 24.773 -20.902 1.990 1.00 65.02 24 ASN A CA 14
ATOM 10960 C C . ASN A 1 24 ? 25.800 -21.387 0.970 1.00 34.13 24 ASN A C 14
ATOM 10961 O O . ASN A 1 24 ? 26.787 -22.031 1.326 1.00 12.11 24 ASN A O 14
ATOM 10972 N N . ARG A 1 25 ? 25.559 -21.073 -0.298 1.00 62.05 25 ARG A N 14
ATOM 10973 C CA . ARG A 1 25 ? 26.462 -21.477 -1.370 1.00 34.12 25 ARG A CA 14
ATOM 10974 C C . ARG A 1 25 ? 27.863 -20.920 -1.139 1.00 43.22 25 ARG A C 14
ATOM 10975 O O . ARG A 1 25 ? 28.837 -21.670 -1.070 1.00 33.03 25 ARG A O 14
ATOM 10996 N N . SER A 1 26 ? 27.958 -19.599 -1.022 1.00 35.22 26 SER A N 14
ATOM 10997 C CA . SER A 1 26 ? 29.240 -18.941 -0.803 1.00 42.24 26 SER A CA 14
ATOM 10998 C C . SER A 1 26 ? 29.817 -19.312 0.559 1.00 35.44 26 SER A C 14
ATOM 10999 O O . SER A 1 26 ? 31.028 -19.455 0.715 1.00 24.35 26 SER A O 14
ATOM 11007 N N . GLY A 1 27 ? 28.937 -19.467 1.545 1.00 61.43 27 GLY A N 14
ATOM 11008 C CA . GLY A 1 27 ? 29.376 -19.821 2.882 1.00 1.20 27 GLY A CA 14
ATOM 11009 C C . GLY A 1 27 ? 29.610 -18.604 3.756 1.00 73.41 27 GLY A C 14
ATOM 11010 O O . GLY A 1 27 ? 30.299 -18.685 4.772 1.00 52.13 27 GLY A O 14
ATOM 11014 N N . ASN A 1 28 ? 29.035 -17.473 3.359 1.00 63.40 28 ASN A N 14
ATOM 11015 C CA . ASN A 1 28 ? 29.187 -16.234 4.112 1.00 14.05 28 ASN A CA 14
ATOM 11016 C C . ASN A 1 28 ? 27.831 -15.712 4.580 1.00 61.44 28 ASN A C 14
ATOM 11017 O O . ASN A 1 28 ? 26.968 -15.381 3.766 1.00 30.55 28 ASN A O 14
ATOM 11028 N N . ASP A 1 29 ? 27.652 -15.642 5.894 1.00 52.40 29 ASP A N 14
ATOM 11029 C CA . ASP A 1 29 ? 26.402 -15.159 6.470 1.00 2.33 29 ASP A CA 14
ATOM 11030 C C . ASP A 1 29 ? 26.115 -13.729 6.024 1.00 54.34 29 ASP A C 14
ATOM 11031 O O . ASP A 1 29 ? 24.973 -13.271 6.072 1.00 23.42 29 ASP A O 14
ATOM 11040 N N . GLU A 1 30 ? 27.158 -13.028 5.590 1.00 21.30 30 GLU A N 14
ATOM 11041 C CA . GLU A 1 30 ? 27.017 -11.650 5.137 1.00 54.51 30 GLU A CA 14
ATOM 11042 C C . GLU A 1 30 ? 26.415 -11.596 3.736 1.00 72.44 30 GLU A C 14
ATOM 11043 O O . GLU A 1 30 ? 25.626 -10.705 3.420 1.00 21.04 30 GLU A O 14
ATOM 11055 N N . TYR A 1 31 ? 26.793 -12.556 2.899 1.00 20.41 31 TYR A N 14
ATOM 11056 C CA . TYR A 1 31 ? 26.294 -12.618 1.531 1.00 72.14 31 TYR A CA 14
ATOM 11057 C C . TYR A 1 31 ? 24.770 -12.549 1.503 1.00 70.51 31 TYR A C 14
ATOM 11058 O O . TYR A 1 31 ? 24.177 -12.058 0.542 1.00 34.25 31 TYR A O 14
ATOM 11076 N N . TYR A 1 32 ? 24.143 -13.045 2.564 1.00 71.11 32 TYR A N 14
ATOM 11077 C CA . TYR A 1 32 ? 22.688 -13.042 2.662 1.00 21.42 32 TYR A CA 14
ATOM 11078 C C . TYR A 1 32 ? 22.134 -11.630 2.503 1.00 71.15 32 TYR A C 14
ATOM 11079 O O . TYR A 1 32 ? 21.210 -11.398 1.722 1.00 23.05 32 TYR A O 14
ATOM 11097 N N . SER A 1 33 ? 22.706 -10.689 3.247 1.00 34.34 33 SER A N 14
ATOM 11098 C CA . SER A 1 33 ? 22.268 -9.299 3.192 1.00 31.51 33 SER A CA 14
ATOM 11099 C C . SER A 1 33 ? 22.679 -8.653 1.873 1.00 53.42 33 SER A C 14
ATOM 11100 O O . SER A 1 33 ? 21.997 -7.761 1.369 1.00 43.24 33 SER A O 14
ATOM 11108 N N . GLU A 1 34 ? 23.798 -9.110 1.320 1.00 1.31 34 GLU A N 14
ATOM 11109 C CA . GLU A 1 34 ? 24.301 -8.575 0.060 1.00 75.11 34 GLU A CA 14
ATOM 11110 C C . GLU A 1 34 ? 23.235 -8.659 -1.030 1.00 4.43 34 GLU A C 14
ATOM 11111 O O . GLU A 1 34 ? 22.947 -7.673 -1.709 1.00 2.31 34 GLU A O 14
ATOM 11123 N N . CYS A 1 35 ? 22.654 -9.843 -1.191 1.00 43.43 35 CYS A N 14
ATOM 11124 C CA . CYS A 1 35 ? 21.622 -10.057 -2.198 1.00 61.31 35 CYS A CA 14
ATOM 11125 C C . CYS A 1 35 ? 20.452 -9.099 -1.991 1.00 25.31 35 CYS A C 14
ATOM 11126 O O . CYS A 1 35 ? 19.858 -8.610 -2.952 1.00 64.02 35 CYS A O 14
ATOM 11133 N N . CYS A 1 36 ? 20.127 -8.835 -0.730 1.00 23.52 36 CYS A N 14
ATOM 11134 C CA . CYS A 1 36 ? 19.030 -7.937 -0.395 1.00 15.34 36 CYS A CA 14
ATOM 11135 C C . CYS A 1 36 ? 19.345 -6.508 -0.827 1.00 50.32 36 CYS A C 14
ATOM 11136 O O . CYS A 1 36 ? 18.462 -5.651 -0.865 1.00 61.53 36 CYS A O 14
ATOM 11143 N N . GLU A 1 37 ? 20.610 -6.259 -1.152 1.00 72.24 37 GLU A N 14
ATOM 11144 C CA . GLU A 1 37 ? 21.041 -4.934 -1.582 1.00 24.24 37 GLU A CA 14
ATOM 11145 C C . GLU A 1 37 ? 20.578 -4.646 -3.007 1.00 34.04 37 GLU A C 14
ATOM 11146 O O . GLU A 1 37 ? 19.861 -5.444 -3.611 1.00 14.34 37 GLU A O 14
ATOM 11158 N N . SER A 1 38 ? 20.992 -3.500 -3.537 1.00 51.11 38 SER A N 14
ATOM 11159 C CA . SER A 1 38 ? 20.616 -3.103 -4.889 1.00 70.31 38 SER A CA 14
ATOM 11160 C C . SER A 1 38 ? 20.699 -4.289 -5.846 1.00 11.22 38 SER A C 14
ATOM 11161 O O . SER A 1 38 ? 21.444 -5.240 -5.610 1.00 44.22 38 SER A O 14
ATOM 11169 N N . ASP A 1 39 ? 19.928 -4.224 -6.926 1.00 31.23 39 ASP A N 14
ATOM 11170 C CA . ASP A 1 39 ? 19.914 -5.291 -7.920 1.00 33.01 39 ASP A CA 14
ATOM 11171 C C . ASP A 1 39 ? 21.331 -5.642 -8.361 1.00 43.41 39 ASP A C 14
ATOM 11172 O O . ASP A 1 39 ? 21.598 -6.763 -8.794 1.00 41.23 39 ASP A O 14
ATOM 11181 N N . TYR A 1 40 ? 22.236 -4.676 -8.249 1.00 1.40 40 TYR A N 14
ATOM 11182 C CA . TYR A 1 40 ? 23.626 -4.881 -8.640 1.00 12.24 40 TYR A CA 14
ATOM 11183 C C . TYR A 1 40 ? 24.182 -6.160 -8.022 1.00 1.15 40 TYR A C 14
ATOM 11184 O O . TYR A 1 40 ? 24.872 -6.934 -8.685 1.00 60.11 40 TYR A O 14
ATOM 11202 N N . ARG A 1 41 ? 23.876 -6.375 -6.746 1.00 41.32 41 ARG A N 14
ATOM 11203 C CA . ARG A 1 41 ? 24.345 -7.559 -6.037 1.00 1.00 41 ARG A CA 14
ATOM 11204 C C . ARG A 1 41 ? 23.407 -8.740 -6.270 1.00 41.35 41 ARG A C 14
ATOM 11205 O O . ARG A 1 41 ? 23.851 -9.880 -6.411 1.00 13.40 41 ARG A O 14
ATOM 11226 N N . TYR A 1 42 ? 22.110 -8.459 -6.310 1.00 55.41 42 TYR A N 14
ATOM 11227 C CA . TYR A 1 42 ? 21.109 -9.497 -6.523 1.00 73.25 42 TYR A CA 14
ATOM 11228 C C . TYR A 1 42 ? 21.444 -10.332 -7.756 1.00 53.30 42 TYR A C 14
ATOM 11229 O O . TYR A 1 42 ? 21.362 -11.560 -7.730 1.00 21.14 42 TYR A O 14
ATOM 11247 N N . HIS A 1 43 ? 21.822 -9.655 -8.836 1.00 11.12 43 HIS A N 14
ATOM 11248 C CA . HIS A 1 43 ? 22.171 -10.333 -10.079 1.00 41.53 43 HIS A CA 14
ATOM 11249 C C . HIS A 1 43 ? 23.484 -11.096 -9.932 1.00 0.30 43 HIS A C 14
ATOM 11250 O O . HIS A 1 43 ? 23.685 -12.132 -10.565 1.00 32.53 43 HIS A O 14
ATOM 11264 N N . ARG A 1 44 ? 24.375 -10.575 -9.094 1.00 35.31 44 ARG A N 14
ATOM 11265 C CA . ARG A 1 44 ? 25.669 -11.207 -8.865 1.00 53.44 44 ARG A CA 14
ATOM 11266 C C . ARG A 1 44 ? 25.503 -12.542 -8.147 1.00 34.42 44 ARG A C 14
ATOM 11267 O O . ARG A 1 44 ? 26.281 -13.473 -8.357 1.00 33.44 44 ARG A O 14
ATOM 11288 N N . CYS A 1 45 ? 24.484 -12.629 -7.298 1.00 71.10 45 CYS A N 14
ATOM 11289 C CA . CYS A 1 45 ? 24.215 -13.849 -6.547 1.00 63.51 45 CYS A CA 14
ATOM 11290 C C . CYS A 1 45 ? 23.642 -14.932 -7.456 1.00 73.53 45 CYS A C 14
ATOM 11291 O O . CYS A 1 45 ? 23.956 -16.114 -7.308 1.00 32.25 45 CYS A O 14
ATOM 11298 N N . LEU A 1 46 ? 22.800 -14.521 -8.398 1.00 35.52 46 LEU A N 14
ATOM 11299 C CA . LEU A 1 46 ? 22.182 -15.456 -9.332 1.00 55.24 46 LEU A CA 14
ATOM 11300 C C . LEU A 1 46 ? 23.241 -16.231 -10.108 1.00 65.03 46 LEU A C 14
ATOM 11301 O O . LEU A 1 46 ? 23.032 -17.386 -10.480 1.00 24.14 46 LEU A O 14
ATOM 11317 N N . ASP A 1 47 ? 24.380 -15.589 -10.348 1.00 15.02 47 ASP A N 14
ATOM 11318 C CA . ASP A 1 47 ? 25.474 -16.219 -11.077 1.00 22.24 47 ASP A CA 14
ATOM 11319 C C . ASP A 1 47 ? 25.869 -17.542 -10.427 1.00 41.11 47 ASP A C 14
ATOM 11320 O O . ASP A 1 47 ? 26.119 -18.533 -11.114 1.00 63.03 47 ASP A O 14
ATOM 11329 N N . LEU A 1 48 ? 25.924 -17.550 -9.100 1.00 1.02 48 LEU A N 14
ATOM 11330 C CA . LEU A 1 48 ? 26.290 -18.751 -8.357 1.00 12.24 48 LEU A CA 14
ATOM 11331 C C . LEU A 1 48 ? 25.136 -19.749 -8.332 1.00 43.35 48 LEU A C 14
ATOM 11332 O O . LEU A 1 48 ? 25.350 -20.962 -8.342 1.00 3.30 48 LEU A O 14
ATOM 11348 N N . LEU A 1 49 ? 23.913 -19.231 -8.303 1.00 44.44 49 LEU A N 14
ATOM 11349 C CA . LEU A 1 49 ? 22.725 -20.076 -8.281 1.00 33.05 49 LEU A CA 14
ATOM 11350 C C . LEU A 1 49 ? 22.422 -20.628 -9.670 1.00 23.01 49 LEU A C 14
ATOM 11351 O O . LEU A 1 49 ? 21.482 -21.402 -9.850 1.00 22.31 49 LEU A O 14
ATOM 11367 N N . ARG A 1 50 ? 23.227 -20.226 -10.649 1.00 34.04 50 ARG A N 14
ATOM 11368 C CA . ARG A 1 50 ? 23.046 -20.681 -12.022 1.00 34.32 50 ARG A CA 14
ATOM 11369 C C . ARG A 1 50 ? 23.038 -22.206 -12.093 1.00 12.53 50 ARG A C 14
ATOM 11370 O O . ARG A 1 50 ? 22.256 -22.798 -12.835 1.00 33.14 50 ARG A O 14
ATOM 11391 N N . ASN A 1 51 ? 23.915 -22.833 -11.316 1.00 35.43 51 ASN A N 14
ATOM 11392 C CA . ASN A 1 51 ? 24.009 -24.288 -11.291 1.00 64.52 51 ASN A CA 14
ATOM 11393 C C . ASN A 1 51 ? 23.041 -24.880 -10.272 1.00 14.34 51 ASN A C 14
ATOM 11394 O O . ASN A 1 51 ? 23.056 -26.083 -10.009 1.00 50.44 51 ASN A O 14
ATOM 11405 N N . PHE A 1 52 ? 22.198 -24.026 -9.700 1.00 1.32 52 PHE A N 14
ATOM 11406 C CA . PHE A 1 52 ? 21.222 -24.463 -8.708 1.00 40.25 52 PHE A CA 14
ATOM 11407 C C . PHE A 1 52 ? 19.807 -24.406 -9.277 1.00 10.14 52 PHE A C 14
ATOM 11408 O O . PHE A 1 52 ? 19.469 -23.499 -10.036 1.00 40.21 52 PHE A O 14
ATOM 11425 N N . THR A 1 1 ? 1.458 1.408 -1.937 1.00 13.04 1 THR A N 15
ATOM 11426 C CA . THR A 1 1 ? 2.538 2.357 -1.702 1.00 45.21 1 THR A CA 15
ATOM 11427 C C . THR A 1 1 ? 3.853 1.636 -1.427 1.00 42.52 1 THR A C 15
ATOM 11428 O O . THR A 1 1 ? 4.741 2.175 -0.766 1.00 41.30 1 THR A O 15
ATOM 11439 N N . ASP A 1 2 ? 3.972 0.416 -1.939 1.00 52.30 2 ASP A N 15
ATOM 11440 C CA . ASP A 1 2 ? 5.180 -0.378 -1.750 1.00 20.10 2 ASP A CA 15
ATOM 11441 C C . ASP A 1 2 ? 6.007 -0.423 -3.031 1.00 50.31 2 ASP A C 15
ATOM 11442 O O . ASP A 1 2 ? 5.465 -0.354 -4.134 1.00 51.33 2 ASP A O 15
ATOM 11451 N N . ASP A 1 3 ? 7.321 -0.537 -2.877 1.00 24.41 3 ASP A N 15
ATOM 11452 C CA . ASP A 1 3 ? 8.224 -0.591 -4.021 1.00 73.13 3 ASP A CA 15
ATOM 11453 C C . ASP A 1 3 ? 9.512 -1.326 -3.664 1.00 11.34 3 ASP A C 15
ATOM 11454 O O . ASP A 1 3 ? 9.689 -1.770 -2.530 1.00 61.40 3 ASP A O 15
ATOM 11463 N N . GLU A 1 4 ? 10.407 -1.449 -4.639 1.00 20.54 4 GLU A N 15
ATOM 11464 C CA . GLU A 1 4 ? 11.678 -2.132 -4.426 1.00 31.11 4 GLU A CA 15
ATOM 11465 C C . GLU A 1 4 ? 12.592 -1.311 -3.521 1.00 51.21 4 GLU A C 15
ATOM 11466 O O . GLU A 1 4 ? 13.517 -1.843 -2.908 1.00 45.24 4 GLU A O 15
ATOM 11478 N N . SER A 1 5 ? 12.325 -0.011 -3.443 1.00 41.04 5 SER A N 15
ATOM 11479 C CA . SER A 1 5 ? 13.125 0.886 -2.618 1.00 24.44 5 SER A CA 15
ATOM 11480 C C . SER A 1 5 ? 13.163 0.403 -1.171 1.00 31.13 5 SER A C 15
ATOM 11481 O O . SER A 1 5 ? 14.086 0.723 -0.422 1.00 12.23 5 SER A O 15
ATOM 11489 N N . SER A 1 6 ? 12.153 -0.370 -0.785 1.00 15.31 6 SER A N 15
ATOM 11490 C CA . SER A 1 6 ? 12.067 -0.894 0.573 1.00 74.20 6 SER A CA 15
ATOM 11491 C C . SER A 1 6 ? 12.889 -2.171 0.715 1.00 23.21 6 SER A C 15
ATOM 11492 O O . SER A 1 6 ? 13.820 -2.237 1.517 1.00 13.12 6 SER A O 15
ATOM 11500 N N . ASN A 1 7 ? 12.538 -3.184 -0.070 1.00 61.33 7 ASN A N 15
ATOM 11501 C CA . ASN A 1 7 ? 13.243 -4.461 -0.033 1.00 12.45 7 ASN A CA 15
ATOM 11502 C C . ASN A 1 7 ? 12.857 -5.331 -1.225 1.00 12.41 7 ASN A C 15
ATOM 11503 O O . ASN A 1 7 ? 11.745 -5.855 -1.291 1.00 53.01 7 ASN A O 15
ATOM 11514 N N . LYS A 1 8 ? 13.783 -5.480 -2.165 1.00 62.55 8 LYS A N 15
ATOM 11515 C CA . LYS A 1 8 ? 13.543 -6.288 -3.355 1.00 75.23 8 LYS A CA 15
ATOM 11516 C C . LYS A 1 8 ? 13.242 -7.736 -2.979 1.00 3.52 8 LYS A C 15
ATOM 11517 O O . LYS A 1 8 ? 12.586 -8.459 -3.728 1.00 64.55 8 LYS A O 15
ATOM 11536 N N . CYS A 1 9 ? 13.725 -8.151 -1.813 1.00 21.13 9 CYS A N 15
ATOM 11537 C CA . CYS A 1 9 ? 13.508 -9.511 -1.336 1.00 30.54 9 CYS A CA 15
ATOM 11538 C C . CYS A 1 9 ? 12.025 -9.769 -1.083 1.00 3.05 9 CYS A C 15
ATOM 11539 O O . CYS A 1 9 ? 11.556 -10.902 -1.182 1.00 32.11 9 CYS A O 15
ATOM 11546 N N . ALA A 1 10 ? 11.294 -8.709 -0.755 1.00 52.22 10 ALA A N 15
ATOM 11547 C CA . ALA A 1 10 ? 9.865 -8.819 -0.490 1.00 73.02 10 ALA A CA 15
ATOM 11548 C C . ALA A 1 10 ? 9.052 -8.598 -1.761 1.00 60.35 10 ALA A C 15
ATOM 11549 O O . ALA A 1 10 ? 7.860 -8.904 -1.810 1.00 64.02 10 ALA A O 15
ATOM 11556 N N . LYS A 1 11 ? 9.703 -8.065 -2.789 1.00 44.24 11 LYS A N 15
ATOM 11557 C CA . LYS A 1 11 ? 9.042 -7.803 -4.062 1.00 61.02 11 LYS A CA 15
ATOM 11558 C C . LYS A 1 11 ? 8.771 -9.103 -4.812 1.00 33.41 11 LYS A C 15
ATOM 11559 O O . LYS A 1 11 ? 7.936 -9.149 -5.717 1.00 2.35 11 LYS A O 15
ATOM 11578 N N . THR A 1 12 ? 9.480 -10.161 -4.429 1.00 74.03 12 THR A N 15
ATOM 11579 C CA . THR A 1 12 ? 9.315 -11.462 -5.065 1.00 32.22 12 THR A CA 15
ATOM 11580 C C . THR A 1 12 ? 9.868 -12.578 -4.185 1.00 42.44 12 THR A C 15
ATOM 11581 O O . THR A 1 12 ? 10.795 -12.364 -3.403 1.00 71.34 12 THR A O 15
ATOM 11592 N N . LYS A 1 13 ? 9.295 -13.769 -4.318 1.00 41.04 13 LYS A N 15
ATOM 11593 C CA . LYS A 1 13 ? 9.732 -14.920 -3.537 1.00 71.24 13 LYS A CA 15
ATOM 11594 C C . LYS A 1 13 ? 11.138 -15.350 -3.942 1.00 24.00 13 LYS A C 15
ATOM 11595 O O . LYS A 1 13 ? 12.002 -15.561 -3.090 1.00 42.44 13 LYS A O 15
ATOM 11614 N N . ARG A 1 14 ? 11.361 -15.477 -5.246 1.00 4.10 14 ARG A N 15
ATOM 11615 C CA . ARG A 1 14 ? 12.663 -15.881 -5.763 1.00 23.34 14 ARG A CA 15
ATOM 11616 C C . ARG A 1 14 ? 13.766 -14.970 -5.232 1.00 11.23 14 ARG A C 15
ATOM 11617 O O . ARG A 1 14 ? 14.868 -15.425 -4.926 1.00 62.35 14 ARG A O 15
ATOM 11638 N N . ARG A 1 15 ? 13.461 -13.681 -5.125 1.00 54.30 15 ARG A N 15
ATOM 11639 C CA . ARG A 1 15 ? 14.426 -12.705 -4.633 1.00 31.21 15 ARG A CA 15
ATOM 11640 C C . ARG A 1 15 ? 14.848 -13.031 -3.203 1.00 70.53 15 ARG A C 15
ATOM 11641 O O . ARG A 1 15 ? 16.034 -13.007 -2.876 1.00 12.43 15 ARG A O 15
ATOM 11662 N N . GLU A 1 16 ? 13.869 -13.336 -2.358 1.00 33.35 16 GLU A N 15
ATOM 11663 C CA . GLU A 1 16 ? 14.140 -13.666 -0.963 1.00 54.11 16 GLU A CA 15
ATOM 11664 C C . GLU A 1 16 ? 14.897 -14.986 -0.853 1.00 71.23 16 GLU A C 15
ATOM 11665 O O . GLU A 1 16 ? 15.754 -15.152 0.013 1.00 3.32 16 GLU A O 15
ATOM 11677 N N . ASN A 1 17 ? 14.572 -15.923 -1.739 1.00 25.05 17 ASN A N 15
ATOM 11678 C CA . ASN A 1 17 ? 15.221 -17.229 -1.741 1.00 33.50 17 ASN A CA 15
ATOM 11679 C C . ASN A 1 17 ? 16.660 -17.122 -2.236 1.00 11.33 17 ASN A C 15
ATOM 11680 O O . ASN A 1 17 ? 17.565 -17.752 -1.689 1.00 32.33 17 ASN A O 15
ATOM 11691 N N . VAL A 1 18 ? 16.864 -16.317 -3.274 1.00 63.52 18 VAL A N 15
ATOM 11692 C CA . VAL A 1 18 ? 18.193 -16.125 -3.842 1.00 63.02 18 VAL A CA 15
ATOM 11693 C C . VAL A 1 18 ? 19.170 -15.608 -2.792 1.00 22.30 18 VAL A C 15
ATOM 11694 O O . VAL A 1 18 ? 20.352 -15.956 -2.803 1.00 15.33 18 VAL A O 15
ATOM 11707 N N . CYS A 1 19 ? 18.670 -14.776 -1.885 1.00 34.42 19 CYS A N 15
ATOM 11708 C CA . CYS A 1 19 ? 19.497 -14.211 -0.826 1.00 41.42 19 CYS A CA 15
ATOM 11709 C C . CYS A 1 19 ? 19.803 -15.256 0.242 1.00 23.13 19 CYS A C 15
ATOM 11710 O O . CYS A 1 19 ? 20.932 -15.355 0.723 1.00 64.00 19 CYS A O 15
ATOM 11717 N N . ARG A 1 20 ? 18.790 -16.034 0.609 1.00 50.12 20 ARG A N 15
ATOM 11718 C CA . ARG A 1 20 ? 18.950 -17.071 1.621 1.00 61.23 20 ARG A CA 15
ATOM 11719 C C . ARG A 1 20 ? 19.849 -18.194 1.111 1.00 52.02 20 ARG A C 15
ATOM 11720 O O . ARG A 1 20 ? 20.679 -18.723 1.850 1.00 72.30 20 ARG A O 15
ATOM 11741 N N . VAL A 1 21 ? 19.677 -18.553 -0.158 1.00 11.05 21 VAL A N 15
ATOM 11742 C CA . VAL A 1 21 ? 20.472 -19.612 -0.767 1.00 23.22 21 VAL A CA 15
ATOM 11743 C C . VAL A 1 21 ? 21.889 -19.134 -1.063 1.00 25.35 21 VAL A C 15
ATOM 11744 O O . VAL A 1 21 ? 22.845 -19.908 -0.993 1.00 73.43 21 VAL A O 15
ATOM 11757 N N . CYS A 1 22 ? 22.019 -17.854 -1.392 1.00 44.42 22 CYS A N 15
ATOM 11758 C CA . CYS A 1 22 ? 23.320 -17.271 -1.699 1.00 11.41 22 CYS A CA 15
ATOM 11759 C C . CYS A 1 22 ? 24.261 -17.381 -0.503 1.00 2.12 22 CYS A C 15
ATOM 11760 O O . CYS A 1 22 ? 25.403 -17.818 -0.636 1.00 63.15 22 CYS A O 15
ATOM 11767 N N . GLY A 1 23 ? 23.772 -16.981 0.667 1.00 21.02 23 GLY A N 15
ATOM 11768 C CA . GLY A 1 23 ? 24.582 -17.043 1.870 1.00 52.11 23 GLY A CA 15
ATOM 11769 C C . GLY A 1 23 ? 25.028 -18.454 2.196 1.00 22.23 23 GLY A C 15
ATOM 11770 O O . GLY A 1 23 ? 26.162 -18.671 2.622 1.00 40.14 23 GLY A O 15
ATOM 11774 N N . ASN A 1 24 ? 24.133 -19.417 1.998 1.00 4.15 24 ASN A N 15
ATOM 11775 C CA . ASN A 1 24 ? 24.441 -20.815 2.277 1.00 33.11 24 ASN A CA 15
ATOM 11776 C C . ASN A 1 24 ? 25.464 -21.356 1.282 1.00 15.25 24 ASN A C 15
ATOM 11777 O O . ASN A 1 24 ? 26.428 -22.018 1.666 1.00 33.14 24 ASN A O 15
ATOM 11788 N N . ARG A 1 25 ? 25.246 -21.068 0.003 1.00 21.33 25 ARG A N 15
ATOM 11789 C CA . ARG A 1 25 ? 26.148 -21.526 -1.047 1.00 2.14 25 ARG A CA 15
ATOM 11790 C C . ARG A 1 25 ? 27.568 -21.025 -0.800 1.00 23.02 25 ARG A C 15
ATOM 11791 O O . ARG A 1 25 ? 28.508 -21.815 -0.704 1.00 51.55 25 ARG A O 15
ATOM 11812 N N . SER A 1 26 ? 27.716 -19.708 -0.698 1.00 24.11 26 SER A N 15
ATOM 11813 C CA . SER A 1 26 ? 29.022 -19.101 -0.467 1.00 21.34 26 SER A CA 15
ATOM 11814 C C . SER A 1 26 ? 29.529 -19.421 0.937 1.00 54.53 26 SER A C 15
ATOM 11815 O O . SER A 1 26 ? 30.733 -19.434 1.186 1.00 62.52 26 SER A O 15
ATOM 11823 N N . GLY A 1 27 ? 28.598 -19.677 1.851 1.00 12.31 27 GLY A N 15
ATOM 11824 C CA . GLY A 1 27 ? 28.968 -19.992 3.218 1.00 21.23 27 GLY A CA 15
ATOM 11825 C C . GLY A 1 27 ? 29.260 -18.753 4.041 1.00 51.33 27 GLY A C 15
ATOM 11826 O O . GLY A 1 27 ? 30.096 -18.781 4.942 1.00 2.24 27 GLY A O 15
ATOM 11830 N N . ASN A 1 28 ? 28.570 -17.661 3.728 1.00 55.11 28 ASN A N 15
ATOM 11831 C CA . ASN A 1 28 ? 28.761 -16.405 4.443 1.00 12.55 28 ASN A CA 15
ATOM 11832 C C . ASN A 1 28 ? 27.420 -15.796 4.842 1.00 52.33 28 ASN A C 15
ATOM 11833 O O . ASN A 1 28 ? 26.610 -15.438 3.986 1.00 43.30 28 ASN A O 15
ATOM 11844 N N . ASP A 1 29 ? 27.192 -15.681 6.145 1.00 23.25 29 ASP A N 15
ATOM 11845 C CA . ASP A 1 29 ? 25.950 -15.114 6.658 1.00 24.10 29 ASP A CA 15
ATOM 11846 C C . ASP A 1 29 ? 25.759 -13.685 6.160 1.00 42.11 29 ASP A C 15
ATOM 11847 O O . ASP A 1 29 ? 24.642 -13.169 6.141 1.00 44.11 29 ASP A O 15
ATOM 11856 N N . GLU A 1 30 ? 26.857 -13.052 5.759 1.00 41.44 30 GLU A N 15
ATOM 11857 C CA . GLU A 1 30 ? 26.809 -11.681 5.262 1.00 23.34 30 GLU A CA 15
ATOM 11858 C C . GLU A 1 30 ? 26.278 -11.639 3.833 1.00 55.43 30 GLU A C 15
ATOM 11859 O O . GLU A 1 30 ? 25.551 -10.719 3.456 1.00 13.34 30 GLU A O 15
ATOM 11871 N N . TYR A 1 31 ? 26.646 -12.640 3.041 1.00 53.41 31 TYR A N 15
ATOM 11872 C CA . TYR A 1 31 ? 26.209 -12.716 1.652 1.00 51.31 31 TYR A CA 15
ATOM 11873 C C . TYR A 1 31 ? 24.693 -12.578 1.549 1.00 30.11 31 TYR A C 15
ATOM 11874 O O . TYR A 1 31 ? 24.169 -12.091 0.547 1.00 11.53 31 TYR A O 15
ATOM 11892 N N . TYR A 1 32 ? 23.994 -13.011 2.593 1.00 44.32 32 TYR A N 15
ATOM 11893 C CA . TYR A 1 32 ? 22.538 -12.938 2.621 1.00 24.20 32 TYR A CA 15
ATOM 11894 C C . TYR A 1 32 ? 22.060 -11.508 2.393 1.00 14.45 32 TYR A C 15
ATOM 11895 O O . TYR A 1 32 ? 21.181 -11.259 1.568 1.00 34.15 32 TYR A O 15
ATOM 11913 N N . SER A 1 33 ? 22.646 -10.570 3.131 1.00 35.14 33 SER A N 15
ATOM 11914 C CA . SER A 1 33 ? 22.278 -9.164 3.014 1.00 51.13 33 SER A CA 15
ATOM 11915 C C . SER A 1 33 ? 22.760 -8.586 1.687 1.00 41.42 33 SER A C 15
ATOM 11916 O O . SER A 1 33 ? 22.137 -7.683 1.129 1.00 62.24 33 SER A O 15
ATOM 11924 N N . GLU A 1 34 ? 23.874 -9.113 1.189 1.00 41.24 34 GLU A N 15
ATOM 11925 C CA . GLU A 1 34 ? 24.441 -8.648 -0.072 1.00 72.41 34 GLU A CA 15
ATOM 11926 C C . GLU A 1 34 ? 23.407 -8.719 -1.192 1.00 72.22 34 GLU A C 15
ATOM 11927 O O . GLU A 1 34 ? 23.159 -7.733 -1.888 1.00 25.55 34 GLU A O 15
ATOM 11939 N N . CYS A 1 35 ? 22.806 -9.892 -1.362 1.00 21.35 35 CYS A N 15
ATOM 11940 C CA . CYS A 1 35 ? 21.800 -10.094 -2.397 1.00 33.32 35 CYS A CA 15
ATOM 11941 C C . CYS A 1 35 ? 20.659 -9.092 -2.249 1.00 54.00 35 CYS A C 15
ATOM 11942 O O . CYS A 1 35 ? 20.107 -8.612 -3.240 1.00 33.23 35 CYS A O 15
ATOM 11949 N N . CYS A 1 36 ? 20.310 -8.780 -1.005 1.00 40.13 36 CYS A N 15
ATOM 11950 C CA . CYS A 1 36 ? 19.235 -7.835 -0.726 1.00 22.40 36 CYS A CA 15
ATOM 11951 C C . CYS A 1 36 ? 19.608 -6.432 -1.196 1.00 62.30 36 CYS A C 15
ATOM 11952 O O . CYS A 1 36 ? 18.748 -5.562 -1.325 1.00 4.30 36 CYS A O 15
ATOM 11959 N N . GLU A 1 37 ? 20.896 -6.222 -1.450 1.00 61.24 37 GLU A N 15
ATOM 11960 C CA . GLU A 1 37 ? 21.382 -4.925 -1.905 1.00 64.15 37 GLU A CA 15
ATOM 11961 C C . GLU A 1 37 ? 20.959 -4.660 -3.347 1.00 75.43 37 GLU A C 15
ATOM 11962 O O . GLU A 1 37 ? 20.231 -5.452 -3.947 1.00 14.43 37 GLU A O 15
ATOM 11974 N N . SER A 1 38 ? 21.419 -3.542 -3.897 1.00 42.54 38 SER A N 15
ATOM 11975 C CA . SER A 1 38 ? 21.085 -3.169 -5.267 1.00 71.21 38 SER A CA 15
ATOM 11976 C C . SER A 1 38 ? 21.160 -4.380 -6.193 1.00 0.42 38 SER A C 15
ATOM 11977 O O . SER A 1 38 ? 21.867 -5.347 -5.911 1.00 64.24 38 SER A O 15
ATOM 11985 N N . ASP A 1 39 ? 20.426 -4.318 -7.298 1.00 14.40 39 ASP A N 15
ATOM 11986 C CA . ASP A 1 39 ? 20.409 -5.407 -8.267 1.00 33.30 39 ASP A CA 15
ATOM 11987 C C . ASP A 1 39 ? 21.828 -5.817 -8.649 1.00 53.43 39 ASP A C 15
ATOM 11988 O O . ASP A 1 39 ? 22.073 -6.961 -9.031 1.00 31.21 39 ASP A O 15
ATOM 11997 N N . TYR A 1 40 ? 22.758 -4.874 -8.545 1.00 71.12 40 TYR A N 15
ATOM 11998 C CA . TYR A 1 40 ? 24.152 -5.136 -8.883 1.00 51.54 40 TYR A CA 15
ATOM 11999 C C . TYR A 1 40 ? 24.649 -6.406 -8.201 1.00 71.53 40 TYR A C 15
ATOM 12000 O O . TYR A 1 40 ? 25.344 -7.220 -8.810 1.00 73.13 40 TYR A O 15
ATOM 12018 N N . ARG A 1 41 ? 24.287 -6.570 -6.933 1.00 53.21 41 ARG A N 15
ATOM 12019 C CA . ARG A 1 41 ? 24.695 -7.741 -6.167 1.00 3.35 41 ARG A CA 15
ATOM 12020 C C . ARG A 1 41 ? 23.734 -8.903 -6.396 1.00 31.23 41 ARG A C 15
ATOM 12021 O O . ARG A 1 41 ? 24.150 -10.059 -6.475 1.00 74.44 41 ARG A O 15
ATOM 12042 N N . TYR A 1 42 ? 22.448 -8.588 -6.500 1.00 74.40 42 TYR A N 15
ATOM 12043 C CA . TYR A 1 42 ? 21.427 -9.607 -6.717 1.00 13.52 42 TYR A CA 15
ATOM 12044 C C . TYR A 1 42 ? 21.787 -10.495 -7.904 1.00 13.12 42 TYR A C 15
ATOM 12045 O O . TYR A 1 42 ? 21.705 -11.721 -7.824 1.00 21.11 42 TYR A O 15
ATOM 12063 N N . HIS A 1 43 ? 22.186 -9.867 -9.005 1.00 42.30 43 HIS A N 15
ATOM 12064 C CA . HIS A 1 43 ? 22.561 -10.599 -10.210 1.00 14.03 43 HIS A CA 15
ATOM 12065 C C . HIS A 1 43 ? 23.855 -11.377 -9.992 1.00 41.24 43 HIS A C 15
ATOM 12066 O O . HIS A 1 43 ? 24.062 -12.435 -10.587 1.00 12.04 43 HIS A O 15
ATOM 12080 N N . ARG A 1 44 ? 24.723 -10.845 -9.138 1.00 41.21 44 ARG A N 15
ATOM 12081 C CA . ARG A 1 44 ? 25.998 -11.488 -8.844 1.00 70.24 44 ARG A CA 15
ATOM 12082 C C . ARG A 1 44 ? 25.785 -12.795 -8.086 1.00 5.24 44 ARG A C 15
ATOM 12083 O O . ARG A 1 44 ? 26.527 -13.761 -8.271 1.00 14.41 44 ARG A O 15
ATOM 12104 N N . CYS A 1 45 ? 24.769 -12.818 -7.230 1.00 51.41 45 CYS A N 15
ATOM 12105 C CA . CYS A 1 45 ? 24.458 -14.004 -6.442 1.00 64.10 45 CYS A CA 15
ATOM 12106 C C . CYS A 1 45 ? 23.877 -15.106 -7.323 1.00 54.34 45 CYS A C 15
ATOM 12107 O O . CYS A 1 45 ? 24.148 -16.289 -7.118 1.00 24.34 45 CYS A O 15
ATOM 12114 N N . LEU A 1 46 ? 23.075 -14.708 -8.306 1.00 23.25 46 LEU A N 15
ATOM 12115 C CA . LEU A 1 46 ? 22.455 -15.661 -9.220 1.00 14.15 46 LEU A CA 15
ATOM 12116 C C . LEU A 1 46 ? 23.511 -16.496 -9.936 1.00 2.21 46 LEU A C 15
ATOM 12117 O O . LEU A 1 46 ? 23.280 -17.660 -10.263 1.00 50.11 46 LEU A O 15
ATOM 12133 N N . ASP A 1 47 ? 24.671 -15.894 -10.174 1.00 63.15 47 ASP A N 15
ATOM 12134 C CA . ASP A 1 47 ? 25.765 -16.583 -10.849 1.00 44.01 47 ASP A CA 15
ATOM 12135 C C . ASP A 1 47 ? 26.113 -17.884 -10.132 1.00 1.43 47 ASP A C 15
ATOM 12136 O O . ASP A 1 47 ? 26.370 -18.906 -10.768 1.00 64.50 47 ASP A O 15
ATOM 12145 N N . LEU A 1 48 ? 26.120 -17.837 -8.804 1.00 61.32 48 LEU A N 15
ATOM 12146 C CA . LEU A 1 48 ? 26.437 -19.012 -7.999 1.00 44.23 48 LEU A CA 15
ATOM 12147 C C . LEU A 1 48 ? 25.269 -19.992 -7.982 1.00 12.01 48 LEU A C 15
ATOM 12148 O O . LEU A 1 48 ? 25.465 -21.208 -7.960 1.00 55.10 48 LEU A O 15
ATOM 12164 N N . LEU A 1 49 ? 24.054 -19.456 -7.994 1.00 15.43 49 LEU A N 15
ATOM 12165 C CA . LEU A 1 49 ? 22.852 -20.283 -7.982 1.00 10.13 49 LEU A CA 15
ATOM 12166 C C . LEU A 1 49 ? 22.582 -20.871 -9.363 1.00 11.01 49 LEU A C 15
ATOM 12167 O O . LEU A 1 49 ? 21.650 -21.656 -9.543 1.00 45.40 49 LEU A O 15
ATOM 12183 N N . ARG A 1 50 ? 23.404 -20.488 -10.334 1.00 71.05 50 ARG A N 15
ATOM 12184 C CA . ARG A 1 50 ? 23.254 -20.978 -11.699 1.00 63.23 50 ARG A CA 15
ATOM 12185 C C . ARG A 1 50 ? 23.206 -22.503 -11.727 1.00 63.11 50 ARG A C 15
ATOM 12186 O O . ARG A 1 50 ? 22.456 -23.096 -12.501 1.00 33.13 50 ARG A O 15
ATOM 12207 N N . ASN A 1 51 ? 24.013 -23.131 -10.878 1.00 21.01 51 ASN A N 15
ATOM 12208 C CA . ASN A 1 51 ? 24.063 -24.587 -10.806 1.00 4.20 51 ASN A CA 15
ATOM 12209 C C . ASN A 1 51 ? 23.152 -25.109 -9.699 1.00 42.51 51 ASN A C 15
ATOM 12210 O O . ASN A 1 51 ? 23.398 -26.170 -9.127 1.00 22.44 51 ASN A O 15
ATOM 12221 N N . PHE A 1 52 ? 22.099 -24.355 -9.403 1.00 54.32 52 PHE A N 15
ATOM 12222 C CA . PHE A 1 52 ? 21.150 -24.740 -8.365 1.00 22.43 52 PHE A CA 15
ATOM 12223 C C . PHE A 1 52 ? 19.721 -24.719 -8.898 1.00 52.25 52 PHE A C 15
ATOM 12224 O O . PHE A 1 52 ? 18.977 -25.687 -8.747 1.00 31.03 52 PHE A O 15
ATOM 12241 N N . THR A 1 1 ? 4.063 1.553 -1.011 1.00 1.00 1 THR A N 16
ATOM 12242 C CA . THR A 1 1 ? 3.161 0.737 -1.814 1.00 13.52 1 THR A CA 16
ATOM 12243 C C . THR A 1 1 ? 3.864 -0.511 -2.334 1.00 51.24 1 THR A C 16
ATOM 12244 O O . THR A 1 1 ? 3.740 -0.861 -3.508 1.00 51.32 1 THR A O 16
ATOM 12255 N N . ASP A 1 2 ? 4.601 -1.179 -1.454 1.00 44.04 2 ASP A N 16
ATOM 12256 C CA . ASP A 1 2 ? 5.323 -2.390 -1.825 1.00 65.52 2 ASP A CA 16
ATOM 12257 C C . ASP A 1 2 ? 6.290 -2.117 -2.974 1.00 33.24 2 ASP A C 16
ATOM 12258 O O . ASP A 1 2 ? 6.380 -2.898 -3.921 1.00 52.23 2 ASP A O 16
ATOM 12267 N N . ASP A 1 3 ? 7.009 -1.004 -2.882 1.00 61.24 3 ASP A N 16
ATOM 12268 C CA . ASP A 1 3 ? 7.969 -0.627 -3.914 1.00 31.44 3 ASP A CA 16
ATOM 12269 C C . ASP A 1 3 ? 9.368 -1.122 -3.560 1.00 42.05 3 ASP A C 16
ATOM 12270 O O . ASP A 1 3 ? 9.651 -1.439 -2.406 1.00 2.44 3 ASP A O 16
ATOM 12279 N N . GLU A 1 4 ? 10.238 -1.186 -4.563 1.00 63.34 4 GLU A N 16
ATOM 12280 C CA . GLU A 1 4 ? 11.607 -1.644 -4.358 1.00 23.41 4 GLU A CA 16
ATOM 12281 C C . GLU A 1 4 ? 12.357 -0.711 -3.412 1.00 21.24 4 GLU A C 16
ATOM 12282 O O . GLU A 1 4 ? 13.402 -1.070 -2.868 1.00 15.55 4 GLU A O 16
ATOM 12294 N N . SER A 1 5 ? 11.816 0.488 -3.221 1.00 23.01 5 SER A N 16
ATOM 12295 C CA . SER A 1 5 ? 12.435 1.475 -2.344 1.00 45.13 5 SER A CA 16
ATOM 12296 C C . SER A 1 5 ? 12.503 0.961 -0.909 1.00 61.04 5 SER A C 16
ATOM 12297 O O . SER A 1 5 ? 13.254 1.484 -0.086 1.00 35.03 5 SER A O 16
ATOM 12305 N N . SER A 1 6 ? 11.713 -0.067 -0.618 1.00 60.52 6 SER A N 16
ATOM 12306 C CA . SER A 1 6 ? 11.679 -0.651 0.718 1.00 63.13 6 SER A CA 16
ATOM 12307 C C . SER A 1 6 ? 12.593 -1.870 0.801 1.00 35.40 6 SER A C 16
ATOM 12308 O O . SER A 1 6 ? 13.535 -1.900 1.591 1.00 63.43 6 SER A O 16
ATOM 12316 N N . ASN A 1 7 ? 12.305 -2.875 -0.020 1.00 55.25 7 ASN A N 16
ATOM 12317 C CA . ASN A 1 7 ? 13.099 -4.098 -0.040 1.00 52.22 7 ASN A CA 16
ATOM 12318 C C . ASN A 1 7 ? 12.763 -4.945 -1.264 1.00 41.30 7 ASN A C 16
ATOM 12319 O O . ASN A 1 7 ? 11.646 -5.445 -1.400 1.00 2.32 7 ASN A O 16
ATOM 12330 N N . LYS A 1 8 ? 13.738 -5.102 -2.153 1.00 30.41 8 LYS A N 16
ATOM 12331 C CA . LYS A 1 8 ? 13.549 -5.890 -3.365 1.00 74.13 8 LYS A CA 16
ATOM 12332 C C . LYS A 1 8 ? 13.258 -7.349 -3.027 1.00 14.44 8 LYS A C 16
ATOM 12333 O O . LYS A 1 8 ? 12.636 -8.067 -3.811 1.00 0.55 8 LYS A O 16
ATOM 12352 N N . CYS A 1 9 ? 13.709 -7.780 -1.854 1.00 24.50 9 CYS A N 16
ATOM 12353 C CA . CYS A 1 9 ? 13.497 -9.153 -1.410 1.00 51.14 9 CYS A CA 16
ATOM 12354 C C . CYS A 1 9 ? 12.016 -9.419 -1.157 1.00 30.43 9 CYS A C 16
ATOM 12355 O O . CYS A 1 9 ? 11.559 -10.560 -1.228 1.00 11.30 9 CYS A O 16
ATOM 12362 N N . ALA A 1 10 ? 11.272 -8.359 -0.861 1.00 11.25 10 ALA A N 16
ATOM 12363 C CA . ALA A 1 10 ? 9.843 -8.477 -0.599 1.00 31.34 10 ALA A CA 16
ATOM 12364 C C . ALA A 1 10 ? 9.032 -8.274 -1.874 1.00 62.11 10 ALA A C 16
ATOM 12365 O O . ALA A 1 10 ? 7.837 -8.568 -1.916 1.00 43.13 10 ALA A O 16
ATOM 12372 N N . LYS A 1 11 ? 9.689 -7.769 -2.913 1.00 20.12 11 LYS A N 16
ATOM 12373 C CA . LYS A 1 11 ? 9.030 -7.527 -4.191 1.00 2.53 11 LYS A CA 16
ATOM 12374 C C . LYS A 1 11 ? 8.737 -8.840 -4.910 1.00 1.44 11 LYS A C 16
ATOM 12375 O O . LYS A 1 11 ? 7.889 -8.896 -5.801 1.00 32.24 11 LYS A O 16
ATOM 12394 N N . THR A 1 12 ? 9.443 -9.895 -4.516 1.00 64.02 12 THR A N 16
ATOM 12395 C CA . THR A 1 12 ? 9.259 -11.207 -5.123 1.00 33.45 12 THR A CA 16
ATOM 12396 C C . THR A 1 12 ? 9.810 -12.310 -4.226 1.00 13.14 12 THR A C 16
ATOM 12397 O O . THR A 1 12 ? 10.750 -12.091 -3.461 1.00 34.11 12 THR A O 16
ATOM 12408 N N . LYS A 1 13 ? 9.220 -13.496 -4.324 1.00 72.41 13 LYS A N 16
ATOM 12409 C CA . LYS A 1 13 ? 9.653 -14.635 -3.523 1.00 74.42 13 LYS A CA 16
ATOM 12410 C C . LYS A 1 13 ? 11.048 -15.093 -3.937 1.00 13.31 13 LYS A C 16
ATOM 12411 O O . LYS A 1 13 ? 11.902 -15.353 -3.090 1.00 4.21 13 LYS A O 16
ATOM 12430 N N . ARG A 1 14 ? 11.271 -15.187 -5.244 1.00 23.25 14 ARG A N 16
ATOM 12431 C CA . ARG A 1 14 ? 12.563 -15.613 -5.769 1.00 1.32 14 ARG A CA 16
ATOM 12432 C C . ARG A 1 14 ? 13.684 -14.722 -5.242 1.00 44.10 14 ARG A C 16
ATOM 12433 O O . ARG A 1 14 ? 14.766 -15.203 -4.904 1.00 31.12 14 ARG A O 16
ATOM 12454 N N . ARG A 1 15 ? 13.418 -13.421 -5.176 1.00 24.50 15 ARG A N 16
ATOM 12455 C CA . ARG A 1 15 ? 14.405 -12.463 -4.692 1.00 62.43 15 ARG A CA 16
ATOM 12456 C C . ARG A 1 15 ? 14.801 -12.772 -3.251 1.00 44.44 15 ARG A C 16
ATOM 12457 O O . ARG A 1 15 ? 15.980 -12.733 -2.900 1.00 41.34 15 ARG A O 16
ATOM 12478 N N . GLU A 1 16 ? 13.808 -13.077 -2.422 1.00 61.13 16 GLU A N 16
ATOM 12479 C CA . GLU A 1 16 ? 14.054 -13.390 -1.019 1.00 71.35 16 GLU A CA 16
ATOM 12480 C C . GLU A 1 16 ? 14.816 -14.705 -0.881 1.00 72.20 16 GLU A C 16
ATOM 12481 O O . GLU A 1 16 ? 15.666 -14.853 -0.004 1.00 41.53 16 GLU A O 16
ATOM 12493 N N . ASN A 1 17 ? 14.503 -15.658 -1.753 1.00 63.03 17 ASN A N 16
ATOM 12494 C CA . ASN A 1 17 ? 15.157 -16.961 -1.728 1.00 61.53 17 ASN A CA 16
ATOM 12495 C C . ASN A 1 17 ? 16.590 -16.861 -2.241 1.00 64.13 17 ASN A C 16
ATOM 12496 O O . ASN A 1 17 ? 17.502 -17.482 -1.695 1.00 31.15 17 ASN A O 16
ATOM 12507 N N . VAL A 1 18 ? 16.782 -16.074 -3.295 1.00 42.12 18 VAL A N 16
ATOM 12508 C CA . VAL A 1 18 ? 18.104 -15.890 -3.882 1.00 24.15 18 VAL A CA 16
ATOM 12509 C C . VAL A 1 18 ? 19.095 -15.364 -2.849 1.00 40.32 18 VAL A C 16
ATOM 12510 O O . VAL A 1 18 ? 20.285 -15.679 -2.897 1.00 15.41 18 VAL A O 16
ATOM 12523 N N . CYS A 1 19 ? 18.597 -14.560 -1.915 1.00 70.33 19 CYS A N 16
ATOM 12524 C CA . CYS A 1 19 ? 19.437 -13.989 -0.870 1.00 22.12 19 CYS A CA 16
ATOM 12525 C C . CYS A 1 19 ? 19.842 -15.054 0.145 1.00 23.21 19 CYS A C 16
ATOM 12526 O O . CYS A 1 19 ? 21.001 -15.129 0.553 1.00 4.41 19 CYS A O 16
ATOM 12533 N N . ARG A 1 20 ? 18.879 -15.877 0.548 1.00 40.51 20 ARG A N 16
ATOM 12534 C CA . ARG A 1 20 ? 19.135 -16.937 1.515 1.00 14.23 20 ARG A CA 16
ATOM 12535 C C . ARG A 1 20 ? 20.042 -18.009 0.919 1.00 34.54 20 ARG A C 16
ATOM 12536 O O . ARG A 1 20 ? 21.024 -18.420 1.537 1.00 3.21 20 ARG A O 16
ATOM 12557 N N . VAL A 1 21 ? 19.704 -18.460 -0.285 1.00 24.12 21 VAL A N 16
ATOM 12558 C CA . VAL A 1 21 ? 20.488 -19.485 -0.965 1.00 1.52 21 VAL A CA 16
ATOM 12559 C C . VAL A 1 21 ? 21.892 -18.982 -1.282 1.00 22.34 21 VAL A C 16
ATOM 12560 O O . VAL A 1 21 ? 22.854 -19.751 -1.275 1.00 45.45 21 VAL A O 16
ATOM 12573 N N . CYS A 1 22 ? 22.003 -17.687 -1.558 1.00 20.21 22 CYS A N 16
ATOM 12574 C CA . CYS A 1 22 ? 23.289 -17.080 -1.877 1.00 65.34 22 CYS A CA 16
ATOM 12575 C C . CYS A 1 22 ? 24.270 -17.242 -0.719 1.00 70.54 22 CYS A C 16
ATOM 12576 O O . CYS A 1 22 ? 25.429 -17.604 -0.919 1.00 74.52 22 CYS A O 16
ATOM 12583 N N . GLY A 1 23 ? 23.796 -16.972 0.493 1.00 53.30 23 GLY A N 16
ATOM 12584 C CA . GLY A 1 23 ? 24.643 -17.093 1.665 1.00 34.31 23 GLY A CA 16
ATOM 12585 C C . GLY A 1 23 ? 25.017 -18.532 1.964 1.00 54.44 23 GLY A C 16
ATOM 12586 O O . GLY A 1 23 ? 26.105 -18.805 2.468 1.00 52.01 23 GLY A O 16
ATOM 12590 N N . ASN A 1 24 ? 24.111 -19.453 1.653 1.00 61.53 24 ASN A N 16
ATOM 12591 C CA . ASN A 1 24 ? 24.351 -20.872 1.893 1.00 12.10 24 ASN A CA 16
ATOM 12592 C C . ASN A 1 24 ? 25.419 -21.411 0.946 1.00 34.11 24 ASN A C 16
ATOM 12593 O O . ASN A 1 24 ? 26.336 -22.117 1.366 1.00 40.40 24 ASN A O 16
ATOM 12604 N N . ARG A 1 25 ? 25.292 -21.073 -0.333 1.00 64.51 25 ARG A N 16
ATOM 12605 C CA . ARG A 1 25 ? 26.246 -21.524 -1.340 1.00 11.12 25 ARG A CA 16
ATOM 12606 C C . ARG A 1 25 ? 27.653 -21.033 -1.013 1.00 65.55 25 ARG A C 16
ATOM 12607 O O . ARG A 1 25 ? 28.584 -21.829 -0.882 1.00 13.22 25 ARG A O 16
ATOM 12628 N N . SER A 1 26 ? 27.802 -19.719 -0.885 1.00 14.21 26 SER A N 16
ATOM 12629 C CA . SER A 1 26 ? 29.096 -19.122 -0.578 1.00 42.25 26 SER A CA 16
ATOM 12630 C C . SER A 1 26 ? 29.562 -19.522 0.818 1.00 21.11 26 SER A C 16
ATOM 12631 O O . SER A 1 26 ? 30.754 -19.711 1.057 1.00 41.22 26 SER A O 16
ATOM 12639 N N . GLY A 1 27 ? 28.611 -19.650 1.739 1.00 40.34 27 GLY A N 16
ATOM 12640 C CA . GLY A 1 27 ? 28.942 -20.027 3.100 1.00 4.53 27 GLY A CA 16
ATOM 12641 C C . GLY A 1 27 ? 29.201 -18.825 3.988 1.00 60.13 27 GLY A C 16
ATOM 12642 O O . GLY A 1 27 ? 29.990 -18.899 4.928 1.00 2.55 27 GLY A O 16
ATOM 12646 N N . ASN A 1 28 ? 28.535 -17.715 3.687 1.00 43.23 28 ASN A N 16
ATOM 12647 C CA . ASN A 1 28 ? 28.699 -16.491 4.463 1.00 21.22 28 ASN A CA 16
ATOM 12648 C C . ASN A 1 28 ? 27.346 -15.854 4.766 1.00 43.22 28 ASN A C 16
ATOM 12649 O O . ASN A 1 28 ? 26.628 -15.437 3.857 1.00 12.01 28 ASN A O 16
ATOM 12660 N N . ASP A 1 29 ? 27.006 -15.781 6.048 1.00 64.41 29 ASP A N 16
ATOM 12661 C CA . ASP A 1 29 ? 25.741 -15.193 6.471 1.00 31.33 29 ASP A CA 16
ATOM 12662 C C . ASP A 1 29 ? 25.615 -13.757 5.973 1.00 44.00 29 ASP A C 16
ATOM 12663 O O . ASP A 1 29 ? 24.511 -13.229 5.845 1.00 23.04 29 ASP A O 16
ATOM 12672 N N . GLU A 1 30 ? 26.754 -13.131 5.694 1.00 5.01 30 GLU A N 16
ATOM 12673 C CA . GLU A 1 30 ? 26.771 -11.755 5.212 1.00 51.03 30 GLU A CA 16
ATOM 12674 C C . GLU A 1 30 ? 26.246 -11.674 3.781 1.00 15.43 30 GLU A C 16
ATOM 12675 O O . GLU A 1 30 ? 25.530 -10.738 3.424 1.00 41.45 30 GLU A O 16
ATOM 12687 N N . TYR A 1 31 ? 26.606 -12.660 2.968 1.00 2.01 31 TYR A N 16
ATOM 12688 C CA . TYR A 1 31 ? 26.174 -12.699 1.576 1.00 64.40 31 TYR A CA 16
ATOM 12689 C C . TYR A 1 31 ? 24.661 -12.543 1.470 1.00 15.55 31 TYR A C 16
ATOM 12690 O O . TYR A 1 31 ? 24.145 -12.038 0.472 1.00 22.24 31 TYR A O 16
ATOM 12708 N N . TYR A 1 32 ? 23.954 -12.978 2.508 1.00 52.35 32 TYR A N 16
ATOM 12709 C CA . TYR A 1 32 ? 22.499 -12.888 2.532 1.00 33.15 32 TYR A CA 16
ATOM 12710 C C . TYR A 1 32 ? 22.038 -11.451 2.312 1.00 14.41 32 TYR A C 16
ATOM 12711 O O . TYR A 1 32 ? 21.165 -11.187 1.485 1.00 10.41 32 TYR A O 16
ATOM 12729 N N . SER A 1 33 ? 22.631 -10.525 3.058 1.00 3.35 33 SER A N 16
ATOM 12730 C CA . SER A 1 33 ? 22.280 -9.114 2.948 1.00 5.42 33 SER A CA 16
ATOM 12731 C C . SER A 1 33 ? 22.785 -8.529 1.632 1.00 23.53 33 SER A C 16
ATOM 12732 O O . SER A 1 33 ? 22.180 -7.614 1.075 1.00 22.41 33 SER A O 16
ATOM 12740 N N . GLU A 1 34 ? 23.898 -9.066 1.142 1.00 24.22 34 GLU A N 16
ATOM 12741 C CA . GLU A 1 34 ? 24.485 -8.598 -0.108 1.00 5.23 34 GLU A CA 16
ATOM 12742 C C . GLU A 1 34 ? 23.460 -8.632 -1.237 1.00 12.10 34 GLU A C 16
ATOM 12743 O O . GLU A 1 34 ? 23.304 -7.662 -1.979 1.00 12.51 34 GLU A O 16
ATOM 12755 N N . CYS A 1 35 ? 22.763 -9.756 -1.362 1.00 31.45 35 CYS A N 16
ATOM 12756 C CA . CYS A 1 35 ? 21.753 -9.920 -2.400 1.00 13.41 35 CYS A CA 16
ATOM 12757 C C . CYS A 1 35 ? 20.674 -8.847 -2.282 1.00 54.03 35 CYS A C 16
ATOM 12758 O O . CYS A 1 35 ? 20.224 -8.290 -3.284 1.00 62.15 35 CYS A O 16
ATOM 12765 N N . CYS A 1 36 ? 20.262 -8.562 -1.051 1.00 62.04 36 CYS A N 16
ATOM 12766 C CA . CYS A 1 36 ? 19.236 -7.557 -0.801 1.00 2.01 36 CYS A CA 16
ATOM 12767 C C . CYS A 1 36 ? 19.686 -6.186 -1.297 1.00 14.41 36 CYS A C 16
ATOM 12768 O O . CYS A 1 36 ? 18.868 -5.286 -1.488 1.00 43.12 36 CYS A O 16
ATOM 12775 N N . GLU A 1 37 ? 20.990 -6.035 -1.503 1.00 23.31 37 GLU A N 16
ATOM 12776 C CA . GLU A 1 37 ? 21.548 -4.774 -1.976 1.00 52.31 37 GLU A CA 16
ATOM 12777 C C . GLU A 1 37 ? 21.164 -4.521 -3.431 1.00 62.03 37 GLU A C 16
ATOM 12778 O O . GLU A 1 37 ? 20.411 -5.290 -4.028 1.00 71.03 37 GLU A O 16
ATOM 12790 N N . SER A 1 38 ? 21.688 -3.437 -3.996 1.00 33.45 38 SER A N 16
ATOM 12791 C CA . SER A 1 38 ? 21.397 -3.080 -5.379 1.00 43.11 38 SER A CA 16
ATOM 12792 C C . SER A 1 38 ? 21.430 -4.313 -6.277 1.00 40.21 38 SER A C 16
ATOM 12793 O O . SER A 1 38 ? 22.094 -5.302 -5.968 1.00 23.12 38 SER A O 16
ATOM 12801 N N . ASP A 1 39 ? 20.708 -4.245 -7.390 1.00 61.32 39 ASP A N 16
ATOM 12802 C CA . ASP A 1 39 ? 20.654 -5.355 -8.335 1.00 42.10 39 ASP A CA 16
ATOM 12803 C C . ASP A 1 39 ? 22.059 -5.819 -8.709 1.00 35.24 39 ASP A C 16
ATOM 12804 O O . ASP A 1 39 ? 22.262 -6.975 -9.082 1.00 44.40 39 ASP A O 16
ATOM 12813 N N . TYR A 1 40 ? 23.023 -4.911 -8.606 1.00 72.43 40 TYR A N 16
ATOM 12814 C CA . TYR A 1 40 ? 24.407 -5.227 -8.937 1.00 5.32 40 TYR A CA 16
ATOM 12815 C C . TYR A 1 40 ? 24.852 -6.514 -8.249 1.00 60.24 40 TYR A C 16
ATOM 12816 O O . TYR A 1 40 ? 25.503 -7.363 -8.858 1.00 70.34 40 TYR A O 16
ATOM 12834 N N . ARG A 1 41 ? 24.495 -6.651 -6.977 1.00 32.43 41 ARG A N 16
ATOM 12835 C CA . ARG A 1 41 ? 24.857 -7.834 -6.205 1.00 35.21 41 ARG A CA 16
ATOM 12836 C C . ARG A 1 41 ? 23.845 -8.956 -6.422 1.00 52.43 41 ARG A C 16
ATOM 12837 O O . ARG A 1 41 ? 24.208 -10.130 -6.481 1.00 62.51 41 ARG A O 16
ATOM 12858 N N . TYR A 1 42 ? 22.575 -8.585 -6.540 1.00 52.42 42 TYR A N 16
ATOM 12859 C CA . TYR A 1 42 ? 21.510 -9.559 -6.748 1.00 1.00 42 TYR A CA 16
ATOM 12860 C C . TYR A 1 42 ? 21.836 -10.481 -7.919 1.00 41.31 42 TYR A C 16
ATOM 12861 O O . TYR A 1 42 ? 21.727 -11.703 -7.812 1.00 11.31 42 TYR A O 16
ATOM 12879 N N . HIS A 1 43 ? 22.238 -9.886 -9.038 1.00 11.21 43 HIS A N 16
ATOM 12880 C CA . HIS A 1 43 ? 22.582 -10.652 -10.230 1.00 73.24 43 HIS A CA 16
ATOM 12881 C C . HIS A 1 43 ? 23.818 -11.513 -9.985 1.00 53.45 43 HIS A C 16
ATOM 12882 O O . HIS A 1 43 ? 23.942 -12.608 -10.534 1.00 11.12 43 HIS A O 16
ATOM 12896 N N . ARG A 1 44 ? 24.729 -11.009 -9.160 1.00 21.13 44 ARG A N 16
ATOM 12897 C CA . ARG A 1 44 ? 25.956 -11.731 -8.844 1.00 50.22 44 ARG A CA 16
ATOM 12898 C C . ARG A 1 44 ? 25.653 -12.998 -8.050 1.00 15.21 44 ARG A C 16
ATOM 12899 O O . ARG A 1 44 ? 26.294 -14.031 -8.240 1.00 24.32 44 ARG A O 16
ATOM 12920 N N . CYS A 1 45 ? 24.670 -12.910 -7.159 1.00 25.30 45 CYS A N 16
ATOM 12921 C CA . CYS A 1 45 ? 24.282 -14.048 -6.335 1.00 33.14 45 CYS A CA 16
ATOM 12922 C C . CYS A 1 45 ? 23.641 -15.142 -7.184 1.00 55.42 45 CYS A C 16
ATOM 12923 O O . CYS A 1 45 ? 23.765 -16.330 -6.884 1.00 13.32 45 CYS A O 16
ATOM 12930 N N . LEU A 1 46 ? 22.955 -14.732 -8.246 1.00 21.41 46 LEU A N 16
ATOM 12931 C CA . LEU A 1 46 ? 22.294 -15.677 -9.140 1.00 42.54 46 LEU A CA 16
ATOM 12932 C C . LEU A 1 46 ? 23.310 -16.603 -9.801 1.00 51.23 46 LEU A C 16
ATOM 12933 O O . LEU A 1 46 ? 23.009 -17.759 -10.098 1.00 62.14 46 LEU A O 16
ATOM 12949 N N . ASP A 1 47 ? 24.513 -16.088 -10.027 1.00 5.33 47 ASP A N 16
ATOM 12950 C CA . ASP A 1 47 ? 25.575 -16.870 -10.649 1.00 44.44 47 ASP A CA 16
ATOM 12951 C C . ASP A 1 47 ? 25.853 -18.140 -9.852 1.00 65.24 47 ASP A C 16
ATOM 12952 O O . ASP A 1 47 ? 26.215 -19.173 -10.417 1.00 63.41 47 ASP A O 16
ATOM 12961 N N . LEU A 1 48 ? 25.683 -18.057 -8.538 1.00 4.34 48 LEU A N 16
ATOM 12962 C CA . LEU A 1 48 ? 25.917 -19.200 -7.662 1.00 10.22 48 LEU A CA 16
ATOM 12963 C C . LEU A 1 48 ? 24.759 -20.189 -7.737 1.00 75.20 48 LEU A C 16
ATOM 12964 O O . LEU A 1 48 ? 24.965 -21.403 -7.755 1.00 21.41 48 LEU A O 16
ATOM 12980 N N . LEU A 1 49 ? 23.540 -19.663 -7.783 1.00 52.40 49 LEU A N 16
ATOM 12981 C CA . LEU A 1 49 ? 22.347 -20.499 -7.859 1.00 62.31 49 LEU A CA 16
ATOM 12982 C C . LEU A 1 49 ? 22.138 -21.022 -9.277 1.00 24.34 49 LEU A C 16
ATOM 12983 O O . LEU A 1 49 ? 21.195 -21.768 -9.541 1.00 40.21 49 LEU A O 16
ATOM 12999 N N . ARG A 1 50 ? 23.026 -20.628 -10.184 1.00 31.21 50 ARG A N 16
ATOM 13000 C CA . ARG A 1 50 ? 22.939 -21.058 -11.574 1.00 44.04 50 ARG A CA 16
ATOM 13001 C C . ARG A 1 50 ? 22.833 -22.577 -11.668 1.00 75.31 50 ARG A C 16
ATOM 13002 O O . ARG A 1 50 ? 22.102 -23.107 -12.504 1.00 31.42 50 ARG A O 16
ATOM 13023 N N . ASN A 1 51 ? 23.567 -23.271 -10.805 1.00 31.43 51 ASN A N 16
ATOM 13024 C CA . ASN A 1 51 ? 23.556 -24.730 -10.791 1.00 15.31 51 ASN A CA 16
ATOM 13025 C C . ASN A 1 51 ? 22.657 -25.256 -9.676 1.00 22.12 51 ASN A C 16
ATOM 13026 O O . ASN A 1 51 ? 22.698 -26.439 -9.337 1.00 24.11 51 ASN A O 16
ATOM 13037 N N . PHE A 1 52 ? 21.845 -24.370 -9.109 1.00 44.42 52 PHE A N 16
ATOM 13038 C CA . PHE A 1 52 ? 20.937 -24.744 -8.032 1.00 33.11 52 PHE A CA 16
ATOM 13039 C C . PHE A 1 52 ? 19.539 -25.028 -8.574 1.00 32.14 52 PHE A C 16
ATOM 13040 O O . PHE A 1 52 ? 19.097 -24.402 -9.536 1.00 60.55 52 PHE A O 16
ATOM 13057 N N . THR A 1 1 ? 7.276 1.227 -7.870 1.00 63.21 1 THR A N 17
ATOM 13058 C CA . THR A 1 1 ? 6.263 2.068 -7.246 1.00 52.13 1 THR A CA 17
ATOM 13059 C C . THR A 1 1 ? 6.605 2.351 -5.788 1.00 12.20 1 THR A C 17
ATOM 13060 O O . THR A 1 1 ? 5.733 2.320 -4.919 1.00 4.51 1 THR A O 17
ATOM 13071 N N . ASP A 1 2 ? 7.878 2.627 -5.527 1.00 13.34 2 ASP A N 17
ATOM 13072 C CA . ASP A 1 2 ? 8.335 2.918 -4.173 1.00 14.04 2 ASP A CA 17
ATOM 13073 C C . ASP A 1 2 ? 8.129 1.713 -3.259 1.00 42.44 2 ASP A C 17
ATOM 13074 O O . ASP A 1 2 ? 7.873 1.864 -2.065 1.00 1.13 2 ASP A O 17
ATOM 13083 N N . ASP A 1 3 ? 8.242 0.519 -3.830 1.00 2.11 3 ASP A N 17
ATOM 13084 C CA . ASP A 1 3 ? 8.069 -0.712 -3.067 1.00 51.15 3 ASP A CA 17
ATOM 13085 C C . ASP A 1 3 ? 9.416 -1.370 -2.784 1.00 52.05 3 ASP A C 17
ATOM 13086 O O . ASP A 1 3 ? 9.668 -1.836 -1.674 1.00 11.21 3 ASP A O 17
ATOM 13095 N N . GLU A 1 4 ? 10.276 -1.405 -3.797 1.00 42.23 4 GLU A N 17
ATOM 13096 C CA . GLU A 1 4 ? 11.596 -2.008 -3.657 1.00 4.12 4 GLU A CA 17
ATOM 13097 C C . GLU A 1 4 ? 12.451 -1.222 -2.666 1.00 71.04 4 GLU A C 17
ATOM 13098 O O . GLU A 1 4 ? 13.415 -1.747 -2.109 1.00 40.41 4 GLU A O 17
ATOM 13110 N N . SER A 1 5 ? 12.090 0.039 -2.453 1.00 51.30 5 SER A N 17
ATOM 13111 C CA . SER A 1 5 ? 12.825 0.900 -1.534 1.00 23.23 5 SER A CA 17
ATOM 13112 C C . SER A 1 5 ? 12.850 0.300 -0.131 1.00 4.30 5 SER A C 17
ATOM 13113 O O . SER A 1 5 ? 13.713 0.632 0.682 1.00 32.14 5 SER A O 17
ATOM 13121 N N . SER A 1 6 ? 11.898 -0.585 0.145 1.00 53.34 6 SER A N 17
ATOM 13122 C CA . SER A 1 6 ? 11.807 -1.229 1.450 1.00 40.42 6 SER A CA 17
ATOM 13123 C C . SER A 1 6 ? 12.638 -2.507 1.484 1.00 63.54 6 SER A C 17
ATOM 13124 O O . SER A 1 6 ? 13.579 -2.629 2.267 1.00 12.22 6 SER A O 17
ATOM 13132 N N . ASN A 1 7 ? 12.283 -3.459 0.627 1.00 61.43 7 ASN A N 17
ATOM 13133 C CA . ASN A 1 7 ? 12.995 -4.730 0.558 1.00 61.31 7 ASN A CA 17
ATOM 13134 C C . ASN A 1 7 ? 12.580 -5.520 -0.680 1.00 31.24 7 ASN A C 17
ATOM 13135 O O . ASN A 1 7 ? 11.452 -6.005 -0.771 1.00 53.42 7 ASN A O 17
ATOM 13146 N N . LYS A 1 8 ? 13.500 -5.647 -1.630 1.00 12.20 8 LYS A N 17
ATOM 13147 C CA . LYS A 1 8 ? 13.232 -6.379 -2.862 1.00 31.20 8 LYS A CA 17
ATOM 13148 C C . LYS A 1 8 ? 12.978 -7.855 -2.573 1.00 60.33 8 LYS A C 17
ATOM 13149 O O . LYS A 1 8 ? 12.310 -8.544 -3.346 1.00 1.44 8 LYS A O 17
ATOM 13168 N N . CYS A 1 9 ? 13.514 -8.336 -1.456 1.00 53.41 9 CYS A N 17
ATOM 13169 C CA . CYS A 1 9 ? 13.345 -9.730 -1.064 1.00 54.42 9 CYS A CA 17
ATOM 13170 C C . CYS A 1 9 ? 11.882 -10.033 -0.752 1.00 61.42 9 CYS A C 17
ATOM 13171 O O . CYS A 1 9 ? 11.453 -11.186 -0.799 1.00 42.14 9 CYS A O 17
ATOM 13178 N N . ALA A 1 10 ? 11.122 -8.991 -0.434 1.00 11.13 10 ALA A N 17
ATOM 13179 C CA . ALA A 1 10 ? 9.708 -9.145 -0.116 1.00 73.33 10 ALA A CA 17
ATOM 13180 C C . ALA A 1 10 ? 8.844 -8.970 -1.360 1.00 55.14 10 ALA A C 17
ATOM 13181 O O . ALA A 1 10 ? 7.661 -9.312 -1.361 1.00 72.11 10 ALA A O 17
ATOM 13188 N N . LYS A 1 11 ? 9.441 -8.434 -2.419 1.00 51.03 11 LYS A N 17
ATOM 13189 C CA . LYS A 1 11 ? 8.727 -8.213 -3.671 1.00 73.11 11 LYS A CA 17
ATOM 13190 C C . LYS A 1 11 ? 8.457 -9.534 -4.384 1.00 71.31 11 LYS A C 17
ATOM 13191 O O . LYS A 1 11 ? 7.568 -9.625 -5.232 1.00 44.41 11 LYS A O 17
ATOM 13210 N N . THR A 1 12 ? 9.228 -10.559 -4.034 1.00 44.10 12 THR A N 17
ATOM 13211 C CA . THR A 1 12 ? 9.072 -11.875 -4.640 1.00 23.20 12 THR A CA 17
ATOM 13212 C C . THR A 1 12 ? 9.711 -12.957 -3.777 1.00 24.11 12 THR A C 17
ATOM 13213 O O . THR A 1 12 ? 10.670 -12.699 -3.048 1.00 34.30 12 THR A O 17
ATOM 13224 N N . LYS A 1 13 ? 9.176 -14.170 -3.864 1.00 13.11 13 LYS A N 17
ATOM 13225 C CA . LYS A 1 13 ? 9.695 -15.293 -3.092 1.00 75.14 13 LYS A CA 17
ATOM 13226 C C . LYS A 1 13 ? 11.093 -15.677 -3.564 1.00 63.32 13 LYS A C 17
ATOM 13227 O O . LYS A 1 13 ? 11.993 -15.898 -2.753 1.00 60.35 13 LYS A O 17
ATOM 13246 N N . ARG A 1 14 ? 11.269 -15.754 -4.879 1.00 41.43 14 ARG A N 17
ATOM 13247 C CA . ARG A 1 14 ? 12.559 -16.111 -5.458 1.00 54.22 14 ARG A CA 17
ATOM 13248 C C . ARG A 1 14 ? 13.658 -15.180 -4.954 1.00 34.25 14 ARG A C 17
ATOM 13249 O O . ARG A 1 14 ? 14.779 -15.614 -4.688 1.00 34.23 14 ARG A O 17
ATOM 13270 N N . ARG A 1 15 ? 13.328 -13.899 -4.825 1.00 21.24 15 ARG A N 17
ATOM 13271 C CA . ARG A 1 15 ? 14.287 -12.907 -4.354 1.00 22.22 15 ARG A CA 17
ATOM 13272 C C . ARG A 1 15 ? 14.771 -13.244 -2.946 1.00 63.25 15 ARG A C 17
ATOM 13273 O O . ARG A 1 15 ? 15.965 -13.174 -2.658 1.00 3.04 15 ARG A O 17
ATOM 13294 N N . GLU A 1 16 ? 13.835 -13.609 -2.076 1.00 24.42 16 GLU A N 17
ATOM 13295 C CA . GLU A 1 16 ? 14.167 -13.956 -0.699 1.00 4.42 16 GLU A CA 17
ATOM 13296 C C . GLU A 1 16 ? 14.977 -15.248 -0.643 1.00 2.22 16 GLU A C 17
ATOM 13297 O O . GLU A 1 16 ? 15.873 -15.396 0.187 1.00 0.43 16 GLU A O 17
ATOM 13309 N N . ASN A 1 17 ? 14.654 -16.181 -1.533 1.00 1.25 17 ASN A N 17
ATOM 13310 C CA . ASN A 1 17 ? 15.350 -17.461 -1.584 1.00 62.33 17 ASN A CA 17
ATOM 13311 C C . ASN A 1 17 ? 16.762 -17.291 -2.138 1.00 34.21 17 ASN A C 17
ATOM 13312 O O . ASN A 1 17 ? 17.709 -17.909 -1.652 1.00 4.31 17 ASN A O 17
ATOM 13323 N N . VAL A 1 18 ? 16.894 -16.449 -3.158 1.00 10.24 18 VAL A N 17
ATOM 13324 C CA . VAL A 1 18 ? 18.189 -16.196 -3.777 1.00 5.52 18 VAL A CA 17
ATOM 13325 C C . VAL A 1 18 ? 19.196 -15.679 -2.754 1.00 74.14 18 VAL A C 17
ATOM 13326 O O . VAL A 1 18 ? 20.383 -15.997 -2.821 1.00 24.15 18 VAL A O 17
ATOM 13339 N N . CYS A 1 19 ? 18.713 -14.881 -1.808 1.00 53.34 19 CYS A N 17
ATOM 13340 C CA . CYS A 1 19 ? 19.569 -14.319 -0.771 1.00 32.25 19 CYS A CA 17
ATOM 13341 C C . CYS A 1 19 ? 19.947 -15.382 0.257 1.00 71.22 19 CYS A C 17
ATOM 13342 O O . CYS A 1 19 ? 21.096 -15.460 0.691 1.00 44.41 19 CYS A O 17
ATOM 13349 N N . ARG A 1 20 ? 18.972 -16.199 0.641 1.00 73.42 20 ARG A N 17
ATOM 13350 C CA . ARG A 1 20 ? 19.201 -17.257 1.617 1.00 25.24 20 ARG A CA 17
ATOM 13351 C C . ARG A 1 20 ? 20.133 -18.326 1.052 1.00 14.14 20 ARG A C 17
ATOM 13352 O O . ARG A 1 20 ? 21.073 -18.759 1.718 1.00 64.43 20 ARG A O 17
ATOM 13373 N N . VAL A 1 21 ? 19.863 -18.747 -0.179 1.00 44.04 21 VAL A N 17
ATOM 13374 C CA . VAL A 1 21 ? 20.677 -19.764 -0.834 1.00 71.35 21 VAL A CA 17
ATOM 13375 C C . VAL A 1 21 ? 22.071 -19.234 -1.149 1.00 24.43 21 VAL A C 17
ATOM 13376 O O . VAL A 1 21 ? 23.056 -19.972 -1.089 1.00 12.31 21 VAL A O 17
ATOM 13389 N N . CYS A 1 22 ? 22.149 -17.951 -1.484 1.00 10.24 22 CYS A N 17
ATOM 13390 C CA . CYS A 1 22 ? 23.423 -17.320 -1.808 1.00 32.23 22 CYS A CA 17
ATOM 13391 C C . CYS A 1 22 ? 24.382 -17.392 -0.623 1.00 63.13 22 CYS A C 17
ATOM 13392 O O . CYS A 1 22 ? 25.574 -17.647 -0.791 1.00 21.12 22 CYS A O 17
ATOM 13399 N N . GLY A 1 23 ? 23.853 -17.165 0.575 1.00 34.31 23 GLY A N 17
ATOM 13400 C CA . GLY A 1 23 ? 24.675 -17.209 1.770 1.00 40.00 23 GLY A CA 17
ATOM 13401 C C . GLY A 1 23 ? 25.192 -18.603 2.068 1.00 53.43 23 GLY A C 17
ATOM 13402 O O . GLY A 1 23 ? 26.342 -18.772 2.470 1.00 72.51 23 GLY A O 17
ATOM 13406 N N . ASN A 1 24 ? 24.339 -19.603 1.871 1.00 13.31 24 ASN A N 17
ATOM 13407 C CA . ASN A 1 24 ? 24.715 -20.989 2.124 1.00 40.04 24 ASN A CA 17
ATOM 13408 C C . ASN A 1 24 ? 25.741 -21.469 1.102 1.00 41.25 24 ASN A C 17
ATOM 13409 O O . ASN A 1 24 ? 26.743 -22.089 1.457 1.00 22.32 24 ASN A O 17
ATOM 13420 N N . ARG A 1 25 ? 25.484 -21.177 -0.169 1.00 52.51 25 ARG A N 17
ATOM 13421 C CA . ARG A 1 25 ? 26.384 -21.578 -1.243 1.00 23.40 25 ARG A CA 17
ATOM 13422 C C . ARG A 1 25 ? 27.786 -21.019 -1.016 1.00 15.44 25 ARG A C 17
ATOM 13423 O O . ARG A 1 25 ? 28.761 -21.767 -0.949 1.00 35.00 25 ARG A O 17
ATOM 13444 N N . SER A 1 26 ? 27.878 -19.698 -0.898 1.00 54.20 26 SER A N 17
ATOM 13445 C CA . SER A 1 26 ? 29.160 -19.037 -0.683 1.00 34.14 26 SER A CA 17
ATOM 13446 C C . SER A 1 26 ? 29.703 -19.346 0.709 1.00 20.41 26 SER A C 17
ATOM 13447 O O . SER A 1 26 ? 30.910 -19.297 0.941 1.00 21.15 26 SER A O 17
ATOM 13455 N N . GLY A 1 27 ? 28.801 -19.665 1.632 1.00 21.55 27 GLY A N 17
ATOM 13456 C CA . GLY A 1 27 ? 29.208 -19.978 2.990 1.00 52.00 27 GLY A CA 17
ATOM 13457 C C . GLY A 1 27 ? 29.485 -18.735 3.813 1.00 60.52 27 GLY A C 17
ATOM 13458 O O . GLY A 1 27 ? 30.337 -18.748 4.700 1.00 44.23 27 GLY A O 17
ATOM 13462 N N . ASN A 1 28 ? 28.764 -17.659 3.517 1.00 0.21 28 ASN A N 17
ATOM 13463 C CA . ASN A 1 28 ? 28.938 -16.401 4.235 1.00 65.31 28 ASN A CA 17
ATOM 13464 C C . ASN A 1 28 ? 27.592 -15.838 4.680 1.00 43.54 28 ASN A C 17
ATOM 13465 O O . ASN A 1 28 ? 26.745 -15.500 3.852 1.00 22.14 28 ASN A O 17
ATOM 13476 N N . ASP A 1 29 ? 27.403 -15.738 5.991 1.00 60.03 29 ASP A N 17
ATOM 13477 C CA . ASP A 1 29 ? 26.161 -15.214 6.546 1.00 11.52 29 ASP A CA 17
ATOM 13478 C C . ASP A 1 29 ? 25.916 -13.784 6.074 1.00 15.23 29 ASP A C 17
ATOM 13479 O O . ASP A 1 29 ? 24.785 -13.299 6.097 1.00 40.51 29 ASP A O 17
ATOM 13488 N N . GLU A 1 30 ? 26.983 -13.115 5.648 1.00 33.15 30 GLU A N 17
ATOM 13489 C CA . GLU A 1 30 ? 26.882 -11.740 5.173 1.00 24.23 30 GLU A CA 17
ATOM 13490 C C . GLU A 1 30 ? 26.306 -11.693 3.761 1.00 34.33 30 GLU A C 17
ATOM 13491 O O . GLU A 1 30 ? 25.545 -10.788 3.420 1.00 55.33 30 GLU A O 17
ATOM 13503 N N . TYR A 1 31 ? 26.674 -12.675 2.945 1.00 1.44 31 TYR A N 17
ATOM 13504 C CA . TYR A 1 31 ? 26.196 -12.745 1.570 1.00 45.45 31 TYR A CA 17
ATOM 13505 C C . TYR A 1 31 ? 24.675 -12.642 1.515 1.00 43.50 31 TYR A C 17
ATOM 13506 O O . TYR A 1 31 ? 24.110 -12.147 0.539 1.00 33.43 31 TYR A O 17
ATOM 13524 N N . TYR A 1 32 ? 24.019 -13.111 2.570 1.00 21.01 32 TYR A N 17
ATOM 13525 C CA . TYR A 1 32 ? 22.563 -13.074 2.643 1.00 24.24 32 TYR A CA 17
ATOM 13526 C C . TYR A 1 32 ? 22.044 -11.652 2.457 1.00 3.32 32 TYR A C 17
ATOM 13527 O O . TYR A 1 32 ? 21.139 -11.408 1.659 1.00 65.51 32 TYR A O 17
ATOM 13545 N N . SER A 1 33 ? 22.625 -10.715 3.200 1.00 1.12 33 SER A N 17
ATOM 13546 C CA . SER A 1 33 ? 22.220 -9.316 3.121 1.00 64.33 33 SER A CA 17
ATOM 13547 C C . SER A 1 33 ? 22.662 -8.697 1.798 1.00 60.30 33 SER A C 17
ATOM 13548 O O . SER A 1 33 ? 22.009 -7.796 1.274 1.00 14.22 33 SER A O 17
ATOM 13556 N N . GLU A 1 34 ? 23.776 -9.189 1.264 1.00 30.04 34 GLU A N 17
ATOM 13557 C CA . GLU A 1 34 ? 24.306 -8.684 0.003 1.00 12.34 34 GLU A CA 17
ATOM 13558 C C . GLU A 1 34 ? 23.250 -8.750 -1.096 1.00 73.31 34 GLU A C 17
ATOM 13559 O O . GLU A 1 34 ? 22.960 -7.752 -1.756 1.00 45.22 34 GLU A O 17
ATOM 13571 N N . CYS A 1 35 ? 22.677 -9.934 -1.288 1.00 24.13 35 CYS A N 17
ATOM 13572 C CA . CYS A 1 35 ? 21.654 -10.134 -2.307 1.00 4.50 35 CYS A CA 17
ATOM 13573 C C . CYS A 1 35 ? 20.488 -9.170 -2.103 1.00 64.50 35 CYS A C 17
ATOM 13574 O O . CYS A 1 35 ? 19.885 -8.695 -3.066 1.00 22.52 35 CYS A O 17
ATOM 13581 N N . CYS A 1 36 ? 20.176 -8.886 -0.843 1.00 24.40 36 CYS A N 17
ATOM 13582 C CA . CYS A 1 36 ? 19.083 -7.981 -0.511 1.00 4.32 36 CYS A CA 17
ATOM 13583 C C . CYS A 1 36 ? 19.408 -6.554 -0.944 1.00 63.00 36 CYS A C 17
ATOM 13584 O O . CYS A 1 36 ? 18.533 -5.690 -0.975 1.00 74.24 36 CYS A O 17
ATOM 13591 N N . GLU A 1 37 ? 20.673 -6.316 -1.277 1.00 61.22 37 GLU A N 17
ATOM 13592 C CA . GLU A 1 37 ? 21.113 -4.994 -1.708 1.00 23.40 37 GLU A CA 17
ATOM 13593 C C . GLU A 1 37 ? 20.656 -4.707 -3.135 1.00 55.20 37 GLU A C 17
ATOM 13594 O O . GLU A 1 37 ? 19.937 -5.502 -3.740 1.00 32.31 37 GLU A O 17
ATOM 13606 N N . SER A 1 38 ? 21.077 -3.564 -3.666 1.00 51.43 38 SER A N 17
ATOM 13607 C CA . SER A 1 38 ? 20.707 -3.168 -5.020 1.00 43.13 38 SER A CA 17
ATOM 13608 C C . SER A 1 38 ? 20.790 -4.355 -5.975 1.00 62.00 38 SER A C 17
ATOM 13609 O O . SER A 1 38 ? 21.531 -5.308 -5.735 1.00 22.43 38 SER A O 17
ATOM 13617 N N . ASP A 1 39 ? 20.025 -4.289 -7.058 1.00 75.15 39 ASP A N 17
ATOM 13618 C CA . ASP A 1 39 ? 20.011 -5.357 -8.051 1.00 71.23 39 ASP A CA 17
ATOM 13619 C C . ASP A 1 39 ? 21.430 -5.726 -8.472 1.00 41.23 39 ASP A C 17
ATOM 13620 O O . ASP A 1 39 ? 21.692 -6.856 -8.885 1.00 42.34 39 ASP A O 17
ATOM 13629 N N . TYR A 1 40 ? 22.341 -4.765 -8.366 1.00 24.42 40 TYR A N 17
ATOM 13630 C CA . TYR A 1 40 ? 23.733 -4.988 -8.739 1.00 4.32 40 TYR A CA 17
ATOM 13631 C C . TYR A 1 40 ? 24.273 -6.261 -8.095 1.00 3.04 40 TYR A C 17
ATOM 13632 O O . TYR A 1 40 ? 24.958 -7.055 -8.741 1.00 15.34 40 TYR A O 17
ATOM 13650 N N . ARG A 1 41 ? 23.960 -6.449 -6.817 1.00 14.41 41 ARG A N 17
ATOM 13651 C CA . ARG A 1 41 ? 24.413 -7.624 -6.084 1.00 32.43 41 ARG A CA 17
ATOM 13652 C C . ARG A 1 41 ? 23.479 -8.807 -6.322 1.00 35.23 41 ARG A C 17
ATOM 13653 O O . ARG A 1 41 ? 23.924 -9.948 -6.446 1.00 21.25 41 ARG A O 17
ATOM 13674 N N . TYR A 1 42 ? 22.182 -8.527 -6.384 1.00 53.50 42 TYR A N 17
ATOM 13675 C CA . TYR A 1 42 ? 21.184 -9.567 -6.604 1.00 63.11 42 TYR A CA 17
ATOM 13676 C C . TYR A 1 42 ? 21.541 -10.415 -7.821 1.00 60.12 42 TYR A C 17
ATOM 13677 O O . TYR A 1 42 ? 21.452 -11.643 -7.785 1.00 0.21 42 TYR A O 17
ATOM 13695 N N . HIS A 1 43 ? 21.946 -9.751 -8.899 1.00 1.31 43 HIS A N 17
ATOM 13696 C CA . HIS A 1 43 ? 22.318 -10.442 -10.128 1.00 63.12 43 HIS A CA 17
ATOM 13697 C C . HIS A 1 43 ? 23.628 -11.204 -9.948 1.00 11.11 43 HIS A C 17
ATOM 13698 O O . HIS A 1 43 ? 23.829 -12.261 -10.545 1.00 62.42 43 HIS A O 17
ATOM 13712 N N . ARG A 1 44 ? 24.515 -10.659 -9.122 1.00 11.12 44 ARG A N 17
ATOM 13713 C CA . ARG A 1 44 ? 25.806 -11.286 -8.865 1.00 33.21 44 ARG A CA 17
ATOM 13714 C C . ARG A 1 44 ? 25.629 -12.612 -8.130 1.00 62.05 44 ARG A C 17
ATOM 13715 O O . ARG A 1 44 ? 26.408 -13.547 -8.319 1.00 72.23 44 ARG A O 17
ATOM 13736 N N . CYS A 1 45 ? 24.601 -12.686 -7.292 1.00 1.32 45 CYS A N 17
ATOM 13737 C CA . CYS A 1 45 ? 24.322 -13.895 -6.528 1.00 20.53 45 CYS A CA 17
ATOM 13738 C C . CYS A 1 45 ? 23.752 -14.988 -7.428 1.00 14.22 45 CYS A C 17
ATOM 13739 O O . CYS A 1 45 ? 24.052 -16.170 -7.255 1.00 42.23 45 CYS A O 17
ATOM 13746 N N . LEU A 1 46 ? 22.927 -14.584 -8.388 1.00 64.43 46 LEU A N 17
ATOM 13747 C CA . LEU A 1 46 ? 22.314 -15.528 -9.317 1.00 23.03 46 LEU A CA 17
ATOM 13748 C C . LEU A 1 46 ? 23.378 -16.320 -10.069 1.00 63.44 46 LEU A C 17
ATOM 13749 O O . LEU A 1 46 ? 23.167 -17.480 -10.425 1.00 41.14 46 LEU A O 17
ATOM 13765 N N . ASP A 1 47 ? 24.522 -15.688 -10.307 1.00 2.05 47 ASP A N 17
ATOM 13766 C CA . ASP A 1 47 ? 25.621 -16.335 -11.014 1.00 1.20 47 ASP A CA 17
ATOM 13767 C C . ASP A 1 47 ? 25.997 -17.653 -10.345 1.00 21.22 47 ASP A C 17
ATOM 13768 O O . ASP A 1 47 ? 26.219 -18.662 -11.016 1.00 51.44 47 ASP A O 17
ATOM 13777 N N . LEU A 1 48 ? 26.068 -17.638 -9.018 1.00 71.24 48 LEU A N 17
ATOM 13778 C CA . LEU A 1 48 ? 26.418 -18.832 -8.257 1.00 62.43 48 LEU A CA 17
ATOM 13779 C C . LEU A 1 48 ? 25.251 -19.813 -8.215 1.00 71.34 48 LEU A C 17
ATOM 13780 O O . LEU A 1 48 ? 25.448 -21.029 -8.182 1.00 41.24 48 LEU A O 17
ATOM 13796 N N . LEU A 1 49 ? 24.035 -19.278 -8.219 1.00 60.22 49 LEU A N 17
ATOM 13797 C CA . LEU A 1 49 ? 22.835 -20.106 -8.184 1.00 35.40 49 LEU A CA 17
ATOM 13798 C C . LEU A 1 49 ? 22.545 -20.704 -9.557 1.00 61.30 49 LEU A C 17
ATOM 13799 O O . LEU A 1 49 ? 21.604 -21.481 -9.721 1.00 11.21 49 LEU A O 17
ATOM 13815 N N . ARG A 1 50 ? 23.362 -20.339 -10.540 1.00 14.01 50 ARG A N 17
ATOM 13816 C CA . ARG A 1 50 ? 23.194 -20.840 -11.899 1.00 32.13 50 ARG A CA 17
ATOM 13817 C C . ARG A 1 50 ? 23.139 -22.365 -11.913 1.00 14.02 50 ARG A C 17
ATOM 13818 O O . ARG A 1 50 ? 22.326 -22.960 -12.619 1.00 13.11 50 ARG A O 17
ATOM 13839 N N . ASN A 1 51 ? 24.010 -22.991 -11.128 1.00 52.20 51 ASN A N 17
ATOM 13840 C CA . ASN A 1 51 ? 24.061 -24.446 -11.051 1.00 61.31 51 ASN A CA 17
ATOM 13841 C C . ASN A 1 51 ? 23.161 -24.964 -9.933 1.00 72.05 51 ASN A C 17
ATOM 13842 O O . ASN A 1 51 ? 23.239 -26.131 -9.549 1.00 73.12 51 ASN A O 17
ATOM 13853 N N . PHE A 1 52 ? 22.306 -24.088 -9.416 1.00 10.10 52 PHE A N 17
ATOM 13854 C CA . PHE A 1 52 ? 21.391 -24.456 -8.342 1.00 54.21 52 PHE A CA 17
ATOM 13855 C C . PHE A 1 52 ? 19.964 -24.594 -8.867 1.00 24.13 52 PHE A C 17
ATOM 13856 O O . PHE A 1 52 ? 19.488 -23.752 -9.627 1.00 63.11 52 PHE A O 17
ATOM 13873 N N . THR A 1 1 ? 1.086 -0.074 -0.676 1.00 50.24 1 THR A N 18
ATOM 13874 C CA . THR A 1 1 ? 1.942 -0.171 -1.852 1.00 25.15 1 THR A CA 18
ATOM 13875 C C . THR A 1 1 ? 3.399 -0.385 -1.454 1.00 74.24 1 THR A C 18
ATOM 13876 O O . THR A 1 1 ? 4.042 0.512 -0.910 1.00 12.41 1 THR A O 18
ATOM 13887 N N . ASP A 1 2 ? 3.913 -1.578 -1.731 1.00 31.44 2 ASP A N 18
ATOM 13888 C CA . ASP A 1 2 ? 5.295 -1.910 -1.403 1.00 51.35 2 ASP A CA 18
ATOM 13889 C C . ASP A 1 2 ? 6.206 -1.688 -2.607 1.00 2.25 2 ASP A C 18
ATOM 13890 O O . ASP A 1 2 ? 6.028 -2.308 -3.655 1.00 43.32 2 ASP A O 18
ATOM 13899 N N . ASP A 1 3 ? 7.181 -0.800 -2.448 1.00 1.52 3 ASP A N 18
ATOM 13900 C CA . ASP A 1 3 ? 8.121 -0.495 -3.521 1.00 33.52 3 ASP A CA 18
ATOM 13901 C C . ASP A 1 3 ? 9.501 -1.069 -3.213 1.00 54.45 3 ASP A C 18
ATOM 13902 O O . ASP A 1 3 ? 9.791 -1.434 -2.075 1.00 61.52 3 ASP A O 18
ATOM 13911 N N . GLU A 1 4 ? 10.346 -1.144 -4.237 1.00 32.22 4 GLU A N 18
ATOM 13912 C CA . GLU A 1 4 ? 11.694 -1.675 -4.075 1.00 43.02 4 GLU A CA 18
ATOM 13913 C C . GLU A 1 4 ? 12.507 -0.812 -3.115 1.00 4.42 4 GLU A C 18
ATOM 13914 O O . GLU A 1 4 ? 13.543 -1.239 -2.604 1.00 14.20 4 GLU A O 18
ATOM 13926 N N . SER A 1 5 ? 12.031 0.406 -2.875 1.00 33.33 5 SER A N 18
ATOM 13927 C CA . SER A 1 5 ? 12.715 1.332 -1.980 1.00 32.44 5 SER A CA 18
ATOM 13928 C C . SER A 1 5 ? 12.789 0.765 -0.565 1.00 70.21 5 SER A C 18
ATOM 13929 O O . SER A 1 5 ? 13.588 1.216 0.255 1.00 25.20 5 SER A O 18
ATOM 13937 N N . SER A 1 6 ? 11.949 -0.227 -0.287 1.00 61.10 6 SER A N 18
ATOM 13938 C CA . SER A 1 6 ? 11.916 -0.854 1.029 1.00 34.11 6 SER A CA 18
ATOM 13939 C C . SER A 1 6 ? 12.806 -2.092 1.064 1.00 63.43 6 SER A C 18
ATOM 13940 O O . SER A 1 6 ? 13.759 -2.164 1.839 1.00 52.52 6 SER A O 18
ATOM 13948 N N . ASN A 1 7 ? 12.488 -3.066 0.217 1.00 20.31 7 ASN A N 18
ATOM 13949 C CA . ASN A 1 7 ? 13.258 -4.303 0.150 1.00 2.13 7 ASN A CA 18
ATOM 13950 C C . ASN A 1 7 ? 12.886 -5.109 -1.090 1.00 74.50 7 ASN A C 18
ATOM 13951 O O . ASN A 1 7 ? 11.767 -5.611 -1.205 1.00 63.34 7 ASN A O 18
ATOM 13962 N N . LYS A 1 8 ? 13.831 -5.231 -2.016 1.00 53.41 8 LYS A N 18
ATOM 13963 C CA . LYS A 1 8 ? 13.604 -5.977 -3.248 1.00 24.42 8 LYS A CA 18
ATOM 13964 C C . LYS A 1 8 ? 13.330 -7.448 -2.950 1.00 13.12 8 LYS A C 18
ATOM 13965 O O . LYS A 1 8 ? 12.670 -8.137 -3.728 1.00 53.13 8 LYS A O 18
ATOM 13984 N N . CYS A 1 9 ? 13.839 -7.923 -1.818 1.00 13.31 9 CYS A N 18
ATOM 13985 C CA . CYS A 1 9 ? 13.648 -9.311 -1.416 1.00 13.11 9 CYS A CA 18
ATOM 13986 C C . CYS A 1 9 ? 12.169 -9.613 -1.189 1.00 2.13 9 CYS A C 18
ATOM 13987 O O . CYS A 1 9 ? 11.721 -10.745 -1.370 1.00 4.25 9 CYS A O 18
ATOM 13994 N N . ALA A 1 10 ? 11.417 -8.592 -0.791 1.00 72.04 10 ALA A N 18
ATOM 13995 C CA . ALA A 1 10 ? 9.989 -8.747 -0.542 1.00 21.03 10 ALA A CA 18
ATOM 13996 C C . ALA A 1 10 ? 9.179 -8.486 -1.807 1.00 70.21 10 ALA A C 18
ATOM 13997 O O . ALA A 1 10 ? 7.999 -8.828 -1.883 1.00 15.23 10 ALA A O 18
ATOM 14004 N N . LYS A 1 11 ? 9.820 -7.878 -2.799 1.00 71.15 11 LYS A N 18
ATOM 14005 C CA . LYS A 1 11 ? 9.160 -7.571 -4.063 1.00 32.22 11 LYS A CA 18
ATOM 14006 C C . LYS A 1 11 ? 8.934 -8.839 -4.880 1.00 54.14 11 LYS A C 18
ATOM 14007 O O . LYS A 1 11 ? 8.162 -8.842 -5.840 1.00 72.31 11 LYS A O 18
ATOM 14026 N N . THR A 1 12 ? 9.610 -9.916 -4.494 1.00 4.03 12 THR A N 18
ATOM 14027 C CA . THR A 1 12 ? 9.483 -11.190 -5.190 1.00 51.34 12 THR A CA 18
ATOM 14028 C C . THR A 1 12 ? 9.966 -12.344 -4.319 1.00 53.42 12 THR A C 18
ATOM 14029 O O . THR A 1 12 ? 10.872 -12.181 -3.501 1.00 74.24 12 THR A O 18
ATOM 14040 N N . LYS A 1 13 ? 9.356 -13.510 -4.500 1.00 21.34 13 LYS A N 18
ATOM 14041 C CA . LYS A 1 13 ? 9.725 -14.694 -3.732 1.00 13.45 13 LYS A CA 18
ATOM 14042 C C . LYS A 1 13 ? 11.127 -15.167 -4.100 1.00 41.44 13 LYS A C 18
ATOM 14043 O O . LYS A 1 13 ? 11.927 -15.507 -3.229 1.00 11.35 13 LYS A O 18
ATOM 14062 N N . ARG A 1 14 ? 11.419 -15.184 -5.397 1.00 32.31 14 ARG A N 18
ATOM 14063 C CA . ARG A 1 14 ? 12.725 -15.615 -5.880 1.00 70.33 14 ARG A CA 18
ATOM 14064 C C . ARG A 1 14 ? 13.831 -14.722 -5.327 1.00 43.33 14 ARG A C 18
ATOM 14065 O O . ARG A 1 14 ? 14.929 -15.191 -5.025 1.00 52.44 14 ARG A O 18
ATOM 14086 N N . ARG A 1 15 ? 13.535 -13.433 -5.198 1.00 54.30 15 ARG A N 18
ATOM 14087 C CA . ARG A 1 15 ? 14.504 -12.473 -4.683 1.00 63.42 15 ARG A CA 18
ATOM 14088 C C . ARG A 1 15 ? 14.891 -12.809 -3.246 1.00 21.41 15 ARG A C 18
ATOM 14089 O O . ARG A 1 15 ? 16.065 -12.756 -2.881 1.00 12.43 15 ARG A O 18
ATOM 14110 N N . GLU A 1 16 ? 13.895 -13.155 -2.436 1.00 23.11 16 GLU A N 18
ATOM 14111 C CA . GLU A 1 16 ? 14.132 -13.498 -1.039 1.00 21.24 16 GLU A CA 18
ATOM 14112 C C . GLU A 1 16 ? 14.896 -14.814 -0.923 1.00 62.14 16 GLU A C 18
ATOM 14113 O O . GLU A 1 16 ? 15.764 -14.967 -0.065 1.00 45.44 16 GLU A O 18
ATOM 14125 N N . ASN A 1 17 ? 14.565 -15.762 -1.794 1.00 41.13 17 ASN A N 18
ATOM 14126 C CA . ASN A 1 17 ? 15.219 -17.066 -1.790 1.00 53.32 17 ASN A CA 18
ATOM 14127 C C . ASN A 1 17 ? 16.658 -16.954 -2.285 1.00 33.40 17 ASN A C 18
ATOM 14128 O O . ASN A 1 17 ? 17.566 -17.575 -1.732 1.00 75.51 17 ASN A O 18
ATOM 14139 N N . VAL A 1 18 ? 16.858 -16.158 -3.330 1.00 64.02 18 VAL A N 18
ATOM 14140 C CA . VAL A 1 18 ? 18.187 -15.963 -3.899 1.00 33.30 18 VAL A CA 18
ATOM 14141 C C . VAL A 1 18 ? 19.160 -15.431 -2.853 1.00 32.30 18 VAL A C 18
ATOM 14142 O O . VAL A 1 18 ? 20.351 -15.744 -2.881 1.00 35.13 18 VAL A O 18
ATOM 14155 N N . CYS A 1 19 ? 18.646 -14.625 -1.930 1.00 75.50 19 CYS A N 18
ATOM 14156 C CA . CYS A 1 19 ? 19.468 -14.049 -0.873 1.00 40.14 19 CYS A CA 18
ATOM 14157 C C . CYS A 1 19 ? 19.816 -15.098 0.179 1.00 61.04 19 CYS A C 18
ATOM 14158 O O . CYS A 1 19 ? 20.955 -15.177 0.638 1.00 4.45 19 CYS A O 18
ATOM 14165 N N . ARG A 1 20 ? 18.827 -15.902 0.554 1.00 12.15 20 ARG A N 18
ATOM 14166 C CA . ARG A 1 20 ? 19.028 -16.946 1.552 1.00 13.55 20 ARG A CA 18
ATOM 14167 C C . ARG A 1 20 ? 19.926 -18.052 1.008 1.00 30.53 20 ARG A C 18
ATOM 14168 O O . ARG A 1 20 ? 20.821 -18.537 1.701 1.00 33.32 20 ARG A O 18
ATOM 14189 N N . VAL A 1 21 ? 19.681 -18.448 -0.237 1.00 33.33 21 VAL A N 18
ATOM 14190 C CA . VAL A 1 21 ? 20.467 -19.497 -0.874 1.00 61.44 21 VAL A CA 18
ATOM 14191 C C . VAL A 1 21 ? 21.885 -19.020 -1.166 1.00 64.43 21 VAL A C 18
ATOM 14192 O O . VAL A 1 21 ? 22.841 -19.793 -1.088 1.00 33.50 21 VAL A O 18
ATOM 14205 N N . CYS A 1 22 ? 22.016 -17.742 -1.503 1.00 2.30 22 CYS A N 18
ATOM 14206 C CA . CYS A 1 22 ? 23.318 -17.160 -1.807 1.00 12.40 22 CYS A CA 18
ATOM 14207 C C . CYS A 1 22 ? 24.259 -17.279 -0.612 1.00 65.12 22 CYS A C 18
ATOM 14208 O O . CYS A 1 22 ? 25.433 -17.615 -0.764 1.00 60.44 22 CYS A O 18
ATOM 14215 N N . GLY A 1 23 ? 23.735 -17.001 0.578 1.00 63.02 23 GLY A N 18
ATOM 14216 C CA . GLY A 1 23 ? 24.542 -17.083 1.781 1.00 21.03 23 GLY A CA 18
ATOM 14217 C C . GLY A 1 23 ? 24.942 -18.506 2.115 1.00 23.41 23 GLY A C 18
ATOM 14218 O O . GLY A 1 23 ? 26.051 -18.752 2.589 1.00 50.54 23 GLY A O 18
ATOM 14222 N N . ASN A 1 24 ? 24.036 -19.447 1.869 1.00 24.33 24 ASN A N 18
ATOM 14223 C CA . ASN A 1 24 ? 24.300 -20.854 2.149 1.00 22.13 24 ASN A CA 18
ATOM 14224 C C . ASN A 1 24 ? 25.351 -21.411 1.194 1.00 70.13 24 ASN A C 18
ATOM 14225 O O . ASN A 1 24 ? 26.285 -22.095 1.612 1.00 2.14 24 ASN A O 18
ATOM 14236 N N . ARG A 1 25 ? 25.191 -21.113 -0.092 1.00 23.24 25 ARG A N 18
ATOM 14237 C CA . ARG A 1 25 ? 26.125 -21.584 -1.107 1.00 25.42 25 ARG A CA 18
ATOM 14238 C C . ARG A 1 25 ? 27.536 -21.073 -0.827 1.00 72.50 25 ARG A C 18
ATOM 14239 O O . ARG A 1 25 ? 28.475 -21.857 -0.691 1.00 22.30 25 ARG A O 18
ATOM 14260 N N . SER A 1 26 ? 27.676 -19.754 -0.743 1.00 20.41 26 SER A N 18
ATOM 14261 C CA . SER A 1 26 ? 28.972 -19.138 -0.484 1.00 21.42 26 SER A CA 18
ATOM 14262 C C . SER A 1 26 ? 29.472 -19.492 0.914 1.00 61.35 26 SER A C 18
ATOM 14263 O O . SER A 1 26 ? 30.674 -19.623 1.140 1.00 21.52 26 SER A O 18
ATOM 14271 N N . GLY A 1 27 ? 28.539 -19.645 1.848 1.00 32.42 27 GLY A N 18
ATOM 14272 C CA . GLY A 1 27 ? 28.903 -19.982 3.212 1.00 70.40 27 GLY A CA 18
ATOM 14273 C C . GLY A 1 27 ? 29.172 -18.755 4.060 1.00 25.31 27 GLY A C 18
ATOM 14274 O O . GLY A 1 27 ? 29.804 -18.846 5.112 1.00 70.31 27 GLY A O 18
ATOM 14278 N N . ASN A 1 28 ? 28.694 -17.604 3.601 1.00 52.41 28 ASN A N 18
ATOM 14279 C CA . ASN A 1 28 ? 28.889 -16.352 4.324 1.00 33.21 28 ASN A CA 18
ATOM 14280 C C . ASN A 1 28 ? 27.550 -15.744 4.729 1.00 55.41 28 ASN A C 18
ATOM 14281 O O . ASN A 1 28 ? 26.733 -15.393 3.877 1.00 14.23 28 ASN A O 18
ATOM 14292 N N . ASP A 1 29 ? 27.332 -15.621 6.034 1.00 61.13 29 ASP A N 18
ATOM 14293 C CA . ASP A 1 29 ? 26.093 -15.053 6.552 1.00 30.23 29 ASP A CA 18
ATOM 14294 C C . ASP A 1 29 ? 25.893 -13.629 6.044 1.00 43.12 29 ASP A C 18
ATOM 14295 O O . ASP A 1 29 ? 24.775 -13.115 6.034 1.00 45.20 29 ASP A O 18
ATOM 14304 N N . GLU A 1 30 ? 26.985 -12.997 5.623 1.00 20.44 30 GLU A N 18
ATOM 14305 C CA . GLU A 1 30 ? 26.929 -11.632 5.116 1.00 51.34 30 GLU A CA 18
ATOM 14306 C C . GLU A 1 30 ? 26.379 -11.603 3.692 1.00 1.54 30 GLU A C 18
ATOM 14307 O O . GLU A 1 30 ? 25.646 -10.687 3.317 1.00 24.00 30 GLU A O 18
ATOM 14319 N N . TYR A 1 31 ? 26.739 -12.610 2.905 1.00 35.22 31 TYR A N 18
ATOM 14320 C CA . TYR A 1 31 ? 26.284 -12.699 1.522 1.00 25.45 31 TYR A CA 18
ATOM 14321 C C . TYR A 1 31 ? 24.768 -12.561 1.437 1.00 15.12 31 TYR A C 18
ATOM 14322 O O . TYR A 1 31 ? 24.232 -12.078 0.439 1.00 32.41 31 TYR A O 18
ATOM 14340 N N . TYR A 1 32 ? 24.081 -12.987 2.492 1.00 62.14 32 TYR A N 18
ATOM 14341 C CA . TYR A 1 32 ? 22.626 -12.913 2.537 1.00 73.10 32 TYR A CA 18
ATOM 14342 C C . TYR A 1 32 ? 22.145 -11.484 2.303 1.00 4.04 32 TYR A C 18
ATOM 14343 O O . TYR A 1 32 ? 21.269 -11.239 1.474 1.00 21.42 32 TYR A O 18
ATOM 14361 N N . SER A 1 33 ? 22.727 -10.543 3.041 1.00 72.32 33 SER A N 18
ATOM 14362 C CA . SER A 1 33 ? 22.357 -9.138 2.918 1.00 61.15 33 SER A CA 18
ATOM 14363 C C . SER A 1 33 ? 22.853 -8.560 1.596 1.00 52.15 33 SER A C 18
ATOM 14364 O O . SER A 1 33 ? 22.235 -7.658 1.031 1.00 43.14 33 SER A O 18
ATOM 14372 N N . GLU A 1 34 ? 23.972 -9.087 1.109 1.00 41.11 34 GLU A N 18
ATOM 14373 C CA . GLU A 1 34 ? 24.551 -8.623 -0.146 1.00 45.31 34 GLU A CA 18
ATOM 14374 C C . GLU A 1 34 ? 23.519 -8.660 -1.269 1.00 14.32 34 GLU A C 18
ATOM 14375 O O . GLU A 1 34 ? 23.303 -7.666 -1.963 1.00 45.40 34 GLU A O 18
ATOM 14387 N N . CYS A 1 35 ? 22.882 -9.813 -1.442 1.00 24.44 35 CYS A N 18
ATOM 14388 C CA . CYS A 1 35 ? 21.873 -9.983 -2.480 1.00 11.43 35 CYS A CA 18
ATOM 14389 C C . CYS A 1 35 ? 20.760 -8.949 -2.330 1.00 43.21 35 CYS A C 18
ATOM 14390 O O . CYS A 1 35 ? 20.255 -8.417 -3.319 1.00 35.21 35 CYS A O 18
ATOM 14397 N N . CYS A 1 36 ? 20.384 -8.669 -1.087 1.00 1.52 36 CYS A N 18
ATOM 14398 C CA . CYS A 1 36 ? 19.332 -7.699 -0.806 1.00 20.21 36 CYS A CA 18
ATOM 14399 C C . CYS A 1 36 ? 19.735 -6.306 -1.281 1.00 32.20 36 CYS A C 18
ATOM 14400 O O . CYS A 1 36 ? 18.889 -5.427 -1.444 1.00 64.21 36 CYS A O 18
ATOM 14407 N N . GLU A 1 37 ? 21.032 -6.114 -1.501 1.00 53.10 37 GLU A N 18
ATOM 14408 C CA . GLU A 1 37 ? 21.546 -4.828 -1.957 1.00 1.12 37 GLU A CA 18
ATOM 14409 C C . GLU A 1 37 ? 21.136 -4.559 -3.402 1.00 21.11 37 GLU A C 18
ATOM 14410 O O . GLU A 1 37 ? 20.391 -5.334 -4.001 1.00 60.23 37 GLU A O 18
ATOM 14422 N N . SER A 1 38 ? 21.628 -3.455 -3.955 1.00 10.02 38 SER A N 18
ATOM 14423 C CA . SER A 1 38 ? 21.310 -3.081 -5.328 1.00 11.42 38 SER A CA 18
ATOM 14424 C C . SER A 1 38 ? 21.352 -4.298 -6.246 1.00 42.15 38 SER A C 18
ATOM 14425 O O . SER A 1 38 ? 22.037 -5.281 -5.962 1.00 12.22 38 SER A O 18
ATOM 14433 N N . ASP A 1 39 ? 20.615 -4.225 -7.349 1.00 44.54 39 ASP A N 18
ATOM 14434 C CA . ASP A 1 39 ? 20.568 -5.319 -8.312 1.00 24.23 39 ASP A CA 18
ATOM 14435 C C . ASP A 1 39 ? 21.976 -5.765 -8.697 1.00 55.21 39 ASP A C 18
ATOM 14436 O O . ASP A 1 39 ? 22.192 -6.918 -9.071 1.00 10.22 39 ASP A O 18
ATOM 14445 N N . TYR A 1 40 ? 22.928 -4.844 -8.605 1.00 2.33 40 TYR A N 18
ATOM 14446 C CA . TYR A 1 40 ? 24.314 -5.140 -8.947 1.00 60.50 40 TYR A CA 18
ATOM 14447 C C . TYR A 1 40 ? 24.784 -6.417 -8.257 1.00 23.31 40 TYR A C 18
ATOM 14448 O O . TYR A 1 40 ? 25.421 -7.271 -8.874 1.00 72.40 40 TYR A O 18
ATOM 14466 N N . ARG A 1 41 ? 24.465 -6.540 -6.973 1.00 1.24 41 ARG A N 18
ATOM 14467 C CA . ARG A 1 41 ? 24.855 -7.711 -6.197 1.00 34.20 41 ARG A CA 18
ATOM 14468 C C . ARG A 1 41 ? 23.876 -8.860 -6.419 1.00 75.30 41 ARG A C 18
ATOM 14469 O O . ARG A 1 41 ? 24.274 -10.023 -6.498 1.00 43.41 41 ARG A O 18
ATOM 14490 N N . TYR A 1 42 ? 22.593 -8.527 -6.518 1.00 65.42 42 TYR A N 18
ATOM 14491 C CA . TYR A 1 42 ? 21.557 -9.531 -6.728 1.00 21.30 42 TYR A CA 18
ATOM 14492 C C . TYR A 1 42 ? 21.896 -10.424 -7.918 1.00 41.20 42 TYR A C 18
ATOM 14493 O O . TYR A 1 42 ? 21.814 -11.650 -7.833 1.00 51.42 42 TYR A O 18
ATOM 14511 N N . HIS A 1 43 ? 22.278 -9.800 -9.028 1.00 4.54 43 HIS A N 18
ATOM 14512 C CA . HIS A 1 43 ? 22.632 -10.536 -10.236 1.00 53.11 43 HIS A CA 18
ATOM 14513 C C . HIS A 1 43 ? 23.898 -11.359 -10.020 1.00 44.41 43 HIS A C 18
ATOM 14514 O O . HIS A 1 43 ? 24.046 -12.447 -10.576 1.00 55.15 43 HIS A O 18
ATOM 14528 N N . ARG A 1 44 ? 24.810 -10.831 -9.210 1.00 10.22 44 ARG A N 18
ATOM 14529 C CA . ARG A 1 44 ? 26.065 -11.515 -8.922 1.00 73.44 44 ARG A CA 18
ATOM 14530 C C . ARG A 1 44 ? 25.815 -12.801 -8.139 1.00 65.14 44 ARG A C 18
ATOM 14531 O O . ARG A 1 44 ? 26.573 -13.765 -8.250 1.00 65.24 44 ARG A O 18
ATOM 14552 N N . CYS A 1 45 ? 24.749 -12.808 -7.347 1.00 74.03 45 CYS A N 18
ATOM 14553 C CA . CYS A 1 45 ? 24.399 -13.974 -6.545 1.00 10.34 45 CYS A CA 18
ATOM 14554 C C . CYS A 1 45 ? 23.771 -15.062 -7.411 1.00 12.14 45 CYS A C 18
ATOM 14555 O O . CYS A 1 45 ? 24.027 -16.251 -7.216 1.00 11.10 45 CYS A O 18
ATOM 14562 N N . LEU A 1 46 ? 22.948 -14.647 -8.367 1.00 74.02 46 LEU A N 18
ATOM 14563 C CA . LEU A 1 46 ? 22.282 -15.586 -9.264 1.00 43.42 46 LEU A CA 18
ATOM 14564 C C . LEU A 1 46 ? 23.301 -16.440 -10.012 1.00 3.14 46 LEU A C 18
ATOM 14565 O O . LEU A 1 46 ? 23.038 -17.599 -10.333 1.00 51.32 46 LEU A O 18
ATOM 14581 N N . ASP A 1 47 ? 24.466 -15.861 -10.283 1.00 14.32 47 ASP A N 18
ATOM 14582 C CA . ASP A 1 47 ? 25.526 -16.570 -10.989 1.00 41.13 47 ASP A CA 18
ATOM 14583 C C . ASP A 1 47 ? 25.877 -17.873 -10.277 1.00 54.42 47 ASP A C 18
ATOM 14584 O O . ASP A 1 47 ? 26.090 -18.904 -10.916 1.00 74.10 47 ASP A O 18
ATOM 14593 N N . LEU A 1 48 ? 25.936 -17.818 -8.951 1.00 70.52 48 LEU A N 18
ATOM 14594 C CA . LEU A 1 48 ? 26.262 -18.994 -8.151 1.00 70.13 48 LEU A CA 18
ATOM 14595 C C . LEU A 1 48 ? 25.076 -19.951 -8.081 1.00 11.43 48 LEU A C 18
ATOM 14596 O O . LEU A 1 48 ? 25.249 -21.170 -8.050 1.00 52.21 48 LEU A O 18
ATOM 14612 N N . LEU A 1 49 ? 23.872 -19.391 -8.057 1.00 54.42 49 LEU A N 18
ATOM 14613 C CA . LEU A 1 49 ? 22.655 -20.194 -7.993 1.00 5.33 49 LEU A CA 18
ATOM 14614 C C . LEU A 1 49 ? 22.328 -20.796 -9.355 1.00 70.22 49 LEU A C 18
ATOM 14615 O O . LEU A 1 49 ? 21.381 -21.571 -9.491 1.00 11.01 49 LEU A O 18
ATOM 14631 N N . ARG A 1 50 ? 23.119 -20.437 -10.361 1.00 12.40 50 ARG A N 18
ATOM 14632 C CA . ARG A 1 50 ? 22.914 -20.943 -11.713 1.00 15.42 50 ARG A CA 18
ATOM 14633 C C . ARG A 1 50 ? 22.853 -22.467 -11.719 1.00 71.23 50 ARG A C 18
ATOM 14634 O O . ARG A 1 50 ? 22.055 -23.063 -12.442 1.00 25.31 50 ARG A O 18
ATOM 14655 N N . ASN A 1 51 ? 23.702 -23.092 -10.909 1.00 50.55 51 ASN A N 18
ATOM 14656 C CA . ASN A 1 51 ? 23.746 -24.547 -10.823 1.00 13.32 51 ASN A CA 18
ATOM 14657 C C . ASN A 1 51 ? 22.898 -25.048 -9.657 1.00 42.04 51 ASN A C 18
ATOM 14658 O O . ASN A 1 51 ? 23.134 -26.133 -9.126 1.00 21.13 51 ASN A O 18
ATOM 14669 N N . PHE A 1 52 ? 21.910 -24.250 -9.266 1.00 20.44 52 PHE A N 18
ATOM 14670 C CA . PHE A 1 52 ? 21.027 -24.612 -8.163 1.00 20.40 52 PHE A CA 18
ATOM 14671 C C . PHE A 1 52 ? 19.582 -24.726 -8.639 1.00 34.34 52 PHE A C 18
ATOM 14672 O O . PHE A 1 52 ? 18.966 -25.786 -8.534 1.00 74.23 52 PHE A O 18
ATOM 14689 N N . THR A 1 1 ? 4.729 1.898 -6.177 1.00 14.41 1 THR A N 19
ATOM 14690 C CA . THR A 1 1 ? 5.709 2.957 -6.383 1.00 60.21 1 THR A CA 19
ATOM 14691 C C . THR A 1 1 ? 6.867 2.833 -5.400 1.00 21.44 1 THR A C 19
ATOM 14692 O O . THR A 1 1 ? 8.033 2.913 -5.786 1.00 3.42 1 THR A O 19
ATOM 14703 N N . ASP A 1 2 ? 6.538 2.635 -4.128 1.00 3.33 2 ASP A N 19
ATOM 14704 C CA . ASP A 1 2 ? 7.552 2.498 -3.088 1.00 60.04 2 ASP A CA 19
ATOM 14705 C C . ASP A 1 2 ? 7.590 1.071 -2.551 1.00 75.31 2 ASP A C 19
ATOM 14706 O O . ASP A 1 2 ? 7.824 0.850 -1.363 1.00 5.21 2 ASP A O 19
ATOM 14715 N N . ASP A 1 3 ? 7.356 0.106 -3.433 1.00 75.35 3 ASP A N 19
ATOM 14716 C CA . ASP A 1 3 ? 7.362 -1.301 -3.048 1.00 45.22 3 ASP A CA 19
ATOM 14717 C C . ASP A 1 3 ? 8.788 -1.797 -2.828 1.00 2.22 3 ASP A C 19
ATOM 14718 O O . ASP A 1 3 ? 9.172 -2.133 -1.708 1.00 73.31 3 ASP A O 19
ATOM 14727 N N . GLU A 1 4 ? 9.567 -1.840 -3.904 1.00 44.00 4 GLU A N 19
ATOM 14728 C CA . GLU A 1 4 ? 10.950 -2.297 -3.827 1.00 70.04 4 GLU A CA 19
ATOM 14729 C C . GLU A 1 4 ? 11.767 -1.404 -2.898 1.00 65.14 4 GLU A C 19
ATOM 14730 O O . GLU A 1 4 ? 12.840 -1.790 -2.435 1.00 5.03 4 GLU A O 19
ATOM 14742 N N . SER A 1 5 ? 11.252 -0.208 -2.632 1.00 21.32 5 SER A N 19
ATOM 14743 C CA . SER A 1 5 ? 11.935 0.742 -1.762 1.00 44.02 5 SER A CA 19
ATOM 14744 C C . SER A 1 5 ? 12.089 0.176 -0.354 1.00 14.44 5 SER A C 19
ATOM 14745 O O . SER A 1 5 ? 12.896 0.662 0.438 1.00 44.40 5 SER A O 19
ATOM 14753 N N . SER A 1 6 ? 11.307 -0.854 -0.048 1.00 74.22 6 SER A N 19
ATOM 14754 C CA . SER A 1 6 ? 11.352 -1.485 1.266 1.00 55.12 6 SER A CA 19
ATOM 14755 C C . SER A 1 6 ? 12.334 -2.652 1.275 1.00 71.22 6 SER A C 19
ATOM 14756 O O . SER A 1 6 ? 13.309 -2.651 2.025 1.00 71.11 6 SER A O 19
ATOM 14764 N N . ASN A 1 7 ? 12.068 -3.647 0.435 1.00 62.42 7 ASN A N 19
ATOM 14765 C CA . ASN A 1 7 ? 12.928 -4.822 0.346 1.00 72.24 7 ASN A CA 19
ATOM 14766 C C . ASN A 1 7 ? 12.580 -5.658 -0.882 1.00 63.42 7 ASN A C 19
ATOM 14767 O O . ASN A 1 7 ? 11.518 -6.277 -0.946 1.00 31.45 7 ASN A O 19
ATOM 14778 N N . LYS A 1 8 ? 13.484 -5.673 -1.857 1.00 13.45 8 LYS A N 19
ATOM 14779 C CA . LYS A 1 8 ? 13.275 -6.434 -3.083 1.00 5.34 8 LYS A CA 19
ATOM 14780 C C . LYS A 1 8 ? 13.066 -7.913 -2.776 1.00 34.13 8 LYS A C 19
ATOM 14781 O O . LYS A 1 8 ? 12.468 -8.643 -3.567 1.00 32.10 8 LYS A O 19
ATOM 14800 N N . CYS A 1 9 ? 13.560 -8.349 -1.622 1.00 33.12 9 CYS A N 19
ATOM 14801 C CA . CYS A 1 9 ? 13.426 -9.741 -1.209 1.00 53.03 9 CYS A CA 19
ATOM 14802 C C . CYS A 1 9 ? 11.982 -10.059 -0.829 1.00 64.24 9 CYS A C 19
ATOM 14803 O O . CYS A 1 9 ? 11.569 -11.218 -0.837 1.00 20.32 9 CYS A O 19
ATOM 14810 N N . ALA A 1 10 ? 11.221 -9.022 -0.498 1.00 40.52 10 ALA A N 19
ATOM 14811 C CA . ALA A 1 10 ? 9.824 -9.190 -0.118 1.00 0.41 10 ALA A CA 19
ATOM 14812 C C . ALA A 1 10 ? 8.904 -9.026 -1.323 1.00 15.35 10 ALA A C 19
ATOM 14813 O O . ALA A 1 10 ? 7.721 -9.362 -1.264 1.00 33.32 10 ALA A O 19
ATOM 14820 N N . LYS A 1 11 ? 9.453 -8.506 -2.415 1.00 2.22 11 LYS A N 19
ATOM 14821 C CA . LYS A 1 11 ? 8.682 -8.297 -3.635 1.00 23.23 11 LYS A CA 19
ATOM 14822 C C . LYS A 1 11 ? 8.478 -9.612 -4.380 1.00 54.04 11 LYS A C 19
ATOM 14823 O O . LYS A 1 11 ? 7.625 -9.711 -5.263 1.00 75.32 11 LYS A O 19
ATOM 14842 N N . THR A 1 12 ? 9.264 -10.621 -4.019 1.00 44.12 12 THR A N 19
ATOM 14843 C CA . THR A 1 12 ? 9.169 -11.930 -4.654 1.00 1.53 12 THR A CA 19
ATOM 14844 C C . THR A 1 12 ? 9.826 -13.005 -3.796 1.00 71.34 12 THR A C 19
ATOM 14845 O O . THR A 1 12 ? 10.773 -12.734 -3.059 1.00 5.33 12 THR A O 19
ATOM 14856 N N . LYS A 1 13 ? 9.317 -14.229 -3.898 1.00 43.42 13 LYS A N 19
ATOM 14857 C CA . LYS A 1 13 ? 9.855 -15.348 -3.134 1.00 5.53 13 LYS A CA 19
ATOM 14858 C C . LYS A 1 13 ? 11.260 -15.705 -3.608 1.00 64.01 13 LYS A C 19
ATOM 14859 O O . LYS A 1 13 ? 12.180 -15.849 -2.802 1.00 72.22 13 LYS A O 19
ATOM 14878 N N . ARG A 1 14 ? 11.419 -15.845 -4.920 1.00 62.21 14 ARG A N 19
ATOM 14879 C CA . ARG A 1 14 ? 12.712 -16.185 -5.501 1.00 64.41 14 ARG A CA 19
ATOM 14880 C C . ARG A 1 14 ? 13.799 -15.238 -5.001 1.00 41.14 14 ARG A C 19
ATOM 14881 O O . ARG A 1 14 ? 14.911 -15.663 -4.687 1.00 33.33 14 ARG A O 19
ATOM 14902 N N . ARG A 1 15 ? 13.470 -13.952 -4.932 1.00 32.22 15 ARG A N 19
ATOM 14903 C CA . ARG A 1 15 ? 14.418 -12.944 -4.472 1.00 71.53 15 ARG A CA 19
ATOM 14904 C C . ARG A 1 15 ? 14.869 -13.234 -3.044 1.00 12.34 15 ARG A C 19
ATOM 14905 O O . ARG A 1 15 ? 16.044 -13.083 -2.711 1.00 51.54 15 ARG A O 19
ATOM 14926 N N . GLU A 1 16 ? 13.926 -13.650 -2.204 1.00 1.44 16 GLU A N 19
ATOM 14927 C CA . GLU A 1 16 ? 14.227 -13.958 -0.811 1.00 21.24 16 GLU A CA 19
ATOM 14928 C C . GLU A 1 16 ? 15.059 -15.233 -0.703 1.00 72.23 16 GLU A C 19
ATOM 14929 O O . GLU A 1 16 ? 15.922 -15.352 0.165 1.00 62.21 16 GLU A O 19
ATOM 14941 N N . ASN A 1 17 ? 14.791 -16.184 -1.592 1.00 71.05 17 ASN A N 19
ATOM 14942 C CA . ASN A 1 17 ? 15.513 -17.451 -1.598 1.00 21.03 17 ASN A CA 19
ATOM 14943 C C . ASN A 1 17 ? 16.929 -17.268 -2.135 1.00 41.23 17 ASN A C 19
ATOM 14944 O O . ASN A 1 17 ? 17.878 -17.873 -1.636 1.00 74.51 17 ASN A O 19
ATOM 14955 N N . VAL A 1 18 ? 17.064 -16.428 -3.156 1.00 45.54 18 VAL A N 19
ATOM 14956 C CA . VAL A 1 18 ? 18.364 -16.163 -3.761 1.00 44.53 18 VAL A CA 19
ATOM 14957 C C . VAL A 1 18 ? 19.352 -15.630 -2.729 1.00 64.44 18 VAL A C 19
ATOM 14958 O O . VAL A 1 18 ? 20.542 -15.947 -2.771 1.00 74.12 18 VAL A O 19
ATOM 14971 N N . CYS A 1 19 ? 18.852 -14.820 -1.803 1.00 4.04 19 CYS A N 19
ATOM 14972 C CA . CYS A 1 19 ? 19.690 -14.243 -0.758 1.00 41.33 19 CYS A CA 19
ATOM 14973 C C . CYS A 1 19 ? 20.053 -15.291 0.290 1.00 71.05 19 CYS A C 19
ATOM 14974 O O . CYS A 1 19 ? 21.193 -15.356 0.749 1.00 44.15 19 CYS A O 19
ATOM 14981 N N . ARG A 1 20 ? 19.075 -16.110 0.663 1.00 52.32 20 ARG A N 19
ATOM 14982 C CA . ARG A 1 20 ? 19.290 -17.154 1.657 1.00 6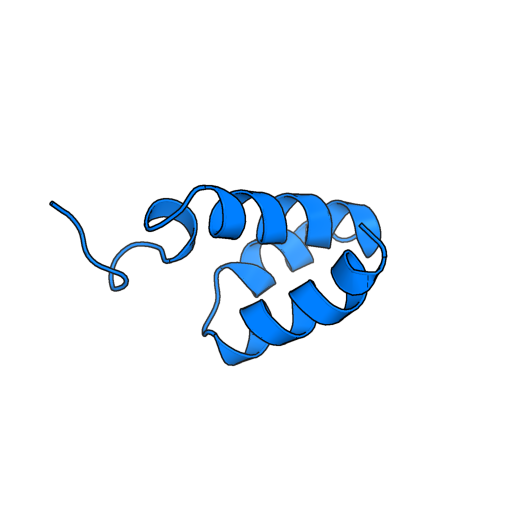4.33 20 ARG A CA 19
ATOM 14983 C C . ARG A 1 20 ? 20.243 -18.222 1.126 1.00 41.51 20 ARG A C 19
ATOM 14984 O O . ARG A 1 20 ? 21.156 -18.657 1.827 1.00 65.42 20 ARG A O 19
ATOM 15005 N N . VAL A 1 21 ? 20.023 -18.639 -0.117 1.00 0.31 21 VAL A N 19
ATOM 15006 C CA . VAL A 1 21 ? 20.862 -19.654 -0.742 1.00 72.22 21 VAL A CA 19
ATOM 15007 C C . VAL A 1 21 ? 22.253 -19.108 -1.045 1.00 33.23 21 VAL A C 19
ATOM 15008 O O . VAL A 1 21 ? 23.246 -19.832 -0.968 1.00 40.11 21 VAL A O 19
ATOM 15021 N N . CYS A 1 22 ? 22.317 -17.826 -1.388 1.00 61.34 22 CYS A N 19
ATOM 15022 C CA . CYS A 1 22 ? 23.586 -17.181 -1.703 1.00 22.22 22 CYS A CA 19
ATOM 15023 C C . CYS A 1 22 ? 24.533 -17.233 -0.508 1.00 5.04 22 CYS A C 19
ATOM 15024 O O . CYS A 1 22 ? 25.736 -17.442 -0.663 1.00 73.45 22 CYS A O 19
ATOM 15031 N N . GLY A 1 23 ? 23.982 -17.041 0.687 1.00 53.42 23 GLY A N 19
ATOM 15032 C CA . GLY A 1 23 ? 24.791 -17.069 1.891 1.00 30.21 23 GLY A CA 19
ATOM 15033 C C . GLY A 1 23 ? 25.253 -18.469 2.246 1.00 43.52 23 GLY A C 19
ATOM 15034 O O . GLY A 1 23 ? 26.388 -18.663 2.679 1.00 62.23 23 GLY A O 19
ATOM 15038 N N . ASN A 1 24 ? 24.371 -19.446 2.064 1.00 51.45 24 ASN A N 19
ATOM 15039 C CA . ASN A 1 24 ? 24.694 -20.834 2.370 1.00 62.42 24 ASN A CA 19
ATOM 15040 C C . ASN A 1 24 ? 25.720 -21.384 1.383 1.00 31.43 24 ASN A C 19
ATOM 15041 O O . ASN A 1 24 ? 26.693 -22.027 1.778 1.00 42.22 24 ASN A O 19
ATOM 15052 N N . ARG A 1 25 ? 25.495 -21.127 0.099 1.00 33.00 25 ARG A N 19
ATOM 15053 C CA . ARG A 1 25 ? 26.399 -21.597 -0.944 1.00 55.51 25 ARG A CA 19
ATOM 15054 C C . ARG A 1 25 ? 27.783 -20.976 -0.784 1.00 1.42 25 ARG A C 19
ATOM 15055 O O . ARG A 1 25 ? 28.783 -21.685 -0.669 1.00 12.52 25 ARG A O 19
ATOM 15076 N N . SER A 1 26 ? 27.833 -19.647 -0.778 1.00 23.34 26 SER A N 19
ATOM 15077 C CA . SER A 1 26 ? 29.095 -18.931 -0.636 1.00 3.31 26 SER A CA 19
ATOM 15078 C C . SER A 1 26 ? 29.710 -19.180 0.738 1.00 63.01 26 SER A C 19
ATOM 15079 O O . SER A 1 26 ? 30.922 -19.067 0.918 1.00 60.32 26 SER A O 19
ATOM 15087 N N . GLY A 1 27 ? 28.864 -19.520 1.706 1.00 71.05 27 GLY A N 19
ATOM 15088 C CA . GLY A 1 27 ? 29.341 -19.780 3.051 1.00 23.01 27 GLY A CA 19
ATOM 15089 C C . GLY A 1 27 ? 29.631 -18.506 3.820 1.00 71.12 27 GLY A C 19
ATOM 15090 O O . GLY A 1 27 ? 30.531 -18.470 4.657 1.00 2.04 27 GLY A O 19
ATOM 15094 N N . ASN A 1 28 ? 28.867 -17.457 3.533 1.00 34.24 28 ASN A N 19
ATOM 15095 C CA . ASN A 1 28 ? 29.047 -16.174 4.203 1.00 65.23 28 ASN A CA 19
ATOM 15096 C C . ASN A 1 28 ? 27.712 -15.623 4.692 1.00 54.44 28 ASN A C 19
ATOM 15097 O O . ASN A 1 28 ? 26.820 -15.331 3.895 1.00 73.13 28 ASN A O 19
ATOM 15108 N N . ASP A 1 29 ? 27.582 -15.482 6.006 1.00 13.31 29 ASP A N 19
ATOM 15109 C CA . ASP A 1 29 ? 26.356 -14.963 6.602 1.00 33.41 29 ASP A CA 19
ATOM 15110 C C . ASP A 1 29 ? 26.071 -13.547 6.113 1.00 14.33 29 ASP A C 19
ATOM 15111 O O . ASP A 1 29 ? 24.926 -13.096 6.122 1.00 74.31 29 ASP A O 19
ATOM 15120 N N . GLU A 1 30 ? 27.120 -12.850 5.689 1.00 3.01 30 GLU A N 19
ATOM 15121 C CA . GLU A 1 30 ? 26.982 -11.484 5.199 1.00 52.31 30 GLU A CA 19
ATOM 15122 C C . GLU A 1 30 ? 26.420 -11.469 3.780 1.00 23.10 30 GLU A C 19
ATOM 15123 O O . GLU A 1 30 ? 25.644 -10.585 3.417 1.00 33.12 30 GLU A O 19
ATOM 15135 N N . TYR A 1 31 ? 26.819 -12.453 2.982 1.00 21.43 31 TYR A N 19
ATOM 15136 C CA . TYR A 1 31 ? 26.359 -12.553 1.602 1.00 11.04 31 TYR A CA 19
ATOM 15137 C C . TYR A 1 31 ? 24.836 -12.485 1.530 1.00 65.04 31 TYR A C 19
ATOM 15138 O O . TYR A 1 31 ? 24.271 -12.026 0.537 1.00 11.41 31 TYR A O 19
ATOM 15156 N N . TYR A 1 32 ? 24.179 -12.945 2.588 1.00 23.32 32 TYR A N 19
ATOM 15157 C CA . TYR A 1 32 ? 22.722 -12.939 2.645 1.00 23.14 32 TYR A CA 19
ATOM 15158 C C . TYR A 1 32 ? 22.174 -11.533 2.421 1.00 62.21 32 TYR A C 19
ATOM 15159 O O . TYR A 1 32 ? 21.274 -11.328 1.607 1.00 34.51 32 TYR A O 19
ATOM 15177 N N . SER A 1 33 ? 22.725 -10.567 3.149 1.00 63.14 33 SER A N 19
ATOM 15178 C CA . SER A 1 33 ? 22.291 -9.180 3.032 1.00 13.05 33 SER A CA 19
ATOM 15179 C C . SER A 1 33 ? 22.739 -8.580 1.703 1.00 12.23 33 SER A C 19
ATOM 15180 O O . SER A 1 33 ? 22.072 -7.707 1.148 1.00 32.44 33 SER A O 19
ATOM 15188 N N . GLU A 1 34 ? 23.874 -9.055 1.199 1.00 13.44 34 GLU A N 19
ATOM 15189 C CA . GLU A 1 34 ? 24.412 -8.564 -0.064 1.00 72.31 34 GLU A CA 19
ATOM 15190 C C . GLU A 1 34 ? 23.369 -8.663 -1.174 1.00 44.12 34 GLU A C 19
ATOM 15191 O O . GLU A 1 34 ? 23.099 -7.688 -1.876 1.00 63.13 34 GLU A O 19
ATOM 15203 N N . CYS A 1 35 ? 22.787 -9.848 -1.327 1.00 41.53 35 CYS A N 19
ATOM 15204 C CA . CYS A 1 35 ? 21.775 -10.076 -2.352 1.00 23.13 35 CYS A CA 19
ATOM 15205 C C . CYS A 1 35 ? 20.613 -9.100 -2.196 1.00 0.53 35 CYS A C 19
ATOM 15206 O O . CYS A 1 35 ? 20.026 -8.654 -3.182 1.00 14.32 35 CYS A O 19
ATOM 15213 N N . CYS A 1 36 ? 20.287 -8.771 -0.950 1.00 73.12 36 CYS A N 19
ATOM 15214 C CA . CYS A 1 36 ? 19.195 -7.848 -0.663 1.00 64.01 36 CYS A CA 19
ATOM 15215 C C . CYS A 1 36 ? 19.551 -6.431 -1.105 1.00 72.30 36 CYS A C 19
ATOM 15216 O O . CYS A 1 36 ? 18.694 -5.549 -1.142 1.00 31.13 36 CYS A O 19
ATOM 15223 N N . GLU A 1 37 ? 20.820 -6.223 -1.440 1.00 4.35 37 GLU A N 19
ATOM 15224 C CA . GLU A 1 37 ? 21.289 -4.913 -1.878 1.00 72.32 37 GLU A CA 19
ATOM 15225 C C . GLU A 1 37 ? 20.881 -4.646 -3.324 1.00 70.03 37 GLU A C 19
ATOM 15226 O O . GLU A 1 37 ? 20.171 -5.443 -3.938 1.00 12.25 37 GLU A O 19
ATOM 15238 N N . SER A 1 38 ? 21.335 -3.519 -3.862 1.00 42.33 38 SER A N 19
ATOM 15239 C CA . SER A 1 38 ? 21.015 -3.143 -5.234 1.00 73.14 38 SER A CA 19
ATOM 15240 C C . SER A 1 38 ? 21.107 -4.350 -6.164 1.00 12.25 38 SER A C 19
ATOM 15241 O O . SER A 1 38 ? 21.830 -5.307 -5.887 1.00 2.45 38 SER A O 19
ATOM 15249 N N . ASP A 1 39 ? 20.369 -4.297 -7.267 1.00 14.54 39 ASP A N 19
ATOM 15250 C CA . ASP A 1 39 ? 20.367 -5.384 -8.238 1.00 55.25 39 ASP A CA 19
ATOM 15251 C C . ASP A 1 39 ? 21.791 -5.774 -8.621 1.00 0.33 39 ASP A C 19
ATOM 15252 O O . ASP A 1 39 ? 22.051 -6.914 -9.005 1.00 42.04 39 ASP A O 19
ATOM 15261 N N . TYR A 1 40 ? 22.709 -4.820 -8.513 1.00 50.30 40 TYR A N 19
ATOM 15262 C CA . TYR A 1 40 ? 24.107 -5.062 -8.851 1.00 35.23 40 TYR A CA 19
ATOM 15263 C C . TYR A 1 40 ? 24.619 -6.328 -8.171 1.00 63.34 40 TYR A C 19
ATOM 15264 O O . TYR A 1 40 ? 25.340 -7.122 -8.776 1.00 62.22 40 TYR A O 19
ATOM 15282 N N . ARG A 1 41 ? 24.241 -6.510 -6.910 1.00 43.13 41 ARG A N 19
ATOM 15283 C CA . ARG A 1 41 ? 24.662 -7.679 -6.147 1.00 44.42 41 ARG A CA 19
ATOM 15284 C C . ARG A 1 41 ? 23.728 -8.858 -6.400 1.00 65.50 41 ARG A C 19
ATOM 15285 O O . ARG A 1 41 ? 24.176 -9.995 -6.558 1.00 52.30 41 ARG A O 19
ATOM 15306 N N . TYR A 1 42 ? 22.430 -8.581 -6.436 1.00 70.13 42 TYR A N 19
ATOM 15307 C CA . TYR A 1 42 ? 21.433 -9.619 -6.667 1.00 33.52 42 TYR A CA 19
ATOM 15308 C C . TYR A 1 42 ? 21.775 -10.437 -7.908 1.00 73.35 42 TYR A C 19
ATOM 15309 O O . TYR A 1 42 ? 21.653 -11.663 -7.912 1.00 41.32 42 TYR A O 19
ATOM 15327 N N . HIS A 1 43 ? 22.204 -9.750 -8.962 1.00 40.21 43 HIS A N 19
ATOM 15328 C CA . HIS A 1 43 ? 22.566 -10.411 -10.211 1.00 34.12 43 HIS A CA 19
ATOM 15329 C C . HIS A 1 43 ? 23.836 -11.238 -10.040 1.00 4.24 43 HIS A C 19
ATOM 15330 O O . HIS A 1 43 ? 24.010 -12.269 -10.690 1.00 0.23 43 HIS A O 19
ATOM 15344 N N . ARG A 1 44 ? 24.722 -10.778 -9.162 1.00 31.14 44 ARG A N 19
ATOM 15345 C CA . ARG A 1 44 ? 25.977 -11.474 -8.907 1.00 4.01 44 ARG A CA 19
ATOM 15346 C C . ARG A 1 44 ? 25.729 -12.800 -8.194 1.00 0.25 44 ARG A C 19
ATOM 15347 O O . ARG A 1 44 ? 26.377 -13.805 -8.486 1.00 22.34 44 ARG A O 19
ATOM 15368 N N . CYS A 1 45 ? 24.787 -12.794 -7.256 1.00 71.24 45 CYS A N 19
ATOM 15369 C CA . CYS A 1 45 ? 24.453 -13.995 -6.500 1.00 52.20 45 CYS A CA 19
ATOM 15370 C C . CYS A 1 45 ? 23.855 -15.063 -7.411 1.00 64.13 45 CYS A C 19
ATOM 15371 O O . CYS A 1 45 ? 24.085 -16.258 -7.219 1.00 74.00 45 CYS A O 19
ATOM 15378 N N . LEU A 1 46 ? 23.089 -14.625 -8.404 1.00 12.22 46 LEU A N 19
ATOM 15379 C CA . LEU A 1 46 ? 22.458 -15.543 -9.346 1.00 41.41 46 LEU A CA 19
ATOM 15380 C C . LEU A 1 46 ? 23.505 -16.379 -10.075 1.00 52.33 46 LEU A C 19
ATOM 15381 O O . LEU A 1 46 ? 23.251 -17.526 -10.443 1.00 25.24 46 LEU A O 19
ATOM 15397 N N . ASP A 1 47 ? 24.681 -15.797 -10.280 1.00 25.02 47 ASP A N 19
ATOM 15398 C CA . ASP A 1 47 ? 25.768 -16.489 -10.962 1.00 65.51 47 ASP A CA 19
ATOM 15399 C C . ASP A 1 47 ? 26.067 -17.827 -10.291 1.00 50.51 47 ASP A C 19
ATOM 15400 O O . ASP A 1 47 ? 26.279 -18.837 -10.963 1.00 5.20 47 ASP A O 19
ATOM 15409 N N . LEU A 1 48 ? 26.083 -17.825 -8.963 1.00 34.42 48 LEU A N 19
ATOM 15410 C CA . LEU A 1 48 ? 26.356 -19.038 -8.200 1.00 23.42 48 LEU A CA 19
ATOM 15411 C C . LEU A 1 48 ? 25.151 -19.973 -8.212 1.00 60.14 48 LEU A C 19
ATOM 15412 O O . LEU A 1 48 ? 25.300 -21.196 -8.211 1.00 40.13 48 LEU A O 19
ATOM 15428 N N . LEU A 1 49 ? 23.957 -19.391 -8.227 1.00 3.54 49 LEU A N 19
ATOM 15429 C CA . LEU A 1 49 ? 22.725 -20.171 -8.242 1.00 60.20 49 LEU A CA 19
ATOM 15430 C C . LEU A 1 49 ? 22.443 -20.715 -9.639 1.00 35.22 49 LEU A C 19
ATOM 15431 O O . LEU A 1 49 ? 21.476 -21.449 -9.846 1.00 52.32 49 LEU A O 19
ATOM 15447 N N . ARG A 1 50 ? 23.294 -20.352 -10.593 1.00 34.32 50 ARG A N 19
ATOM 15448 C CA . ARG A 1 50 ? 23.136 -20.805 -11.970 1.00 1.23 50 ARG A CA 19
ATOM 15449 C C . ARG A 1 50 ? 23.071 -22.328 -12.037 1.00 53.25 50 ARG A C 19
ATOM 15450 O O . ARG A 1 50 ? 22.305 -22.892 -12.818 1.00 10.22 50 ARG A O 19
ATOM 15471 N N . ASN A 1 51 ? 23.880 -22.987 -11.215 1.00 1.24 51 ASN A N 19
ATOM 15472 C CA . ASN A 1 51 ? 23.915 -24.444 -11.182 1.00 30.41 51 ASN A CA 19
ATOM 15473 C C . ASN A 1 51 ? 22.644 -25.005 -10.552 1.00 33.02 51 ASN A C 19
ATOM 15474 O O . ASN A 1 51 ? 22.341 -26.191 -10.688 1.00 51.42 51 ASN A O 19
ATOM 15485 N N . PHE A 1 52 ? 21.903 -24.144 -9.862 1.00 34.32 52 PHE A N 19
ATOM 15486 C CA . PHE A 1 52 ? 20.664 -24.553 -9.210 1.00 72.00 52 PHE A CA 19
ATOM 15487 C C . PHE A 1 52 ? 19.469 -24.351 -10.137 1.00 50.52 52 PHE A C 19
ATOM 15488 O O . PHE A 1 52 ? 19.185 -23.232 -10.564 1.00 1.00 52 PHE A O 19
ATOM 15505 N N . THR A 1 1 ? 3.571 4.030 -6.588 1.00 2.45 1 THR A N 20
ATOM 15506 C CA . THR A 1 1 ? 3.757 2.846 -5.759 1.00 60.44 1 THR A CA 20
ATOM 15507 C C . THR A 1 1 ? 5.229 2.456 -5.680 1.00 34.24 1 THR A C 20
ATOM 15508 O O . THR A 1 1 ? 5.847 2.118 -6.689 1.00 53.14 1 THR A O 20
ATOM 15519 N N . ASP A 1 2 ? 5.784 2.504 -4.474 1.00 11.22 2 ASP A N 20
ATOM 15520 C CA . ASP A 1 2 ? 7.184 2.154 -4.262 1.00 53.02 2 ASP A CA 20
ATOM 15521 C C . ASP A 1 2 ? 7.322 1.116 -3.153 1.00 4.33 2 ASP A C 20
ATOM 15522 O O . ASP A 1 2 ? 7.333 1.456 -1.969 1.00 61.23 2 ASP A O 20
ATOM 15531 N N . ASP A 1 3 ? 7.427 -0.149 -3.543 1.00 63.11 3 ASP A N 20
ATOM 15532 C CA . ASP A 1 3 ? 7.565 -1.237 -2.582 1.00 3.03 3 ASP A CA 20
ATOM 15533 C C . ASP A 1 3 ? 9.026 -1.652 -2.437 1.00 21.02 3 ASP A C 20
ATOM 15534 O O . ASP A 1 3 ? 9.470 -2.024 -1.351 1.00 61.33 3 ASP A O 20
ATOM 15543 N N . GLU A 1 4 ? 9.767 -1.586 -3.539 1.00 0.05 4 GLU A N 20
ATOM 15544 C CA . GLU A 1 4 ? 11.177 -1.957 -3.533 1.00 62.03 4 GLU A CA 20
ATOM 15545 C C . GLU A 1 4 ? 11.973 -1.057 -2.593 1.00 2.13 4 GLU A C 20
ATOM 15546 O O . GLU A 1 4 ? 13.088 -1.391 -2.193 1.00 4.24 4 GLU A O 20
ATOM 15558 N N . SER A 1 5 ? 11.392 0.086 -2.244 1.00 53.42 5 SER A N 20
ATOM 15559 C CA . SER A 1 5 ? 12.048 1.037 -1.354 1.00 54.44 5 SER A CA 20
ATOM 15560 C C . SER A 1 5 ? 12.193 0.457 0.049 1.00 14.21 5 SER A C 20
ATOM 15561 O O . SER A 1 5 ? 12.926 0.991 0.881 1.00 40.51 5 SER A O 20
ATOM 15569 N N . SER A 1 6 ? 11.488 -0.640 0.305 1.00 74.33 6 SER A N 20
ATOM 15570 C CA . SER A 1 6 ? 11.534 -1.292 1.608 1.00 31.22 6 SER A CA 20
ATOM 15571 C C . SER A 1 6 ? 12.510 -2.465 1.595 1.00 74.13 6 SER A C 20
ATOM 15572 O O . SER A 1 6 ? 13.480 -2.488 2.351 1.00 73.12 6 SER A O 20
ATOM 15580 N N . ASN A 1 7 ? 12.244 -3.438 0.729 1.00 51.32 7 ASN A N 20
ATOM 15581 C CA . ASN A 1 7 ? 13.097 -4.615 0.616 1.00 4.11 7 ASN A CA 20
ATOM 15582 C C . ASN A 1 7 ? 12.764 -5.410 -0.643 1.00 2.13 7 ASN A C 20
ATOM 15583 O O . ASN A 1 7 ? 11.666 -5.949 -0.778 1.00 34.14 7 ASN A O 20
ATOM 15594 N N . LYS A 1 8 ? 13.721 -5.479 -1.563 1.00 15.04 8 LYS A N 20
ATOM 15595 C CA . LYS A 1 8 ? 13.531 -6.209 -2.810 1.00 63.24 8 LYS A CA 20
ATOM 15596 C C . LYS A 1 8 ? 13.266 -7.687 -2.541 1.00 50.11 8 LYS A C 20
ATOM 15597 O O . LYS A 1 8 ? 12.610 -8.365 -3.333 1.00 4.20 8 LYS A O 20
ATOM 15616 N N . CYS A 1 9 ? 13.778 -8.180 -1.419 1.00 31.45 9 CYS A N 20
ATOM 15617 C CA . CYS A 1 9 ? 13.596 -9.577 -1.044 1.00 33.43 9 CYS A CA 20
ATOM 15618 C C . CYS A 1 9 ? 12.128 -9.874 -0.748 1.00 24.23 9 CYS A C 20
ATOM 15619 O O . CYS A 1 9 ? 11.670 -11.006 -0.903 1.00 11.44 9 CYS A O 20
ATOM 15626 N N . ALA A 1 10 ? 11.398 -8.849 -0.321 1.00 75.42 10 ALA A N 20
ATOM 15627 C CA . ALA A 1 10 ? 9.982 -8.999 -0.006 1.00 24.33 10 ALA A CA 20
ATOM 15628 C C . ALA A 1 10 ? 9.118 -8.786 -1.244 1.00 3.20 10 ALA A C 20
ATOM 15629 O O . ALA A 1 10 ? 7.918 -9.061 -1.232 1.00 3.14 10 ALA A O 20
ATOM 15636 N N . LYS A 1 11 ? 9.735 -8.293 -2.313 1.00 24.15 11 LYS A N 20
ATOM 15637 C CA . LYS A 1 11 ? 9.024 -8.043 -3.560 1.00 54.31 11 LYS A CA 20
ATOM 15638 C C . LYS A 1 11 ? 8.685 -9.352 -4.266 1.00 20.03 11 LYS A C 20
ATOM 15639 O O . LYS A 1 11 ? 7.765 -9.410 -5.082 1.00 33.10 11 LYS A O 20
ATOM 15658 N N . THR A 1 12 ? 9.434 -10.403 -3.945 1.00 52.20 12 THR A N 20
ATOM 15659 C CA . THR A 1 12 ? 9.213 -11.711 -4.548 1.00 31.24 12 THR A CA 20
ATOM 15660 C C . THR A 1 12 ? 9.859 -12.815 -3.718 1.00 10.20 12 THR A C 20
ATOM 15661 O O . THR A 1 12 ? 10.822 -12.575 -2.989 1.00 60.43 12 THR A O 20
ATOM 15672 N N . LYS A 1 13 ? 9.324 -14.026 -3.833 1.00 51.53 13 LYS A N 20
ATOM 15673 C CA . LYS A 1 13 ? 9.849 -15.168 -3.096 1.00 22.25 13 LYS A CA 20
ATOM 15674 C C . LYS A 1 13 ? 11.256 -15.521 -3.568 1.00 71.13 13 LYS A C 20
ATOM 15675 O O . LYS A 1 13 ? 12.168 -15.690 -2.759 1.00 64.45 13 LYS A O 20
ATOM 15694 N N . ARG A 1 14 ? 11.424 -15.629 -4.882 1.00 71.02 14 ARG A N 20
ATOM 15695 C CA . ARG A 1 14 ? 12.720 -15.961 -5.462 1.00 33.31 14 ARG A CA 20
ATOM 15696 C C . ARG A 1 14 ? 13.805 -15.023 -4.942 1.00 32.25 14 ARG A C 20
ATOM 15697 O O . ARG A 1 14 ? 14.909 -15.457 -4.613 1.00 20.12 14 ARG A O 20
ATOM 15718 N N . ARG A 1 15 ? 13.482 -13.736 -4.870 1.00 45.22 15 ARG A N 20
ATOM 15719 C CA . ARG A 1 15 ? 14.430 -12.736 -4.392 1.00 31.43 15 ARG A CA 20
ATOM 15720 C C . ARG A 1 15 ? 14.880 -13.051 -2.968 1.00 34.21 15 ARG A C 20
ATOM 15721 O O . ARG A 1 15 ? 16.062 -12.946 -2.643 1.00 72.33 15 ARG A O 20
ATOM 15742 N N . GLU A 1 16 ? 13.928 -13.437 -2.124 1.00 13.43 16 GLU A N 20
ATOM 15743 C CA . GLU A 1 16 ? 14.227 -13.765 -0.735 1.00 34.02 16 GLU A CA 20
ATOM 15744 C C . GLU A 1 16 ? 14.978 -15.090 -0.639 1.00 2.45 16 GLU A C 20
ATOM 15745 O O . GLU A 1 16 ? 15.829 -15.271 0.231 1.00 11.34 16 GLU A O 20
ATOM 15757 N N . ASN A 1 17 ? 14.656 -16.013 -1.539 1.00 43.40 17 ASN A N 20
ATOM 15758 C CA . ASN A 1 17 ? 15.300 -17.321 -1.556 1.00 34.44 17 ASN A CA 20
ATOM 15759 C C . ASN A 1 17 ? 16.729 -17.218 -2.079 1.00 71.43 17 ASN A C 20
ATOM 15760 O O . ASN A 1 17 ? 17.629 -17.906 -1.598 1.00 22.24 17 ASN A O 20
ATOM 15771 N N . VAL A 1 18 ? 16.930 -16.354 -3.069 1.00 10.22 18 VAL A N 20
ATOM 15772 C CA . VAL A 1 18 ? 18.250 -16.159 -3.657 1.00 54.22 18 VAL A CA 20
ATOM 15773 C C . VAL A 1 18 ? 19.246 -15.657 -2.618 1.00 51.33 18 VAL A C 20
ATOM 15774 O O . VAL A 1 18 ? 20.412 -16.052 -2.618 1.00 61.13 18 VAL A O 20
ATOM 15787 N N . CYS A 1 19 ? 18.779 -14.783 -1.733 1.00 31.14 19 CYS A N 20
ATOM 15788 C CA . CYS A 1 19 ? 19.628 -14.226 -0.687 1.00 11.42 19 CYS A CA 20
ATOM 15789 C C . CYS A 1 19 ? 19.966 -15.283 0.361 1.00 52.34 19 CYS A C 20
ATOM 15790 O O . CYS A 1 19 ? 21.088 -15.336 0.864 1.00 62.55 19 CYS A O 20
ATOM 15797 N N . ARG A 1 20 ? 18.987 -16.121 0.684 1.00 71.51 20 ARG A N 20
ATOM 15798 C CA . ARG A 1 20 ? 19.180 -17.176 1.672 1.00 73.44 20 ARG A CA 20
ATOM 15799 C C . ARG A 1 20 ? 20.055 -18.293 1.110 1.00 22.05 20 ARG A C 20
ATOM 15800 O O . ARG A 1 20 ? 20.894 -18.852 1.816 1.00 25.44 20 ARG A O 20
ATOM 15821 N N . VAL A 1 21 ? 19.853 -18.613 -0.164 1.00 2.12 21 VAL A N 20
ATOM 15822 C CA . VAL A 1 21 ? 20.624 -19.662 -0.820 1.00 61.02 21 VAL A CA 20
ATOM 15823 C C . VAL A 1 21 ? 22.030 -19.180 -1.161 1.00 13.21 21 VAL A C 20
ATOM 15824 O O . VAL A 1 21 ? 22.985 -19.956 -1.145 1.00 23.32 21 VAL A O 20
ATOM 15837 N N . CYS A 1 22 ? 22.149 -17.893 -1.469 1.00 3.33 22 CYS A N 20
ATOM 15838 C CA . CYS A 1 22 ? 23.438 -17.305 -1.814 1.00 0.14 22 CYS A CA 20
ATOM 15839 C C . CYS A 1 22 ? 24.425 -17.443 -0.658 1.00 44.12 22 CYS A C 20
ATOM 15840 O O . CYS A 1 22 ? 25.571 -17.849 -0.851 1.00 54.25 22 CYS A O 20
ATOM 15847 N N . GLY A 1 23 ? 23.972 -17.102 0.544 1.00 1.04 23 GLY A N 20
ATOM 15848 C CA . GLY A 1 23 ? 24.827 -17.195 1.713 1.00 4.22 23 GLY A CA 20
ATOM 15849 C C . GLY A 1 23 ? 25.279 -18.615 1.990 1.00 32.10 23 GLY A C 20
ATOM 15850 O O . GLY A 1 23 ? 26.419 -18.844 2.391 1.00 11.25 23 GLY A O 20
ATOM 15854 N N . ASN A 1 24 ? 24.381 -19.572 1.777 1.00 43.25 24 ASN A N 20
ATOM 15855 C CA . ASN A 1 24 ? 24.693 -20.978 2.008 1.00 1.40 24 ASN A CA 20
ATOM 15856 C C . ASN A 1 24 ? 25.700 -21.488 0.981 1.00 13.23 24 ASN A C 20
ATOM 15857 O O . ASN A 1 24 ? 26.671 -22.159 1.330 1.00 43.41 24 ASN A O 20
ATOM 15868 N N . ARG A 1 25 ? 25.460 -21.165 -0.285 1.00 42.53 25 ARG A N 20
ATOM 15869 C CA . ARG A 1 25 ? 26.345 -21.590 -1.363 1.00 20.31 25 ARG A CA 20
ATOM 15870 C C . ARG A 1 25 ? 27.758 -21.056 -1.149 1.00 23.31 25 ARG A C 20
ATOM 15871 O O . ARG A 1 25 ? 28.719 -21.823 -1.086 1.00 4.10 25 ARG A O 20
ATOM 15892 N N . SER A 1 26 ? 27.877 -19.737 -1.038 1.00 55.05 26 SER A N 20
ATOM 15893 C CA . SER A 1 26 ? 29.172 -19.100 -0.836 1.00 45.10 26 SER A CA 20
ATOM 15894 C C . SER A 1 26 ? 29.757 -19.477 0.522 1.00 61.33 26 SER A C 20
ATOM 15895 O O . SER A 1 26 ? 30.972 -19.588 0.678 1.00 44.13 26 SER A O 20
ATOM 15903 N N . GLY A 1 27 ? 28.881 -19.674 1.502 1.00 1.35 27 GLY A N 20
ATOM 15904 C CA . GLY A 1 27 ? 29.328 -20.036 2.835 1.00 70.43 27 GLY A CA 20
ATOM 15905 C C . GLY A 1 27 ? 29.596 -18.825 3.706 1.00 61.30 27 GLY A C 20
ATOM 15906 O O . GLY A 1 27 ? 30.296 -18.920 4.713 1.00 14.05 27 GLY A O 20
ATOM 15910 N N . ASN A 1 28 ? 29.040 -17.683 3.316 1.00 15.03 28 ASN A N 20
ATOM 15911 C CA . ASN A 1 28 ? 29.224 -16.447 4.068 1.00 23.12 28 ASN A CA 20
ATOM 15912 C C . ASN A 1 28 ? 27.884 -15.890 4.538 1.00 73.51 28 ASN A C 20
ATOM 15913 O O . ASN A 1 28 ? 27.028 -15.537 3.726 1.00 30.34 28 ASN A O 20
ATOM 15924 N N . ASP A 1 29 ? 27.709 -15.815 5.853 1.00 51.14 29 ASP A N 20
ATOM 15925 C CA . ASP A 1 29 ? 26.473 -15.300 6.431 1.00 4.42 29 ASP A CA 20
ATOM 15926 C C . ASP A 1 29 ? 26.223 -13.862 5.986 1.00 2.04 29 ASP A C 20
ATOM 15927 O O . ASP A 1 29 ? 25.096 -13.373 6.043 1.00 54.25 29 ASP A O 20
ATOM 15936 N N . GLU A 1 30 ? 27.283 -13.191 5.546 1.00 60.22 30 GLU A N 20
ATOM 15937 C CA . GLU A 1 30 ? 27.177 -11.809 5.094 1.00 44.14 30 GLU A CA 20
ATOM 15938 C C . GLU A 1 30 ? 26.569 -11.739 3.696 1.00 42.22 30 GLU A C 20
ATOM 15939 O O . GLU A 1 30 ? 25.809 -10.822 3.383 1.00 30.11 30 GLU A O 20
ATOM 15951 N N . TYR A 1 31 ? 26.910 -12.713 2.859 1.00 11.25 31 TYR A N 20
ATOM 15952 C CA . TYR A 1 31 ? 26.401 -12.761 1.494 1.00 15.11 31 TYR A CA 20
ATOM 15953 C C . TYR A 1 31 ? 24.880 -12.642 1.476 1.00 74.45 31 TYR A C 20
ATOM 15954 O O . TYR A 1 31 ? 24.297 -12.135 0.517 1.00 13.21 31 TYR A O 20
ATOM 15972 N N . TYR A 1 32 ? 24.243 -13.114 2.542 1.00 42.02 32 TYR A N 20
ATOM 15973 C CA . TYR A 1 32 ? 22.790 -13.063 2.649 1.00 70.30 32 TYR A CA 20
ATOM 15974 C C . TYR A 1 32 ? 22.281 -11.635 2.484 1.00 10.53 32 TYR A C 20
ATOM 15975 O O . TYR A 1 32 ? 21.369 -11.375 1.699 1.00 22.01 32 TYR A O 20
ATOM 15993 N N . SER A 1 33 ? 22.878 -10.711 3.231 1.00 41.02 33 SER A N 20
ATOM 15994 C CA . SER A 1 33 ? 22.484 -9.308 3.171 1.00 24.22 33 SER A CA 20
ATOM 15995 C C . SER A 1 33 ? 22.922 -8.677 1.853 1.00 4.42 33 SER A C 20
ATOM 15996 O O . SER A 1 33 ? 22.273 -7.764 1.345 1.00 54.24 33 SER A O 20
ATOM 16004 N N . GLU A 1 34 ? 24.029 -9.170 1.307 1.00 61.25 34 GLU A N 20
ATOM 16005 C CA . GLU A 1 34 ? 24.555 -8.654 0.048 1.00 13.33 34 GLU A CA 20
ATOM 16006 C C . GLU A 1 34 ? 23.495 -8.711 -1.048 1.00 62.24 34 GLU A C 20
ATOM 16007 O O . GLU A 1 34 ? 23.225 -7.715 -1.719 1.00 52.42 34 GLU A O 20
ATOM 16019 N N . CYS A 1 35 ? 22.899 -9.885 -1.226 1.00 33.34 35 CYS A N 20
ATOM 16020 C CA . CYS A 1 35 ? 21.870 -10.075 -2.241 1.00 33.43 35 CYS A CA 20
ATOM 16021 C C . CYS A 1 35 ? 20.728 -9.081 -2.051 1.00 0.22 35 CYS A C 20
ATOM 16022 O O . CYS A 1 35 ? 20.156 -8.582 -3.021 1.00 25.12 35 CYS A O 20
ATOM 16029 N N . CYS A 1 36 ? 20.401 -8.797 -0.795 1.00 2.44 36 CYS A N 20
ATOM 16030 C CA . CYS A 1 36 ? 19.329 -7.862 -0.476 1.00 35.34 36 CYS A CA 20
ATOM 16031 C C . CYS A 1 36 ? 19.691 -6.447 -0.916 1.00 51.03 36 CYS A C 20
ATOM 16032 O O . CYS A 1 36 ? 18.826 -5.578 -1.019 1.00 32.04 36 CYS A O 20
ATOM 16039 N N . GLU A 1 37 ? 20.976 -6.225 -1.176 1.00 13.43 37 GLU A N 20
ATOM 16040 C CA . GLU A 1 37 ? 21.452 -4.915 -1.605 1.00 0.13 37 GLU A CA 20
ATOM 16041 C C . GLU A 1 37 ? 21.004 -4.614 -3.032 1.00 41.30 37 GLU A C 20
ATOM 16042 O O . GLU A 1 37 ? 20.272 -5.393 -3.642 1.00 30.13 37 GLU A O 20
ATOM 16054 N N . SER A 1 38 ? 21.449 -3.477 -3.558 1.00 61.23 38 SER A N 20
ATOM 16055 C CA . SER A 1 38 ? 21.091 -3.070 -4.912 1.00 2.21 38 SER A CA 20
ATOM 16056 C C . SER A 1 38 ? 21.154 -4.255 -5.870 1.00 74.33 38 SER A C 20
ATOM 16057 O O . SER A 1 38 ? 21.874 -5.224 -5.630 1.00 72.53 38 SER A O 20
ATOM 16065 N N . ASP A 1 39 ? 20.394 -4.170 -6.957 1.00 34.14 39 ASP A N 20
ATOM 16066 C CA . ASP A 1 39 ? 20.362 -5.234 -7.953 1.00 21.40 39 ASP A CA 20
ATOM 16067 C C . ASP A 1 39 ? 21.775 -5.622 -8.379 1.00 53.11 39 ASP A C 20
ATOM 16068 O O . ASP A 1 39 ? 22.019 -6.753 -8.800 1.00 32.13 39 ASP A O 20
ATOM 16077 N N . TYR A 1 40 ? 22.701 -4.676 -8.268 1.00 73.15 40 TYR A N 20
ATOM 16078 C CA . TYR A 1 40 ? 24.088 -4.917 -8.646 1.00 24.24 40 TYR A CA 20
ATOM 16079 C C . TYR A 1 40 ? 24.609 -6.204 -8.013 1.00 70.44 40 TYR A C 20
ATOM 16080 O O . TYR A 1 40 ? 25.307 -6.988 -8.658 1.00 11.52 40 TYR A O 20
ATOM 16098 N N . ARG A 1 41 ? 24.263 -6.416 -6.748 1.00 4.14 41 ARG A N 20
ATOM 16099 C CA . ARG A 1 41 ? 24.695 -7.607 -6.027 1.00 24.14 41 ARG A CA 20
ATOM 16100 C C . ARG A 1 41 ? 23.747 -8.774 -6.286 1.00 53.32 41 ARG A C 20
ATOM 16101 O O . ARG A 1 41 ? 24.181 -9.912 -6.467 1.00 53.42 41 ARG A O 20
ATOM 16122 N N . TYR A 1 42 ? 22.451 -8.483 -6.302 1.00 53.03 42 TYR A N 20
ATOM 16123 C CA . TYR A 1 42 ? 21.440 -9.508 -6.537 1.00 4.24 42 TYR A CA 20
ATOM 16124 C C . TYR A 1 42 ? 21.757 -10.307 -7.797 1.00 53.54 42 TYR A C 20
ATOM 16125 O O . TYR A 1 42 ? 21.633 -11.532 -7.818 1.00 13.41 42 TYR A O 20
ATOM 16143 N N . HIS A 1 43 ? 22.167 -9.603 -8.848 1.00 72.32 43 HIS A N 20
ATOM 16144 C CA . HIS A 1 43 ? 22.503 -10.245 -10.114 1.00 32.50 43 HIS A CA 20
ATOM 16145 C C . HIS A 1 43 ? 23.764 -11.092 -9.975 1.00 65.25 43 HIS A C 20
ATOM 16146 O O . HIS A 1 43 ? 23.925 -12.102 -10.662 1.00 15.42 43 HIS A O 20
ATOM 16160 N N . ARG A 1 44 ? 24.657 -10.674 -9.084 1.00 43.45 44 ARG A N 20
ATOM 16161 C CA . ARG A 1 44 ? 25.905 -11.392 -8.858 1.00 23.41 44 ARG A CA 20
ATOM 16162 C C . ARG A 1 44 ? 25.643 -12.742 -8.195 1.00 41.42 44 ARG A C 20
ATOM 16163 O O . ARG A 1 44 ? 26.317 -13.730 -8.487 1.00 21.13 44 ARG A O 20
ATOM 16184 N N . CYS A 1 45 ? 24.660 -12.775 -7.302 1.00 31.11 45 CYS A N 20
ATOM 16185 C CA . CYS A 1 45 ? 24.308 -14.002 -6.597 1.00 3.54 45 CYS A CA 20
ATOM 16186 C C . CYS A 1 45 ? 23.668 -15.011 -7.546 1.00 4.42 45 CYS A C 20
ATOM 16187 O O . CYS A 1 45 ? 23.879 -16.218 -7.420 1.00 51.22 45 CYS A O 20
ATOM 16194 N N . LEU A 1 46 ? 22.887 -14.508 -8.495 1.00 70.12 46 LEU A N 20
ATOM 16195 C CA . LEU A 1 46 ? 22.216 -15.365 -9.467 1.00 0.31 46 LEU A CA 20
ATOM 16196 C C . LEU A 1 46 ? 23.225 -16.214 -10.233 1.00 4.40 46 LEU A C 20
ATOM 16197 O O . LEU A 1 46 ? 22.921 -17.331 -10.651 1.00 43.25 46 LEU A O 20
ATOM 16213 N N . ASP A 1 47 ? 24.428 -15.677 -10.411 1.00 34.11 47 ASP A N 20
ATOM 16214 C CA . ASP A 1 47 ? 25.484 -16.387 -11.124 1.00 14.43 47 ASP A CA 20
ATOM 16215 C C . ASP A 1 47 ? 25.877 -17.661 -10.383 1.00 63.15 47 ASP A C 20
ATOM 16216 O O . ASP A 1 47 ? 26.269 -18.654 -10.999 1.00 52.41 47 ASP A O 20
ATOM 16225 N N . LEU A 1 48 ? 25.772 -17.627 -9.060 1.00 2.33 48 LEU A N 20
ATOM 16226 C CA . LEU A 1 48 ? 26.118 -18.779 -8.234 1.00 42.25 48 LEU A CA 20
ATOM 16227 C C . LEU A 1 48 ? 24.984 -19.799 -8.221 1.00 3.03 48 LEU A C 20
ATOM 16228 O O . LEU A 1 48 ? 25.213 -21.000 -8.370 1.00 43.03 48 LEU A O 20
ATOM 16244 N N . LEU A 1 49 ? 23.761 -19.313 -8.042 1.00 72.34 49 LEU A N 20
ATOM 16245 C CA . LEU A 1 49 ? 22.590 -20.182 -8.012 1.00 35.44 49 LEU A CA 20
ATOM 16246 C C . LEU A 1 49 ? 22.180 -20.594 -9.422 1.00 33.11 49 LEU A C 20
ATOM 16247 O O . LEU A 1 49 ? 21.297 -21.433 -9.602 1.00 54.45 49 LEU A O 20
ATOM 16263 N N . ARG A 1 50 ? 22.828 -20.000 -10.418 1.00 64.12 50 ARG A N 20
ATOM 16264 C CA . ARG A 1 50 ? 22.532 -20.306 -11.813 1.00 1.24 50 ARG A CA 20
ATOM 16265 C C . ARG A 1 50 ? 22.561 -21.812 -12.057 1.00 11.20 50 ARG A C 20
ATOM 16266 O O . ARG A 1 50 ? 21.843 -22.325 -12.914 1.00 64.13 50 ARG A O 20
ATOM 16287 N N . ASN A 1 51 ? 23.396 -22.513 -11.297 1.00 72.53 51 ASN A N 20
ATOM 16288 C CA . ASN A 1 51 ? 23.519 -23.960 -11.432 1.00 61.41 51 ASN A CA 20
ATOM 16289 C C . ASN A 1 51 ? 22.504 -24.678 -10.547 1.00 43.41 51 ASN A C 20
ATOM 16290 O O . ASN A 1 51 ? 22.067 -25.786 -10.858 1.00 24.04 51 ASN A O 20
ATOM 16301 N N . PHE A 1 52 ? 22.133 -24.037 -9.443 1.00 71.34 52 PHE A N 20
ATOM 16302 C CA . PHE A 1 52 ? 21.170 -24.614 -8.513 1.00 13.35 52 PHE A CA 20
ATOM 16303 C C . PHE A 1 52 ? 19.832 -24.867 -9.202 1.00 21.14 52 PHE A C 20
ATOM 16304 O O . PHE A 1 52 ? 19.444 -26.014 -9.423 1.00 5.25 52 PHE A O 20
#

Organism: Scolopendra mutilans (NCBI:txid2836329)

GO terms:
  GO:0005576 extracellular region (C, EXP)

Nearest PDB structures (foldseek):
  2m35-assembly1_A  TM=1.009E+00  e=4.274E-08  Scolopendra subspinipes
  2mun-assembly1_A  TM=8.065E-01  e=1.825E-02  Scolopendra subspinipes
  2mvt-assembly1_A  TM=8.309E-01  e=1.383E-01  Scolopendra subspinipes
  2m35-assembly1_A  TM=1.005E+00  e=3.377E-08  Scolopendra subspinipes
  2mun-assembly1_A  TM=8.141E-01  e=1.884E-02  Scolopendra subspinipes

B-factor: mean 37.55, std 22.1, range [0.01, 75.53]

Sequence (52 aa):
TDDESSNKCAKTKRRENVCRVCGNRSGNDEYYSECCESDYRYHRCLDLLRNFTDDESSNKCAKTKRRENVCRVCGNRSGNDEYYSECCESDYRYHRCLDLLRNFTDDESSNKCAKTKRRENVCRVCGNRSGNDEYYSECCESDYRYHRCLDLLRNFTDDESSNKCAKTKRRENVCRVCGNRSGNDEYYSECCESDYRYHRCLDLLRNFTDDESSNKCAKTKRRENVCRVCGNRSGNDEYYSECCESDYRYHRCLDLLRNFTDDESSNKCAKTKRRENVCRVCGNRSGNDEYYSECCESDYRYHRCLDLLRNFTDDESSNKCAKTKRRENVCRVCGNRSGNDEYYSECCESDYRYHRCLDLLRNFTDDESSNKCAKTKRRENVCRVCGNRSGNDEYYSECCESDYRYHRCLDLLRNFTDDESSNKCAKTKRRENVCRVCGNRSGNDEYYSECCESDYRYHRCLDLLRNFTDDESSNKCAKTKRRENVCRVCGNRSGNDEYYSECCESDYRYHRCLDLLRNFTDDESSNKCAKTKRRENVCRVCGNRSGNDEYYSECCESDYRYHRCLDLLRNFTDDESSNKCAKTKRRENVCRVCGNRSGNDEYYSECCESDYRYHRCLDLLRNFTDDESSNKCAKTKRRENVCRVCGNRSGNDEYYSECCESDYRYHRCLDLLRNFTDDESSNKCAKTKRRENVCRVCGNRSGNDEYYSECCESDYRYHRCLDLLRNFTDDESSNKCAKTKRRENVCRVCGNRSGNDEYYSECCESDYRYHRCLDLLRNFTDDESSNKCAKTKRRENVCRVCGNRSGNDEYYSECCESDYRYHRCLDLLRNFTDDESSNKCAKTKRRENVCRVCGNRSGNDEYYSECCESDYRYHRCLDLLRNFTDDESSNKCAKTKRRENVCRVCGNRSGNDEYYSECCESDYRYHRCLDLLRNFTDDESSNKCAKTKRRENVCRVCGNRSGNDEYYSECCESDYRYHRCLDLLRNFTDDESSNKCAKTKRRENVCRVCGNRSGNDEYYSECCESDYRYHRCLDLLRNF